Protein AF-0000000076553134 (afdb_homodimer)

Structure (mmCIF, N/CA/C/O backbone):
data_AF-0000000076553134-model_v1
#
loop_
_entity.id
_entity.type
_entity.pdbx_description
1 polymer 'VCBS repeat protein'
#
loop_
_atom_site.group_PDB
_atom_site.id
_atom_site.type_symbol
_atom_site.label_atom_id
_atom_site.label_alt_id
_atom_site.label_comp_id
_atom_site.label_asym_id
_atom_site.label_entity_id
_atom_site.label_seq_id
_atom_site.pdbx_PDB_ins_code
_atom_site.Cartn_x
_atom_site.Cartn_y
_atom_site.Cartn_z
_atom_site.occupancy
_atom_site.B_iso_or_equiv
_atom_site.auth_seq_id
_atom_site.auth_comp_id
_atom_site.auth_asym_id
_atom_site.auth_atom_id
_atom_site.pdbx_PDB_model_num
ATOM 1 N N . MET A 1 1 ? -42.656 7.016 -11.266 1 20.23 1 MET A N 1
ATOM 2 C CA . MET A 1 1 ? -42.531 6.59 -12.664 1 20.23 1 MET A CA 1
ATOM 3 C C . MET A 1 1 ? -41.688 7.582 -13.469 1 20.23 1 MET A C 1
ATOM 5 O O . MET A 1 1 ? -40.938 7.184 -14.344 1 20.23 1 MET A O 1
ATOM 9 N N . PHE A 1 2 ? -42 8.953 -13.328 1 21.14 2 PHE A N 1
ATOM 10 C CA . PHE A 1 2 ? -41.781 10.055 -14.258 1 21.14 2 PHE A CA 1
ATOM 11 C C . PHE A 1 2 ? -40.344 10.531 -14.188 1 21.14 2 PHE A C 1
ATOM 13 O O . PHE A 1 2 ? -39.75 10.844 -15.211 1 21.14 2 PHE A O 1
ATOM 20 N N . ARG A 1 3 ? -39.969 11.016 -12.977 1 21.81 3 ARG A N 1
ATOM 21 C CA . ARG A 1 3 ? -38.969 12.086 -12.953 1 21.81 3 ARG A CA 1
ATOM 22 C C . ARG A 1 3 ? -37.594 11.547 -13.266 1 21.81 3 ARG A C 1
ATOM 24 O O . ARG A 1 3 ? -36.594 12.031 -12.711 1 21.81 3 ARG A O 1
ATOM 31 N N . SER A 1 4 ? -37.5 10.242 -13.805 1 22.67 4 SER A N 1
ATOM 32 C CA . SER A 1 4 ? -36.312 9.398 -13.93 1 22.67 4 SER A CA 1
ATOM 33 C C . SER A 1 4 ? -35.344 9.953 -14.977 1 22.67 4 SER A C 1
ATOM 35 O O . SER A 1 4 ? -34.25 9.398 -15.188 1 22.67 4 SER A O 1
ATOM 37 N N . VAL A 1 5 ? -35.844 10.859 -15.953 1 24.41 5 VAL A N 1
ATOM 38 C CA . VAL A 1 5 ? -35.344 11.016 -17.312 1 24.41 5 VAL A CA 1
ATOM 39 C C . VAL A 1 5 ? -34.125 11.961 -17.297 1 24.41 5 VAL A C 1
ATOM 41 O O . VAL A 1 5 ? -33.281 11.898 -18.188 1 24.41 5 VAL A O 1
ATOM 44 N N . GLN A 1 6 ? -34.188 13.039 -16.484 1 23.12 6 GLN A N 1
ATOM 45 C CA . GLN A 1 6 ? -33.5 14.273 -16.891 1 23.12 6 GLN A CA 1
ATOM 46 C C . GLN A 1 6 ? -32 14.164 -16.672 1 23.12 6 GLN A C 1
ATOM 48 O O . GLN A 1 6 ? -31.25 15.086 -17.016 1 23.12 6 GLN A O 1
ATOM 53 N N . ILE A 1 7 ? -31.516 13.227 -15.875 1 22.92 7 ILE A N 1
ATOM 54 C CA . ILE A 1 7 ? -30.156 13.43 -15.352 1 22.92 7 ILE A CA 1
ATOM 55 C C . ILE A 1 7 ? -29.125 13.055 -16.406 1 22.92 7 ILE A C 1
ATOM 57 O O . ILE A 1 7 ? -27.922 13.125 -16.172 1 22.92 7 ILE A O 1
ATOM 61 N N . ALA A 1 8 ? -29.625 12.523 -17.656 1 23.98 8 ALA A N 1
ATOM 62 C CA . ALA A 1 8 ? -28.734 11.93 -18.641 1 23.98 8 ALA A CA 1
ATOM 63 C C . ALA A 1 8 ? -27.922 13 -19.375 1 23.98 8 ALA A C 1
ATOM 65 O O . ALA A 1 8 ? -26.844 12.719 -19.891 1 23.98 8 ALA A O 1
ATOM 66 N N . ARG A 1 9 ? -28.5 14.164 -19.641 1 23.25 9 ARG A N 1
ATOM 67 C CA . ARG A 1 9 ? -28.047 15.039 -20.703 1 23.25 9 ARG A CA 1
ATOM 68 C C . ARG A 1 9 ? -26.703 15.672 -20.344 1 23.25 9 ARG A C 1
ATOM 70 O O . ARG A 1 9 ? -25.984 16.172 -21.219 1 23.25 9 ARG A O 1
ATOM 77 N N . LEU A 1 10 ? -26.5 15.992 -19.047 1 24.31 10 LEU A N 1
ATOM 78 C CA . LEU A 1 10 ? -25.5 17.031 -18.844 1 24.31 10 LEU A CA 1
ATOM 79 C C . LEU A 1 10 ? -24.094 16.469 -19.031 1 24.31 10 LEU A C 1
ATOM 81 O O . LEU A 1 10 ? -23.125 17.219 -19.031 1 24.31 10 LEU A O 1
ATOM 85 N N . PHE A 1 11 ? -23.984 15.109 -19.141 1 24.19 11 PHE A N 1
ATOM 86 C CA . PHE A 1 11 ? -22.625 14.602 -19.016 1 24.19 11 PHE A CA 1
ATOM 87 C C . PHE A 1 11 ? -21.875 14.734 -20.328 1 24.19 11 PHE A C 1
ATOM 89 O O . PHE A 1 11 ? -20.672 14.477 -20.391 1 24.19 11 PHE A O 1
ATOM 96 N N . MET A 1 12 ? -22.609 15.016 -21.516 1 25.09 12 MET A N 1
ATOM 97 C CA . MET A 1 12 ? -21.969 14.82 -22.812 1 25.09 12 MET A CA 1
ATOM 98 C C . MET A 1 12 ? -20.969 15.945 -23.109 1 25.09 12 MET A C 1
ATOM 100 O O . MET A 1 12 ? -20.188 15.859 -24.047 1 25.09 12 MET A O 1
ATOM 104 N N . ALA A 1 13 ? -21.25 17.156 -22.641 1 24.61 13 ALA A N 1
ATOM 105 C CA . ALA A 1 13 ? -20.625 18.297 -23.297 1 24.61 13 ALA A CA 1
ATOM 106 C C . ALA A 1 13 ? -19.125 18.328 -23.016 1 24.61 13 ALA A C 1
ATOM 108 O O . ALA A 1 13 ? -18.344 18.812 -23.828 1 24.61 13 ALA A O 1
ATOM 109 N N . ALA A 1 14 ? -18.688 17.781 -21.844 1 23.81 14 ALA A N 1
ATOM 110 C CA . ALA A 1 14 ? -17.391 18.297 -21.422 1 23.81 14 ALA A CA 1
ATOM 111 C C . ALA A 1 14 ? -16.25 17.609 -22.172 1 23.81 14 ALA A C 1
ATOM 113 O O . ALA A 1 14 ? -15.109 18.062 -22.141 1 23.81 14 ALA A O 1
ATOM 114 N N . VAL A 1 15 ? -16.516 16.516 -22.938 1 25.7 15 VAL A N 1
ATOM 115 C CA . VAL A 1 15 ? -15.352 15.758 -23.375 1 25.7 15 VAL A CA 1
ATOM 116 C C . VAL A 1 15 ? -14.727 16.422 -24.594 1 25.7 15 VAL A C 1
ATOM 118 O O . VAL A 1 15 ? -13.547 16.219 -24.891 1 25.7 15 VAL A O 1
ATOM 121 N N . LEU A 1 16 ? -15.461 17.188 -25.406 1 25.81 16 LEU A N 1
ATOM 122 C CA . LEU A 1 16 ? -14.953 17.5 -26.734 1 25.81 16 LEU A CA 1
ATOM 123 C C . LEU A 1 16 ? -13.82 18.516 -26.656 1 25.81 16 LEU A C 1
ATOM 125 O O . LEU A 1 16 ? -13.117 18.766 -27.641 1 25.81 16 LEU A O 1
ATOM 129 N N . CYS A 1 17 ? -13.789 19.312 -25.578 1 26.02 17 CYS A N 1
ATOM 130 C CA . CYS A 1 17 ? -13 20.516 -25.797 1 26.02 17 CYS A CA 1
ATOM 131 C C . CYS A 1 17 ? -11.508 20.203 -25.734 1 26.02 17 CYS A C 1
ATOM 133 O O . CYS A 1 17 ? -10.68 21.094 -25.922 1 26.02 17 CYS A O 1
ATOM 135 N N . ILE A 1 18 ? -11.078 18.969 -25.531 1 26.55 18 ILE A N 1
ATOM 136 C CA . ILE A 1 18 ? -9.68 18.906 -25.125 1 26.55 18 ILE A CA 1
ATOM 137 C C . ILE A 1 18 ? -8.781 18.938 -26.359 1 26.55 18 ILE A C 1
ATOM 139 O O . ILE A 1 18 ? -7.559 19.047 -26.25 1 26.55 18 ILE A O 1
ATOM 143 N N . LEU A 1 19 ? -9.32 18.766 -27.594 1 25.95 19 LEU A N 1
ATOM 144 C CA . LEU A 1 19 ? -8.297 18.516 -28.609 1 25.95 19 LEU A CA 1
ATOM 145 C C . LEU A 1 19 ? -7.562 19.812 -28.969 1 25.95 19 LEU A C 1
ATOM 147 O O . LEU A 1 19 ? -6.5 19.766 -29.609 1 25.95 19 LEU A O 1
ATOM 151 N N . ALA A 1 20 ? -8.281 20.906 -29.031 1 25.83 20 ALA A N 1
ATOM 152 C CA . ALA A 1 20 ? -7.711 21.984 -29.828 1 25.83 20 ALA A CA 1
ATOM 153 C C . ALA A 1 20 ? -6.504 22.609 -29.141 1 25.83 20 ALA A C 1
ATOM 155 O O . ALA A 1 20 ? -5.898 23.547 -29.656 1 25.83 20 ALA A O 1
ATOM 156 N N . ALA A 1 21 ? -6.262 22.312 -27.875 1 27.69 21 ALA A N 1
ATOM 157 C CA . ALA A 1 21 ? -5.406 23.281 -27.203 1 27.69 21 ALA A CA 1
ATOM 158 C C . ALA A 1 21 ? -3.934 23.047 -27.531 1 27.69 21 ALA A C 1
ATOM 160 O O . ALA A 1 21 ? -3.047 23.5 -26.797 1 27.69 21 ALA A O 1
ATOM 161 N N . ALA A 1 22 ? -3.535 22.266 -28.5 1 26.84 22 ALA A N 1
ATOM 162 C CA . ALA A 1 22 ? -2.104 22 -28.625 1 26.84 22 ALA A CA 1
ATOM 163 C C . ALA A 1 22 ? -1.334 23.281 -28.938 1 26.84 22 ALA A C 1
ATOM 165 O O . ALA A 1 22 ? -0.133 23.234 -29.219 1 26.84 22 ALA A O 1
ATOM 166 N N . LYS A 1 23 ? -2.021 24.219 -29.578 1 26.92 23 LYS A N 1
ATOM 167 C CA . LYS A 1 23 ? -1.077 25.188 -30.125 1 26.92 23 LYS A CA 1
ATOM 168 C C . LYS A 1 23 ? -0.141 25.719 -29.047 1 26.92 23 LYS A C 1
ATOM 170 O O . LYS A 1 23 ? 1.079 25.578 -29.156 1 26.92 23 LYS A O 1
ATOM 175 N N . ASN A 1 24 ? 0.213 27.031 -29.094 1 27.56 24 ASN A N 1
ATOM 176 C CA . ASN A 1 24 ? 1.215 27.891 -28.453 1 27.56 24 ASN A CA 1
ATOM 177 C C . ASN A 1 24 ? 1.102 27.844 -26.938 1 27.56 24 ASN A C 1
ATOM 179 O O . ASN A 1 24 ? 0.161 28.406 -26.359 1 27.56 24 ASN A O 1
ATOM 183 N N . GLN A 1 25 ? 1.505 26.828 -26.281 1 27.41 25 GLN A N 1
ATOM 184 C CA . GLN A 1 25 ? 1.213 26.359 -24.938 1 27.41 25 GLN A CA 1
ATOM 185 C C . GLN A 1 25 ? 1.725 27.359 -23.891 1 27.41 25 GLN A C 1
ATOM 187 O O . GLN A 1 25 ? 2.771 27.141 -23.281 1 27.41 25 GLN A O 1
ATOM 192 N N . GLU A 1 26 ? 1.874 28.641 -24.281 1 32.34 26 GLU A N 1
ATOM 193 C CA . GLU A 1 26 ? 1.8 29.609 -23.188 1 32.34 26 GLU A CA 1
ATOM 194 C C . GLU A 1 26 ? 0.725 29.219 -22.188 1 32.34 26 GLU A C 1
ATOM 196 O O . GLU A 1 26 ? -0.411 29.688 -22.266 1 32.34 26 GLU A O 1
ATOM 201 N N . GLY A 1 27 ? 0.563 28.031 -22.031 1 33.22 27 GLY A N 1
ATOM 202 C CA . GLY A 1 27 ? -0.622 27.297 -21.625 1 33.22 27 GLY A CA 1
ATOM 203 C C . GLY A 1 27 ? -0.97 27.516 -20.156 1 33.22 27 GLY A C 1
ATOM 204 O O . GLY A 1 27 ? -1.662 26.703 -19.547 1 33.22 27 GLY A O 1
ATOM 205 N N . PHE A 1 28 ? -0.069 28.297 -19.516 1 35.09 28 PHE A N 1
ATOM 206 C CA . PHE A 1 28 ? -0.556 28.156 -18.141 1 35.09 28 PHE A CA 1
ATOM 207 C C . PHE A 1 28 ? -2.076 28.266 -18.094 1 35.09 28 PHE A C 1
ATOM 209 O O . PHE A 1 28 ? -2.713 28.562 -19.109 1 35.09 28 PHE A O 1
ATOM 216 N N . ALA A 1 29 ? -2.525 29.172 -17 1 36.31 29 ALA A N 1
ATOM 217 C CA . ALA A 1 29 ? -3.863 29.344 -16.438 1 36.31 29 ALA A CA 1
ATOM 218 C C . ALA A 1 29 ? -4.805 29.984 -17.453 1 36.31 29 ALA A C 1
ATOM 220 O O . ALA A 1 29 ? -4.652 31.156 -17.797 1 36.31 29 ALA A O 1
ATOM 221 N N . GLN A 1 30 ? -5.227 29.25 -18.391 1 34.47 30 GLN A N 1
ATOM 222 C CA . GLN A 1 30 ? -6.391 29.859 -19.031 1 34.47 30 GLN A CA 1
ATOM 223 C C . GLN A 1 30 ? -7.348 30.422 -17.969 1 34.47 30 GLN A C 1
ATOM 225 O O . GLN A 1 30 ? -7.73 29.734 -17.031 1 34.47 30 GLN A O 1
ATOM 230 N N . ALA A 1 31 ? -7.484 31.609 -17.812 1 39.59 31 ALA A N 1
ATOM 231 C CA . ALA A 1 31 ? -8.469 32.312 -17 1 39.59 31 ALA A CA 1
ATOM 232 C C . ALA A 1 31 ? -9.852 31.703 -17.141 1 39.59 31 ALA A C 1
ATOM 234 O O . ALA A 1 31 ? -10.484 31.812 -18.203 1 39.59 31 ALA A O 1
ATOM 235 N N . THR A 1 32 ? -10.047 30.547 -16.516 1 45.56 32 THR A N 1
ATOM 236 C CA . THR A 1 32 ? -11.445 30.156 -16.5 1 45.56 32 THR A CA 1
ATOM 237 C C . THR A 1 32 ? -12.32 31.266 -15.914 1 45.56 32 THR A C 1
ATOM 239 O O . THR A 1 32 ? -12.008 31.828 -14.867 1 45.56 32 THR A O 1
ATOM 242 N N . THR A 1 33 ? -13.133 31.875 -16.688 1 47.25 33 THR A N 1
ATOM 243 C CA . THR A 1 33 ? -14.102 32.875 -16.266 1 47.25 33 THR A CA 1
ATOM 244 C C . THR A 1 33 ? -14.852 32.406 -15.016 1 47.25 33 THR A C 1
ATOM 246 O O . THR A 1 33 ? -15.5 31.375 -15.031 1 47.25 33 THR A O 1
ATOM 249 N N . LEU A 1 34 ? -14.484 32.938 -13.883 1 57.44 34 LEU A N 1
ATOM 250 C CA . LEU A 1 34 ? -15.18 32.656 -12.633 1 57.44 34 LEU A CA 1
ATOM 251 C C . LEU A 1 34 ? -16.672 32.969 -12.758 1 57.44 34 LEU A C 1
ATOM 253 O O . LEU A 1 34 ? -17.062 33.875 -13.477 1 57.44 34 LEU A O 1
ATOM 257 N N . PRO A 1 35 ? -17.453 32.156 -12.164 1 57.28 35 PRO A N 1
ATOM 258 C CA . PRO A 1 35 ? -18.859 32.562 -12.07 1 57.28 35 PRO A CA 1
ATOM 259 C C . PRO A 1 35 ? -19.047 33.938 -11.43 1 57.28 35 PRO A C 1
ATOM 261 O O . PRO A 1 35 ? -18.219 34.344 -10.602 1 57.28 35 PRO A O 1
ATOM 264 N N . LEU A 1 36 ? -19.859 34.844 -11.969 1 51.56 36 LEU A N 1
ATOM 265 C CA . LEU A 1 36 ? -20.109 36.25 -11.656 1 51.56 36 LEU A CA 1
ATOM 266 C C . LEU A 1 36 ? -20.109 36.469 -10.148 1 51.56 36 LEU A C 1
ATOM 268 O O . LEU A 1 36 ? -19.734 37.562 -9.68 1 51.56 36 LEU A O 1
ATOM 272 N N . ASN A 1 37 ? -20.391 35.469 -9.32 1 63.06 37 ASN A N 1
ATOM 273 C CA . ASN A 1 37 ? -20.562 35.781 -7.906 1 63.06 37 ASN A CA 1
ATOM 274 C C . ASN A 1 37 ? -19.391 35.25 -7.078 1 63.06 37 ASN A C 1
ATOM 276 O O . ASN A 1 37 ? -19.453 35.219 -5.848 1 63.06 37 ASN A O 1
ATOM 280 N N . VAL A 1 38 ? -18.25 35.031 -7.758 1 73.31 38 VAL A N 1
ATOM 281 C CA . VAL A 1 38 ? -17.125 34.531 -6.988 1 73.31 38 VAL A CA 1
ATOM 282 C C . VAL A 1 38 ? -16.031 35.594 -6.879 1 73.31 38 VAL A C 1
ATOM 284 O O . VAL A 1 38 ? -15.461 36 -7.887 1 73.31 38 VAL A O 1
ATOM 287 N N . VAL A 1 39 ? -15.82 36.188 -5.684 1 80.62 39 VAL A N 1
ATOM 288 C CA . VAL A 1 39 ? -14.812 37.188 -5.406 1 80.62 39 VAL A CA 1
ATOM 289 C C . VAL A 1 39 ? -13.453 36.531 -5.188 1 80.62 39 VAL A C 1
ATOM 291 O O . VAL A 1 39 ? -13.273 35.781 -4.238 1 80.62 39 VAL A O 1
ATOM 294 N N . PRO A 1 40 ? -12.57 36.812 -6.094 1 91.38 40 PRO A N 1
ATOM 295 C CA . PRO A 1 40 ? -11.227 36.281 -5.844 1 91.38 40 PRO A CA 1
ATOM 296 C C . PRO A 1 40 ? -10.523 36.969 -4.688 1 91.38 40 PRO A C 1
ATOM 298 O O . PRO A 1 40 ? -11 38.031 -4.211 1 91.38 40 PRO A O 1
ATOM 301 N N . GLY A 1 41 ? -9.508 36.312 -4.152 1 95.06 41 GLY A N 1
ATOM 302 C CA . GLY A 1 41 ? -8.672 36.969 -3.166 1 95.06 41 GLY A CA 1
ATOM 303 C C . GLY A 1 41 ? -7.68 37.938 -3.779 1 95.06 41 GLY A C 1
ATOM 304 O O . GLY A 1 41 ? -7.645 38.125 -5 1 95.06 41 GLY A O 1
ATOM 305 N N . GLN A 1 42 ? -7.047 38.656 -2.977 1 97.38 42 GLN A N 1
ATOM 306 C CA . GLN A 1 42 ? -5.898 39.5 -3.34 1 97.38 42 GLN A CA 1
ATOM 307 C C . GLN A 1 42 ? -4.766 39.344 -2.33 1 97.38 42 GLN A C 1
ATOM 309 O O . GLN A 1 42 ? -4.684 40.094 -1.357 1 97.38 42 GLN A O 1
ATOM 314 N N . PHE A 1 43 ? -3.926 38.438 -2.701 1 98.19 43 PHE A N 1
ATOM 315 C CA . PHE A 1 43 ? -2.756 38.219 -1.862 1 98.19 43 PHE A CA 1
ATOM 316 C C . PHE A 1 43 ? -1.505 38.812 -2.502 1 98.19 43 PHE A C 1
ATOM 318 O O . PHE A 1 43 ? -1.307 38.688 -3.713 1 98.19 43 PHE A O 1
ATOM 325 N N . VAL A 1 44 ? -0.708 39.438 -1.683 1 97.75 44 VAL A N 1
ATOM 326 C CA . VAL A 1 44 ? 0.526 40.062 -2.135 1 97.75 44 VAL A CA 1
ATOM 327 C C . VAL A 1 44 ? 1.716 39.469 -1.374 1 97.75 44 VAL A C 1
ATOM 329 O O . VAL A 1 44 ? 1.672 39.344 -0.149 1 97.75 44 VAL A O 1
ATOM 332 N N . ASP A 1 45 ? 2.727 39.125 -2.129 1 97.69 45 ASP A N 1
ATOM 333 C CA . ASP A 1 45 ? 3.969 38.688 -1.486 1 97.69 45 ASP A CA 1
ATOM 334 C C . ASP A 1 45 ? 4.699 39.875 -0.88 1 97.69 45 ASP A C 1
ATOM 336 O O . ASP A 1 45 ? 5.27 40.719 -1.605 1 97.69 45 ASP A O 1
ATOM 340 N N . THR A 1 46 ? 4.75 39.938 0.423 1 97.94 46 THR A N 1
ATOM 341 C CA . THR A 1 46 ? 5.363 41.094 1.089 1 97.94 46 THR A CA 1
ATOM 342 C C . THR A 1 46 ? 6.676 40.688 1.753 1 97.94 46 THR A C 1
ATOM 344 O O . THR A 1 46 ? 7.199 41.406 2.602 1 97.94 46 THR A O 1
ATOM 347 N N . THR A 1 47 ? 7.199 39.562 1.429 1 97.56 47 THR A N 1
ATOM 348 C CA . THR A 1 47 ? 8.383 39 2.082 1 97.56 47 THR A CA 1
ATOM 349 C C . THR A 1 47 ? 9.531 40 2.064 1 97.56 47 THR A C 1
ATOM 351 O O . THR A 1 47 ? 10.133 40.281 3.102 1 97.56 47 THR A O 1
ATOM 354 N N . ALA A 1 48 ? 9.836 40.594 0.915 1 96.31 48 ALA A N 1
ATOM 355 C CA . ALA A 1 48 ? 10.945 41.531 0.769 1 96.31 48 ALA A CA 1
ATOM 356 C C . ALA A 1 48 ? 10.664 42.812 1.527 1 96.31 48 ALA A C 1
ATOM 358 O O . ALA A 1 48 ? 11.531 43.312 2.244 1 96.31 48 ALA A O 1
ATOM 359 N N . THR A 1 49 ? 9.477 43.344 1.395 1 96.81 49 THR A N 1
ATOM 360 C CA . THR A 1 49 ? 9.141 44.625 2.025 1 96.81 49 THR A CA 1
ATOM 361 C C . THR A 1 49 ? 9.055 44.469 3.541 1 96.81 49 THR A C 1
ATOM 363 O O . THR A 1 49 ? 9.281 45.406 4.281 1 96.81 49 THR A O 1
ATOM 366 N N . SER A 1 50 ? 8.766 43.25 3.945 1 97.44 50 SER A N 1
ATOM 367 C CA . SER A 1 50 ? 8.688 43 5.379 1 97.44 50 SER A CA 1
ATOM 368 C C . SER A 1 50 ? 10.062 42.688 5.953 1 97.44 50 SER A C 1
ATOM 370 O O . SER A 1 50 ? 10.203 42.469 7.16 1 97.44 50 SER A O 1
ATOM 372 N N . LYS A 1 51 ? 11.062 42.562 5.148 1 97.75 51 LYS A N 1
ATOM 373 C CA . LYS A 1 51 ? 12.461 42.344 5.527 1 97.75 51 LYS A CA 1
ATOM 374 C C . LYS A 1 51 ? 12.664 40.969 6.121 1 97.75 51 LYS A C 1
ATOM 376 O O . LYS A 1 51 ? 13.383 40.812 7.105 1 97.75 51 LYS A O 1
ATOM 381 N N . VAL A 1 52 ? 12 40.062 5.613 1 97.75 52 VAL A N 1
ATOM 382 C CA . VAL A 1 52 ? 12.234 38.656 5.969 1 97.75 52 VAL A CA 1
ATOM 383 C C . VAL A 1 52 ? 13.094 38 4.895 1 97.75 52 VAL A C 1
ATOM 385 O O . VAL A 1 52 ? 12.727 37.969 3.719 1 97.75 52 VAL A O 1
ATOM 388 N N . HIS A 1 53 ? 14.234 37.469 5.328 1 95.81 53 HIS A N 1
ATOM 389 C CA . HIS A 1 53 ? 15.156 36.781 4.434 1 95.81 53 HIS A CA 1
ATOM 390 C C . HIS A 1 53 ? 15.477 35.375 4.934 1 95.81 53 HIS A C 1
ATOM 392 O O . HIS A 1 53 ? 16.438 35.188 5.672 1 95.81 53 HIS A O 1
ATOM 398 N N . PHE A 1 54 ? 14.734 34.469 4.555 1 96.44 54 PHE A N 1
ATOM 399 C CA . PHE A 1 54 ? 14.922 33.062 4.93 1 96.44 54 PHE A CA 1
ATOM 400 C C . PHE A 1 54 ? 14.773 32.156 3.713 1 96.44 54 PHE A C 1
ATOM 402 O O . PHE A 1 54 ? 13.883 32.375 2.883 1 96.44 54 PHE A O 1
ATOM 409 N N . SER A 1 55 ? 15.617 31.234 3.594 1 95 55 SER A N 1
ATOM 410 C CA . SER A 1 55 ? 15.531 30.156 2.623 1 95 55 SER A CA 1
ATOM 411 C C . SER A 1 55 ? 15.781 28.797 3.279 1 95 55 SER A C 1
ATOM 413 O O . SER A 1 55 ? 16.781 28.625 3.988 1 95 55 SER A O 1
ATOM 415 N N . SER A 1 56 ? 14.914 27.891 3.049 1 94.94 56 SER A N 1
ATOM 416 C CA . SER A 1 56 ? 15.117 26.562 3.604 1 94.94 56 SER A CA 1
ATOM 417 C C . SER A 1 56 ? 16.25 25.828 2.887 1 94.94 56 SER A C 1
ATOM 419 O O . SER A 1 56 ? 16.453 26.031 1.689 1 94.94 56 SER A O 1
ATOM 421 N N . VAL A 1 57 ? 16.844 24.953 3.719 1 91.31 57 VAL A N 1
ATOM 422 C CA . VAL A 1 57 ? 17.938 24.141 3.176 1 91.31 57 VAL A CA 1
ATOM 423 C C . VAL A 1 57 ? 17.438 22.703 2.947 1 91.31 57 VAL A C 1
ATOM 425 O O . VAL A 1 57 ? 16.953 22.062 3.873 1 91.31 57 VAL A O 1
ATOM 428 N N . ALA A 1 58 ? 17.469 22.234 1.804 1 89.44 58 ALA A N 1
ATOM 429 C CA . ALA A 1 58 ? 17.328 20.844 1.432 1 89.44 58 ALA A CA 1
ATOM 430 C C . ALA A 1 58 ? 18.359 20.422 0.397 1 89.44 58 ALA A C 1
ATOM 432 O O . ALA A 1 58 ? 18.562 21.109 -0.607 1 89.44 58 ALA A O 1
ATOM 433 N N . SER A 1 59 ? 18.938 19.297 0.767 1 85.19 59 SER A N 1
ATOM 434 C CA . SER A 1 59 ? 19.938 18.828 -0.183 1 85.19 59 SER A CA 1
ATOM 435 C C . SER A 1 59 ? 19.297 18.094 -1.349 1 85.19 59 SER A C 1
ATOM 437 O O . SER A 1 59 ? 18.156 17.641 -1.251 1 85.19 59 SER A O 1
ATOM 439 N N . HIS A 1 60 ? 19.734 18.094 -2.541 1 85.88 60 HIS A N 1
ATOM 440 C CA . HIS A 1 60 ? 19.375 17.344 -3.742 1 85.88 60 HIS A CA 1
ATOM 441 C C . HIS A 1 60 ? 20.531 16.453 -4.188 1 85.88 60 HIS A C 1
ATOM 443 O O . HIS A 1 60 ? 21.031 16.594 -5.309 1 85.88 60 HIS A O 1
ATOM 449 N N . THR A 1 61 ? 20.734 15.492 -3.232 1 87.25 61 THR A N 1
ATOM 450 C CA . THR A 1 61 ? 21.844 14.594 -3.502 1 87.25 61 THR A CA 1
ATOM 451 C C . THR A 1 61 ? 21.531 13.656 -4.664 1 87.25 61 THR A C 1
ATOM 453 O O . THR A 1 61 ? 20.359 13.477 -5.016 1 87.25 61 THR A O 1
ATOM 456 N N . ALA A 1 62 ? 22.562 13.086 -5.23 1 84 62 ALA A N 1
ATOM 457 C CA . ALA A 1 62 ? 22.391 12.117 -6.312 1 84 62 ALA A CA 1
ATOM 458 C C . ALA A 1 62 ? 21.688 10.852 -5.809 1 84 62 ALA A C 1
ATOM 460 O O . ALA A 1 62 ? 21 10.172 -6.574 1 84 62 ALA A O 1
ATOM 461 N N . LYS A 1 63 ? 21.75 10.586 -4.539 1 85.5 63 LYS A N 1
ATOM 462 C CA . LYS A 1 63 ? 21.172 9.383 -3.953 1 85.5 63 LYS A CA 1
ATOM 463 C C . LYS A 1 63 ? 19.672 9.547 -3.748 1 85.5 63 LYS A C 1
ATOM 465 O O . LYS A 1 63 ? 18.953 8.555 -3.564 1 85.5 63 LYS A O 1
ATOM 470 N N . LYS A 1 64 ? 19.203 10.766 -3.803 1 88.69 64 LYS A N 1
ATOM 471 C CA . LYS A 1 64 ? 17.781 11.047 -3.635 1 88.69 64 LYS A CA 1
ATOM 472 C C . LYS A 1 64 ? 17.25 10.508 -2.309 1 88.69 64 LYS A C 1
ATOM 474 O O . LYS A 1 64 ? 16.359 9.664 -2.285 1 88.69 64 LYS A O 1
ATOM 479 N N . TYR A 1 65 ? 17.734 11.086 -1.227 1 90.88 65 TYR A N 1
ATOM 480 C CA . TYR A 1 65 ? 17.234 10.711 0.095 1 90.88 65 TYR A CA 1
ATOM 481 C C . TYR A 1 65 ? 15.867 11.328 0.355 1 90.88 65 TYR A C 1
ATOM 483 O O . TYR A 1 65 ? 15.672 12.531 0.17 1 90.88 65 TYR A O 1
ATOM 491 N N . LEU A 1 66 ? 14.938 10.531 0.812 1 91.69 66 LEU A N 1
ATOM 492 C CA . LEU A 1 66 ? 13.578 10.977 1.087 1 91.69 66 LEU A CA 1
ATOM 493 C C . LEU A 1 66 ? 13.586 12.211 1.988 1 91.69 66 LEU A C 1
ATOM 495 O O . LEU A 1 66 ? 12.758 13.109 1.821 1 91.69 66 LEU A O 1
ATOM 499 N N . LEU A 1 67 ? 14.477 12.266 2.869 1 93.31 67 LEU A N 1
ATOM 500 C CA . LEU A 1 67 ? 14.602 13.328 3.861 1 93.31 67 LEU A CA 1
ATOM 501 C C . LEU A 1 67 ? 14.711 14.695 3.186 1 93.31 67 LEU A C 1
ATOM 503 O O . LEU A 1 67 ? 14.234 15.695 3.725 1 93.31 67 LEU A O 1
ATOM 507 N N . GLU A 1 68 ? 15.188 14.75 2.006 1 93.38 68 GLU A N 1
ATOM 508 C CA . GLU A 1 68 ? 15.492 15.992 1.299 1 93.38 68 GLU A CA 1
ATOM 509 C C . GLU A 1 68 ? 14.219 16.656 0.783 1 93.38 68 GLU A C 1
ATOM 511 O O . GLU A 1 68 ? 14.227 17.844 0.443 1 93.38 68 GLU A O 1
ATOM 516 N N . THR A 1 69 ? 13.109 15.891 0.76 1 94.69 69 THR A N 1
ATOM 517 C CA . THR A 1 69 ? 11.922 16.391 0.067 1 94.69 69 THR A CA 1
ATOM 518 C C . THR A 1 69 ? 10.852 16.812 1.065 1 94.69 69 THR A C 1
ATOM 520 O O . THR A 1 69 ? 9.797 17.328 0.675 1 94.69 69 THR A O 1
ATOM 523 N N . MET A 1 70 ? 11.039 16.703 2.32 1 95.5 70 MET A N 1
ATOM 524 C CA . MET A 1 70 ? 9.922 16.688 3.262 1 95.5 70 MET A CA 1
ATOM 525 C C . MET A 1 70 ? 9.75 18.062 3.928 1 95.5 70 MET A C 1
ATOM 527 O O . MET A 1 70 ? 8.641 18.438 4.309 1 95.5 70 MET A O 1
ATOM 531 N N . GLY A 1 71 ? 10.695 18.781 4.27 1 91.94 71 GLY A N 1
ATOM 532 C CA . GLY A 1 71 ? 10.633 19.984 5.082 1 91.94 71 GLY A CA 1
ATOM 533 C C . GLY A 1 71 ? 10.547 21.25 4.262 1 91.94 71 GLY A C 1
ATOM 534 O O . GLY A 1 71 ? 10.641 21.219 3.033 1 91.94 71 GLY A O 1
ATOM 535 N N . SER A 1 72 ? 10.406 22.25 5.035 1 93.06 72 SER A N 1
ATOM 536 C CA . SER A 1 72 ? 10.281 22.297 6.488 1 93.06 72 SER A CA 1
ATOM 537 C C . SER A 1 72 ? 9.031 23.062 6.906 1 93.06 72 SER A C 1
ATOM 539 O O . SER A 1 72 ? 8.305 23.578 6.055 1 93.06 72 SER A O 1
ATOM 541 N N . GLY A 1 73 ? 8.797 23.125 8.266 1 98 73 GLY A N 1
ATOM 542 C CA . GLY A 1 73 ? 7.629 23.781 8.828 1 98 73 GLY A CA 1
ATOM 543 C C . GLY A 1 73 ? 7.867 25.234 9.203 1 98 73 GLY A C 1
ATOM 544 O O . GLY A 1 73 ? 9 25.719 9.133 1 98 73 GLY A O 1
ATOM 545 N N . VAL A 1 74 ? 6.816 25.938 9.5 1 98.81 74 VAL A N 1
ATOM 546 C CA . VAL A 1 74 ? 6.816 27.344 9.898 1 98.81 74 VAL A CA 1
ATOM 547 C C . VAL A 1 74 ? 5.742 27.578 10.961 1 98.81 74 VAL A C 1
ATOM 549 O O . VAL A 1 74 ? 4.742 26.859 11.008 1 98.81 74 VAL A O 1
ATOM 552 N N . ALA A 1 75 ? 6.012 28.609 11.773 1 98.88 75 ALA A N 1
ATOM 553 C CA . ALA A 1 75 ? 5.043 28.938 12.82 1 98.88 75 ALA A CA 1
ATOM 554 C C . ALA A 1 75 ? 4.75 30.438 12.836 1 98.88 75 ALA A C 1
ATOM 556 O O . ALA A 1 75 ? 5.656 31.25 12.641 1 98.88 75 ALA A O 1
ATOM 557 N N . LEU A 1 76 ? 3.543 30.75 13.07 1 98.88 76 LEU A N 1
ATOM 558 C CA . LEU A 1 76 ? 3.08 32.094 13.422 1 98.88 76 LEU A CA 1
ATOM 559 C C . LEU A 1 76 ? 2.594 32.125 14.867 1 98.88 76 LEU A C 1
ATOM 561 O O . LEU A 1 76 ? 1.67 31.406 15.242 1 98.88 76 LEU A O 1
ATOM 565 N N . PHE A 1 77 ? 3.211 32.938 15.664 1 98.69 77 PHE A N 1
ATOM 566 C CA . PHE A 1 77 ? 2.818 33.062 17.062 1 98.69 77 PHE A CA 1
ATOM 567 C C . PHE A 1 77 ? 3.387 34.344 17.672 1 98.69 77 PHE A C 1
ATOM 569 O O . PHE A 1 77 ? 4.238 35 17.062 1 98.69 77 PHE A O 1
ATOM 576 N N . ASP A 1 78 ? 2.84 34.781 18.734 1 98.62 78 ASP A N 1
ATOM 577 C CA . ASP A 1 78 ? 3.312 35.969 19.453 1 98.62 78 ASP A CA 1
ATOM 578 C C . ASP A 1 78 ? 4.219 35.562 20.609 1 98.62 78 ASP A C 1
ATOM 580 O O . ASP A 1 78 ? 3.752 35.375 21.734 1 98.62 78 ASP A O 1
ATOM 584 N N . TYR A 1 79 ? 5.52 35.594 20.391 1 98.44 79 TYR A N 1
ATOM 585 C CA . TYR A 1 79 ? 6.43 35 21.359 1 98.44 79 TYR A CA 1
ATOM 586 C C . TYR A 1 79 ? 6.684 35.938 22.531 1 98.44 79 TYR A C 1
ATOM 588 O O . TYR A 1 79 ? 7.16 35.531 23.578 1 98.44 79 TYR A O 1
ATOM 596 N N . ASP A 1 80 ? 6.32 37.281 22.391 1 98.12 80 ASP A N 1
ATOM 597 C CA . ASP A 1 80 ? 6.691 38.25 23.422 1 98.12 80 ASP A CA 1
ATOM 598 C C . ASP A 1 80 ? 5.465 39 23.938 1 98.12 80 ASP A C 1
ATOM 600 O O . ASP A 1 80 ? 5.598 39.969 24.688 1 98.12 80 ASP A O 1
ATOM 604 N N . ASN A 1 81 ? 4.312 38.656 23.5 1 97.19 81 ASN A N 1
ATOM 605 C CA . ASN A 1 81 ? 3.025 39.188 23.938 1 97.19 81 ASN A CA 1
ATOM 606 C C . ASN A 1 81 ? 2.896 40.656 23.672 1 97.19 81 ASN A C 1
ATOM 608 O O . ASN A 1 81 ? 2.35 41.406 24.484 1 97.19 81 ASN A O 1
ATOM 612 N N . ASP A 1 82 ? 3.416 41.094 22.594 1 97.19 82 ASP A N 1
ATOM 613 C CA . ASP A 1 82 ? 3.262 42.5 22.25 1 97.19 82 ASP A CA 1
ATOM 614 C C . ASP A 1 82 ? 2.053 42.719 21.344 1 97.19 82 ASP A C 1
ATOM 616 O O . ASP A 1 82 ? 1.812 43.844 20.875 1 97.19 82 ASP A O 1
ATOM 620 N N . GLY A 1 83 ? 1.362 41.625 21.016 1 96.38 83 GLY A N 1
ATOM 621 C CA . GLY A 1 83 ? 0.125 41.719 20.25 1 96.38 83 GLY A CA 1
ATOM 622 C C . GLY A 1 83 ? 0.332 41.531 18.766 1 96.38 83 GLY A C 1
ATOM 623 O O . GLY A 1 83 ? -0.629 41.562 17.984 1 96.38 83 GLY A O 1
ATOM 624 N N . LEU A 1 84 ? 1.519 41.375 18.359 1 97.62 84 LEU A N 1
ATOM 625 C CA . LEU A 1 84 ? 1.857 41.156 16.953 1 97.62 84 LEU A CA 1
ATOM 626 C C . LEU A 1 84 ? 2.414 39.75 16.75 1 97.62 84 LEU A C 1
ATOM 628 O O . LEU A 1 84 ? 3.191 39.25 17.578 1 97.62 84 LEU A O 1
ATOM 632 N N . LEU A 1 85 ? 1.963 39.125 15.68 1 98.56 85 LEU A N 1
ATOM 633 C CA . LEU A 1 85 ? 2.479 37.781 15.406 1 98.56 85 LEU A CA 1
ATOM 634 C C . LEU A 1 85 ? 3.916 37.844 14.898 1 98.56 85 LEU A C 1
ATOM 636 O O . LEU A 1 85 ? 4.27 38.75 14.141 1 98.56 85 LEU A O 1
ATOM 640 N N . ASP A 1 86 ? 4.711 36.938 15.32 1 98.88 86 ASP A N 1
ATOM 641 C CA . ASP A 1 86 ? 6.074 36.688 14.852 1 98.88 86 ASP A CA 1
ATOM 642 C C . ASP A 1 86 ? 6.156 35.406 14.008 1 98.88 86 ASP A C 1
ATOM 644 O O . ASP A 1 86 ? 5.188 34.656 13.922 1 98.88 86 ASP A O 1
ATOM 648 N N . ILE A 1 87 ? 7.332 35.25 13.336 1 98.88 87 ILE A N 1
ATOM 649 C CA . ILE A 1 87 ? 7.496 34.125 12.445 1 98.88 87 ILE A CA 1
ATOM 650 C C . ILE A 1 87 ? 8.703 33.281 12.883 1 98.88 87 ILE A C 1
ATOM 652 O O . ILE A 1 87 ? 9.789 33.844 13.109 1 98.88 87 ILE A O 1
ATOM 656 N N . PHE A 1 88 ? 8.602 31.969 13.086 1 98.81 88 PHE A N 1
ATOM 657 C CA . PHE A 1 88 ? 9.695 31.031 13.312 1 98.81 88 PHE A CA 1
ATOM 658 C C . PHE A 1 88 ? 9.805 30.031 12.172 1 98.81 88 PHE A C 1
ATOM 660 O O . PHE A 1 88 ? 8.836 29.328 11.867 1 98.81 88 PHE A O 1
ATOM 667 N N . PHE A 1 89 ? 10.914 29.953 11.5 1 98.69 89 PHE A N 1
ATOM 668 C CA . PHE A 1 89 ? 11.18 29 10.43 1 98.69 89 PHE A CA 1
ATOM 669 C C . PHE A 1 89 ? 12.07 27.875 10.93 1 98.69 89 PHE A C 1
ATOM 671 O O . PHE A 1 89 ? 13.133 28.109 11.508 1 98.69 89 PHE A O 1
ATOM 678 N N . VAL A 1 90 ? 11.625 26.672 10.688 1 98.44 90 VAL A N 1
ATOM 679 C CA . VAL A 1 90 ? 12.477 25.516 10.914 1 98.44 90 VAL A CA 1
ATOM 680 C C . VAL A 1 90 ? 13.352 25.266 9.688 1 98.44 90 VAL A C 1
ATOM 682 O O . VAL A 1 90 ? 12.906 25.453 8.555 1 98.44 90 VAL A O 1
ATOM 685 N N . ASN A 1 91 ? 14.539 24.828 9.906 1 97.88 91 ASN A N 1
ATOM 686 C CA . ASN A 1 91 ? 15.422 24.562 8.773 1 97.88 91 ASN A CA 1
ATOM 687 C C . ASN A 1 91 ? 16.047 23.172 8.875 1 97.88 91 ASN A C 1
ATOM 689 O O . ASN A 1 91 ? 16.047 22.562 9.945 1 97.88 91 ASN A O 1
ATOM 693 N N . GLY A 1 92 ? 16.438 22.703 7.734 1 95.94 92 GLY A N 1
ATOM 694 C CA . GLY A 1 92 ? 17.172 21.453 7.68 1 95.94 92 GLY A CA 1
ATOM 695 C C . GLY A 1 92 ? 18.672 21.625 7.906 1 95.94 92 GLY A C 1
ATOM 696 O O . GLY A 1 92 ? 19.094 22.484 8.68 1 95.94 92 GLY A O 1
ATOM 697 N N . ALA A 1 93 ? 19.391 20.688 7.402 1 96.06 93 ALA A N 1
ATOM 698 C CA . ALA A 1 93 ? 20.859 20.688 7.469 1 96.06 93 ALA A CA 1
ATOM 699 C C . ALA A 1 93 ? 21.453 20.109 6.195 1 96.06 93 ALA A C 1
ATOM 701 O O . ALA A 1 93 ? 20.797 19.359 5.465 1 96.06 93 ALA A O 1
ATOM 702 N N . PRO A 1 94 ? 22.688 20.531 5.93 1 94.12 94 PRO A N 1
ATOM 703 C CA . PRO A 1 94 ? 23.312 19.953 4.742 1 94.12 94 PRO A CA 1
ATOM 704 C C . PRO A 1 94 ? 23.562 18.453 4.871 1 94.12 94 PRO A C 1
ATOM 706 O O . PRO A 1 94 ? 23.828 17.969 5.977 1 94.12 94 PRO A O 1
ATOM 709 N N . LEU A 1 95 ? 23.5 17.797 3.748 1 94.19 95 LEU A N 1
ATOM 710 C CA . LEU A 1 95 ? 23.766 16.359 3.695 1 94.19 95 LEU A CA 1
ATOM 711 C C . LEU A 1 95 ? 25.016 16.078 2.854 1 94.19 95 LEU A C 1
ATOM 713 O O . LEU A 1 95 ? 25.234 16.734 1.83 1 94.19 95 LEU A O 1
ATOM 717 N N . ALA A 1 96 ? 25.781 15.078 3.316 1 91.44 96 ALA A N 1
ATOM 718 C CA . ALA A 1 96 ? 26.844 14.555 2.463 1 91.44 96 ALA A CA 1
ATOM 719 C C . ALA A 1 96 ? 26.281 13.703 1.33 1 91.44 96 ALA A C 1
ATOM 721 O O . ALA A 1 96 ? 25.203 13.125 1.466 1 91.44 96 ALA A O 1
ATOM 722 N N . ASP A 1 97 ? 26.938 13.68 0.218 1 88.56 97 ASP A N 1
ATOM 723 C CA . ASP A 1 97 ? 26.562 12.852 -0.924 1 88.56 97 ASP A CA 1
ATOM 724 C C . ASP A 1 97 ? 27.688 11.883 -1.289 1 88.56 97 ASP A C 1
ATOM 726 O O . ASP A 1 97 ? 28.594 12.227 -2.051 1 88.56 97 ASP A O 1
ATOM 730 N N . PRO A 1 98 ? 27.672 10.648 -0.89 1 88.88 98 PRO A N 1
ATOM 731 C CA . PRO A 1 98 ? 26.578 10.047 -0.107 1 88.88 98 PRO A CA 1
ATOM 732 C C . PRO A 1 98 ? 26.734 10.289 1.394 1 88.88 98 PRO A C 1
ATOM 734 O O . PRO A 1 98 ? 27.844 10.57 1.865 1 88.88 98 PRO A O 1
ATOM 737 N N . SER A 1 99 ? 25.688 10.25 2.123 1 93.19 99 SER A N 1
ATOM 738 C CA . SER A 1 99 ? 25.703 10.211 3.582 1 93.19 99 SER A CA 1
ATOM 739 C C . SER A 1 99 ? 25.891 8.789 4.094 1 93.19 99 SER A C 1
ATOM 741 O O . SER A 1 99 ? 25.422 7.836 3.469 1 93.19 99 SER A O 1
ATOM 743 N N . LEU A 1 100 ? 26.531 8.648 5.207 1 93 100 LEU A N 1
ATOM 744 C CA . LEU A 1 100 ? 26.75 7.328 5.789 1 93 100 LEU A CA 1
ATOM 745 C C . LEU A 1 100 ? 25.547 6.895 6.625 1 93 100 LEU A C 1
ATOM 747 O O . LEU A 1 100 ? 24.938 7.715 7.312 1 93 100 LEU A O 1
ATOM 751 N N . LYS A 1 101 ? 25.312 5.562 6.566 1 91.25 101 LYS A N 1
ATOM 752 C CA . LYS A 1 101 ? 24.281 5 7.438 1 91.25 101 LYS A CA 1
ATOM 753 C C . LYS A 1 101 ? 24.516 5.398 8.891 1 91.25 101 LYS A C 1
ATOM 755 O O . LYS A 1 101 ? 25.656 5.387 9.367 1 91.25 101 LYS A O 1
ATOM 760 N N . GLY A 1 102 ? 23.422 5.777 9.586 1 92.25 102 GLY A N 1
ATOM 761 C CA . GLY A 1 102 ? 23.5 6.145 10.992 1 92.25 102 GLY A CA 1
ATOM 762 C C . GLY A 1 102 ? 23.797 7.621 11.211 1 92.25 102 GLY A C 1
ATOM 763 O O . GLY A 1 102 ? 23.766 8.102 12.344 1 92.25 102 GLY A O 1
ATOM 764 N N . THR A 1 103 ? 24.016 8.414 10.148 1 94.06 103 THR A N 1
ATOM 765 C CA . THR A 1 103 ? 24.328 9.836 10.258 1 94.06 103 THR A CA 1
ATOM 766 C C . THR A 1 103 ? 23.125 10.617 10.75 1 94.06 103 THR A C 1
ATOM 768 O O . THR A 1 103 ? 22 10.375 10.312 1 94.06 103 THR A O 1
ATOM 771 N N . ILE A 1 104 ? 23.359 11.453 11.711 1 94.75 104 ILE A N 1
ATOM 772 C CA . ILE A 1 104 ? 22.422 12.523 12.062 1 94.75 104 ILE A CA 1
ATOM 773 C C . ILE A 1 104 ? 22.969 13.859 11.562 1 94.75 104 ILE A C 1
ATOM 775 O O . ILE A 1 104 ? 23.922 14.398 12.125 1 94.75 104 ILE A O 1
ATOM 779 N N . PRO A 1 105 ? 22.312 14.359 10.539 1 95.38 105 PRO A N 1
ATOM 780 C CA . PRO A 1 105 ? 22.844 15.609 9.992 1 95.38 105 PRO A CA 1
ATOM 781 C C . PRO A 1 105 ? 22.812 16.75 11.008 1 95.38 105 PRO A C 1
ATOM 783 O O . PRO A 1 105 ? 21.859 16.859 11.789 1 95.38 105 PRO A O 1
ATOM 786 N N . MET A 1 106 ? 23.812 17.578 10.914 1 95.19 106 MET A N 1
ATOM 787 C CA . MET A 1 106 ? 23.922 18.734 11.812 1 95.19 106 MET A CA 1
ATOM 788 C C . MET A 1 106 ? 24.047 20.031 11.031 1 95.19 106 MET A C 1
ATOM 790 O O . MET A 1 106 ? 24.672 20.062 9.961 1 95.19 106 MET A O 1
ATOM 794 N N . LYS A 1 107 ? 23.469 21.047 11.609 1 95 107 LYS A N 1
ATOM 795 C CA . LYS A 1 107 ? 23.641 22.375 11.023 1 95 107 LYS A CA 1
ATOM 796 C C . LYS A 1 107 ? 25.109 22.812 11.047 1 95 107 LYS A C 1
ATOM 798 O O . LYS A 1 107 ? 25.828 22.547 12.016 1 95 107 LYS A O 1
ATOM 803 N N . ALA A 1 108 ? 25.547 23.484 9.969 1 91.5 108 ALA A N 1
ATOM 804 C CA . ALA A 1 108 ? 26.969 23.781 9.812 1 91.5 108 ALA A CA 1
ATOM 805 C C . ALA A 1 108 ? 27.234 25.281 9.812 1 91.5 108 ALA A C 1
ATOM 807 O O . ALA A 1 108 ? 28.234 25.734 10.359 1 91.5 108 ALA A O 1
ATOM 808 N N . THR A 1 109 ? 26.375 26.031 9.133 1 94.38 109 THR A N 1
ATOM 809 C CA . THR A 1 109 ? 26.562 27.469 8.977 1 94.38 109 THR A CA 1
ATOM 810 C C . THR A 1 109 ? 25.297 28.219 9.352 1 94.38 109 THR A C 1
ATOM 812 O O . THR A 1 109 ? 24.25 27.609 9.602 1 94.38 109 THR A O 1
ATOM 815 N N . GLU A 1 110 ? 25.422 29.484 9.328 1 95.38 110 GLU A N 1
ATOM 816 C CA . GLU A 1 110 ? 24.281 30.344 9.633 1 95.38 110 GLU A CA 1
ATOM 817 C C . GLU A 1 110 ? 23.141 30.109 8.664 1 95.38 110 GLU A C 1
ATOM 819 O O . GLU A 1 110 ? 21.969 30.266 9.031 1 95.38 110 GLU A O 1
ATOM 824 N N . ARG A 1 111 ? 23.469 29.719 7.508 1 94.19 111 ARG A N 1
ATOM 825 C CA . ARG A 1 111 ? 22.453 29.453 6.492 1 94.19 111 ARG A CA 1
ATOM 826 C C . ARG A 1 111 ? 21.531 28.328 6.918 1 94.19 111 ARG A C 1
ATOM 828 O O . ARG A 1 111 ? 20.359 28.281 6.527 1 94.19 111 ARG A O 1
ATOM 835 N N . ASP A 1 112 ? 22.031 27.438 7.816 1 95.69 112 ASP A N 1
ATOM 836 C CA . ASP A 1 112 ? 21.297 26.234 8.195 1 95.69 112 ASP A CA 1
ATOM 837 C C . ASP A 1 112 ? 20.453 26.484 9.445 1 95.69 112 ASP A C 1
ATOM 839 O O . ASP A 1 112 ? 19.688 25.609 9.867 1 95.69 112 ASP A O 1
ATOM 843 N N . TRP A 1 113 ? 20.562 27.641 10.039 1 97.62 113 TRP A N 1
ATOM 844 C CA . TRP A 1 113 ? 19.891 27.906 11.305 1 97.62 113 TRP A CA 1
ATOM 845 C C . TRP A 1 113 ? 18.375 28 11.109 1 97.62 113 TRP A C 1
ATOM 847 O O . TRP A 1 113 ? 17.906 28.375 10.039 1 97.62 113 TRP A O 1
ATOM 857 N N . ASN A 1 114 ? 17.672 27.594 12.164 1 98.44 114 ASN A N 1
ATOM 858 C CA . ASN A 1 114 ? 16.312 28.109 12.266 1 98.44 114 ASN A CA 1
ATOM 859 C C . ASN A 1 114 ? 16.297 29.625 12.391 1 98.44 114 ASN A C 1
ATOM 861 O O . ASN A 1 114 ? 17.344 30.25 12.641 1 98.44 114 ASN A O 1
ATOM 865 N N . ARG A 1 115 ? 15.109 30.188 12.148 1 98.62 115 ARG A N 1
ATOM 866 C CA . ARG A 1 115 ? 15.039 31.641 12.266 1 98.62 115 ARG A CA 1
ATOM 867 C C . ARG A 1 115 ? 13.781 32.062 13.008 1 98.62 115 ARG A C 1
ATOM 869 O O . ARG A 1 115 ? 12.703 31.516 12.773 1 98.62 115 ARG A O 1
ATOM 876 N N . LEU A 1 116 ? 14.008 32.969 13.898 1 98.88 116 LEU A N 1
ATOM 877 C CA . LEU A 1 116 ? 12.914 33.719 14.523 1 98.88 116 LEU A CA 1
ATOM 878 C C . LEU A 1 116 ? 12.914 35.188 14.086 1 98.88 116 LEU A C 1
ATOM 880 O O . LEU A 1 116 ? 13.914 35.875 14.266 1 98.88 116 LEU A O 1
ATOM 884 N N . TYR A 1 117 ? 11.859 35.625 13.516 1 98.88 117 TYR A N 1
ATOM 885 C CA . TYR A 1 117 ? 11.68 37 13.086 1 98.88 117 TYR A CA 1
ATOM 886 C C . TYR A 1 117 ? 10.664 37.719 13.977 1 98.88 117 TYR A C 1
ATOM 888 O O . TYR A 1 117 ? 9.484 37.344 14 1 98.88 117 TYR A O 1
ATOM 896 N N . HIS A 1 118 ? 11.117 38.688 14.656 1 98.75 118 HIS A N 1
ATOM 897 C CA . HIS A 1 118 ? 10.289 39.562 15.492 1 98.75 118 HIS A CA 1
ATOM 898 C C . HIS A 1 118 ? 9.609 40.656 14.664 1 98.75 118 HIS A C 1
ATOM 900 O O . HIS A 1 118 ? 10.281 41.406 13.961 1 98.75 118 HIS A O 1
ATOM 906 N N . GLN A 1 119 ? 8.32 40.719 14.781 1 98.75 119 GLN A N 1
ATOM 907 C CA . GLN A 1 119 ? 7.621 41.781 14.07 1 98.75 119 GLN A CA 1
ATOM 908 C C . GLN A 1 119 ? 7.695 43.094 14.828 1 98.75 119 GLN A C 1
ATOM 910 O O . GLN A 1 119 ? 7.309 43.188 15.992 1 98.75 119 GLN A O 1
ATOM 915 N N . LYS A 1 120 ? 8 44.156 14.117 1 98.19 120 LYS A N 1
ATOM 916 C CA . LYS A 1 120 ? 8.016 45.531 14.664 1 98.19 120 LYS A CA 1
ATOM 917 C C . LYS A 1 120 ? 6.68 46.219 14.422 1 98.19 120 LYS A C 1
ATOM 919 O O . LYS A 1 120 ? 5.871 45.781 13.609 1 98.19 120 LYS A O 1
ATOM 924 N N . LYS A 1 121 ? 6.523 47.312 15.055 1 96.38 121 LYS A N 1
ATOM 925 C CA . LYS A 1 121 ? 5.266 48.031 15 1 96.38 121 LYS A CA 1
ATOM 926 C C . LYS A 1 121 ? 4.996 48.562 13.594 1 96.38 121 LYS A C 1
ATOM 928 O O . LYS A 1 121 ? 3.842 48.75 13.195 1 96.38 121 LYS A O 1
ATOM 933 N N . ASP A 1 122 ? 6.07 48.719 12.797 1 95.81 122 ASP A N 1
ATOM 934 C CA . ASP A 1 122 ? 5.895 49.25 11.453 1 95.81 122 ASP A CA 1
ATOM 935 C C . ASP A 1 122 ? 5.602 48.156 10.445 1 95.81 122 ASP A C 1
ATOM 937 O O . ASP A 1 122 ? 5.512 48.406 9.242 1 95.81 122 ASP A O 1
ATOM 941 N N . GLY A 1 123 ? 5.516 46.938 10.961 1 96.06 123 GLY A N 1
ATOM 942 C CA . GLY A 1 123 ? 5.156 45.844 10.094 1 96.06 123 GLY A CA 1
ATOM 943 C C . GLY A 1 123 ? 6.363 45.094 9.539 1 96.06 123 GLY A C 1
ATOM 944 O O . GLY A 1 123 ? 6.227 44 8.984 1 96.06 123 GLY A O 1
ATOM 945 N N . THR A 1 124 ? 7.535 45.625 9.711 1 98.12 124 THR A N 1
ATOM 946 C CA . THR A 1 124 ? 8.742 44.938 9.289 1 98.12 124 THR A CA 1
ATOM 947 C C . THR A 1 124 ? 9.195 43.938 10.359 1 98.12 124 THR A C 1
ATOM 949 O O . THR A 1 124 ? 8.727 44 11.492 1 98.12 124 THR A O 1
ATOM 952 N N . PHE A 1 125 ? 10.078 43.062 9.914 1 98.69 125 PHE A N 1
ATOM 953 C CA . PHE A 1 125 ? 10.547 42.031 10.828 1 98.69 125 PHE A CA 1
ATOM 954 C C . PHE A 1 125 ? 12.047 42.188 11.07 1 98.69 125 PHE A C 1
ATOM 956 O O . PHE A 1 125 ? 12.789 42.594 10.18 1 98.69 125 PHE A O 1
ATOM 963 N N . GLU A 1 126 ? 12.438 41.781 12.258 1 98.56 126 GLU A N 1
ATOM 964 C CA . GLU A 1 126 ? 13.844 41.719 12.656 1 98.56 126 GLU A CA 1
ATOM 965 C C . GLU A 1 126 ? 14.242 40.312 13.023 1 98.56 126 GLU A C 1
ATOM 967 O O . GLU A 1 126 ? 13.539 39.625 13.789 1 98.56 126 GLU A O 1
ATOM 972 N N . ASP A 1 127 ? 15.391 39.875 12.438 1 98.5 127 ASP A N 1
ATOM 973 C CA . ASP A 1 127 ? 15.922 38.562 12.812 1 98.5 127 ASP A CA 1
ATOM 974 C C . ASP A 1 127 ? 16.5 38.594 14.219 1 98.5 127 ASP A C 1
ATOM 976 O O . ASP A 1 127 ? 17.547 39.219 14.453 1 98.5 127 ASP A O 1
ATOM 980 N N . VAL A 1 128 ? 15.883 37.875 15.133 1 98.69 128 VAL A N 1
ATOM 981 C CA . VAL A 1 128 ? 16.328 37.875 16.531 1 98.69 128 VAL A CA 1
ATOM 982 C C . VAL A 1 128 ? 16.781 36.469 16.922 1 98.69 128 VAL A C 1
ATOM 984 O O . VAL A 1 128 ? 16.797 36.125 18.109 1 98.69 128 VAL A O 1
ATOM 987 N N . THR A 1 129 ? 17.156 35.688 15.992 1 98.44 129 THR A N 1
ATOM 988 C CA . THR A 1 129 ? 17.453 34.281 16.188 1 98.44 129 THR A CA 1
ATOM 989 C C . THR A 1 129 ? 18.562 34.094 17.219 1 98.44 129 THR A C 1
ATOM 991 O O . THR A 1 129 ? 18.422 33.281 18.141 1 98.44 129 THR A O 1
ATOM 994 N N . VAL A 1 130 ? 19.625 34.781 17.047 1 98.12 130 VAL A N 1
ATOM 995 C CA . VAL A 1 130 ? 20.797 34.656 17.906 1 98.12 130 VAL A CA 1
ATOM 996 C C . VAL A 1 130 ? 20.438 35.094 19.328 1 98.12 130 VAL A C 1
ATOM 998 O O . VAL A 1 130 ? 20.75 34.406 20.297 1 98.12 130 VAL A O 1
ATOM 1001 N N . LYS A 1 131 ? 19.828 36.219 19.375 1 98.12 131 LYS A N 1
ATOM 1002 C CA . LYS A 1 131 ? 19.422 36.75 20.688 1 98.12 131 LYS A CA 1
ATOM 1003 C C . LYS A 1 131 ? 18.5 35.75 21.406 1 98.12 131 LYS A C 1
ATOM 1005 O O . LYS A 1 131 ? 18.594 35.594 22.609 1 98.12 131 LYS A O 1
ATOM 1010 N N . ALA A 1 132 ? 17.625 35.188 20.703 1 98.56 132 ALA A N 1
ATOM 1011 C CA . ALA A 1 132 ? 16.609 34.281 21.281 1 98.56 132 ALA A CA 1
ATOM 1012 C C . ALA A 1 132 ? 17.203 32.906 21.578 1 98.56 132 ALA A C 1
ATOM 1014 O O . ALA A 1 132 ? 16.609 32.125 22.344 1 98.56 132 ALA A O 1
ATOM 1015 N N . GLY A 1 133 ? 18.359 32.562 21.031 1 98.12 133 GLY A N 1
ATOM 1016 C CA . GLY A 1 133 ? 18.953 31.25 21.219 1 98.12 133 GLY A CA 1
ATOM 1017 C C . GLY A 1 133 ? 18.266 30.156 20.438 1 98.12 133 GLY A C 1
ATOM 1018 O O . GLY A 1 133 ? 18.141 29.031 20.906 1 98.12 133 GLY A O 1
ATOM 1019 N N . LEU A 1 134 ? 17.828 30.438 19.188 1 98.5 134 LEU A N 1
ATOM 1020 C CA . LEU A 1 134 ? 16.984 29.484 18.469 1 98.5 134 LEU A CA 1
ATOM 1021 C C . LEU A 1 134 ? 17.625 29.062 17.172 1 98.5 134 LEU A C 1
ATOM 1023 O O . LEU A 1 134 ? 16.938 28.75 16.203 1 98.5 134 LEU A O 1
ATOM 1027 N N . GLN A 1 135 ? 18.922 29.062 17.031 1 96.81 135 GLN A N 1
ATOM 1028 C CA . GLN A 1 135 ? 19.625 28.641 15.836 1 96.81 135 GLN A CA 1
ATOM 1029 C C . GLN A 1 135 ? 19.312 27.188 15.5 1 96.81 135 GLN A C 1
ATOM 1031 O O . GLN A 1 135 ? 19.094 26.844 14.336 1 96.81 135 GLN A O 1
ATOM 1036 N N . GLY A 1 136 ? 19.094 26.438 16.594 1 93 136 GLY A N 1
ATOM 1037 C CA . GLY A 1 136 ? 18.766 25.031 16.453 1 93 136 GLY A CA 1
ATOM 1038 C C . GLY A 1 136 ? 19.969 24.156 16.094 1 93 136 GLY A C 1
ATOM 1039 O O . GLY A 1 136 ? 21.062 24.688 15.875 1 93 136 GLY A O 1
ATOM 1040 N N . VAL A 1 137 ? 19.625 22.828 16.172 1 87.06 137 VAL A N 1
ATOM 1041 C CA . VAL A 1 137 ? 20.609 21.828 15.805 1 87.06 137 VAL A CA 1
ATOM 1042 C C . VAL A 1 137 ? 19.969 20.781 14.898 1 87.06 137 VAL A C 1
ATOM 1044 O O . VAL A 1 137 ? 18.766 20.797 14.68 1 87.06 137 VAL A O 1
ATOM 1047 N N . GLY A 1 138 ? 20.703 20.078 14.242 1 92.56 138 GLY A N 1
ATOM 1048 C CA . GLY A 1 138 ? 20.25 18.906 13.508 1 92.56 138 GLY A CA 1
ATOM 1049 C C . GLY A 1 138 ? 19.406 19.25 12.297 1 92.56 138 GLY A C 1
ATOM 1050 O O . GLY A 1 138 ? 19.438 20.391 11.82 1 92.56 138 GLY A O 1
ATOM 1051 N N . TYR A 1 139 ? 18.672 18.234 11.773 1 96.75 139 TYR A N 1
ATOM 1052 C CA . TYR A 1 139 ? 17.828 18.359 10.594 1 96.75 139 TYR A CA 1
ATOM 1053 C C . TYR A 1 139 ? 16.359 18.578 10.992 1 96.75 139 TYR A C 1
ATOM 1055 O O . TYR A 1 139 ? 15.602 17.625 11.109 1 96.75 139 TYR A O 1
ATOM 1063 N N . GLY A 1 140 ? 16 19.875 11.125 1 97.56 140 GLY A N 1
ATOM 1064 C CA . GLY A 1 140 ? 14.656 20.219 11.547 1 97.56 140 GLY A CA 1
ATOM 1065 C C . GLY A 1 140 ? 13.594 19.859 10.531 1 97.56 140 GLY A C 1
ATOM 1066 O O . GLY A 1 140 ? 13.828 19.938 9.32 1 97.56 140 GLY A O 1
ATOM 1067 N N . MET A 1 141 ? 12.406 19.469 11.062 1 97.69 141 MET A N 1
ATOM 1068 C CA . MET A 1 141 ? 11.242 19.156 10.242 1 97.69 141 MET A CA 1
ATOM 1069 C C . MET A 1 141 ? 10.094 20.109 10.516 1 97.69 141 MET A C 1
ATOM 1071 O O . MET A 1 141 ? 9.812 21 9.711 1 97.69 141 MET A O 1
ATOM 1075 N N . GLY A 1 142 ? 9.477 19.953 11.602 1 98.31 142 GLY A N 1
ATOM 1076 C CA . GLY A 1 142 ? 8.297 20.75 11.914 1 98.31 142 GLY A CA 1
ATOM 1077 C C . GLY A 1 142 ? 8.398 21.484 13.242 1 98.31 142 GLY A C 1
ATOM 1078 O O . GLY A 1 142 ? 9.453 21.469 13.883 1 98.31 142 GLY A O 1
ATOM 1079 N N . VAL A 1 143 ? 7.316 22.172 13.539 1 98.81 143 VAL A N 1
ATOM 1080 C CA . VAL A 1 143 ? 7.258 22.938 14.781 1 98.81 143 VAL A CA 1
ATOM 1081 C C . VAL A 1 143 ? 5.824 22.969 15.312 1 98.81 143 VAL A C 1
ATOM 1083 O O . VAL A 1 143 ? 4.875 23.078 14.531 1 98.81 143 VAL A O 1
ATOM 1086 N N . ALA A 1 144 ? 5.715 22.766 16.594 1 98.88 144 ALA A N 1
ATOM 1087 C CA . ALA A 1 144 ? 4.477 22.984 17.328 1 98.88 144 ALA A CA 1
ATOM 1088 C C . ALA A 1 144 ? 4.641 24.094 18.359 1 98.88 144 ALA A C 1
ATOM 1090 O O . ALA A 1 144 ? 5.703 24.234 18.969 1 98.88 144 ALA A O 1
ATOM 1091 N N . VAL A 1 145 ? 3.566 24.875 18.516 1 98.88 145 VAL A N 1
ATOM 1092 C CA . VAL A 1 145 ? 3.605 26.031 19.422 1 98.88 145 VAL A CA 1
ATOM 1093 C C . VAL A 1 145 ? 2.516 25.891 20.484 1 98.88 145 VAL A C 1
ATOM 1095 O O . VAL A 1 145 ? 1.366 25.578 20.172 1 98.88 145 VAL A O 1
ATOM 1098 N N . GLY A 1 146 ? 2.861 26.094 21.734 1 98.81 146 GLY A N 1
ATOM 1099 C CA . GLY A 1 146 ? 1.913 26.062 22.828 1 98.81 146 GLY A CA 1
ATOM 1100 C C . GLY A 1 146 ? 2.541 26.422 24.172 1 98.81 146 GLY A C 1
ATOM 1101 O O . GLY A 1 146 ? 3.744 26.234 24.359 1 98.81 146 GLY A O 1
ATOM 1102 N N . ASP A 1 147 ? 1.763 26.922 25.031 1 98.75 147 ASP A N 1
ATOM 1103 C CA . ASP A 1 147 ? 2.186 27.25 26.391 1 98.75 147 ASP A CA 1
ATOM 1104 C C . ASP A 1 147 ? 2.029 26.047 27.312 1 98.75 147 ASP A C 1
ATOM 1106 O O . ASP A 1 147 ? 1.068 25.969 28.094 1 98.75 147 ASP A O 1
ATOM 1110 N N . TYR A 1 148 ? 3.035 25.219 27.359 1 98.5 148 TYR A N 1
ATOM 1111 C CA . TYR A 1 148 ? 2.891 23.922 28.016 1 98.5 148 TYR A CA 1
ATOM 1112 C C . TYR A 1 148 ? 2.898 24.078 29.531 1 98.5 148 TYR A C 1
ATOM 1114 O O . TYR A 1 148 ? 2.451 23.188 30.266 1 98.5 148 TYR A O 1
ATOM 1122 N N . ASP A 1 149 ? 3.424 25.25 30.062 1 98.38 149 ASP A N 1
ATOM 1123 C CA . ASP A 1 149 ? 3.557 25.391 31.5 1 98.38 149 ASP A CA 1
ATOM 1124 C C . ASP A 1 149 ? 2.633 26.5 32.031 1 98.38 149 ASP A C 1
ATOM 1126 O O . ASP A 1 149 ? 2.713 26.875 33.188 1 98.38 149 ASP A O 1
ATOM 1130 N N . ASN A 1 150 ? 1.83 27.125 31.188 1 98.19 150 ASN A N 1
ATOM 1131 C CA . ASN A 1 150 ? 0.804 28.109 31.516 1 98.19 150 ASN A CA 1
ATOM 1132 C C . ASN A 1 150 ? 1.41 29.359 32.125 1 98.19 150 ASN A C 1
ATOM 1134 O O . ASN A 1 150 ? 0.813 29.969 33.031 1 98.19 150 ASN A O 1
ATOM 1138 N N . ASP A 1 151 ? 2.561 29.734 31.719 1 97.88 151 ASP A N 1
ATOM 1139 C CA . ASP A 1 151 ? 3.162 30.938 32.281 1 97.88 151 ASP A CA 1
ATOM 1140 C C . ASP A 1 151 ? 2.83 32.156 31.438 1 97.88 151 ASP A C 1
ATOM 1142 O O . ASP A 1 151 ? 3.26 33.281 31.766 1 97.88 151 ASP A O 1
ATOM 1146 N N . GLY A 1 152 ? 2.119 31.953 30.344 1 97.56 152 GLY A N 1
ATOM 1147 C CA . GL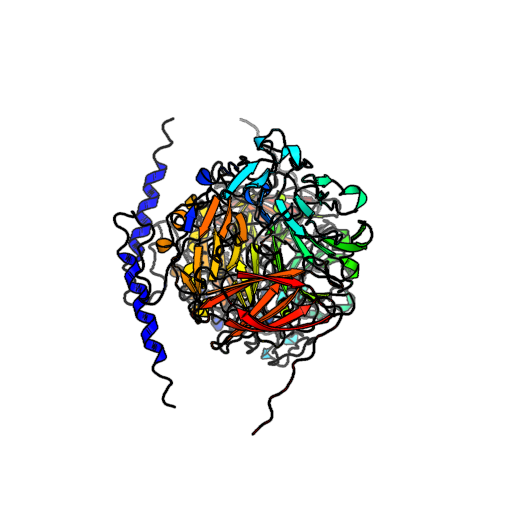Y A 1 152 ? 1.641 33.062 29.531 1 97.56 152 GLY A CA 1
ATOM 1148 C C . GLY A 1 152 ? 2.48 33.281 28.281 1 97.56 152 GLY A C 1
ATOM 1149 O O . GLY A 1 152 ? 2.143 34.125 27.453 1 97.56 152 GLY A O 1
ATOM 1150 N N . TYR A 1 153 ? 3.545 32.594 28.141 1 98.5 153 TYR A N 1
ATOM 1151 C CA . TYR A 1 153 ? 4.398 32.688 26.969 1 98.5 153 TYR A CA 1
ATOM 1152 C C . TYR A 1 153 ? 4.434 31.359 26.219 1 98.5 153 TYR A C 1
ATOM 1154 O O . TYR A 1 153 ? 4.758 30.312 26.781 1 98.5 153 TYR A O 1
ATOM 1162 N N . GLU A 1 154 ? 4.125 31.406 24.969 1 98.69 154 GLU A N 1
ATOM 1163 C CA . GLU A 1 154 ? 4.094 30.188 24.156 1 98.69 154 GLU A CA 1
ATOM 1164 C C . GLU A 1 154 ? 5.5 29.656 23.922 1 98.69 154 GLU A C 1
ATOM 1166 O O . GLU A 1 154 ? 6.438 30.422 23.688 1 98.69 154 GLU A O 1
ATOM 1171 N N . ASP A 1 155 ? 5.645 28.344 24.016 1 98.81 155 ASP A N 1
ATOM 1172 C CA . ASP A 1 155 ? 6.895 27.625 23.828 1 98.81 155 ASP A CA 1
ATOM 1173 C C . ASP A 1 155 ? 6.945 26.969 22.438 1 98.81 155 ASP A C 1
ATOM 1175 O O . ASP A 1 155 ? 5.934 26.922 21.734 1 98.81 155 ASP A O 1
ATOM 1179 N N . LEU A 1 156 ? 8.203 26.531 22.078 1 98.81 156 LEU A N 1
ATOM 1180 C CA . LEU A 1 156 ? 8.414 25.906 20.781 1 98.81 156 LEU A CA 1
ATOM 1181 C C . LEU A 1 156 ? 8.859 24.469 20.953 1 98.81 156 LEU A C 1
ATOM 1183 O O . LEU A 1 156 ? 9.758 24.172 21.734 1 98.81 156 LEU A O 1
ATOM 1187 N N . TYR A 1 157 ? 8.195 23.562 20.25 1 98.81 157 TYR A N 1
ATOM 1188 C CA . TYR A 1 157 ? 8.68 22.188 20.078 1 98.81 157 TYR A CA 1
ATOM 1189 C C . TYR A 1 157 ? 9.062 21.938 18.625 1 98.81 157 TYR A C 1
ATOM 1191 O O . TYR A 1 157 ? 8.203 21.906 17.734 1 98.81 157 TYR A O 1
ATOM 1199 N N . VAL A 1 158 ? 10.328 21.703 18.391 1 98.75 158 VAL A N 1
ATOM 1200 C CA . VAL A 1 158 ? 10.836 21.484 17.047 1 98.75 158 VAL A CA 1
ATOM 1201 C C . VAL A 1 158 ? 11.086 20 16.812 1 98.75 158 VAL A C 1
ATOM 1203 O O . VAL A 1 158 ? 11.844 19.375 17.547 1 98.75 158 VAL A O 1
ATOM 1206 N N . THR A 1 159 ? 10.43 19.422 15.812 1 98.5 159 THR A N 1
ATOM 1207 C CA . THR A 1 159 ? 10.648 18.031 15.43 1 98.5 159 THR A CA 1
ATOM 1208 C C . THR A 1 159 ? 11.789 17.922 14.422 1 98.5 159 THR A C 1
ATOM 1210 O O . THR A 1 159 ? 12.023 18.844 13.641 1 98.5 159 THR A O 1
ATOM 1213 N N . ALA A 1 160 ? 12.43 16.797 14.453 1 97.94 160 ALA A N 1
ATOM 1214 C CA . ALA A 1 160 ? 13.594 16.641 13.594 1 97.94 160 ALA A CA 1
ATOM 1215 C C . ALA A 1 160 ? 13.891 15.164 13.336 1 97.94 160 ALA A C 1
ATOM 1217 O O . ALA A 1 160 ? 13.289 14.281 13.953 1 97.94 160 ALA A O 1
ATOM 1218 N N . TYR A 1 161 ? 14.766 15.008 12.32 1 97.25 161 TYR A N 1
ATOM 1219 C CA . TYR A 1 161 ? 15.367 13.688 12.148 1 97.25 161 TYR A CA 1
ATOM 1220 C C . TYR A 1 161 ? 16.469 13.461 13.18 1 97.25 161 TYR A C 1
ATOM 1222 O O . TYR A 1 161 ? 17.406 14.25 13.281 1 97.25 161 TYR A O 1
ATOM 1230 N N . GLY A 1 162 ? 16.359 12.398 13.961 1 94.19 162 GLY A N 1
ATOM 1231 C CA . GLY A 1 162 ? 17.391 12.023 14.922 1 94.19 162 GLY A CA 1
ATOM 1232 C C . GLY A 1 162 ? 17.109 12.539 16.312 1 94.19 162 GLY A C 1
ATOM 1233 O O . GLY A 1 162 ? 17.859 12.234 17.25 1 94.19 162 GLY A O 1
ATOM 1234 N N . GLY A 1 163 ? 16.062 13.312 16.438 1 94.81 163 GLY A N 1
ATOM 1235 C CA . GLY A 1 163 ? 15.727 13.828 17.766 1 94.81 163 GLY A CA 1
ATOM 1236 C C . GLY A 1 163 ? 15.062 15.188 17.703 1 94.81 163 GLY A C 1
ATOM 1237 O O . GLY A 1 163 ? 15.328 15.984 16.812 1 94.81 163 GLY A O 1
ATOM 1238 N N . ASN A 1 164 ? 14.289 15.492 18.781 1 98.38 164 ASN A N 1
ATOM 1239 C CA . ASN A 1 164 ? 13.492 16.703 18.828 1 98.38 164 ASN A CA 1
ATOM 1240 C C . ASN A 1 164 ? 14 17.656 19.906 1 98.38 164 ASN A C 1
ATOM 1242 O O . ASN A 1 164 ? 14.867 17.297 20.719 1 98.38 164 ASN A O 1
ATOM 1246 N N . ARG A 1 165 ? 13.469 18.922 19.891 1 98.56 165 ARG A N 1
ATOM 1247 C CA . ARG A 1 165 ? 13.836 19.922 20.875 1 98.56 165 ARG A CA 1
ATOM 1248 C C . ARG A 1 165 ? 12.594 20.641 21.406 1 98.56 165 ARG A C 1
ATOM 1250 O O . ARG A 1 165 ? 11.703 21 20.625 1 98.56 165 ARG A O 1
ATOM 1257 N N . LEU A 1 166 ? 12.594 20.766 22.703 1 98.81 166 LEU A N 1
ATOM 1258 C CA . LEU A 1 166 ? 11.641 21.641 23.375 1 98.81 166 LEU A CA 1
ATOM 1259 C C . LEU A 1 166 ? 12.328 22.922 23.875 1 98.81 166 LEU A C 1
ATOM 1261 O O . LEU A 1 166 ? 13.227 22.844 24.703 1 98.81 166 LEU A O 1
ATOM 1265 N N . TYR A 1 167 ? 11.922 24.078 23.375 1 98.88 167 TYR A N 1
ATOM 1266 C CA . TYR A 1 167 ? 12.445 25.375 23.781 1 98.88 167 TYR A CA 1
ATOM 1267 C C . TYR A 1 167 ? 11.453 26.109 24.672 1 98.88 167 TYR A C 1
ATOM 1269 O O . TYR A 1 167 ? 10.375 26.5 24.219 1 98.88 167 TYR A O 1
ATOM 1277 N N . HIS A 1 168 ? 11.844 26.297 25.875 1 98.75 168 HIS A N 1
ATOM 1278 C CA . HIS A 1 168 ? 11.055 27.062 26.844 1 98.75 168 HIS A CA 1
ATOM 1279 C C . HIS A 1 168 ? 11.211 28.562 26.625 1 98.75 168 HIS A C 1
ATOM 1281 O O . HIS A 1 168 ? 12.328 29.078 26.609 1 98.75 168 HIS A O 1
ATOM 1287 N N . ASN A 1 169 ? 10.117 29.219 26.438 1 98.88 169 ASN A N 1
ATOM 1288 C CA . ASN A 1 169 ? 10.117 30.672 26.344 1 98.88 169 ASN A CA 1
ATOM 1289 C C . ASN A 1 169 ? 10.266 31.328 27.719 1 98.88 169 ASN A C 1
ATOM 1291 O O . ASN A 1 169 ? 9.383 31.203 28.562 1 98.88 169 ASN A O 1
ATOM 1295 N N . ASN A 1 170 ? 11.297 32.156 27.891 1 98.62 170 ASN A N 1
ATOM 1296 C CA . ASN A 1 170 ? 11.617 32.75 29.203 1 98.62 170 ASN A CA 1
ATOM 1297 C C . ASN A 1 170 ? 10.828 34.031 29.453 1 98.62 170 ASN A C 1
ATOM 1299 O O . ASN A 1 170 ? 10.938 34.625 30.531 1 98.62 170 ASN A O 1
ATOM 1303 N N . GLY A 1 171 ? 10.125 34.531 28.516 1 98.12 171 GLY A N 1
ATOM 1304 C CA . GLY A 1 171 ? 9.305 35.75 28.656 1 98.12 171 GLY A CA 1
ATOM 1305 C C . GLY A 1 171 ? 10.086 37.031 28.484 1 98.12 171 GLY A C 1
ATOM 1306 O O . GLY A 1 171 ? 9.555 38.125 28.688 1 98.12 171 GLY A O 1
ATOM 1307 N N . ASN A 1 172 ? 11.383 36.875 28.172 1 97.94 172 ASN A N 1
ATOM 1308 C CA . ASN A 1 172 ? 12.234 38.062 28 1 97.94 172 ASN A CA 1
ATOM 1309 C C . ASN A 1 172 ? 12.852 38.094 26.609 1 97.94 172 ASN A C 1
ATOM 1311 O O . ASN A 1 172 ? 13.906 38.688 26.406 1 97.94 172 ASN A O 1
ATOM 1315 N N . GLY A 1 173 ? 12.242 37.312 25.734 1 97.5 173 GLY A N 1
ATOM 1316 C CA . GLY A 1 173 ? 12.727 37.281 24.359 1 97.5 173 GLY A CA 1
ATOM 1317 C C . GLY A 1 173 ? 13.766 36.219 24.109 1 97.5 173 GLY A C 1
ATOM 1318 O O . GLY A 1 173 ? 14.25 36.062 23 1 97.5 173 GLY A O 1
ATOM 1319 N N . THR A 1 174 ? 14.062 35.438 25.094 1 98.44 174 THR A N 1
ATOM 1320 C CA . THR A 1 174 ? 15 34.312 24.953 1 98.44 174 THR A CA 1
ATOM 1321 C C . THR A 1 174 ? 14.312 33 25.219 1 98.44 174 THR A C 1
ATOM 1323 O O . THR A 1 174 ? 13.234 32.938 25.812 1 98.44 174 THR A O 1
ATOM 1326 N N . PHE A 1 175 ? 14.93 32 24.688 1 98.75 175 PHE A N 1
ATOM 1327 C CA . PHE A 1 175 ? 14.445 30.625 24.875 1 98.75 175 PHE A CA 1
ATOM 1328 C C . PHE A 1 175 ? 15.531 29.75 25.484 1 98.75 175 PHE A C 1
ATOM 1330 O O . PHE A 1 175 ? 16.719 29.969 25.234 1 98.75 175 PHE A O 1
ATOM 1337 N N . THR A 1 176 ? 15.141 28.766 26.297 1 98.56 176 THR A N 1
ATOM 1338 C CA . THR A 1 176 ? 16.047 27.766 26.859 1 98.56 176 THR A CA 1
ATOM 1339 C C . THR A 1 176 ? 15.664 26.359 26.375 1 98.56 176 THR A C 1
ATOM 1341 O O . THR A 1 176 ? 14.5 25.969 26.438 1 98.56 176 THR A O 1
ATOM 1344 N N . ASP A 1 177 ? 16.672 25.641 25.844 1 98.31 177 ASP A N 1
ATOM 1345 C CA . ASP A 1 177 ? 16.469 24.25 25.484 1 98.31 177 ASP A CA 1
ATOM 1346 C C . ASP A 1 177 ? 16.281 23.391 26.734 1 98.31 177 ASP A C 1
ATOM 1348 O O . ASP A 1 177 ? 17.234 23.172 27.484 1 98.31 177 ASP A O 1
ATOM 1352 N N . VAL A 1 178 ? 15.078 22.844 26.922 1 98.62 178 VAL A N 1
ATOM 1353 C CA . VAL A 1 178 ? 14.781 22.062 28.125 1 98.62 178 VAL A CA 1
ATOM 1354 C C . VAL A 1 178 ? 14.484 20.625 27.734 1 98.62 178 VAL A C 1
ATOM 1356 O O . VAL A 1 178 ? 13.805 19.906 28.484 1 98.62 178 VAL A O 1
ATOM 1359 N N . THR A 1 179 ? 14.938 20.188 26.641 1 98.25 179 THR A N 1
ATOM 1360 C CA . THR A 1 179 ? 14.602 18.891 26.062 1 98.25 179 THR A CA 1
ATOM 1361 C C . THR A 1 179 ? 14.961 17.766 27.031 1 98.25 179 THR A C 1
ATOM 1363 O O . THR A 1 179 ? 14.148 16.875 27.281 1 98.25 179 THR A O 1
ATOM 1366 N N . GLU A 1 180 ? 16.156 17.766 27.531 1 96.94 180 GLU A N 1
ATOM 1367 C CA . GLU A 1 180 ? 16.609 16.688 28.406 1 96.94 180 GLU A CA 1
ATOM 1368 C C . GLU A 1 180 ? 15.805 16.656 29.703 1 96.94 180 GLU A C 1
ATOM 1370 O O . GLU A 1 180 ? 15.344 15.594 30.125 1 96.94 180 GLU A O 1
ATOM 1375 N N . LYS A 1 181 ? 15.648 17.812 30.234 1 97.12 181 LYS A N 1
ATOM 1376 C CA . LYS A 1 181 ? 14.938 17.891 31.5 1 97.12 181 LYS A CA 1
ATOM 1377 C C . LYS A 1 181 ? 13.469 17.5 31.344 1 97.12 181 LYS A C 1
ATOM 1379 O O . LYS A 1 181 ? 12.867 16.922 32.25 1 97.12 181 LYS A O 1
ATOM 1384 N N . SER A 1 182 ? 12.906 17.812 30.234 1 98.12 182 SER A N 1
ATOM 1385 C CA . SER A 1 182 ? 11.484 17.562 30.016 1 98.12 182 SER A CA 1
ATOM 1386 C C . SER A 1 182 ? 11.227 16.109 29.641 1 98.12 182 SER A C 1
ATOM 1388 O O . SER A 1 182 ? 10.109 15.617 29.812 1 98.12 182 SER A O 1
ATOM 1390 N N . GLY A 1 183 ? 12.172 15.406 29.031 1 98.06 183 GLY A N 1
ATOM 1391 C CA . GLY A 1 183 ? 12.008 14.023 28.594 1 98.06 183 GLY A CA 1
ATOM 1392 C C . GLY A 1 183 ? 11.328 13.898 27.25 1 98.06 183 GLY A C 1
ATOM 1393 O O . GLY A 1 183 ? 10.695 12.883 26.969 1 98.06 183 GLY A O 1
ATOM 1394 N N . THR A 1 184 ? 11.477 14.898 26.375 1 98.25 184 THR A N 1
ATOM 1395 C CA . THR A 1 184 ? 10.703 14.898 25.141 1 98.25 184 THR A CA 1
ATOM 1396 C C . THR A 1 184 ? 11.617 14.836 23.938 1 98.25 184 THR A C 1
ATOM 1398 O O . THR A 1 184 ? 11.266 15.312 22.859 1 98.25 184 THR A O 1
ATOM 1401 N N . ALA A 1 185 ? 12.812 14.266 24.016 1 97.19 185 ALA A N 1
ATOM 1402 C CA . ALA A 1 185 ? 13.797 14.25 22.938 1 97.19 185 ALA A CA 1
ATOM 1403 C C . ALA A 1 185 ? 13.336 13.375 21.781 1 97.19 185 ALA A C 1
ATOM 1405 O O . ALA A 1 185 ? 13.695 13.617 20.625 1 97.19 185 ALA A O 1
ATOM 1406 N N . GLY A 1 186 ? 12.523 12.359 22.156 1 94.81 186 GLY A N 1
ATOM 1407 C CA . GLY A 1 186 ? 12.07 11.422 21.141 1 94.81 186 GLY A CA 1
ATOM 1408 C C . GLY A 1 186 ? 13.211 10.773 20.375 1 94.81 186 GLY A C 1
ATOM 1409 O O . GLY A 1 186 ? 14.273 10.516 20.953 1 94.81 186 GLY A O 1
ATOM 1410 N N . SER A 1 187 ? 12.93 10.219 19.188 1 91.25 187 SER A N 1
ATOM 1411 C CA . SER A 1 187 ? 13.883 9.555 18.312 1 91.25 187 SER A CA 1
ATOM 1412 C C . SER A 1 187 ? 13.289 9.336 16.922 1 91.25 187 SER A C 1
ATOM 1414 O O . SER A 1 187 ? 12.109 9.617 16.688 1 91.25 187 SER A O 1
ATOM 1416 N N . GLY A 1 188 ? 14.172 8.93 16.094 1 95.75 188 GLY A N 1
ATOM 1417 C CA . GLY A 1 188 ? 13.727 8.625 14.742 1 95.75 188 GLY A CA 1
ATOM 1418 C C . GLY A 1 188 ? 13.453 9.859 13.906 1 95.75 188 GLY A C 1
ATOM 1419 O O . GLY A 1 188 ? 14.172 10.859 14.016 1 95.75 188 GLY A O 1
ATOM 1420 N N . TRP A 1 189 ? 12.555 9.703 12.938 1 97.69 189 TRP A N 1
ATOM 1421 C CA . TRP A 1 189 ? 12.195 10.758 12 1 97.69 189 TRP A CA 1
ATOM 1422 C C . TRP A 1 189 ? 10.844 11.367 12.359 1 97.69 189 TRP A C 1
ATOM 1424 O O . TRP A 1 189 ? 9.812 10.977 11.812 1 97.69 189 TRP A O 1
ATOM 1434 N N . SER A 1 190 ? 10.969 12.398 13.281 1 98.38 190 SER A N 1
ATOM 1435 C CA . SER A 1 190 ? 9.742 13.086 13.688 1 98.38 190 SER A CA 1
ATOM 1436 C C . SER A 1 190 ? 9.305 14.102 12.633 1 98.38 190 SER A C 1
ATOM 1438 O O . SER A 1 190 ? 10.148 14.719 11.977 1 98.38 190 SER A O 1
ATOM 1440 N N . THR A 1 191 ? 8.008 14.266 12.508 1 98.31 191 THR A N 1
ATOM 1441 C CA . THR A 1 191 ? 7.434 15.195 11.539 1 98.31 191 THR A CA 1
ATOM 1442 C C . THR A 1 191 ? 6.539 16.219 12.227 1 98.31 191 THR A C 1
ATOM 1444 O O . THR A 1 191 ? 7.031 17.125 12.898 1 98.31 191 THR A O 1
ATOM 1447 N N . SER A 1 192 ? 5.18 16.125 12.055 1 98.75 192 SER A N 1
ATOM 1448 C CA . SER A 1 192 ? 4.277 17.078 12.695 1 98.75 192 SER A CA 1
ATOM 1449 C C . SER A 1 192 ? 4.039 16.719 14.156 1 98.75 192 SER A C 1
ATOM 1451 O O . SER A 1 192 ? 4.207 15.562 14.555 1 98.75 192 SER A O 1
ATOM 1453 N N . ALA A 1 193 ? 3.666 17.75 14.914 1 98.81 193 ALA A N 1
ATOM 1454 C CA . ALA A 1 193 ? 3.301 17.594 16.328 1 98.81 193 ALA A CA 1
ATOM 1455 C C . ALA A 1 193 ? 2.168 18.531 16.703 1 98.81 193 ALA A C 1
ATOM 1457 O O . ALA A 1 193 ? 1.934 19.547 16.031 1 98.81 193 ALA A O 1
ATOM 1458 N N . ALA A 1 194 ? 1.497 18.141 17.797 1 98.88 194 ALA A N 1
ATOM 1459 C CA . ALA A 1 194 ? 0.375 18.953 18.25 1 98.88 194 ALA A CA 1
ATOM 1460 C C . ALA A 1 194 ? 0.358 19.062 19.781 1 98.88 194 ALA A C 1
ATOM 1462 O O . ALA A 1 194 ? 0.524 18.047 20.469 1 98.88 194 ALA A O 1
ATOM 1463 N N . TRP A 1 195 ? 0.238 20.281 20.234 1 98.88 195 TRP A N 1
ATOM 1464 C CA . TRP A 1 195 ? -0.143 20.5 21.641 1 98.88 195 TRP A CA 1
ATOM 1465 C C . TRP A 1 195 ? -1.649 20.344 21.812 1 98.88 195 TRP A C 1
ATOM 1467 O O . TRP A 1 195 ? -2.434 20.922 21.062 1 98.88 195 TRP A O 1
ATOM 1477 N N . VAL A 1 196 ? -2.041 19.578 22.812 1 98.56 196 VAL A N 1
ATOM 1478 C CA . VAL A 1 196 ? -3.457 19.344 23.078 1 98.56 196 VAL A CA 1
ATOM 1479 C C . VAL A 1 196 ? -3.645 18.859 24.516 1 98.56 196 VAL A C 1
ATOM 1481 O O . VAL A 1 196 ? -2.799 18.125 25.031 1 98.56 196 VAL A O 1
ATOM 1484 N N . ASP A 1 197 ? -4.637 19.328 25.188 1 98.5 197 ASP A N 1
ATOM 1485 C CA . ASP A 1 197 ? -4.996 18.797 26.5 1 98.5 197 ASP A CA 1
ATOM 1486 C C . ASP A 1 197 ? -5.84 17.531 26.359 1 98.5 197 ASP A C 1
ATOM 1488 O O . ASP A 1 197 ? -7.07 17.609 26.312 1 98.5 197 ASP A O 1
ATOM 1492 N N . LEU A 1 198 ? -5.215 16.375 26.422 1 98.12 198 LEU A N 1
ATOM 1493 C CA . LEU A 1 198 ? -5.848 15.109 26.062 1 98.12 198 LEU A CA 1
ATOM 1494 C C . LEU A 1 198 ? -6.715 14.594 27.203 1 98.12 198 LEU A C 1
ATOM 1496 O O . LEU A 1 198 ? -7.602 13.758 26.984 1 98.12 198 LEU A O 1
ATOM 1500 N N . ASP A 1 199 ? -6.488 15.047 28.422 1 97.62 199 ASP A N 1
ATOM 1501 C CA . ASP A 1 199 ? -7.215 14.508 29.578 1 97.62 199 ASP A CA 1
ATOM 1502 C C . ASP A 1 199 ? -7.938 15.617 30.328 1 97.62 199 ASP A C 1
ATOM 1504 O O . ASP A 1 199 ? -8.43 15.398 31.438 1 97.62 199 ASP A O 1
ATOM 1508 N N . ASN A 1 200 ? -7.938 16.875 29.844 1 97.31 200 ASN A N 1
ATOM 1509 C CA . ASN A 1 200 ? -8.633 18.031 30.375 1 97.31 200 ASN A CA 1
ATOM 1510 C C . ASN A 1 200 ? -8.188 18.344 31.812 1 97.31 200 ASN A C 1
ATOM 1512 O O . ASN A 1 200 ? -9.008 18.688 32.656 1 97.31 200 ASN A O 1
ATOM 1516 N N . ASP A 1 201 ? -6.934 18.188 32.062 1 97.44 201 ASP A N 1
ATOM 1517 C CA . ASP A 1 201 ? -6.445 18.484 33.406 1 97.44 201 ASP A CA 1
ATOM 1518 C C . ASP A 1 201 ? -5.875 19.906 33.5 1 97.44 201 ASP A C 1
ATOM 1520 O O . ASP A 1 201 ? -5.273 20.281 34.5 1 97.44 201 ASP A O 1
ATOM 1524 N N . GLY A 1 202 ? -5.957 20.641 32.344 1 98.12 202 GLY A N 1
ATOM 1525 C CA . GLY A 1 202 ? -5.527 22.031 32.312 1 98.12 202 GLY A CA 1
ATOM 1526 C C . GLY A 1 202 ? -4.102 22.203 31.844 1 98.12 202 GLY A C 1
ATOM 1527 O O . GLY A 1 202 ? -3.609 23.328 31.734 1 98.12 202 GLY A O 1
ATOM 1528 N N . LEU A 1 203 ? -3.416 21.141 31.562 1 98.56 203 LEU A N 1
ATOM 1529 C CA . LEU A 1 203 ? -2.061 21.172 31.016 1 98.56 203 LEU A CA 1
ATOM 1530 C C . LEU A 1 203 ? -2.021 20.594 29.609 1 98.56 203 LEU A C 1
ATOM 1532 O O . LEU A 1 203 ? -2.701 19.609 29.312 1 98.56 203 LEU A O 1
ATOM 1536 N N . LEU A 1 204 ? -1.265 21.234 28.75 1 98.75 204 LEU A N 1
ATOM 1537 C CA . LEU A 1 204 ? -1.127 20.75 27.391 1 98.75 204 LEU A CA 1
ATOM 1538 C C . LEU A 1 204 ? -0.25 19.5 27.344 1 98.75 204 LEU A C 1
ATOM 1540 O O . LEU A 1 204 ? 0.87 19.5 27.859 1 98.75 204 LEU A O 1
ATOM 1544 N N . ASP A 1 205 ? -0.762 18.422 26.781 1 98.81 205 ASP A N 1
ATOM 1545 C CA . ASP A 1 205 ? 0.015 17.266 26.375 1 98.81 205 ASP A CA 1
ATOM 1546 C C . ASP A 1 205 ? 0.574 17.422 24.969 1 98.81 205 ASP A C 1
ATOM 1548 O O . ASP A 1 205 ? 0.338 18.453 24.328 1 98.81 205 ASP A O 1
ATOM 1552 N N . LEU A 1 206 ? 1.415 16.422 24.562 1 98.88 206 LEU A N 1
ATOM 1553 C CA . LEU A 1 206 ? 2.111 16.547 23.297 1 98.88 206 LEU A CA 1
ATOM 1554 C C . LEU A 1 206 ? 2.006 15.25 22.484 1 98.88 206 LEU A C 1
ATOM 1556 O O . LEU A 1 206 ? 2.283 14.172 23.016 1 98.88 206 LEU A O 1
ATOM 1560 N N . VAL A 1 207 ? 1.49 15.352 21.25 1 98.88 207 VAL A N 1
ATOM 1561 C CA . VAL A 1 207 ? 1.506 14.234 20.312 1 98.88 207 VAL A CA 1
ATOM 1562 C C . VAL A 1 207 ? 2.521 14.508 19.203 1 98.88 207 VAL A C 1
ATOM 1564 O O . VAL A 1 207 ? 2.461 15.539 18.531 1 98.88 207 VAL A O 1
ATOM 1567 N N . VAL A 1 208 ? 3.486 13.594 19 1 98.88 208 VAL A N 1
ATOM 1568 C CA . VAL A 1 208 ? 4.559 13.742 18.016 1 98.88 208 VAL A CA 1
ATOM 1569 C C . VAL A 1 208 ? 4.48 12.617 16.984 1 98.88 208 VAL A C 1
ATOM 1571 O O . VAL A 1 208 ? 4.605 11.438 17.344 1 98.88 208 VAL A O 1
ATOM 1574 N N . LEU A 1 209 ? 4.277 13.023 15.758 1 98.81 209 LEU A N 1
ATOM 1575 C CA . LEU A 1 209 ? 4.242 12.016 14.703 1 98.81 209 LEU A CA 1
ATOM 1576 C C . LEU A 1 209 ? 5.656 11.609 14.305 1 98.81 209 LEU A C 1
ATOM 1578 O O . LEU A 1 209 ? 6.598 12.391 14.43 1 98.81 209 LEU A O 1
ATOM 1582 N N . ARG A 1 210 ? 5.734 10.391 13.875 1 98.44 210 ARG A N 1
ATOM 1583 C CA . ARG A 1 210 ? 6.934 9.859 13.234 1 98.44 210 ARG A CA 1
ATOM 1584 C C . ARG A 1 210 ? 6.617 9.289 11.859 1 98.44 210 ARG A C 1
ATOM 1586 O O . ARG A 1 210 ? 5.547 8.711 11.656 1 98.44 210 ARG A O 1
ATOM 1593 N N . TYR A 1 211 ? 7.488 9.391 10.922 1 96.88 211 TYR A N 1
ATOM 1594 C CA . TYR A 1 211 ? 7.195 9.062 9.531 1 96.88 211 TYR A CA 1
ATOM 1595 C C . TYR A 1 211 ? 7.438 7.586 9.25 1 96.88 211 TYR A C 1
ATOM 1597 O O . TYR A 1 211 ? 6.492 6.816 9.07 1 96.88 211 TYR A O 1
ATOM 1605 N N . LEU A 1 212 ? 8.617 7.23 9.188 1 95.31 212 LEU A N 1
ATOM 1606 C CA . LEU A 1 212 ? 8.945 5.836 8.898 1 95.31 212 LEU A CA 1
ATOM 1607 C C . LEU A 1 212 ? 10.32 5.48 9.445 1 95.31 212 LEU A C 1
ATOM 1609 O O . LEU A 1 212 ? 11.094 6.367 9.812 1 95.31 212 LEU A O 1
ATOM 1613 N N . GLN A 1 213 ? 10.539 4.074 9.609 1 93.75 213 GLN A N 1
ATOM 1614 C CA . GLN A 1 213 ? 11.891 3.615 9.93 1 93.75 213 GLN A CA 1
ATOM 1615 C C . GLN A 1 213 ? 12.82 3.768 8.727 1 93.75 213 GLN A C 1
ATOM 1617 O O . GLN A 1 213 ? 12.742 2.988 7.773 1 93.75 213 GLN A O 1
ATOM 1622 N N . TRP A 1 214 ? 13.688 4.703 8.805 1 92.69 214 TRP A N 1
ATOM 1623 C CA . TRP A 1 214 ? 14.516 5.09 7.668 1 92.69 214 TRP A CA 1
ATOM 1624 C C . TRP A 1 214 ? 15.938 5.406 8.109 1 92.69 214 TRP A C 1
ATOM 1626 O O . TRP A 1 214 ? 16.172 5.844 9.234 1 92.69 214 TRP A O 1
ATOM 1636 N N . ASP A 1 215 ? 16.891 5.078 7.238 1 93.25 215 ASP A N 1
ATOM 1637 C CA . ASP A 1 215 ? 18.297 5.43 7.387 1 93.25 215 ASP A CA 1
ATOM 1638 C C . ASP A 1 215 ? 18.922 5.719 6.027 1 93.25 215 ASP A C 1
ATOM 1640 O O . ASP A 1 215 ? 18.266 5.621 4.992 1 93.25 215 ASP A O 1
ATOM 1644 N N . PHE A 1 216 ? 20.172 6.223 6.004 1 92.38 216 PHE A N 1
ATOM 1645 C CA . PHE A 1 216 ? 20.875 6.57 4.777 1 92.38 216 PHE A CA 1
ATOM 1646 C C . PHE A 1 216 ? 21.406 5.32 4.09 1 92.38 216 PHE A C 1
ATOM 1648 O O . PHE A 1 216 ? 22.422 5.375 3.391 1 92.38 216 PHE A O 1
ATOM 1655 N N . ASP A 1 217 ? 20.656 4.227 4.141 1 84 217 ASP A N 1
ATOM 1656 C CA . ASP A 1 217 ? 21.031 3.006 3.43 1 84 217 ASP A CA 1
ATOM 1657 C C . ASP A 1 217 ? 20.875 3.18 1.921 1 84 217 ASP A C 1
ATOM 1659 O O . ASP A 1 217 ? 19.984 3.906 1.463 1 84 217 ASP A O 1
ATOM 1663 N N . ASP A 1 218 ? 21.828 2.678 1.126 1 76.12 218 ASP A N 1
ATOM 1664 C CA . ASP A 1 218 ? 21.688 2.672 -0.327 1 76.12 218 ASP A CA 1
ATOM 1665 C C . ASP A 1 218 ? 20.828 1.497 -0.793 1 76.12 218 ASP A C 1
ATOM 1667 O O . ASP A 1 218 ? 21.359 0.471 -1.228 1 76.12 218 ASP A O 1
ATOM 1671 N N . ILE A 1 219 ? 19.578 1.697 -0.67 1 75.25 219 ILE A N 1
ATOM 1672 C CA . ILE A 1 219 ? 18.641 0.646 -1.048 1 75.25 219 ILE A CA 1
ATOM 1673 C C . ILE A 1 219 ? 18.141 0.878 -2.477 1 75.25 219 ILE A C 1
ATOM 1675 O O . ILE A 1 219 ? 17.922 2.02 -2.881 1 75.25 219 ILE A O 1
ATOM 1679 N N . TRP A 1 220 ? 18.172 -0.178 -3.297 1 75.44 220 TRP A N 1
ATOM 1680 C CA . TRP A 1 220 ? 17.562 -0.076 -4.613 1 75.44 220 TRP A CA 1
ATOM 1681 C C . TRP A 1 220 ? 16.031 -0.074 -4.508 1 75.44 220 TRP A C 1
ATOM 1683 O O . TRP A 1 220 ? 15.445 -0.978 -3.908 1 75.44 220 TRP A O 1
ATOM 1693 N N . CYS A 1 221 ? 15.469 0.968 -4.957 1 73.88 221 CYS A N 1
ATOM 1694 C CA . CYS A 1 221 ? 14.016 1.047 -4.855 1 73.88 221 CYS A CA 1
ATOM 1695 C C . CYS A 1 221 ? 13.398 1.467 -6.188 1 73.88 221 CYS A C 1
ATOM 1697 O O . CYS A 1 221 ? 12.406 2.203 -6.211 1 73.88 221 CYS A O 1
ATOM 1699 N N . GLY A 1 222 ? 13.961 0.986 -7.281 1 73.81 222 GLY A N 1
ATOM 1700 C CA . GLY A 1 222 ? 13.438 1.269 -8.609 1 73.81 222 GLY A CA 1
ATOM 1701 C C . GLY A 1 222 ? 14.5 1.707 -9.594 1 73.81 222 GLY A C 1
ATOM 1702 O O . GLY A 1 222 ? 15.617 1.181 -9.586 1 73.81 222 GLY A O 1
ATOM 1703 N N . GLU A 1 223 ? 14.328 2.816 -10.375 1 65 223 GLU A N 1
ATOM 1704 C CA . GLU A 1 223 ? 15.164 3.25 -11.492 1 65 223 GLU A CA 1
ATOM 1705 C C . GLU A 1 223 ? 16.469 3.865 -10.992 1 65 223 GLU A C 1
ATOM 1707 O O . GLU A 1 223 ? 16.453 4.801 -10.188 1 65 223 GLU A O 1
ATOM 1712 N N . HIS A 1 224 ? 17.625 3.211 -11.383 1 64.69 224 HIS A N 1
ATOM 1713 C CA . HIS A 1 224 ? 18.922 3.701 -10.93 1 64.69 224 HIS A CA 1
ATOM 1714 C C . HIS A 1 224 ? 19.688 4.367 -12.062 1 64.69 224 HIS A C 1
ATOM 1716 O O . HIS A 1 224 ? 20.859 4.75 -11.898 1 64.69 224 HIS A O 1
ATOM 1722 N N . ARG A 1 225 ? 18.969 4.402 -13.18 1 65.06 225 ARG A N 1
ATOM 1723 C CA . ARG A 1 225 ? 19.703 5.066 -14.25 1 65.06 225 ARG A CA 1
ATOM 1724 C C . ARG A 1 225 ? 20.016 6.516 -13.883 1 65.06 225 ARG A C 1
ATOM 1726 O O . ARG A 1 225 ? 19.156 7.207 -13.312 1 65.06 225 ARG A O 1
ATOM 1733 N N . GLU A 1 226 ? 21.172 6.832 -14.188 1 67.69 226 GLU A N 1
ATOM 1734 C CA . GLU A 1 226 ? 21.578 8.203 -13.906 1 67.69 226 GLU A CA 1
ATOM 1735 C C . GLU A 1 226 ? 20.594 9.211 -14.484 1 67.69 226 GLU A C 1
ATOM 1737 O O . GLU A 1 226 ? 20.172 9.086 -15.641 1 67.69 226 GLU A O 1
ATOM 1742 N N . GLY A 1 227 ? 20.156 10.078 -13.766 1 68.5 227 GLY A N 1
ATOM 1743 C CA . GLY A 1 227 ? 19.234 11.117 -14.195 1 68.5 227 GLY A CA 1
ATOM 1744 C C . GLY A 1 227 ? 17.781 10.727 -14.023 1 68.5 227 GLY A C 1
ATOM 1745 O O . GLY A 1 227 ? 16.891 11.578 -14.117 1 68.5 227 GLY A O 1
ATOM 1746 N N . TYR A 1 228 ? 17.578 9.414 -13.711 1 71.44 228 TYR A N 1
ATOM 1747 C CA . TYR A 1 228 ? 16.203 8.953 -13.633 1 71.44 228 TYR A CA 1
ATOM 1748 C C . TYR A 1 228 ? 15.891 8.414 -12.242 1 71.44 228 TYR A C 1
ATOM 1750 O O . TYR A 1 228 ? 14.773 7.969 -11.977 1 71.44 228 TYR A O 1
ATOM 1758 N N . ARG A 1 229 ? 16.844 8.562 -11.43 1 75.31 229 ARG A N 1
ATOM 1759 C CA . ARG A 1 229 ? 16.625 8.008 -10.094 1 75.31 229 ARG A CA 1
ATOM 1760 C C . ARG A 1 229 ? 15.508 8.758 -9.375 1 75.31 229 ARG A C 1
ATOM 1762 O O . ARG A 1 229 ? 15.422 9.984 -9.461 1 75.31 229 ARG A O 1
ATOM 1769 N N . SER A 1 230 ? 14.664 7.957 -8.75 1 81.94 230 SER A N 1
ATOM 1770 C CA . SER A 1 230 ? 13.594 8.523 -7.945 1 81.94 230 SER A CA 1
ATOM 1771 C C . SER A 1 230 ? 13.82 8.273 -6.461 1 81.94 230 SER A C 1
ATOM 1773 O O . SER A 1 230 ? 14.758 7.566 -6.082 1 81.94 230 SER A O 1
ATOM 1775 N N . TYR A 1 231 ? 13.07 8.992 -5.664 1 87.69 231 TYR A N 1
ATOM 1776 C CA . TYR A 1 231 ? 13.047 8.688 -4.238 1 87.69 231 TYR A CA 1
ATOM 1777 C C . TYR A 1 231 ? 12.375 7.348 -3.971 1 87.69 231 TYR A C 1
ATOM 1779 O O . TYR A 1 231 ? 11.445 6.961 -4.684 1 87.69 231 TYR A O 1
ATOM 1787 N N . CYS A 1 232 ? 12.898 6.664 -2.965 1 87.19 232 CYS A N 1
ATOM 1788 C CA . CYS A 1 232 ? 12.266 5.395 -2.623 1 87.19 232 CYS A CA 1
ATOM 1789 C C . CYS A 1 232 ? 10.844 5.613 -2.109 1 87.19 232 CYS A C 1
ATOM 1791 O O . CYS A 1 232 ? 10.617 6.477 -1.26 1 87.19 232 CYS A O 1
ATOM 1793 N N . HIS A 1 233 ? 9.961 4.848 -2.686 1 88.81 233 HIS A N 1
ATOM 1794 C CA . HIS A 1 233 ? 8.57 4.949 -2.242 1 88.81 233 HIS A CA 1
ATOM 1795 C C . HIS A 1 233 ? 8.43 4.547 -0.778 1 88.81 233 HIS A C 1
ATOM 1797 O O . HIS A 1 233 ? 9.078 3.6 -0.326 1 88.81 233 HIS A O 1
ATOM 1803 N N . PRO A 1 234 ? 7.535 5.164 -0.058 1 91.25 234 PRO A N 1
ATOM 1804 C CA . PRO A 1 234 ? 7.406 4.883 1.374 1 91.25 234 PRO A CA 1
ATOM 1805 C C . PRO A 1 234 ? 6.973 3.447 1.657 1 91.25 234 PRO A C 1
ATOM 1807 O O . PRO A 1 234 ? 7.18 2.945 2.766 1 91.25 234 PRO A O 1
ATOM 1810 N N . ASP A 1 235 ? 6.434 2.76 0.729 1 86.81 235 ASP A N 1
ATOM 1811 C CA . ASP A 1 235 ? 5.93 1.399 0.905 1 86.81 235 ASP A CA 1
ATOM 1812 C C . ASP A 1 235 ? 7.055 0.448 1.31 1 86.81 235 ASP A C 1
ATOM 1814 O O . ASP A 1 235 ? 6.801 -0.606 1.896 1 86.81 235 ASP A O 1
ATOM 1818 N N . ILE A 1 236 ? 8.25 0.81 1.012 1 87.06 236 ILE A N 1
ATOM 1819 C CA . ILE A 1 236 ? 9.328 -0.152 1.24 1 87.06 236 ILE A CA 1
ATOM 1820 C C . ILE A 1 236 ? 9.836 -0.02 2.672 1 87.06 236 ILE A C 1
ATOM 1822 O O . ILE A 1 236 ? 10.664 -0.818 3.115 1 87.06 236 ILE A O 1
ATOM 1826 N N . PHE A 1 237 ? 9.352 1.007 3.393 1 91.56 237 PHE A N 1
ATOM 1827 C CA . PHE A 1 237 ? 9.828 1.246 4.75 1 91.56 237 PHE A CA 1
ATOM 1828 C C . PHE A 1 237 ? 8.758 0.878 5.77 1 91.56 237 PHE A C 1
ATOM 1830 O O . PHE A 1 237 ? 7.559 0.974 5.484 1 91.56 237 PHE A O 1
ATOM 1837 N N . LYS A 1 238 ? 9.203 0.508 6.949 1 90.88 238 LYS A N 1
ATOM 1838 C CA . LYS A 1 238 ? 8.297 0.104 8.016 1 90.88 238 LYS A CA 1
ATOM 1839 C C . LYS A 1 238 ? 7.66 1.318 8.688 1 90.88 238 LYS A C 1
ATOM 1841 O O . LYS A 1 238 ? 8.328 2.332 8.906 1 90.88 238 LYS A O 1
ATOM 1846 N N . ALA A 1 239 ? 6.391 1.229 9 1 95.25 239 ALA A N 1
ATOM 1847 C CA . ALA A 1 239 ? 5.684 2.258 9.758 1 95.25 239 ALA A CA 1
ATOM 1848 C C . ALA A 1 239 ? 6.164 2.305 11.203 1 95.25 239 ALA A C 1
ATOM 1850 O O . ALA A 1 239 ? 6.727 1.33 11.711 1 95.25 239 ALA A O 1
ATOM 1851 N N . VAL A 1 240 ? 5.98 3.482 11.836 1 97.31 240 VAL A N 1
ATOM 1852 C CA . VAL A 1 240 ? 6.41 3.707 13.211 1 97.31 240 VAL A CA 1
ATOM 1853 C C . VAL A 1 240 ? 5.293 4.391 13.992 1 97.31 240 VAL A C 1
ATOM 1855 O O . VAL A 1 240 ? 4.609 5.273 13.469 1 97.31 240 VAL A O 1
ATOM 1858 N N . ALA A 1 241 ? 5.113 4.004 15.25 1 97.94 241 ALA A N 1
ATOM 1859 C CA . ALA A 1 241 ? 4.078 4.594 16.094 1 97.94 241 ALA A CA 1
ATOM 1860 C C . ALA A 1 241 ? 4.43 6.031 16.469 1 97.94 241 ALA A C 1
ATOM 1862 O O . ALA A 1 241 ? 5.609 6.371 16.594 1 97.94 241 ALA A O 1
ATOM 1863 N N . PRO A 1 242 ? 3.426 6.867 16.688 1 98.56 242 PRO A N 1
ATOM 1864 C CA . PRO A 1 242 ? 3.703 8.195 17.234 1 98.56 242 PRO A CA 1
ATOM 1865 C C . PRO A 1 242 ? 4.145 8.141 18.703 1 98.56 242 PRO A C 1
ATOM 1867 O O . PRO A 1 242 ? 4.109 7.078 19.312 1 98.56 242 PRO A O 1
ATOM 1870 N N . LEU A 1 243 ? 4.645 9.305 19.156 1 98.69 243 LEU A N 1
ATOM 1871 C CA . LEU A 1 243 ? 4.898 9.516 20.578 1 98.69 243 LEU A CA 1
ATOM 1872 C C . LEU A 1 243 ? 3.836 10.422 21.188 1 98.69 243 LEU A C 1
ATOM 1874 O O . LEU A 1 243 ? 3.412 11.398 20.562 1 98.69 243 LEU A O 1
ATOM 1878 N N . VAL A 1 244 ? 3.369 9.992 22.328 1 98.88 244 VAL A N 1
ATOM 1879 C CA . VAL A 1 244 ? 2.428 10.797 23.094 1 98.88 244 VAL A CA 1
ATOM 1880 C C . VAL A 1 244 ? 3.01 11.086 24.484 1 98.88 244 VAL A C 1
ATOM 1882 O O . VAL A 1 244 ? 3.324 10.164 25.234 1 98.88 244 VAL A O 1
ATOM 1885 N N . TYR A 1 245 ? 3.148 12.344 24.766 1 98.88 245 TYR A N 1
ATOM 1886 C CA . TYR A 1 245 ? 3.721 12.758 26.047 1 98.88 245 TYR A CA 1
ATOM 1887 C C . TYR A 1 245 ? 2.654 13.367 26.953 1 98.88 245 TYR A C 1
ATOM 1889 O O . TYR A 1 245 ? 2.047 14.383 26.609 1 98.88 245 TYR A O 1
ATOM 1897 N N . HIS A 1 246 ? 2.494 12.758 28.047 1 98.81 246 HIS A N 1
ATOM 1898 C CA . HIS A 1 246 ? 1.658 13.336 29.109 1 98.81 246 HIS A CA 1
ATOM 1899 C C . HIS A 1 246 ? 2.416 14.398 29.891 1 98.81 246 HIS A C 1
ATOM 1901 O O . HIS A 1 246 ? 3.531 14.156 30.359 1 98.81 246 HIS A O 1
ATOM 1907 N N . ASN A 1 247 ? 1.812 15.562 30 1 98.81 247 ASN A N 1
ATOM 1908 C CA . ASN A 1 247 ? 2.373 16.625 30.828 1 98.81 247 ASN A CA 1
ATOM 1909 C C . ASN A 1 247 ? 2.121 16.375 32.312 1 98.81 247 ASN A C 1
ATOM 1911 O O . ASN A 1 247 ? 0.993 16.516 32.781 1 98.81 247 ASN A O 1
ATOM 1915 N N . ASP A 1 248 ? 3.184 16.141 33.031 1 98 248 ASP A N 1
ATOM 1916 C CA . ASP A 1 248 ? 3.08 15.766 34.438 1 98 248 ASP A CA 1
ATOM 1917 C C . ASP A 1 248 ? 3.037 17 35.344 1 98 248 ASP A C 1
ATOM 1919 O O . ASP A 1 248 ? 2.877 16.891 36.562 1 98 248 ASP A O 1
ATOM 1923 N N . GLY A 1 249 ? 3.221 18.047 34.781 1 96.19 249 GLY A N 1
ATOM 1924 C CA . GLY A 1 249 ? 3.43 19.266 35.531 1 96.19 249 GLY A CA 1
ATOM 1925 C C . GLY A 1 249 ? 4.887 19.516 35.875 1 96.19 249 GLY A C 1
ATOM 1926 O O . GLY A 1 249 ? 5.707 18.594 35.812 1 96.19 249 GLY A O 1
ATOM 1927 N N . ASP A 1 250 ? 5.277 20.719 36.094 1 93.44 250 ASP A N 1
ATOM 1928 C CA . ASP A 1 250 ? 6.598 21.141 36.531 1 93.44 250 ASP A CA 1
ATOM 1929 C C . ASP A 1 250 ? 7.645 20.938 35.438 1 93.44 250 ASP A C 1
ATOM 1931 O O . ASP A 1 250 ? 8.789 20.594 35.719 1 93.44 250 ASP A O 1
ATOM 1935 N N . GLY A 1 251 ? 7.203 20.875 34.219 1 95.44 251 GLY A N 1
ATOM 1936 C CA . GLY A 1 251 ? 8.117 20.859 33.094 1 95.44 251 GLY A CA 1
ATOM 1937 C C . GLY A 1 251 ? 8.562 19.453 32.719 1 95.44 251 GLY A C 1
ATOM 1938 O O . GLY A 1 251 ? 9.469 19.281 31.906 1 95.44 251 GLY A O 1
ATOM 1939 N N . HIS A 1 252 ? 7.902 18.469 33.25 1 97.56 252 HIS A N 1
ATOM 1940 C CA . HIS A 1 252 ? 8.234 17.078 32.969 1 97.56 252 HIS A CA 1
ATOM 1941 C C . HIS A 1 252 ? 7.117 16.375 32.188 1 97.56 252 HIS A C 1
ATOM 1943 O O . HIS A 1 252 ? 5.938 16.641 32.438 1 97.56 252 HIS A O 1
ATOM 1949 N N . PHE A 1 253 ? 7.582 15.477 31.281 1 98.81 253 PHE A N 1
ATOM 1950 C CA . PHE A 1 253 ? 6.633 14.719 30.469 1 98.81 253 PHE A CA 1
ATOM 1951 C C . PHE A 1 253 ? 6.918 13.227 30.562 1 98.81 253 PHE A C 1
ATOM 1953 O O . PHE A 1 253 ? 8.07 12.812 30.719 1 98.81 253 PHE A O 1
ATOM 1960 N N . THR A 1 254 ? 5.887 12.391 30.453 1 98.62 254 THR A N 1
ATOM 1961 C CA . THR A 1 254 ? 5.984 10.938 30.375 1 98.62 254 THR A CA 1
ATOM 1962 C C . THR A 1 254 ? 5.406 10.43 29.062 1 98.62 254 THR A C 1
ATOM 1964 O O . THR A 1 254 ? 4.289 10.789 28.688 1 98.62 254 THR A O 1
ATOM 1967 N N . GLU A 1 255 ? 6.219 9.664 28.328 1 98.56 255 GLU A N 1
ATOM 1968 C CA . GLU A 1 255 ? 5.707 9.047 27.109 1 98.56 255 GLU A CA 1
ATOM 1969 C C . GLU A 1 255 ? 4.652 7.988 27.422 1 98.56 255 GLU A C 1
ATOM 1971 O O . GLU A 1 255 ? 4.91 7.055 28.188 1 98.56 255 GLU A O 1
ATOM 1976 N N . VAL A 1 256 ? 3.418 8.117 26.781 1 98.62 256 VAL A N 1
ATOM 1977 C CA . VAL A 1 256 ? 2.318 7.277 27.234 1 98.62 256 VAL A CA 1
ATOM 1978 C C . VAL A 1 256 ? 1.562 6.707 26.047 1 98.62 256 VAL A C 1
ATOM 1980 O O . VAL A 1 256 ? 0.418 6.266 26.172 1 98.62 256 VAL A O 1
ATOM 1983 N N . SER A 1 257 ? 2.096 6.668 24.875 1 98.38 257 SER A N 1
ATOM 1984 C CA . SER A 1 257 ? 1.363 6.273 23.688 1 98.38 257 SER A CA 1
ATOM 1985 C C . SER A 1 257 ? 0.739 4.891 23.844 1 98.38 257 SER A C 1
ATOM 1987 O O . SER A 1 257 ? -0.437 4.695 23.531 1 98.38 257 SER A O 1
ATOM 1989 N N . ALA A 1 258 ? 1.473 3.906 24.344 1 97.94 258 ALA A N 1
ATOM 1990 C CA . ALA A 1 258 ? 0.967 2.549 24.531 1 97.94 258 ALA A CA 1
ATOM 1991 C C . ALA A 1 258 ? -0.114 2.514 25.609 1 97.94 258 ALA A C 1
ATOM 1993 O O . ALA A 1 258 ? -1.132 1.835 25.453 1 97.94 258 ALA A O 1
ATOM 1994 N N . LYS A 1 259 ? 0.127 3.213 26.656 1 97.88 259 LYS A N 1
ATOM 1995 C CA . LYS A 1 259 ? -0.802 3.229 27.797 1 97.88 259 LYS A CA 1
ATOM 1996 C C . LYS A 1 259 ? -2.158 3.793 27.375 1 97.88 259 LYS A C 1
ATOM 1998 O O . LYS A 1 259 ? -3.201 3.297 27.812 1 97.88 259 LYS A O 1
ATOM 2003 N N . VAL A 1 260 ? -2.145 4.793 26.531 1 98.31 260 VAL A N 1
ATOM 2004 C CA . VAL A 1 260 ? -3.398 5.477 26.234 1 98.31 260 VAL A CA 1
ATOM 2005 C C . VAL A 1 260 ? -4.012 4.898 24.969 1 98.31 260 VAL A C 1
ATOM 2007 O O . VAL A 1 260 ? -5.141 5.242 24.594 1 98.31 260 VAL A O 1
ATOM 2010 N N . GLY A 1 261 ? -3.354 4.098 24.266 1 98.31 261 GLY A N 1
ATOM 2011 C CA . GLY A 1 261 ? -3.885 3.432 23.094 1 98.31 261 GLY A CA 1
ATOM 2012 C C . GLY A 1 261 ? -3.66 4.219 21.812 1 98.31 261 GLY A C 1
ATOM 2013 O O . GLY A 1 261 ? -4.426 4.082 20.844 1 98.31 261 GLY A O 1
ATOM 2014 N N . MET A 1 262 ? -2.707 5.078 21.719 1 98.31 262 MET A N 1
ATOM 2015 C CA . MET A 1 262 ? -2.328 5.816 20.516 1 98.31 262 MET A CA 1
ATOM 2016 C C . MET A 1 262 ? -0.956 5.375 20.016 1 98.31 262 MET A C 1
ATOM 2018 O O . MET A 1 262 ? -0.069 6.207 19.812 1 98.31 262 MET A O 1
ATOM 2022 N N . ASN A 1 263 ? -0.834 4.062 19.75 1 97.88 263 ASN A N 1
ATOM 2023 C CA . ASN A 1 263 ? 0.495 3.537 19.453 1 97.88 263 ASN A CA 1
ATOM 2024 C C . ASN A 1 263 ? 0.492 2.676 18.188 1 97.88 263 ASN A C 1
ATOM 2026 O O . ASN A 1 263 ? 1.377 1.839 18 1 97.88 263 ASN A O 1
ATOM 2030 N N . LEU A 1 264 ? -0.537 2.785 17.391 1 97 264 LEU A N 1
ATOM 2031 C CA . LEU A 1 264 ? -0.518 2.049 16.141 1 97 264 LEU A CA 1
ATOM 2032 C C . LEU A 1 264 ? 0.567 2.586 15.211 1 97 264 LEU A C 1
ATOM 2034 O O . LEU A 1 264 ? 0.689 3.799 15.023 1 97 264 LEU A O 1
ATOM 2038 N N . PRO A 1 265 ? 1.417 1.703 14.656 1 97 265 PRO A N 1
ATOM 2039 C CA . PRO A 1 265 ? 2.41 2.176 13.688 1 97 265 PRO A CA 1
ATOM 2040 C C . PRO A 1 265 ? 1.774 2.799 12.445 1 97 265 PRO A C 1
ATOM 2042 O O . PRO A 1 265 ? 0.844 2.229 11.867 1 97 265 PRO A O 1
ATOM 2045 N N . GLY A 1 266 ? 2.168 3.969 12.102 1 97.12 266 GLY A N 1
ATOM 2046 C CA . GLY A 1 266 ? 1.767 4.699 10.914 1 97.12 266 GLY A CA 1
ATOM 2047 C C . GLY A 1 266 ? 2.908 5.465 10.273 1 97.12 266 GLY A C 1
ATOM 2048 O O . GLY A 1 266 ? 4.039 5.438 10.766 1 97.12 266 GLY A O 1
ATOM 2049 N N . LYS A 1 267 ? 2.639 6 9.125 1 98.12 267 LYS A N 1
ATOM 2050 C CA . LYS A 1 267 ? 3.547 6.926 8.453 1 98.12 267 LYS A CA 1
ATOM 2051 C C . LYS A 1 267 ? 3.021 8.359 8.516 1 98.12 267 LYS A C 1
ATOM 2053 O O . LYS A 1 267 ? 2.721 8.961 7.488 1 98.12 267 LYS A O 1
ATOM 2058 N N . GLY A 1 268 ? 3.061 8.898 9.734 1 98.62 268 GLY A N 1
ATOM 2059 C CA . GLY A 1 268 ? 2.367 10.133 10.047 1 98.62 268 GLY A CA 1
ATOM 2060 C C . GLY A 1 268 ? 3.088 11.367 9.539 1 98.62 268 GLY A C 1
ATOM 2061 O O . GLY A 1 268 ? 4.266 11.578 9.844 1 98.62 268 GLY A O 1
ATOM 2062 N N . LEU A 1 269 ? 2.291 12.242 8.797 1 98.69 269 LEU A N 1
ATOM 2063 C CA . LEU A 1 269 ? 2.867 13.469 8.25 1 98.69 269 LEU A CA 1
ATOM 2064 C C . LEU A 1 269 ? 2.074 14.695 8.703 1 98.69 269 LEU A C 1
ATOM 2066 O O . LEU A 1 269 ? 2.625 15.789 8.812 1 98.69 269 LEU A O 1
ATOM 2070 N N . GLY A 1 270 ? 0.822 14.547 8.859 1 98.75 270 GLY A N 1
ATOM 2071 C CA . GLY A 1 270 ? -0.026 15.641 9.312 1 98.75 270 GLY A CA 1
ATOM 2072 C C . GLY A 1 270 ? -0.893 15.258 10.5 1 98.75 270 GLY A C 1
ATOM 2073 O O . GLY A 1 270 ? -1.345 14.117 10.609 1 98.75 270 GLY A O 1
ATOM 2074 N N . ILE A 1 271 ? -1.19 16.219 11.383 1 98.81 271 ILE A N 1
ATOM 2075 C CA . ILE A 1 271 ? -2.002 15.984 12.57 1 98.81 271 ILE A CA 1
ATOM 2076 C C . ILE A 1 271 ? -2.955 17.156 12.781 1 98.81 271 ILE A C 1
ATOM 2078 O O . ILE A 1 271 ? -2.574 18.312 12.602 1 98.81 271 ILE A O 1
ATOM 2082 N N . ALA A 1 272 ? -4.188 16.859 13.055 1 98.69 272 ALA A N 1
ATOM 2083 C CA . ALA A 1 272 ? -5.195 17.844 13.414 1 98.69 272 ALA A CA 1
ATOM 2084 C C . ALA A 1 272 ? -6.07 17.359 14.562 1 98.69 272 ALA A C 1
ATOM 2086 O O . ALA A 1 272 ? -6.199 16.141 14.773 1 98.69 272 ALA A O 1
ATOM 2087 N N . ILE A 1 273 ? -6.625 18.297 15.297 1 98.75 273 ILE A N 1
ATOM 2088 C CA . ILE A 1 273 ? -7.41 17.922 16.469 1 98.75 273 ILE A CA 1
ATOM 2089 C C . ILE A 1 273 ? -8.781 18.594 16.406 1 98.75 273 ILE A C 1
ATOM 2091 O O . ILE A 1 273 ? -8.914 19.703 15.891 1 98.75 273 ILE A O 1
ATOM 2095 N N . ALA A 1 274 ? -9.766 17.953 16.859 1 98.31 274 ALA A N 1
ATOM 2096 C CA . ALA A 1 274 ? -11.117 18.453 17.062 1 98.31 274 ALA A CA 1
ATOM 2097 C C . ALA A 1 274 ? -11.953 17.469 17.875 1 98.31 274 ALA A C 1
ATOM 2099 O O . ALA A 1 274 ? -11.547 16.328 18.094 1 98.31 274 ALA A O 1
ATOM 2100 N N . ASP A 1 275 ? -13.023 18 18.391 1 98.19 275 ASP A N 1
ATOM 2101 C CA . ASP A 1 275 ? -14.031 17.156 19.031 1 98.19 275 ASP A CA 1
ATOM 2102 C C . ASP A 1 275 ? -15.086 16.688 18.031 1 98.19 275 ASP A C 1
ATOM 2104 O O . ASP A 1 275 ? -16.188 17.234 18 1 98.19 275 ASP A O 1
ATOM 2108 N N . PHE A 1 276 ? -14.797 15.617 17.312 1 97.94 276 PHE A N 1
ATOM 2109 C CA . PHE A 1 276 ? -15.609 15.297 16.141 1 97.94 276 PHE A CA 1
ATOM 2110 C C . PHE A 1 276 ? -16.969 14.734 16.562 1 97.94 276 PHE A C 1
ATOM 2112 O O . PHE A 1 276 ? -17.922 14.789 15.797 1 97.94 276 PHE A O 1
ATOM 2119 N N . ASP A 1 277 ? -17.062 14.133 17.781 1 97.69 277 ASP A N 1
ATOM 2120 C CA . ASP A 1 277 ? -18.328 13.547 18.203 1 97.69 277 ASP A CA 1
ATOM 2121 C C . ASP A 1 277 ? -19.016 14.422 19.266 1 97.69 277 ASP A C 1
ATOM 2123 O O . ASP A 1 277 ? -20 14.008 19.875 1 97.69 277 ASP A O 1
ATOM 2127 N N . ARG A 1 278 ? -18.453 15.562 19.578 1 96.12 278 ARG A N 1
ATOM 2128 C CA . ARG A 1 278 ? -19.016 16.594 20.453 1 96.12 278 ARG A CA 1
ATOM 2129 C C . ARG A 1 278 ? -19.281 16.062 21.844 1 96.12 278 ARG A C 1
ATOM 2131 O O . ARG A 1 278 ? -20.312 16.344 22.453 1 96.12 278 ARG A O 1
ATOM 2138 N N . ASP A 1 279 ? -18.406 15.242 22.312 1 96.69 279 ASP A N 1
ATOM 2139 C CA . ASP A 1 279 ? -18.594 14.68 23.641 1 96.69 279 ASP A CA 1
ATOM 2140 C C . ASP A 1 279 ? -17.75 15.398 24.672 1 96.69 279 ASP A C 1
ATOM 2142 O O . ASP A 1 279 ? -17.672 14.984 25.828 1 96.69 279 ASP A O 1
ATOM 2146 N N . GLY A 1 280 ? -17.016 16.453 24.266 1 96 280 GLY A N 1
ATOM 2147 C CA . GLY A 1 280 ? -16.266 17.297 25.188 1 96 280 GLY A CA 1
ATOM 2148 C C . GLY A 1 280 ? -14.812 16.859 25.328 1 96 280 GLY A C 1
ATOM 2149 O O . GLY A 1 280 ? -14.047 17.484 26.062 1 96 280 GLY A O 1
ATOM 2150 N N . HIS A 1 281 ? -14.445 15.875 24.641 1 97.75 281 HIS A N 1
ATOM 2151 C CA . HIS A 1 281 ? -13.07 15.391 24.641 1 97.75 281 HIS A CA 1
ATOM 2152 C C . HIS A 1 281 ? -12.453 15.484 23.25 1 97.75 281 HIS A C 1
ATOM 2154 O O . HIS A 1 281 ? -13.047 15.023 22.266 1 97.75 281 HIS A O 1
ATOM 2160 N N . ILE A 1 282 ? -11.281 16.062 23.172 1 98.44 282 ILE A N 1
ATOM 2161 C CA . ILE A 1 282 ? -10.664 16.312 21.875 1 98.44 282 ILE A CA 1
ATOM 2162 C C . ILE A 1 282 ? -10.164 15.008 21.266 1 98.44 282 ILE A C 1
ATOM 2164 O O . ILE A 1 282 ? -9.547 14.195 21.953 1 98.44 282 ILE A O 1
ATOM 2168 N N . ASP A 1 283 ? -10.461 14.812 19.984 1 98.75 283 ASP A N 1
ATOM 2169 C CA . ASP A 1 283 ? -10 13.68 19.172 1 98.75 283 ASP A CA 1
ATOM 2170 C C . ASP A 1 283 ? -8.82 14.086 18.297 1 98.75 283 ASP A C 1
ATOM 2172 O O . ASP A 1 283 ? -8.555 15.273 18.109 1 98.75 283 ASP A O 1
ATOM 2176 N N . VAL A 1 284 ? -8.102 13.039 17.781 1 98.81 284 VAL A N 1
ATOM 2177 C CA . VAL A 1 284 ? -6.891 13.289 17 1 98.81 284 VAL A CA 1
ATOM 2178 C C . VAL A 1 284 ? -6.988 12.578 15.648 1 98.81 284 VAL A C 1
ATOM 2180 O O . VAL A 1 284 ? -7.215 11.367 15.594 1 98.81 284 VAL A O 1
ATOM 2183 N N . ALA A 1 285 ? -6.844 13.305 14.555 1 98.81 285 ALA A N 1
ATOM 2184 C CA . ALA A 1 285 ? -6.75 12.734 13.211 1 98.81 285 ALA A CA 1
ATOM 2185 C C . ALA A 1 285 ? -5.32 12.828 12.68 1 98.81 285 ALA A C 1
ATOM 2187 O O . ALA A 1 285 ? -4.641 13.836 12.875 1 98.81 285 ALA A O 1
ATOM 2188 N N . ILE A 1 286 ? -4.859 11.758 12.07 1 98.81 286 ILE A N 1
ATOM 2189 C CA . ILE A 1 286 ? -3.502 11.688 11.547 1 98.81 286 ILE A CA 1
ATOM 2190 C C . ILE A 1 286 ? -3.545 11.328 10.062 1 98.81 286 ILE A C 1
ATOM 2192 O O . ILE A 1 286 ? -4.16 10.336 9.672 1 98.81 286 ILE A O 1
ATOM 2196 N N . ALA A 1 287 ? -2.963 12.172 9.203 1 98.75 287 ALA A N 1
ATOM 2197 C CA . ALA A 1 287 ? -2.727 11.852 7.797 1 98.75 287 ALA A CA 1
ATOM 2198 C C . ALA A 1 287 ? -1.485 10.984 7.633 1 98.75 287 ALA A C 1
ATOM 2200 O O . ALA A 1 287 ? -0.386 11.375 8.031 1 98.75 287 ALA A O 1
ATOM 2201 N N . ASN A 1 288 ? -1.686 9.812 7.078 1 98.31 288 ASN A N 1
ATOM 2202 C CA . ASN A 1 288 ? -0.596 8.867 6.859 1 98.31 288 ASN A CA 1
ATOM 2203 C C . ASN A 1 288 ? -0.259 8.727 5.375 1 98.31 288 ASN A C 1
ATOM 2205 O O . ASN A 1 288 ? -1.153 8.742 4.527 1 98.31 288 ASN A O 1
ATOM 2209 N N . ASP A 1 289 ? 1.002 8.539 5.137 1 97.12 289 ASP A N 1
ATOM 2210 C CA . ASP A 1 289 ? 1.511 8.414 3.771 1 97.12 289 ASP A CA 1
ATOM 2211 C C . ASP A 1 289 ? 1.373 6.984 3.262 1 97.12 289 ASP A C 1
ATOM 2213 O O . ASP A 1 289 ? 2.07 6.082 3.729 1 97.12 289 ASP A O 1
ATOM 2217 N N . SER A 1 290 ? 0.51 6.828 2.266 1 92.19 290 SER A N 1
ATOM 2218 C CA . SER A 1 290 ? 0.37 5.582 1.515 1 92.19 290 SER A CA 1
ATOM 2219 C C . SER A 1 290 ? -0.102 4.445 2.414 1 92.19 290 SER A C 1
ATOM 2221 O O . SER A 1 290 ? 0.374 3.314 2.295 1 92.19 290 SER A O 1
ATOM 2223 N N . MET A 1 291 ? -0.923 4.699 3.324 1 93 291 MET A N 1
ATOM 2224 C CA . MET A 1 291 ? -1.608 3.748 4.195 1 93 291 MET A CA 1
ATOM 2225 C C . MET A 1 291 ? -2.859 4.375 4.805 1 93 291 MET A C 1
ATOM 2227 O O . MET A 1 291 ? -3.213 5.508 4.477 1 93 291 MET A O 1
ATOM 2231 N N . LEU A 1 292 ? -3.568 3.617 5.652 1 94.25 292 LEU A N 1
ATOM 2232 C CA . LEU A 1 292 ? -4.824 4.078 6.23 1 94.25 292 LEU A CA 1
ATOM 2233 C C . LEU A 1 292 ? -4.617 5.363 7.027 1 94.25 292 LEU A C 1
ATOM 2235 O O . LEU A 1 292 ? -3.631 5.496 7.754 1 94.25 292 LEU A O 1
ATOM 2239 N N . GLU A 1 293 ? -5.543 6.273 6.809 1 97.69 293 GLU A N 1
ATOM 2240 C CA . GLU A 1 293 ? -5.602 7.41 7.723 1 97.69 293 GLU A CA 1
ATOM 2241 C C . GLU A 1 293 ? -6.137 6.992 9.086 1 97.69 293 GLU A C 1
ATOM 2243 O O . GLU A 1 293 ? -6.957 6.078 9.188 1 97.69 293 GLU A O 1
ATOM 2248 N N . PHE A 1 294 ? -5.688 7.762 10.164 1 98.44 294 PHE A N 1
ATOM 2249 C CA . PHE A 1 294 ? -6.121 7.395 11.508 1 98.44 294 PHE A CA 1
ATOM 2250 C C . PHE A 1 294 ? -7.008 8.484 12.102 1 98.44 294 PHE A C 1
ATOM 2252 O O . PHE A 1 294 ? -6.793 9.672 11.859 1 98.44 294 PHE A O 1
ATOM 2259 N N . LEU A 1 295 ? -7.969 8.039 12.812 1 98.69 295 LEU A N 1
ATOM 2260 C CA . LEU A 1 295 ? -8.773 8.859 13.711 1 98.69 295 LEU A CA 1
ATOM 2261 C C . LEU A 1 295 ? -8.828 8.242 15.109 1 98.69 295 LEU A C 1
ATOM 2263 O O . LEU A 1 295 ? -9.453 7.203 15.305 1 98.69 295 LEU A O 1
ATOM 2267 N N . TYR A 1 296 ? -8.172 8.875 16.031 1 98.81 296 TYR A N 1
ATOM 2268 C CA . TYR A 1 296 ? -8.203 8.43 17.422 1 98.81 296 TYR A CA 1
ATOM 2269 C C . TYR A 1 296 ? -9.312 9.125 18.188 1 98.81 296 TYR A C 1
ATOM 2271 O O . TYR A 1 296 ? -9.242 10.336 18.438 1 98.81 296 TYR A O 1
ATOM 2279 N N . ARG A 1 297 ? -10.266 8.359 18.531 1 98.75 297 ARG A N 1
ATOM 2280 C CA . ARG A 1 297 ? -11.375 8.852 19.359 1 98.75 297 ARG A CA 1
ATOM 2281 C C . ARG A 1 297 ? -11.008 8.836 20.828 1 98.75 297 ARG A C 1
ATOM 2283 O O . ARG A 1 297 ? -10.594 7.809 21.359 1 98.75 297 ARG A O 1
ATOM 2290 N N . ASN A 1 298 ? -11.133 9.977 21.453 1 98.81 298 ASN A N 1
ATOM 2291 C CA . ASN A 1 298 ? -10.953 10.094 22.891 1 98.81 298 ASN A CA 1
ATOM 2292 C C . ASN A 1 298 ? -12.164 9.562 23.656 1 98.81 298 ASN A C 1
ATOM 2294 O O . ASN A 1 298 ? -13.266 10.109 23.547 1 98.81 298 ASN A O 1
ATOM 2298 N N . LYS A 1 299 ? -11.953 8.531 24.516 1 98.06 299 LYS A N 1
ATOM 2299 C CA . LYS A 1 299 ? -13.07 7.848 25.172 1 98.06 299 LYS A CA 1
ATOM 2300 C C . LYS A 1 299 ? -13.484 8.562 26.453 1 98.06 299 LYS A C 1
ATOM 2302 O O . LYS A 1 299 ? -14.477 8.195 27.078 1 98.06 299 LYS A O 1
ATOM 2307 N N . GLY A 1 300 ? -12.719 9.539 26.891 1 97.06 300 GLY A N 1
ATOM 2308 C CA . GLY A 1 300 ? -13.039 10.32 28.078 1 97.06 300 GLY A CA 1
ATOM 2309 C C . GLY A 1 300 ? -12.555 9.68 29.359 1 97.06 300 GLY A C 1
ATOM 2310 O O . GLY A 1 300 ? -12.695 10.25 30.438 1 97.06 300 GLY A O 1
ATOM 2311 N N . ASP A 1 301 ? -11.953 8.461 29.203 1 95.25 301 ASP A N 1
ATOM 2312 C CA . ASP A 1 301 ? -11.469 7.758 30.391 1 95.25 301 ASP A CA 1
ATOM 2313 C C . ASP A 1 301 ? -9.938 7.715 30.422 1 95.25 301 ASP A C 1
ATOM 2315 O O . ASP A 1 301 ? -9.344 6.918 31.141 1 95.25 301 ASP A O 1
ATOM 2319 N N . GLY A 1 302 ? -9.359 8.523 29.578 1 93.88 302 GLY A N 1
ATOM 2320 C CA . GLY A 1 302 ? -7.906 8.57 29.516 1 93.88 302 GLY A CA 1
ATOM 2321 C C . GLY A 1 302 ? -7.328 7.68 28.438 1 93.88 302 GLY A C 1
ATOM 2322 O O . GLY A 1 302 ? -6.113 7.664 28.219 1 93.88 302 GLY A O 1
ATOM 2323 N N . THR A 1 303 ? -8.188 7.055 27.703 1 97.81 303 THR A N 1
ATOM 2324 C CA . THR A 1 303 ? -7.715 6.188 26.625 1 97.81 303 THR A CA 1
ATOM 2325 C C . THR A 1 303 ? -8.336 6.59 25.297 1 97.81 303 THR A C 1
ATOM 2327 O O . THR A 1 303 ? -9.289 7.371 25.25 1 97.81 303 THR A O 1
ATOM 2330 N N . PHE A 1 304 ? -7.699 6.07 24.266 1 98.69 304 PHE A N 1
ATOM 2331 C CA . PHE A 1 304 ? -8.133 6.348 22.906 1 98.69 304 PHE A CA 1
ATOM 2332 C C . PHE A 1 304 ? -8.391 5.051 22.141 1 98.69 304 PHE A C 1
ATOM 2334 O O . PHE A 1 304 ? -7.797 4.016 22.453 1 98.69 304 PHE A O 1
ATOM 2341 N N . GLU A 1 305 ? -9.273 5.141 21.188 1 98.25 305 GLU A N 1
ATOM 2342 C CA . GLU A 1 305 ? -9.555 4.074 20.234 1 98.25 305 GLU A CA 1
ATOM 2343 C C . GLU A 1 305 ? -9.414 4.566 18.797 1 98.25 305 GLU A C 1
ATOM 2345 O O . GLU A 1 305 ? -9.922 5.633 18.453 1 98.25 305 GLU A O 1
ATOM 2350 N N . GLU A 1 306 ? -8.625 3.818 18.031 1 97.81 306 GLU A N 1
ATOM 2351 C CA . GLU A 1 306 ? -8.547 4.164 16.609 1 97.81 306 GLU A CA 1
ATOM 2352 C C . GLU A 1 306 ? -9.797 3.707 15.859 1 97.81 306 GLU A C 1
ATOM 2354 O O . GLU A 1 306 ? -10.109 2.516 15.844 1 97.81 306 GLU A O 1
ATOM 2359 N N . VAL A 1 307 ? -10.484 4.691 15.211 1 97.25 307 VAL A N 1
ATOM 2360 C CA . VAL A 1 307 ? -11.781 4.359 14.633 1 97.25 307 VAL A CA 1
ATOM 2361 C C . VAL A 1 307 ? -11.82 4.781 13.164 1 97.25 307 VAL A C 1
ATOM 2363 O O . VAL A 1 307 ? -12.891 4.875 12.57 1 97.25 307 VAL A O 1
ATOM 2366 N N . GLY A 1 308 ? -10.711 5.035 12.578 1 96.12 308 GLY A N 1
ATOM 2367 C CA . GLY A 1 308 ? -10.648 5.617 11.242 1 96.12 308 GLY A CA 1
ATOM 2368 C C . GLY A 1 308 ? -11.438 4.828 10.211 1 96.12 308 GLY A C 1
ATOM 2369 O O . GLY A 1 308 ? -12.172 5.41 9.414 1 96.12 308 GLY A O 1
ATOM 2370 N N . LEU A 1 309 ? -11.258 3.578 10.18 1 91.75 309 LEU A N 1
ATOM 2371 C CA . LEU A 1 309 ? -11.969 2.748 9.219 1 91.75 309 LEU A CA 1
ATOM 2372 C C . LEU A 1 309 ? -13.469 2.752 9.5 1 91.75 309 LEU A C 1
ATOM 2374 O O . LEU A 1 309 ? -14.273 2.922 8.586 1 91.75 309 LEU A O 1
ATOM 2378 N N . GLY A 1 310 ? -13.859 2.535 10.773 1 91.56 310 GLY A N 1
ATOM 2379 C CA . GLY A 1 310 ? -15.266 2.551 11.156 1 91.56 310 GLY A CA 1
ATOM 2380 C C . GLY A 1 310 ? -15.93 3.895 10.93 1 91.56 310 GLY A C 1
ATOM 2381 O O . GLY A 1 310 ? -17.125 3.957 10.609 1 91.56 310 GLY A O 1
ATOM 2382 N N . ALA A 1 311 ? -15.109 4.918 10.984 1 95.5 311 ALA A N 1
ATOM 2383 C CA . ALA A 1 311 ? -15.625 6.27 10.797 1 95.5 311 ALA A CA 1
ATOM 2384 C C . ALA A 1 311 ? -15.602 6.664 9.32 1 95.5 311 ALA A C 1
ATOM 2386 O O . ALA A 1 311 ? -16.094 7.734 8.953 1 95.5 311 ALA A O 1
ATOM 2387 N N . GLU A 1 312 ? -15.07 5.871 8.492 1 92.25 312 GLU A N 1
ATOM 2388 C CA . GLU A 1 312 ? -15.078 6 7.043 1 92.25 312 GLU A CA 1
ATOM 2389 C C . GLU A 1 312 ? -14.18 7.148 6.586 1 92.25 312 GLU A C 1
ATOM 2391 O O . GLU A 1 312 ? -14.523 7.883 5.66 1 92.25 312 GLU A O 1
ATOM 2396 N N . ILE A 1 313 ? -13.023 7.332 7.277 1 96 313 ILE A N 1
ATOM 2397 C CA . ILE A 1 313 ? -12.102 8.383 6.863 1 96 313 ILE A CA 1
ATOM 2398 C C . ILE A 1 313 ? -10.766 7.762 6.453 1 96 313 ILE A C 1
ATOM 2400 O O . ILE A 1 313 ? -9.852 8.469 6.027 1 96 313 ILE A O 1
ATOM 2404 N N . ALA A 1 314 ? -10.648 6.461 6.578 1 95.19 314 ALA A N 1
ATOM 2405 C CA . ALA A 1 314 ? -9.344 5.801 6.48 1 95.19 314 ALA A CA 1
ATOM 2406 C C . ALA A 1 314 ? -8.891 5.695 5.027 1 95.19 314 ALA A C 1
ATOM 2408 O O . ALA A 1 314 ? -7.699 5.547 4.754 1 95.19 314 ALA A O 1
ATOM 2409 N N . VAL A 1 315 ? -9.836 5.758 4.086 1 92.44 315 VAL A N 1
ATOM 2410 C CA . VAL A 1 315 ? -9.555 5.582 2.662 1 92.44 315 VAL A CA 1
ATOM 2411 C C . VAL A 1 315 ? -10.367 6.59 1.852 1 92.44 315 VAL A C 1
ATOM 2413 O O . VAL A 1 315 ? -11.234 7.277 2.393 1 92.44 315 VAL A O 1
ATOM 2416 N N . ASP A 1 316 ? -10.039 6.688 0.539 1 90.19 316 ASP A N 1
ATOM 2417 C CA . ASP A 1 316 ? -10.781 7.605 -0.321 1 90.19 316 ASP A CA 1
ATOM 2418 C C . ASP A 1 316 ? -12.102 6.984 -0.774 1 90.19 316 ASP A C 1
ATOM 2420 O O . ASP A 1 316 ? -12.516 5.945 -0.257 1 90.19 316 ASP A O 1
ATOM 2424 N N . GLY A 1 317 ? -12.828 7.684 -1.599 1 84.12 317 GLY A N 1
ATOM 2425 C CA . GLY A 1 317 ? -14.148 7.27 -2.057 1 84.12 317 GLY A CA 1
ATOM 2426 C C . GLY A 1 317 ? -14.133 5.941 -2.791 1 84.12 317 GLY A C 1
ATOM 2427 O O . GLY A 1 317 ? -15.156 5.262 -2.869 1 84.12 317 GLY A O 1
ATOM 2428 N N . ASP A 1 318 ? -12.938 5.562 -3.273 1 76.94 318 ASP A N 1
ATOM 2429 C CA . ASP A 1 318 ? -12.805 4.309 -4.004 1 76.94 318 ASP A CA 1
ATOM 2430 C C . ASP A 1 318 ? -12.266 3.199 -3.102 1 76.94 318 ASP A C 1
ATOM 2432 O O . ASP A 1 318 ? -11.977 2.096 -3.568 1 76.94 318 ASP A O 1
ATOM 2436 N N . GLY A 1 319 ? -12.109 3.553 -1.83 1 83 319 GLY A N 1
ATOM 2437 C CA . GLY A 1 319 ? -11.617 2.574 -0.872 1 83 319 GLY A CA 1
ATOM 2438 C C . GLY A 1 319 ? -10.117 2.359 -0.955 1 83 319 GLY A C 1
ATOM 2439 O O . GLY A 1 319 ? -9.609 1.326 -0.514 1 83 319 GLY A O 1
ATOM 2440 N N . ARG A 1 320 ? -9.406 3.225 -1.519 1 84.81 320 ARG A N 1
ATOM 2441 C CA . ARG A 1 320 ? -7.965 3.096 -1.695 1 84.81 320 ARG A CA 1
ATOM 2442 C C . ARG A 1 320 ? -7.211 3.992 -0.72 1 84.81 320 ARG A C 1
ATOM 2444 O O . ARG A 1 320 ? -7.652 5.105 -0.425 1 84.81 320 ARG A O 1
ATOM 2451 N N . THR A 1 321 ? -6.098 3.457 -0.26 1 91.25 321 THR A N 1
ATOM 2452 C CA . THR A 1 321 ? -5.195 4.32 0.493 1 91.25 321 THR A CA 1
ATOM 2453 C C . THR A 1 321 ? -4.516 5.328 -0.43 1 91.25 321 THR A C 1
ATOM 2455 O O . THR A 1 321 ? -4.512 5.156 -1.65 1 91.25 321 THR A O 1
ATOM 2458 N N . TYR A 1 322 ? -4.055 6.371 0.111 1 91.75 322 TYR A N 1
ATOM 2459 C CA . TYR A 1 322 ? -3.398 7.441 -0.633 1 91.75 322 TYR A CA 1
ATOM 2460 C C . TYR A 1 322 ? -2.299 8.086 0.201 1 91.75 322 TYR A C 1
ATOM 2462 O O . TYR A 1 322 ? -2.062 7.691 1.344 1 91.75 322 TYR A O 1
ATOM 2470 N N . ALA A 1 323 ? -1.566 9.031 -0.432 1 95.44 323 ALA A N 1
ATOM 2471 C CA . ALA A 1 323 ? -0.453 9.711 0.231 1 95.44 323 ALA A CA 1
ATOM 2472 C C . ALA A 1 323 ? -0.942 10.898 1.048 1 95.44 323 ALA A C 1
ATOM 2474 O O . ALA A 1 323 ? -0.832 12.047 0.61 1 95.44 323 ALA A O 1
ATOM 2475 N N . GLY A 1 324 ? -1.379 10.648 2.24 1 97.69 324 GLY A N 1
ATOM 2476 C CA . GLY A 1 324 ? -1.798 11.734 3.111 1 97.69 324 GLY A CA 1
ATOM 2477 C C . GLY A 1 324 ? -0.636 12.539 3.666 1 97.69 324 GLY A C 1
ATOM 2478 O O . GLY A 1 324 ? 0.319 11.969 4.199 1 97.69 324 GLY A O 1
ATOM 2479 N N . MET A 1 325 ? -0.728 13.922 3.578 1 97.88 325 MET A N 1
ATOM 2480 C CA . MET A 1 325 ? 0.342 14.805 4.043 1 97.88 325 MET A CA 1
ATOM 2481 C C . MET A 1 325 ? -0.203 15.867 4.984 1 97.88 325 MET A C 1
ATOM 2483 O O . MET A 1 325 ? -0.223 15.68 6.203 1 97.88 325 MET A O 1
ATOM 2487 N N . GLY A 1 326 ? -0.71 16.938 4.43 1 98.56 326 GLY A N 1
ATOM 2488 C CA . GLY A 1 326 ? -1.324 17.984 5.238 1 98.56 326 GLY A CA 1
ATOM 2489 C C . GLY A 1 326 ? -2.756 17.672 5.629 1 98.56 326 GLY A C 1
ATOM 2490 O O . GLY A 1 326 ? -3.436 16.891 4.949 1 98.56 326 GLY A O 1
ATOM 2491 N N . ILE A 1 327 ? -3.205 18.25 6.715 1 98.81 327 ILE A N 1
ATOM 2492 C CA . ILE A 1 327 ? -4.527 17.953 7.25 1 98.81 327 ILE A CA 1
ATOM 2493 C C . ILE A 1 327 ? -5.066 19.156 8.016 1 98.81 327 ILE A C 1
ATOM 2495 O O . ILE A 1 327 ? -4.297 19.938 8.57 1 98.81 327 ILE A O 1
ATOM 2499 N N . ASP A 1 328 ? -6.344 19.344 7.945 1 98.75 328 ASP A N 1
ATOM 2500 C CA . ASP A 1 328 ? -7.031 20.266 8.828 1 98.75 328 ASP A CA 1
ATOM 2501 C C . ASP A 1 328 ? -8.414 19.75 9.211 1 98.75 328 ASP A C 1
ATOM 2503 O O . ASP A 1 328 ? -8.969 18.891 8.523 1 98.75 328 ASP A O 1
ATOM 2507 N N . PHE A 1 329 ? -8.906 20.172 10.336 1 97.69 329 PHE A N 1
ATOM 2508 C CA . PHE A 1 329 ? -10.133 19.688 10.953 1 97.69 329 PHE A CA 1
ATOM 2509 C C . PHE A 1 329 ? -11.039 20.844 11.352 1 97.69 329 PHE A C 1
ATOM 2511 O O . PHE A 1 329 ? -10.93 21.375 12.453 1 97.69 329 PHE A O 1
ATOM 2518 N N . GLN A 1 330 ? -11.938 21.297 10.484 1 97.56 330 GLN A N 1
ATOM 2519 C CA . GLN A 1 330 ? -12.82 22.438 10.727 1 97.56 330 GLN A CA 1
ATOM 2520 C C . GLN A 1 330 ? -14.203 22.203 10.141 1 97.56 330 GLN A C 1
ATOM 2522 O O . GLN A 1 330 ? -14.398 21.266 9.352 1 97.56 330 GLN A O 1
ATOM 2527 N N . ASP A 1 331 ? -15.133 23.047 10.547 1 98.06 331 ASP A N 1
ATOM 2528 C CA . ASP A 1 331 ? -16.516 23 10.062 1 98.06 331 ASP A CA 1
ATOM 2529 C C . ASP A 1 331 ? -16.688 23.844 8.797 1 98.06 331 ASP A C 1
ATOM 2531 O O . ASP A 1 331 ? -17.094 25 8.859 1 98.06 331 ASP A O 1
ATOM 2535 N N . TYR A 1 332 ? -16.484 23.219 7.645 1 97 332 TYR A N 1
ATOM 2536 C CA . TYR A 1 332 ? -16.453 24 6.414 1 97 332 TYR A CA 1
ATOM 2537 C C . TYR A 1 332 ? -17.875 24.312 5.93 1 97 332 TYR A C 1
ATOM 2539 O O . TYR A 1 332 ? -18.062 25.234 5.137 1 97 332 TYR A O 1
ATOM 2547 N N . ASN A 1 333 ? -18.906 23.562 6.402 1 97.38 333 ASN A N 1
ATOM 2548 C CA . ASN A 1 333 ? -20.25 23.75 5.898 1 97.38 333 ASN A CA 1
ATOM 2549 C C . ASN A 1 333 ? -21.172 24.375 6.949 1 97.38 333 ASN A C 1
ATOM 2551 O O . ASN A 1 333 ? -22.391 24.422 6.777 1 97.38 333 ASN A O 1
ATOM 2555 N N . ASN A 1 334 ? -20.672 24.75 8.062 1 97.69 334 ASN A N 1
ATOM 2556 C CA . ASN A 1 334 ? -21.312 25.469 9.141 1 97.69 334 ASN A CA 1
ATOM 2557 C C . ASN A 1 334 ? -22.5 24.703 9.711 1 97.69 334 ASN A C 1
ATOM 2559 O O . ASN A 1 334 ? -23.531 25.281 10.047 1 97.69 334 ASN A O 1
ATOM 2563 N N . ASP A 1 335 ? -22.375 23.422 9.773 1 97.5 335 ASP A N 1
ATOM 2564 C CA . ASP A 1 335 ? -23.453 22.641 10.375 1 97.5 335 ASP A CA 1
ATOM 2565 C C . ASP A 1 335 ? -23.125 22.297 11.828 1 97.5 335 ASP A C 1
ATOM 2567 O O . ASP A 1 335 ? -23.844 21.531 12.461 1 97.5 335 ASP A O 1
ATOM 2571 N N . GLY A 1 336 ? -22 22.812 12.32 1 97.38 336 GLY A N 1
ATOM 2572 C CA . GLY A 1 336 ? -21.656 22.672 13.719 1 97.38 336 GLY A CA 1
ATOM 2573 C C . GLY A 1 336 ? -20.797 21.453 14 1 97.38 336 GLY A C 1
ATOM 2574 O O . GLY A 1 336 ? -20.422 21.203 15.148 1 97.38 336 GLY A O 1
ATOM 2575 N N . LEU A 1 337 ? -20.453 20.719 12.969 1 98.12 337 LEU A N 1
ATOM 2576 C CA . LEU A 1 337 ? -19.625 19.531 13.102 1 98.12 337 LEU A CA 1
ATOM 2577 C C . LEU A 1 337 ? -18.297 19.703 12.375 1 98.12 337 LEU A C 1
ATOM 2579 O O . LEU A 1 337 ? -18.266 20.156 11.227 1 98.12 337 LEU A O 1
ATOM 2583 N N . PRO A 1 338 ? -17.188 19.391 13.055 1 98.06 338 PRO A N 1
ATOM 2584 C CA . PRO A 1 338 ? -15.914 19.531 12.367 1 98.06 338 PRO A CA 1
ATOM 2585 C C . PRO A 1 338 ? -15.727 18.531 11.234 1 98.06 338 PRO A C 1
ATOM 2587 O O . PRO A 1 338 ? -16.016 17.344 11.406 1 98.06 338 PRO A O 1
ATOM 2590 N N . ASP A 1 339 ? -15.266 19.016 10.078 1 98.44 339 ASP A N 1
ATOM 2591 C CA . ASP A 1 339 ? -14.961 18.219 8.891 1 98.44 339 ASP A CA 1
ATOM 2592 C C . ASP A 1 339 ? -13.453 18.094 8.688 1 98.44 339 ASP A C 1
ATOM 2594 O O . ASP A 1 339 ? -12.68 18.859 9.25 1 98.44 339 ASP A O 1
ATOM 2598 N N . LEU A 1 340 ? -13.078 17.062 7.895 1 98.25 340 LEU A N 1
ATOM 2599 C CA . LEU A 1 340 ? -11.656 16.797 7.672 1 98.25 340 LEU A CA 1
ATOM 2600 C C . LEU A 1 340 ? -11.281 17.047 6.219 1 98.25 340 LEU A C 1
ATOM 2602 O O . LEU A 1 340 ? -12.023 16.688 5.305 1 98.25 340 LEU A O 1
ATOM 2606 N N . VAL A 1 341 ? -10.109 17.672 6.004 1 98.69 341 VAL A N 1
ATOM 2607 C CA . VAL A 1 341 ? -9.5 17.766 4.684 1 98.69 341 VAL A CA 1
ATOM 2608 C C . VAL A 1 341 ? -8.055 17.281 4.742 1 98.69 341 VAL A C 1
ATOM 2610 O O . VAL A 1 341 ? -7.344 17.547 5.715 1 98.69 341 VAL A O 1
ATOM 2613 N N . ILE A 1 342 ? -7.629 16.469 3.781 1 98.69 342 ILE A N 1
ATOM 2614 C CA . ILE A 1 342 ? -6.289 15.898 3.719 1 98.69 342 ILE A CA 1
ATOM 2615 C C . ILE A 1 342 ? -5.73 16.047 2.307 1 98.69 342 ILE A C 1
ATOM 2617 O O . ILE A 1 342 ? -6.406 15.719 1.327 1 98.69 342 ILE A O 1
ATOM 2621 N N . THR A 1 343 ? -4.477 16.578 2.193 1 98.38 343 THR A N 1
ATOM 2622 C CA . THR A 1 343 ? -3.83 16.688 0.889 1 98.38 343 THR A CA 1
ATOM 2623 C C . THR A 1 343 ? -3.248 15.336 0.471 1 98.38 343 THR A C 1
ATOM 2625 O O . THR A 1 343 ? -3.184 14.398 1.277 1 98.38 343 THR A O 1
ATOM 2628 N N . ASN A 1 344 ? -2.918 15.289 -0.819 1 94.56 344 ASN A N 1
ATOM 2629 C CA . ASN A 1 344 ? -2.383 14.094 -1.462 1 94.56 344 ASN A CA 1
ATOM 2630 C C . ASN A 1 344 ? -1.388 14.445 -2.562 1 94.56 344 ASN A C 1
ATOM 2632 O O . ASN A 1 344 ? -1.135 15.625 -2.822 1 94.56 344 ASN A O 1
ATOM 2636 N N . LEU A 1 345 ? -0.775 13.383 -3.127 1 93.44 345 LEU A N 1
ATOM 2637 C CA . LEU A 1 345 ? 0.091 13.57 -4.285 1 93.44 345 LEU A CA 1
ATOM 2638 C C . LEU A 1 345 ? -0.723 13.602 -5.574 1 93.44 345 LEU A C 1
ATOM 2640 O O . LEU A 1 345 ? -1.895 13.211 -5.582 1 93.44 345 LEU A O 1
ATOM 2644 N N . ALA A 1 346 ? -0.019 14.055 -6.613 1 88.69 346 ALA A N 1
ATOM 2645 C CA . ALA A 1 346 ? -0.649 14.133 -7.926 1 88.69 346 ALA A CA 1
ATOM 2646 C C . ALA A 1 346 ? -1.278 12.797 -8.32 1 88.69 346 ALA A C 1
ATOM 2648 O O . ALA A 1 346 ? -0.761 11.734 -7.965 1 88.69 346 ALA A O 1
ATOM 2649 N N . ASN A 1 347 ? -2.459 12.828 -8.922 1 81 347 ASN A N 1
ATOM 2650 C CA . ASN A 1 347 ? -3.256 11.719 -9.438 1 81 347 ASN A CA 1
ATOM 2651 C C . ASN A 1 347 ? -4.062 11.039 -8.336 1 81 347 ASN A C 1
ATOM 2653 O O . ASN A 1 347 ? -4.691 10.008 -8.562 1 81 347 ASN A O 1
ATOM 2657 N N . GLN A 1 348 ? -4.184 11.438 -7.09 1 85.12 348 GLN A N 1
ATOM 2658 C CA . GLN A 1 348 ? -4.961 10.844 -6.008 1 85.12 348 GLN A CA 1
ATOM 2659 C C . GLN A 1 348 ? -6.039 11.805 -5.512 1 85.12 348 GLN A C 1
ATOM 2661 O O . GLN A 1 348 ? -6.961 11.391 -4.805 1 85.12 348 GLN A O 1
ATOM 2666 N N . LYS A 1 349 ? -6.164 13.039 -5.719 1 90.44 349 LYS A N 1
ATOM 2667 C CA . LYS A 1 349 ? -7.105 14.078 -5.316 1 90.44 349 LYS A CA 1
ATOM 2668 C C . LYS A 1 349 ? -7.023 14.352 -3.818 1 90.44 349 LYS A C 1
ATOM 2670 O O . LYS A 1 349 ? -6.914 13.414 -3.021 1 90.44 349 LYS A O 1
ATOM 2675 N N . TYR A 1 350 ? -7.195 15.523 -3.445 1 97 350 TYR A N 1
ATOM 2676 C CA . TYR A 1 350 ? -7.297 15.828 -2.023 1 97 350 TYR A CA 1
ATOM 2677 C C . TYR A 1 350 ? -8.609 15.305 -1.445 1 97 350 TYR A C 1
ATOM 2679 O O . TYR A 1 350 ? -9.625 15.258 -2.141 1 97 350 TYR A O 1
ATOM 2687 N N . ALA A 1 351 ? -8.578 14.875 -0.208 1 97.12 351 ALA A N 1
ATOM 2688 C CA . ALA A 1 351 ? -9.75 14.273 0.422 1 97.12 351 ALA A CA 1
ATOM 2689 C C . ALA A 1 351 ? -10.438 15.258 1.358 1 97.12 351 ALA A C 1
ATOM 2691 O O . ALA A 1 351 ? -9.781 15.945 2.146 1 97.12 351 ALA A O 1
ATOM 2692 N N . ILE A 1 352 ? -11.719 15.359 1.198 1 97.94 352 ILE A N 1
ATOM 2693 C CA . ILE A 1 352 ? -12.523 16.062 2.18 1 97.94 352 ILE A CA 1
ATOM 2694 C C . ILE A 1 352 ? -13.602 15.141 2.732 1 97.94 352 ILE A C 1
ATOM 2696 O O . ILE A 1 352 ? -14.328 14.492 1.972 1 97.94 352 ILE A O 1
ATOM 2700 N N . TYR A 1 353 ? -13.672 15.008 4.023 1 97.62 353 TYR A N 1
ATOM 2701 C CA . TYR A 1 353 ? -14.617 14.156 4.734 1 97.62 353 TYR A CA 1
ATOM 2702 C C . TYR A 1 353 ? -15.602 14.992 5.543 1 97.62 353 TYR A C 1
ATOM 2704 O O . TYR A 1 353 ? -15.219 15.664 6.5 1 97.62 353 TYR A O 1
ATOM 2712 N N . ARG A 1 354 ? -16.828 14.891 5.152 1 97.94 354 ARG A N 1
ATOM 2713 C CA . ARG A 1 354 ? -17.875 15.617 5.855 1 97.94 354 ARG A CA 1
ATOM 2714 C C . ARG A 1 354 ? -18.391 14.82 7.055 1 97.94 354 ARG A C 1
ATOM 2716 O O . ARG A 1 354 ? -18.766 13.656 6.914 1 97.94 354 ARG A O 1
ATOM 2723 N N . ASN A 1 355 ? -18.359 15.414 8.156 1 98.56 355 ASN A N 1
ATOM 2724 C CA . ASN A 1 355 ? -18.859 14.789 9.383 1 98.56 355 ASN A CA 1
ATOM 2725 C C . ASN A 1 355 ? -20.375 14.633 9.367 1 98.56 355 ASN A C 1
ATOM 2727 O O . ASN A 1 355 ? -21.094 15.609 9.156 1 98.56 355 ASN A O 1
ATOM 2731 N N . ASN A 1 356 ? -20.875 13.383 9.703 1 97.56 356 ASN A N 1
ATOM 2732 C CA . ASN A 1 356 ? -22.297 13.102 9.617 1 97.56 356 ASN A CA 1
ATOM 2733 C C . ASN A 1 356 ? -22.984 13.258 10.977 1 97.56 356 ASN A C 1
ATOM 2735 O O . ASN A 1 356 ? -24.203 13.188 11.07 1 97.56 356 ASN A O 1
ATOM 2739 N N . GLY A 1 357 ? -22.281 13.391 11.992 1 97.81 357 GLY A N 1
ATOM 2740 C CA . GLY A 1 357 ? -22.812 13.625 13.32 1 97.81 357 GLY A CA 1
ATOM 2741 C C . GLY A 1 357 ? -23.141 12.344 14.07 1 97.81 357 GLY A C 1
ATOM 2742 O O . GLY A 1 357 ? -23.578 12.383 15.219 1 97.81 357 GLY A O 1
ATOM 2743 N N . ASP A 1 358 ? -22.891 11.188 13.391 1 96.5 358 ASP A N 1
ATOM 2744 C CA . ASP A 1 358 ? -23.188 9.906 14.023 1 96.5 358 ASP A CA 1
ATOM 2745 C C . ASP A 1 358 ? -21.922 9.078 14.219 1 96.5 358 ASP A C 1
ATOM 2747 O O . ASP A 1 358 ? -21.984 7.859 14.398 1 96.5 358 ASP A O 1
ATOM 2751 N N . GLY A 1 359 ? -20.781 9.797 14.141 1 95.44 359 GLY A N 1
ATOM 2752 C CA . GLY A 1 359 ? -19.5 9.109 14.289 1 95.44 359 GLY A CA 1
ATOM 2753 C C . GLY A 1 359 ? -18.891 8.68 12.969 1 95.44 359 GLY A C 1
ATOM 2754 O O . GLY A 1 359 ? -17.766 8.188 12.93 1 95.44 359 GLY A O 1
ATOM 2755 N N . SER A 1 360 ? -19.609 8.961 11.891 1 94.19 360 SER A N 1
ATOM 2756 C CA . SER A 1 360 ? -19.109 8.625 10.555 1 94.19 360 SER A CA 1
ATOM 2757 C C . SER A 1 360 ? -18.906 9.883 9.719 1 94.19 360 SER A C 1
ATOM 2759 O O . SER A 1 360 ? -19.328 10.977 10.109 1 94.19 360 SER A O 1
ATOM 2761 N N . PHE A 1 361 ? -18.172 9.719 8.688 1 96.62 361 PHE A N 1
ATOM 2762 C CA . PHE A 1 361 ? -17.922 10.789 7.723 1 96.62 361 PHE A CA 1
ATOM 2763 C C . PHE A 1 361 ? -18.312 10.344 6.316 1 96.62 361 PHE A C 1
ATOM 2765 O O . PHE A 1 361 ? -18.422 9.148 6.043 1 96.62 361 PHE A O 1
ATOM 2772 N N . SER A 1 362 ? -18.594 11.289 5.477 1 94.19 362 SER A N 1
ATOM 2773 C CA . SER A 1 362 ? -18.812 11.055 4.055 1 94.19 362 SER A CA 1
ATOM 2774 C C . SER A 1 362 ? -17.688 11.656 3.215 1 94.19 362 SER A C 1
ATOM 2776 O O . SER A 1 362 ? -17.281 12.797 3.441 1 94.19 362 SER A O 1
ATOM 2778 N N . TYR A 1 363 ? -17.141 10.867 2.307 1 93.31 363 TYR A N 1
ATOM 2779 C CA . TYR A 1 363 ? -16.156 11.359 1.351 1 93.31 363 TYR A CA 1
ATOM 2780 C C . TYR A 1 363 ? -16.797 12.266 0.313 1 93.31 363 TYR A C 1
ATOM 2782 O O . TYR A 1 363 ? -17.344 11.789 -0.682 1 93.31 363 TYR A O 1
ATOM 2790 N N . ASP A 1 364 ? -16.594 13.578 0.38 1 94.69 364 ASP A N 1
ATOM 2791 C CA . ASP A 1 364 ? -17.344 14.539 -0.417 1 94.69 364 ASP A CA 1
ATOM 2792 C C . ASP A 1 364 ? -16.453 15.203 -1.465 1 94.69 364 ASP A C 1
ATOM 2794 O O . ASP A 1 364 ? -16.797 16.25 -2.012 1 94.69 364 ASP A O 1
ATOM 2798 N N . THR A 1 365 ? -15.383 14.656 -1.746 1 94.06 365 THR A N 1
ATOM 2799 C CA . THR A 1 365 ? -14.391 15.25 -2.637 1 94.06 365 THR A CA 1
ATOM 2800 C C . THR A 1 365 ? -14.992 15.523 -4.012 1 94.06 365 THR A C 1
ATOM 2802 O O . THR A 1 365 ? -14.719 16.562 -4.621 1 94.06 365 THR A O 1
ATOM 2805 N N . TYR A 1 366 ? -15.797 14.656 -4.527 1 88.56 366 TYR A N 1
ATOM 2806 C CA . TYR A 1 366 ? -16.406 14.844 -5.84 1 88.56 366 TYR A CA 1
ATOM 2807 C C . TYR A 1 366 ? -17.516 15.891 -5.781 1 88.56 366 TYR A C 1
ATOM 2809 O O . TYR A 1 366 ? -17.562 16.812 -6.602 1 88.56 366 TYR A O 1
ATOM 2817 N N . GLN A 1 367 ? -18.328 15.773 -4.777 1 90.38 367 GLN A N 1
ATOM 2818 C CA . GLN A 1 367 ? -19.5 16.641 -4.645 1 90.38 367 GLN A CA 1
ATOM 2819 C C . GLN A 1 367 ? -19.094 18.094 -4.398 1 90.38 367 GLN A C 1
ATOM 2821 O O . GLN A 1 367 ? -19.766 19.016 -4.84 1 90.38 367 GLN A O 1
ATOM 2826 N N . THR A 1 368 ? -17.938 18.266 -3.803 1 95 368 THR A N 1
ATOM 2827 C CA . THR A 1 368 ? -17.5 19.609 -3.447 1 95 368 THR A CA 1
ATOM 2828 C C . THR A 1 368 ? -16.719 20.234 -4.59 1 95 368 THR A C 1
ATOM 2830 O O . THR A 1 368 ? -16.375 21.422 -4.531 1 95 368 THR A O 1
ATOM 2833 N N . GLY A 1 369 ? -16.344 19.453 -5.566 1 92.31 369 GLY A N 1
ATOM 2834 C CA . GLY A 1 369 ? -15.562 19.953 -6.684 1 92.31 369 GLY A CA 1
ATOM 2835 C C . GLY A 1 369 ? -14.062 19.875 -6.449 1 92.31 369 GLY A C 1
ATOM 2836 O O . GLY A 1 369 ? -13.273 20.156 -7.355 1 92.31 369 GLY A O 1
ATOM 2837 N N . LEU A 1 370 ? -13.633 19.453 -5.324 1 95 370 LEU A N 1
ATOM 2838 C CA . LEU A 1 370 ? -12.211 19.422 -4.992 1 95 370 LEU A CA 1
ATOM 2839 C C . LEU A 1 370 ? -11.469 18.438 -5.887 1 95 370 LEU A C 1
ATOM 2841 O O . LEU A 1 370 ? -10.281 18.625 -6.176 1 95 370 LEU A O 1
ATOM 2845 N N . ALA A 1 371 ? -12.172 17.375 -6.293 1 91.25 371 ALA A N 1
ATOM 2846 C CA . ALA A 1 371 ? -11.531 16.359 -7.133 1 91.25 371 ALA A CA 1
ATOM 2847 C C . ALA A 1 371 ? -10.93 17 -8.383 1 91.25 371 ALA A C 1
ATOM 2849 O O . ALA A 1 371 ? -9.742 16.797 -8.672 1 91.25 371 ALA A O 1
ATOM 2850 N N . GLY A 1 372 ? -11.672 17.797 -9.102 1 88.75 372 GLY A N 1
ATOM 2851 C CA . GLY A 1 372 ? -11.25 18.375 -10.359 1 88.75 372 GLY A CA 1
ATOM 2852 C C . GLY A 1 372 ? -10.117 19.375 -10.211 1 88.75 372 GLY A C 1
ATOM 2853 O O . GLY A 1 372 ? -9.234 19.453 -11.07 1 88.75 372 GLY A O 1
ATOM 2854 N N . ILE A 1 373 ? -10.094 20.047 -9.133 1 92.81 373 ILE A N 1
ATOM 2855 C CA . ILE A 1 373 ? -9.148 21.156 -9.055 1 92.81 373 ILE A CA 1
ATOM 2856 C C . ILE A 1 373 ? -7.844 20.672 -8.422 1 92.81 373 ILE A C 1
ATOM 2858 O O . ILE A 1 373 ? -6.832 21.375 -8.445 1 92.81 373 ILE A O 1
ATOM 2862 N N . THR A 1 374 ? -7.805 19.422 -7.902 1 95.25 374 THR A N 1
ATOM 2863 C CA . THR A 1 374 ? -6.613 18.984 -7.184 1 95.25 374 THR A CA 1
ATOM 2864 C C . THR A 1 374 ? -5.977 17.781 -7.863 1 95.25 374 THR A C 1
ATOM 2866 O O . THR A 1 374 ? -4.852 17.391 -7.539 1 95.25 374 THR A O 1
ATOM 2869 N N . LEU A 1 375 ? -6.57 17.141 -8.852 1 89.44 375 LEU A N 1
ATOM 2870 C CA . LEU A 1 375 ? -6.199 15.852 -9.422 1 89.44 375 LEU A CA 1
ATOM 2871 C C . LEU A 1 375 ? -4.742 15.859 -9.883 1 89.44 375 LEU A C 1
ATOM 2873 O O . LEU A 1 375 ? -4.039 14.859 -9.742 1 89.44 375 LEU A O 1
ATOM 2877 N N . LEU A 1 376 ? -4.27 17 -10.398 1 89.69 376 LEU A N 1
ATOM 2878 C CA . LEU A 1 376 ? -2.951 17.016 -11.023 1 89.69 376 LEU A CA 1
ATOM 2879 C C . LEU A 1 376 ? -1.914 17.641 -10.102 1 89.69 376 LEU A C 1
ATOM 2881 O O . LEU A 1 376 ? -0.784 17.906 -10.516 1 89.69 376 LEU A O 1
ATOM 2885 N N . HIS A 1 377 ? -2.293 17.891 -8.883 1 94.75 377 HIS A N 1
ATOM 2886 C CA . HIS A 1 377 ? -1.406 18.641 -7.996 1 94.75 377 HIS A CA 1
ATOM 2887 C C . HIS A 1 377 ? -0.986 17.812 -6.793 1 94.75 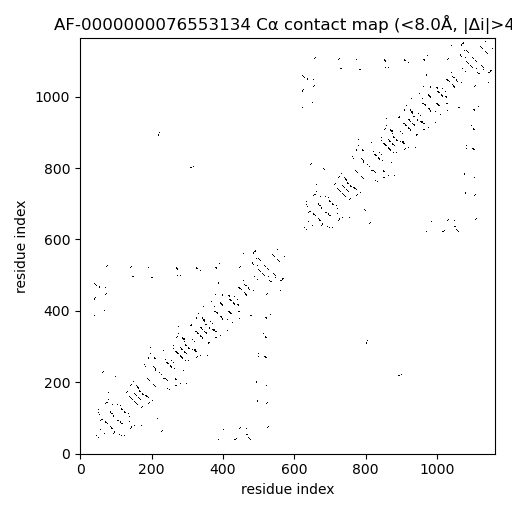377 HIS A C 1
ATOM 2889 O O . HIS A 1 377 ? -1.664 16.844 -6.438 1 94.75 377 HIS A O 1
ATOM 2895 N N . SER A 1 378 ? 0.148 18.141 -6.305 1 96.81 378 SER A N 1
ATOM 2896 C CA . SER A 1 378 ? 0.65 17.547 -5.066 1 96.81 378 SER A CA 1
ATOM 2897 C C . SER A 1 378 ? 0.607 18.562 -3.924 1 96.81 378 SER A C 1
ATOM 2899 O O . SER A 1 378 ? 1.268 19.594 -3.98 1 96.81 378 SER A O 1
ATOM 2901 N N . GLY A 1 379 ? -0.13 18.219 -2.885 1 97.94 379 GLY A N 1
ATOM 2902 C CA . GLY A 1 379 ? -0.327 19.141 -1.788 1 97.94 379 GLY A CA 1
ATOM 2903 C C . GLY A 1 379 ? 0.361 18.719 -0.506 1 97.94 379 GLY A C 1
ATOM 2904 O O . GLY A 1 379 ? 0.481 17.516 -0.23 1 97.94 379 GLY A O 1
ATOM 2905 N N . TRP A 1 380 ? 0.78 19.734 0.235 1 98.38 380 TRP A N 1
ATOM 2906 C CA . TRP A 1 380 ? 1.388 19.562 1.549 1 98.38 380 TRP A CA 1
ATOM 2907 C C . TRP A 1 380 ? 0.625 20.344 2.613 1 98.38 380 TRP A C 1
ATOM 2909 O O . TRP A 1 380 ? -0.447 19.922 3.053 1 98.38 380 TRP A O 1
ATOM 2919 N N . GLY A 1 381 ? 1.111 21.531 2.979 1 98.69 381 GLY A N 1
ATOM 2920 C CA . GLY A 1 381 ? 0.343 22.344 3.908 1 98.69 381 GLY A CA 1
ATOM 2921 C C . GLY A 1 381 ? -1.036 22.703 3.389 1 98.69 381 GLY A C 1
ATOM 2922 O O . GLY A 1 381 ? -1.194 23.047 2.215 1 98.69 381 GLY A O 1
ATOM 2923 N N . ILE A 1 382 ? -2.057 22.547 4.273 1 98.75 382 ILE A N 1
ATOM 2924 C CA . ILE A 1 382 ? -3.43 22.922 3.951 1 98.75 382 ILE A CA 1
ATOM 2925 C C . ILE A 1 382 ? -4.121 23.469 5.195 1 98.75 382 ILE A C 1
ATOM 2927 O O . ILE A 1 382 ? -3.906 22.984 6.305 1 98.75 382 ILE A O 1
ATOM 2931 N N . HIS A 1 383 ? -4.898 24.484 4.969 1 98.62 383 HIS A N 1
ATOM 2932 C CA . HIS A 1 383 ? -5.656 25.031 6.086 1 98.62 383 HIS A CA 1
ATOM 2933 C C . HIS A 1 383 ? -6.945 25.688 5.609 1 98.62 383 HIS A C 1
ATOM 2935 O O . HIS A 1 383 ? -6.961 26.328 4.555 1 98.62 383 HIS A O 1
ATOM 2941 N N . PHE A 1 384 ? -7.992 25.5 6.371 1 98.44 384 PHE A N 1
ATOM 2942 C CA . PHE A 1 384 ? -9.203 26.281 6.188 1 98.44 384 PHE A CA 1
ATOM 2943 C C . PHE A 1 384 ? -8.992 27.719 6.648 1 98.44 384 PHE A C 1
ATOM 2945 O O . PHE A 1 384 ? -8.32 27.953 7.656 1 98.44 384 PHE A O 1
ATOM 2952 N N . LEU A 1 385 ? -9.531 28.656 5.934 1 98.06 385 LEU A N 1
ATOM 2953 C CA . LEU A 1 385 ? -9.539 30.062 6.301 1 98.06 385 LEU A CA 1
ATOM 2954 C C . LEU A 1 385 ? -10.68 30.797 5.602 1 98.06 385 LEU A C 1
ATOM 2956 O O . LEU A 1 385 ? -11.203 30.328 4.59 1 98.06 385 LEU A O 1
ATOM 2960 N N . ASP A 1 386 ? -11.133 31.844 6.125 1 98.19 386 ASP A N 1
ATOM 2961 C CA . ASP A 1 386 ? -12.078 32.75 5.48 1 98.19 386 ASP A CA 1
ATOM 2962 C C . ASP A 1 386 ? -11.375 34 4.969 1 98.19 386 ASP A C 1
ATOM 2964 O O . ASP A 1 386 ? -11.328 35 5.664 1 98.19 386 ASP A O 1
ATOM 2968 N N . TYR A 1 387 ? -10.922 33.938 3.709 1 97.88 387 TYR A N 1
ATOM 2969 C CA . TYR A 1 387 ? -10.023 35 3.232 1 97.88 387 TYR A CA 1
ATOM 2970 C C . TYR A 1 387 ? -10.797 36.25 2.879 1 97.88 387 TYR A C 1
ATOM 2972 O O . TYR A 1 387 ? -10.219 37.344 2.807 1 97.88 387 TYR A O 1
ATOM 2980 N N . ASP A 1 388 ? -12.125 36.188 2.701 1 97.5 388 ASP A N 1
ATOM 2981 C CA . ASP A 1 388 ? -12.914 37.344 2.273 1 97.5 388 ASP A CA 1
ATOM 2982 C C . ASP A 1 388 ? -13.969 37.688 3.316 1 97.5 388 ASP A C 1
ATOM 2984 O O . ASP A 1 388 ? -14.844 38.531 3.062 1 97.5 388 ASP A O 1
ATOM 2988 N N . ASN A 1 389 ? -13.984 37 4.418 1 97.75 389 ASN A N 1
ATOM 2989 C CA . ASN A 1 389 ? -14.836 37.25 5.574 1 97.75 389 ASN A CA 1
ATOM 2990 C C . ASN A 1 389 ? -16.312 37.094 5.219 1 97.75 389 ASN A C 1
ATOM 2992 O O . ASN A 1 389 ? -17.156 37.812 5.754 1 97.75 389 ASN A O 1
ATOM 2996 N N . ASP A 1 390 ? -16.609 36.219 4.328 1 96.38 390 ASP A N 1
ATOM 2997 C CA . ASP A 1 390 ? -18.016 36.062 3.941 1 96.38 390 ASP A CA 1
ATOM 2998 C C . ASP A 1 390 ? -18.719 35.062 4.828 1 96.38 390 ASP A C 1
ATOM 3000 O O . ASP A 1 390 ? -19.906 34.781 4.641 1 96.38 390 ASP A O 1
ATOM 3004 N N . GLY A 1 391 ? -17.969 34.438 5.75 1 97.12 391 GLY A N 1
ATOM 3005 C CA . GLY A 1 391 ? -18.562 33.531 6.703 1 97.12 391 GLY A CA 1
ATOM 3006 C C . GLY A 1 391 ? -18.406 32.062 6.316 1 97.12 391 GLY A C 1
ATOM 3007 O O . GLY A 1 391 ? -18.797 31.172 7.066 1 97.12 391 GLY A O 1
ATOM 3008 N N . PHE A 1 392 ? -17.828 31.781 5.184 1 96.75 392 PHE A N 1
ATOM 3009 C CA . PHE A 1 392 ? -17.516 30.422 4.754 1 96.75 392 PHE A CA 1
ATOM 3010 C C . PHE A 1 392 ? -16.016 30.172 4.762 1 96.75 392 PHE A C 1
ATOM 3012 O O . PHE A 1 392 ? -15.234 31.047 4.355 1 96.75 392 PHE A O 1
ATOM 3019 N N . LYS A 1 393 ? -15.617 29.016 5.266 1 97.69 393 LYS A N 1
ATOM 3020 C CA . LYS A 1 393 ? -14.195 28.672 5.324 1 97.69 393 LYS A CA 1
ATOM 3021 C C . LYS A 1 393 ? -13.695 28.188 3.967 1 97.69 393 LYS A C 1
ATOM 3023 O O . LYS A 1 393 ? -14.148 27.172 3.463 1 97.69 393 LYS A O 1
ATOM 3028 N N . ASP A 1 394 ? -12.805 28.891 3.395 1 98.31 394 ASP A N 1
ATOM 3029 C CA . ASP A 1 394 ? -12.117 28.562 2.152 1 98.31 394 ASP A CA 1
ATOM 3030 C C . ASP A 1 394 ? -10.922 27.641 2.416 1 98.31 394 ASP A C 1
ATOM 3032 O O . ASP A 1 394 ? -10.734 27.172 3.539 1 98.31 394 ASP A O 1
ATOM 3036 N N . LEU A 1 395 ? -10.156 27.297 1.311 1 98.5 395 LEU A N 1
ATOM 3037 C CA . LEU A 1 395 ? -8.961 26.469 1.455 1 98.5 395 LEU A CA 1
ATOM 3038 C C . LEU A 1 395 ? -7.746 27.172 0.849 1 98.5 395 LEU A C 1
ATOM 3040 O O . LEU A 1 395 ? -7.836 27.75 -0.236 1 98.5 395 LEU A O 1
ATOM 3044 N N . LEU A 1 396 ? -6.676 27.188 1.59 1 98.75 396 LEU A N 1
ATOM 3045 C CA . LEU A 1 396 ? -5.355 27.531 1.079 1 98.75 396 LEU A CA 1
ATOM 3046 C C . LEU A 1 396 ? -4.41 26.328 1.162 1 98.75 396 LEU A C 1
ATOM 3048 O O . LEU A 1 396 ? -4.309 25.688 2.207 1 98.75 396 LEU A O 1
ATOM 3052 N N . VAL A 1 397 ? -3.73 26.031 0.007 1 98.62 397 VAL A N 1
ATOM 3053 C CA . VAL A 1 397 ? -2.938 24.812 -0.048 1 98.62 397 VAL A CA 1
ATOM 3054 C C . VAL A 1 397 ? -1.548 25.125 -0.602 1 98.62 397 VAL A C 1
ATOM 3056 O O . VAL A 1 397 ? -1.419 25.75 -1.652 1 98.62 397 VAL A O 1
ATOM 3059 N N . ALA A 1 398 ? -0.515 24.703 0.151 1 98.56 398 ALA A N 1
ATOM 3060 C CA . ALA A 1 398 ? 0.854 24.672 -0.36 1 98.56 398 ALA A CA 1
ATOM 3061 C C . ALA A 1 398 ? 1.066 23.484 -1.287 1 98.56 398 ALA A C 1
ATOM 3063 O O . ALA A 1 398 ? 0.765 22.344 -0.924 1 98.56 398 ALA A O 1
ATOM 3064 N N . GLN A 1 399 ? 1.604 23.75 -2.484 1 97.94 399 GLN A N 1
ATOM 3065 C CA . GLN A 1 399 ? 1.718 22.672 -3.465 1 97.94 399 GLN A CA 1
ATOM 3066 C C . GLN A 1 399 ? 3.133 22.578 -4.027 1 97.94 399 GLN A C 1
ATOM 3068 O O . GLN A 1 399 ? 3.891 23.562 -3.967 1 97.94 399 GLN A O 1
ATOM 3073 N N . GLY A 1 400 ? 3.512 21.422 -4.457 1 97.56 400 GLY A N 1
ATOM 3074 C CA . GLY A 1 400 ? 4.777 21.062 -5.078 1 97.56 400 GLY A CA 1
ATOM 3075 C C . GLY A 1 400 ? 5.051 19.562 -5.062 1 97.56 400 GLY A C 1
ATOM 3076 O O . GLY A 1 400 ? 4.883 18.906 -4.031 1 97.56 400 GLY A O 1
ATOM 3077 N N . HIS A 1 401 ? 5.492 19.078 -6.172 1 95.12 401 HIS A N 1
ATOM 3078 C CA . HIS A 1 401 ? 5.758 17.641 -6.238 1 95.12 401 HIS A CA 1
ATOM 3079 C C . HIS A 1 401 ? 7.035 17.281 -5.488 1 95.12 401 HIS A C 1
ATOM 3081 O O . HIS A 1 401 ? 7.906 18.141 -5.297 1 95.12 401 HIS A O 1
ATOM 3087 N N . ASP A 1 402 ? 7.215 16.047 -5.031 1 92.19 402 ASP A N 1
ATOM 3088 C CA . ASP A 1 402 ? 8.398 15.617 -4.301 1 92.19 402 ASP A CA 1
ATOM 3089 C C . ASP A 1 402 ? 9.516 15.203 -5.262 1 92.19 402 ASP A C 1
ATOM 3091 O O . ASP A 1 402 ? 10.695 15.219 -4.895 1 92.19 402 ASP A O 1
ATOM 3095 N N . LEU A 1 403 ? 9.133 14.82 -6.426 1 88.19 403 LEU A N 1
ATOM 3096 C CA . LEU A 1 403 ? 10.102 14.32 -7.398 1 88.19 403 LEU A CA 1
ATOM 3097 C C . LEU A 1 403 ? 10.461 15.398 -8.414 1 88.19 403 LEU A C 1
ATOM 3099 O O . LEU A 1 403 ? 9.633 15.781 -9.242 1 88.19 403 LEU A O 1
ATOM 3103 N N . ASP A 1 404 ? 11.727 15.734 -8.414 1 89.06 404 ASP A N 1
ATOM 3104 C CA . ASP A 1 404 ? 12.18 16.828 -9.273 1 89.06 404 ASP A CA 1
ATOM 3105 C C . ASP A 1 404 ? 12.312 16.359 -10.719 1 89.06 404 ASP A C 1
ATOM 3107 O O . ASP A 1 404 ? 12.531 17.172 -11.617 1 89.06 404 ASP A O 1
ATOM 3111 N N . THR A 1 405 ? 12.141 15.102 -11 1 83.38 405 THR A N 1
ATOM 3112 C CA . THR A 1 405 ? 12.242 14.57 -12.352 1 83.38 405 THR A CA 1
ATOM 3113 C C . THR A 1 405 ? 10.891 14.078 -12.844 1 83.38 405 THR A C 1
ATOM 3115 O O . THR A 1 405 ? 10.812 13.32 -13.812 1 83.38 405 THR A O 1
ATOM 3118 N N . ILE A 1 406 ? 9.867 14.453 -12.148 1 86.19 406 ILE A N 1
ATOM 3119 C CA . ILE A 1 406 ? 8.547 13.898 -12.398 1 86.19 406 ILE A CA 1
ATOM 3120 C C . ILE A 1 406 ? 8.148 14.156 -13.852 1 86.19 406 ILE A C 1
ATOM 3122 O O . ILE A 1 406 ? 7.492 13.32 -14.477 1 86.19 406 ILE A O 1
ATOM 3126 N N . GLU A 1 407 ? 8.578 15.266 -14.438 1 85.62 407 GLU A N 1
ATOM 3127 C CA . GLU A 1 407 ? 8.172 15.672 -15.773 1 85.62 407 GLU A CA 1
ATOM 3128 C C . GLU A 1 407 ? 8.742 14.742 -16.844 1 85.62 407 GLU A C 1
ATOM 3130 O O . GLU A 1 407 ? 8.234 14.68 -17.953 1 85.62 407 GLU A O 1
ATOM 3135 N N . LEU A 1 408 ? 9.781 14.047 -16.484 1 76 408 LEU A N 1
ATOM 3136 C CA . LEU A 1 408 ? 10.398 13.125 -17.422 1 76 408 LEU A CA 1
ATOM 3137 C C . LEU A 1 408 ? 9.469 11.961 -17.734 1 76 408 LEU A C 1
ATOM 3139 O O . LEU A 1 408 ? 9.461 11.453 -18.859 1 76 408 LEU A O 1
ATOM 3143 N N . ASN A 1 409 ? 8.672 11.625 -16.781 1 68.56 409 ASN A N 1
ATOM 3144 C CA . ASN A 1 409 ? 7.812 10.461 -16.953 1 68.56 409 ASN A CA 1
ATOM 3145 C C . ASN A 1 409 ? 6.348 10.859 -17.109 1 68.56 409 ASN A C 1
ATOM 3147 O O . ASN A 1 409 ? 5.555 10.109 -17.672 1 68.56 409 ASN A O 1
ATOM 3151 N N . PHE A 1 410 ? 6.055 11.977 -16.562 1 76.56 410 PHE A N 1
ATOM 3152 C CA . PHE A 1 410 ? 4.684 12.477 -16.578 1 76.56 410 PHE A CA 1
ATOM 3153 C C . PHE A 1 410 ? 4.648 13.953 -16.938 1 76.56 410 PHE A C 1
ATOM 3155 O O . PHE A 1 410 ? 4.535 14.812 -16.062 1 76.56 410 PHE A O 1
ATOM 3162 N N . PRO A 1 411 ? 4.551 14.242 -18.172 1 80.69 411 PRO A N 1
ATOM 3163 C CA . PRO A 1 411 ? 4.68 15.625 -18.625 1 80.69 411 PRO A CA 1
ATOM 3164 C C . PRO A 1 411 ? 3.551 16.516 -18.109 1 80.69 411 PRO A C 1
ATOM 3166 O O . PRO A 1 411 ? 3.686 17.75 -18.094 1 80.69 411 PRO A O 1
ATOM 3169 N N . GLN A 1 412 ? 2.436 15.906 -17.703 1 84.69 412 GLN A N 1
ATOM 3170 C CA . GLN A 1 412 ? 1.306 16.703 -17.219 1 84.69 412 GLN A CA 1
ATOM 3171 C C . GLN A 1 412 ? 1.501 17.094 -15.758 1 84.69 412 GLN A C 1
ATOM 3173 O O . GLN A 1 412 ? 0.767 17.938 -15.234 1 84.69 412 GLN A O 1
ATOM 3178 N N . LEU A 1 413 ? 2.451 16.469 -15.125 1 89.81 413 LEU A N 1
ATOM 3179 C CA . LEU A 1 413 ? 2.773 16.797 -13.742 1 89.81 413 LEU A CA 1
ATOM 3180 C C . LEU A 1 413 ? 4.004 17.703 -13.672 1 89.81 413 LEU A C 1
ATOM 3182 O O . LEU A 1 413 ? 4.84 17.688 -14.578 1 89.81 413 LEU A O 1
ATOM 3186 N N . HIS A 1 414 ? 4.09 18.5 -12.641 1 92.31 414 HIS A N 1
ATOM 3187 C CA . HIS A 1 414 ? 5.191 19.438 -12.5 1 92.31 414 HIS A CA 1
ATOM 3188 C C . HIS A 1 414 ? 5.801 19.375 -11.102 1 92.31 414 HIS A C 1
ATOM 3190 O O . HIS A 1 414 ? 5.082 19.219 -10.109 1 92.31 414 HIS A O 1
ATOM 3196 N N . TYR A 1 415 ? 7.117 19.516 -11.102 1 94.06 415 TYR A N 1
ATOM 3197 C CA . TYR A 1 415 ? 7.828 19.562 -9.828 1 94.06 415 TYR A CA 1
ATOM 3198 C C . TYR A 1 415 ? 7.438 20.797 -9.031 1 94.06 415 TYR A C 1
ATOM 3200 O O . TYR A 1 415 ? 7.078 20.703 -7.852 1 94.06 415 TYR A O 1
ATOM 3208 N N . ARG A 1 416 ? 7.566 21.922 -9.641 1 96.44 416 ARG A N 1
ATOM 3209 C CA . ARG A 1 416 ? 7.117 23.188 -9.055 1 96.44 416 ARG A CA 1
ATOM 3210 C C . ARG A 1 416 ? 5.68 23.5 -9.453 1 96.44 416 ARG A C 1
ATOM 3212 O O . ARG A 1 416 ? 5.312 23.344 -10.617 1 96.44 416 ARG A O 1
ATOM 3219 N N . GLU A 1 417 ? 4.918 23.844 -8.438 1 96.62 417 GLU A N 1
ATOM 3220 C CA . GLU A 1 417 ? 3.492 24.078 -8.656 1 96.62 417 GLU A CA 1
ATOM 3221 C C . GLU A 1 417 ? 3.035 25.359 -7.973 1 96.62 417 GLU A C 1
ATOM 3223 O O . GLU A 1 417 ? 3.637 25.797 -6.988 1 96.62 417 GLU A O 1
ATOM 3228 N N . PRO A 1 418 ? 1.954 25.938 -8.555 1 96 418 PRO A N 1
ATOM 3229 C CA . PRO A 1 418 ? 1.397 27.078 -7.844 1 96 418 PRO A CA 1
ATOM 3230 C C . PRO A 1 418 ? 0.676 26.688 -6.555 1 96 418 PRO A C 1
ATOM 3232 O O . PRO A 1 418 ? 0.254 25.547 -6.406 1 96 418 PRO A O 1
ATOM 3235 N N . LEU A 1 419 ? 0.555 27.672 -5.68 1 97.81 419 LEU A N 1
ATOM 3236 C CA . LEU A 1 419 ? -0.346 27.5 -4.543 1 97.81 419 LEU A CA 1
ATOM 3237 C C . LEU A 1 419 ? -1.796 27.422 -5.012 1 97.81 419 LEU A C 1
ATOM 3239 O O . LEU A 1 419 ? -2.113 27.812 -6.137 1 97.81 419 LEU A O 1
ATOM 3243 N N . LEU A 1 420 ? -2.631 26.859 -4.133 1 98.12 420 LEU A N 1
ATOM 3244 C CA . LEU A 1 420 ? -4.051 26.766 -4.457 1 98.12 420 LEU A CA 1
ATOM 3245 C C . LEU A 1 420 ? -4.891 27.562 -3.457 1 98.12 420 LEU A C 1
ATOM 3247 O O . LEU A 1 420 ? -4.707 27.422 -2.244 1 98.12 420 LEU A O 1
ATOM 3251 N N . LEU A 1 421 ? -5.68 28.391 -3.947 1 98.38 421 LEU A N 1
ATOM 3252 C CA . LEU A 1 421 ? -6.758 29.031 -3.197 1 98.38 421 LEU A CA 1
ATOM 3253 C C . LEU A 1 421 ? -8.117 28.578 -3.713 1 98.38 421 LEU A C 1
ATOM 3255 O O . LEU A 1 421 ? -8.484 28.875 -4.855 1 98.38 421 LEU A O 1
ATOM 3259 N N . ALA A 1 422 ? -8.852 27.875 -2.898 1 98.19 422 ALA A N 1
ATOM 3260 C CA . ALA A 1 422 ? -10.18 27.406 -3.264 1 98.19 422 ALA A CA 1
ATOM 3261 C C . ALA A 1 422 ? -11.258 28.125 -2.469 1 98.19 422 ALA A C 1
ATOM 3263 O O . ALA A 1 422 ? -11.297 28.047 -1.237 1 98.19 422 ALA A O 1
ATOM 3264 N N . ARG A 1 423 ? -12.109 28.781 -3.119 1 97.81 423 ARG A N 1
ATOM 3265 C CA . ARG A 1 423 ? -13.18 29.531 -2.473 1 97.81 423 ARG A CA 1
ATOM 3266 C C . ARG A 1 423 ? -14.391 28.641 -2.213 1 97.81 423 ARG A C 1
ATOM 3268 O O . ARG A 1 423 ? -14.852 27.938 -3.111 1 97.81 423 ARG A O 1
ATOM 3275 N N . ASN A 1 424 ? -14.844 28.719 -0.982 1 97.5 424 ASN A N 1
ATOM 3276 C CA . ASN A 1 424 ? -16.078 28.031 -0.593 1 97.5 424 ASN A CA 1
ATOM 3277 C C . ASN A 1 424 ? -17.312 28.875 -0.901 1 97.5 424 ASN A C 1
ATOM 3279 O O . ASN A 1 424 ? -17.5 29.938 -0.311 1 97.5 424 ASN A O 1
ATOM 3283 N N . THR A 1 425 ? -18.203 28.359 -1.767 1 95.25 425 THR A N 1
ATOM 3284 C CA . THR A 1 425 ? -19.406 29.094 -2.178 1 95.25 425 THR A CA 1
ATOM 3285 C C . THR A 1 425 ? -20.578 28.766 -1.27 1 95.25 425 THR A C 1
ATOM 3287 O O . THR A 1 425 ? -21.688 29.25 -1.48 1 95.25 425 THR A O 1
ATOM 3290 N N . GLY A 1 426 ? -20.297 27.953 -0.286 1 92.5 426 GLY A N 1
ATOM 3291 C CA . GLY A 1 426 ? -21.375 27.391 0.521 1 92.5 426 GLY A CA 1
ATOM 3292 C C . GLY A 1 426 ? -21.875 26.047 0.023 1 92.5 426 GLY A C 1
ATOM 3293 O O . GLY A 1 426 ? -22.453 25.281 0.783 1 92.5 426 GLY A O 1
ATOM 3294 N N . LYS A 1 427 ? -21.578 25.766 -1.24 1 91.19 427 LYS A N 1
ATOM 3295 C CA . LYS A 1 427 ? -22 24.5 -1.845 1 91.19 427 LYS A CA 1
ATOM 3296 C C . LYS A 1 427 ? -20.797 23.719 -2.381 1 91.19 427 LYS A C 1
ATOM 3298 O O . LYS A 1 427 ? -20.734 22.5 -2.264 1 91.19 427 LYS A O 1
ATOM 3303 N N . THR A 1 428 ? -19.906 24.422 -3.029 1 94.69 428 THR A N 1
ATOM 3304 C CA . THR A 1 428 ? -18.734 23.812 -3.654 1 94.69 428 THR A CA 1
ATOM 3305 C C . THR A 1 428 ? -17.5 24.672 -3.43 1 94.69 428 THR A C 1
ATOM 3307 O O . THR A 1 428 ? -17.594 25.797 -2.934 1 94.69 428 THR A O 1
ATOM 3310 N N . PHE A 1 429 ? -16.391 24.062 -3.734 1 97.06 429 PHE A N 1
ATOM 3311 C CA . PHE A 1 429 ? -15.133 24.812 -3.785 1 97.06 429 PHE A CA 1
ATOM 3312 C C . PHE A 1 429 ? -14.773 25.156 -5.223 1 97.06 429 PHE A C 1
ATOM 3314 O O . PHE A 1 429 ? -14.859 24.312 -6.117 1 97.06 429 PHE A O 1
ATOM 3321 N N . VAL A 1 430 ? -14.367 26.391 -5.406 1 95.81 430 VAL A N 1
ATOM 3322 C CA . VAL A 1 430 ? -13.977 26.891 -6.723 1 95.81 430 VAL A CA 1
ATOM 3323 C C . VAL A 1 430 ? -12.547 27.406 -6.672 1 95.81 430 VAL A C 1
ATOM 3325 O O . VAL A 1 430 ? -12.18 28.172 -5.77 1 95.81 430 VAL A O 1
ATOM 3328 N N . ASP A 1 431 ? -11.75 27 -7.648 1 96.81 431 ASP A N 1
ATOM 3329 C CA . ASP A 1 431 ? -10.375 27.484 -7.734 1 96.81 431 ASP A CA 1
ATOM 3330 C C . ASP A 1 431 ? -10.336 28.938 -8.18 1 96.81 431 ASP A C 1
ATOM 3332 O O . ASP A 1 431 ? -10.68 29.266 -9.32 1 96.81 431 ASP A O 1
ATOM 3336 N N . VAL A 1 432 ? -9.836 29.797 -7.316 1 96.94 432 VAL A N 1
ATOM 3337 C CA . VAL A 1 432 ? -9.758 31.219 -7.637 1 96.94 432 VAL A CA 1
ATOM 3338 C C . VAL A 1 432 ? -8.297 31.656 -7.668 1 96.94 432 VAL A C 1
ATOM 3340 O O . VAL A 1 432 ? -8 32.844 -7.656 1 96.94 432 VAL A O 1
ATOM 3343 N N . SER A 1 433 ? -7.387 30.766 -7.684 1 96.38 433 SER A N 1
ATOM 3344 C CA . SER A 1 433 ? -5.961 31.047 -7.527 1 96.38 433 SER A CA 1
ATOM 3345 C C . SER A 1 433 ? -5.469 32.031 -8.586 1 96.38 433 SER A C 1
ATOM 3347 O O . SER A 1 433 ? -4.863 33.062 -8.25 1 96.38 433 SER A O 1
ATOM 3349 N N . SER A 1 434 ? -5.738 31.812 -9.805 1 92.81 434 SER A N 1
ATOM 3350 C CA . SER A 1 434 ? -5.18 32.594 -10.914 1 92.81 434 SER A CA 1
ATOM 3351 C C . SER A 1 434 ? -5.605 34.062 -10.836 1 92.81 434 SER A C 1
ATOM 3353 O O . SER A 1 434 ? -4.926 34.938 -11.375 1 92.81 434 SER A O 1
ATOM 3355 N N . GLN A 1 435 ? -6.668 34.344 -10.125 1 95 435 GLN A N 1
ATOM 3356 C CA . GLN A 1 435 ? -7.191 35.688 -10.031 1 95 435 GLN A CA 1
ATOM 3357 C C . GLN A 1 435 ? -6.879 36.312 -8.672 1 95 435 GLN A C 1
ATOM 3359 O O . GLN A 1 435 ? -7.277 37.438 -8.391 1 95 435 GLN A O 1
ATOM 3364 N N . SER A 1 436 ? -6.184 35.625 -7.875 1 97.25 436 SER A N 1
ATOM 3365 C CA . SER A 1 436 ? -6.059 36.031 -6.484 1 97.25 436 SER A CA 1
ATOM 3366 C C . SER A 1 436 ? -4.676 36.625 -6.211 1 97.25 436 SER A C 1
ATOM 3368 O O . SER A 1 436 ? -4.273 36.75 -5.055 1 97.25 436 SER A O 1
ATOM 3370 N N . GLY A 1 437 ? -3.926 36.938 -7.18 1 95.69 437 GLY A N 1
ATOM 3371 C CA . GLY A 1 437 ? -2.627 37.562 -7.023 1 95.69 437 GLY A CA 1
ATOM 3372 C C . GLY A 1 437 ? -1.508 36.812 -7.723 1 95.69 437 GLY A C 1
ATOM 3373 O O . GLY A 1 437 ? -1.648 35.625 -8.031 1 95.69 437 GLY A O 1
ATOM 3374 N N . ASP A 1 438 ? -0.338 37.5 -7.875 1 94.25 438 ASP A N 1
ATOM 3375 C CA . ASP A 1 438 ? 0.803 36.938 -8.602 1 94.25 438 ASP A CA 1
ATOM 3376 C C . ASP A 1 438 ? 1.411 35.75 -7.863 1 94.25 438 ASP A C 1
ATOM 3378 O O . ASP A 1 438 ? 1.973 34.844 -8.484 1 94.25 438 ASP A O 1
ATOM 3382 N N . VAL A 1 439 ? 1.194 35.75 -6.602 1 93.31 439 VAL A N 1
ATOM 3383 C CA . VAL A 1 439 ? 1.79 34.719 -5.77 1 93.31 439 VAL A CA 1
ATOM 3384 C C . VAL A 1 439 ? 1.212 33.375 -6.145 1 93.31 439 VAL A C 1
ATOM 3386 O O . VAL A 1 439 ? 1.868 32.344 -5.973 1 93.31 439 VAL A O 1
ATOM 3389 N N . PHE A 1 440 ? 0.062 33.344 -6.691 1 95.31 440 PHE A N 1
ATOM 3390 C CA . PHE A 1 440 ? -0.61 32.094 -7.043 1 95.31 440 PHE A CA 1
ATOM 3391 C C . PHE A 1 440 ? -0.299 31.703 -8.484 1 95.31 440 PHE A C 1
ATOM 3393 O O . PHE A 1 440 ? -0.754 30.656 -8.953 1 95.31 440 PHE A O 1
ATOM 3400 N N . ARG A 1 441 ? 0.462 32.469 -9.156 1 93.5 441 ARG A N 1
ATOM 3401 C CA . ARG A 1 441 ? 0.839 32.156 -10.531 1 93.5 441 ARG A CA 1
ATOM 3402 C C . ARG A 1 441 ? 2.299 31.719 -10.617 1 93.5 441 ARG A C 1
ATOM 3404 O O . ARG A 1 441 ? 2.771 31.312 -11.68 1 93.5 441 ARG A O 1
ATOM 3411 N N . GLN A 1 442 ? 2.955 31.781 -9.531 1 92.25 442 GLN A N 1
ATOM 3412 C CA . GLN A 1 442 ? 4.348 31.359 -9.477 1 92.25 442 GLN A CA 1
ATOM 3413 C C . GLN A 1 442 ? 4.453 29.891 -9.07 1 92.25 442 GLN A C 1
ATOM 3415 O O . GLN A 1 442 ? 3.691 29.422 -8.219 1 92.25 442 GLN A O 1
ATOM 3420 N N . PRO A 1 443 ? 5.375 29.219 -9.672 1 92.62 443 PRO A N 1
ATOM 3421 C CA . PRO A 1 443 ? 5.578 27.828 -9.281 1 92.62 443 PRO A CA 1
ATOM 3422 C C . PRO A 1 443 ? 6.484 27.688 -8.055 1 92.62 443 PRO A C 1
ATOM 3424 O O . PRO A 1 443 ? 7.484 28.406 -7.938 1 92.62 443 PRO A O 1
ATOM 3427 N N . TRP A 1 444 ? 6.145 26.859 -7.156 1 92.44 444 TRP A N 1
ATOM 3428 C CA . TRP A 1 444 ? 6.844 26.641 -5.895 1 92.44 444 TRP A CA 1
ATOM 3429 C C . TRP A 1 444 ? 7.039 25.156 -5.637 1 92.44 444 TRP A C 1
ATOM 3431 O O . TRP A 1 444 ? 6.418 24.312 -6.297 1 92.44 444 TRP A O 1
ATOM 3441 N N . VAL A 1 445 ? 8.008 24.859 -4.754 1 97 445 VAL A N 1
ATOM 3442 C CA . VAL A 1 445 ? 8.039 23.578 -4.055 1 97 445 VAL A CA 1
ATOM 3443 C C . VAL A 1 445 ? 7.66 23.781 -2.59 1 97 445 VAL A C 1
ATOM 3445 O O . VAL A 1 445 ? 8.477 23.562 -1.695 1 97 445 VAL A O 1
ATOM 3448 N N . ALA A 1 446 ? 6.398 24.156 -2.428 1 98.12 446 ALA A N 1
ATOM 3449 C CA . ALA A 1 446 ? 5.922 24.578 -1.114 1 98.12 446 ALA A CA 1
ATOM 3450 C C . ALA A 1 446 ? 5.691 23.375 -0.203 1 98.12 446 ALA A C 1
ATOM 3452 O O . ALA A 1 446 ? 5.328 22.297 -0.671 1 98.12 446 ALA A O 1
ATOM 3453 N N . ARG A 1 447 ? 5.945 23.562 1.045 1 98.38 447 ARG A N 1
ATOM 3454 C CA . ARG A 1 447 ? 5.754 22.531 2.062 1 98.38 447 ARG A CA 1
ATOM 3455 C C . ARG A 1 447 ? 4.957 23.078 3.244 1 98.38 447 ARG A C 1
ATOM 3457 O O . ARG A 1 447 ? 3.73 23.203 3.17 1 98.38 447 ARG A O 1
ATOM 3464 N N . GLY A 1 448 ? 5.629 23.672 4.262 1 98.5 448 GLY A N 1
ATOM 3465 C CA . GLY A 1 448 ? 4.957 24.219 5.426 1 98.5 448 GLY A CA 1
ATOM 3466 C C . GLY A 1 448 ? 4.102 25.438 5.109 1 98.5 448 GLY A C 1
ATOM 3467 O O . GLY A 1 448 ? 4.469 26.25 4.273 1 98.5 448 GLY A O 1
ATOM 3468 N N . LEU A 1 449 ? 2.979 25.531 5.766 1 98.75 449 LEU A N 1
ATOM 3469 C CA . LEU A 1 449 ? 2.025 26.625 5.629 1 98.75 449 LEU A CA 1
ATOM 3470 C C . LEU A 1 449 ? 1.41 26.984 6.98 1 98.75 449 LEU A C 1
ATOM 3472 O O . LEU A 1 449 ? 0.854 26.125 7.66 1 98.75 449 LEU A O 1
ATOM 3476 N N . ALA A 1 450 ? 1.567 28.203 7.359 1 98.88 450 ALA A N 1
ATOM 3477 C CA . ALA A 1 450 ? 0.923 28.719 8.562 1 98.88 450 ALA A CA 1
ATOM 3478 C C . ALA A 1 450 ? 0.03 29.906 8.242 1 98.88 450 ALA A C 1
ATOM 3480 O O . ALA A 1 450 ? 0.398 30.766 7.43 1 98.88 450 ALA A O 1
ATOM 3481 N N . ILE A 1 451 ? -1.081 29.953 8.883 1 98.81 451 ILE A N 1
ATOM 3482 C CA . ILE A 1 451 ? -1.988 31.062 8.641 1 98.81 451 ILE A CA 1
ATOM 3483 C C . ILE A 1 451 ? -2.174 31.859 9.93 1 98.81 451 ILE A C 1
ATOM 3485 O O . ILE A 1 451 ? -2.029 31.328 11.031 1 98.81 451 ILE A O 1
ATOM 3489 N N . GLY A 1 452 ? -2.49 33.125 9.758 1 98.69 452 GLY A N 1
ATOM 3490 C CA . GLY A 1 452 ? -2.783 34.062 10.852 1 98.69 452 GLY A CA 1
ATOM 3491 C C . GLY A 1 452 ? -2.967 35.469 10.398 1 98.69 452 GLY A C 1
ATOM 3492 O O . GLY A 1 452 ? -2.582 35.844 9.281 1 98.69 452 GLY A O 1
ATOM 3493 N N . ASP A 1 453 ? -3.619 36.25 11.195 1 98.62 453 ASP A N 1
ATOM 3494 C CA . ASP A 1 453 ? -3.766 37.688 10.93 1 98.62 453 ASP A CA 1
ATOM 3495 C C . ASP A 1 453 ? -2.533 38.469 11.391 1 98.62 453 ASP A C 1
ATOM 3497 O O . ASP A 1 453 ? -2.506 39 12.5 1 98.62 453 ASP A O 1
ATOM 3501 N N . ILE A 1 454 ? -1.639 38.625 10.539 1 98.38 454 ILE A N 1
ATOM 3502 C CA . ILE A 1 454 ? -0.301 39.094 10.883 1 98.38 454 ILE A CA 1
ATOM 3503 C C . ILE A 1 454 ? -0.359 40.562 11.266 1 98.38 454 ILE A C 1
ATOM 3505 O O . ILE A 1 454 ? 0.328 41 12.195 1 98.38 454 ILE A O 1
ATOM 3509 N N . ASP A 1 455 ? -1.213 41.375 10.664 1 97.06 455 ASP A N 1
ATOM 3510 C CA . ASP A 1 455 ? -1.218 42.812 10.898 1 97.06 455 ASP A CA 1
ATOM 3511 C C . ASP A 1 455 ? -2.479 43.25 11.648 1 97.06 455 ASP A C 1
ATOM 3513 O O . ASP A 1 455 ? -2.768 44.438 11.75 1 97.06 455 ASP A O 1
ATOM 3517 N N . ASN A 1 456 ? -3.285 42.312 12.047 1 97.88 456 ASN A N 1
ATOM 3518 C CA . ASN A 1 456 ? -4.465 42.531 12.883 1 97.88 456 ASN A CA 1
ATOM 3519 C C . ASN A 1 456 ? -5.52 43.375 12.156 1 97.88 456 ASN A C 1
ATOM 3521 O O . ASN A 1 456 ? -6.188 44.219 12.773 1 97.88 456 ASN A O 1
ATOM 3525 N N . ASP A 1 457 ? -5.625 43.188 10.875 1 97.12 457 ASP A N 1
ATOM 3526 C CA . ASP A 1 457 ? -6.605 44 10.133 1 97.12 457 ASP A CA 1
ATOM 3527 C C . ASP A 1 457 ? -7.859 43.188 9.844 1 97.12 457 ASP A C 1
ATOM 3529 O O . ASP A 1 457 ? -8.727 43.594 9.078 1 97.12 457 ASP A O 1
ATOM 3533 N N . GLY A 1 458 ? -7.895 41.969 10.352 1 97.94 458 GLY A N 1
ATOM 3534 C CA . GLY A 1 458 ? -9.078 41.125 10.227 1 97.94 458 GLY A CA 1
ATOM 3535 C C . GLY A 1 458 ? -9.07 40.25 8.984 1 97.94 458 GLY A C 1
ATOM 3536 O O . GLY A 1 458 ? -10 39.469 8.75 1 97.94 458 GLY A O 1
ATOM 3537 N N . ARG A 1 459 ? -8.117 40.375 8.219 1 98.06 459 ARG A N 1
ATOM 3538 C CA . ARG A 1 459 ? -7.91 39.469 7.082 1 98.06 459 ARG A CA 1
ATOM 3539 C C . ARG A 1 459 ? -6.785 38.469 7.359 1 98.06 459 ARG A C 1
ATOM 3541 O O . ARG A 1 459 ? -5.691 38.875 7.766 1 98.06 459 ARG A O 1
ATOM 3548 N N . ILE A 1 460 ? -7.043 37.219 7.117 1 98.5 460 ILE A N 1
ATOM 3549 C CA . ILE A 1 460 ? -6.078 36.188 7.469 1 98.5 460 ILE A CA 1
ATOM 3550 C C . ILE A 1 460 ? -4.969 36.125 6.422 1 98.5 460 ILE A C 1
ATOM 3552 O O . ILE A 1 460 ? -5.238 36.062 5.223 1 98.5 460 ILE A O 1
ATOM 3556 N N . ASP A 1 461 ? -3.75 36.219 6.859 1 98.75 461 ASP A N 1
ATOM 3557 C CA . ASP A 1 461 ? -2.539 36.125 6.055 1 98.75 461 ASP A CA 1
ATOM 3558 C C . ASP A 1 461 ? -1.955 34.719 6.148 1 98.75 461 ASP A C 1
ATOM 3560 O O . ASP A 1 461 ? -2.498 33.844 6.848 1 98.75 461 ASP A O 1
ATOM 3564 N N . ALA A 1 462 ? -0.854 34.5 5.332 1 98.75 462 ALA A N 1
ATOM 3565 C CA . ALA A 1 462 ? -0.191 33.188 5.375 1 98.75 462 ALA A CA 1
ATOM 3566 C C . ALA A 1 462 ? 1.317 33.344 5.199 1 98.75 462 ALA A C 1
ATOM 3568 O O . ALA A 1 462 ? 1.791 34.344 4.652 1 98.75 462 ALA A O 1
ATOM 3569 N N . VAL A 1 463 ? 2.059 32.406 5.766 1 98.81 463 VAL A N 1
ATOM 3570 C CA . VAL A 1 463 ? 3.486 32.219 5.52 1 98.81 463 VAL A CA 1
ATOM 3571 C C . VAL A 1 463 ? 3.744 30.812 4.988 1 98.81 463 VAL A C 1
ATOM 3573 O O . VAL A 1 463 ? 3.23 29.828 5.531 1 98.81 463 VAL A O 1
ATOM 3576 N N . VAL A 1 464 ? 4.516 30.766 3.9 1 98.31 464 VAL A N 1
ATOM 3577 C CA . VAL A 1 464 ? 4.77 29.484 3.23 1 98.31 464 VAL A CA 1
ATOM 3578 C C . VAL A 1 464 ? 6.27 29.203 3.209 1 98.31 464 VAL A C 1
ATOM 3580 O O . VAL A 1 464 ? 7.062 30.062 2.793 1 98.31 464 VAL A O 1
ATOM 3583 N N . ALA A 1 465 ? 6.633 28.047 3.729 1 97.94 465 ALA A N 1
ATOM 3584 C CA . ALA A 1 465 ? 7.992 27.547 3.543 1 97.94 465 ALA A CA 1
ATOM 3585 C C . ALA A 1 465 ? 8.125 26.797 2.227 1 97.94 465 ALA A C 1
ATOM 3587 O O . ALA A 1 465 ? 7.188 26.125 1.794 1 97.94 465 ALA A O 1
ATOM 3588 N N . VAL A 1 466 ? 9.297 26.938 1.609 1 97.25 466 VAL A N 1
ATOM 3589 C CA . VAL A 1 466 ? 9.562 26.312 0.315 1 97.25 466 VAL A CA 1
ATOM 3590 C C . VAL A 1 466 ? 10.781 25.406 0.418 1 97.25 466 VAL A C 1
ATOM 3592 O O . VAL A 1 466 ? 11.836 25.812 0.923 1 97.25 466 VAL A O 1
ATOM 3595 N N . ASN A 1 467 ? 10.656 24.188 -0.006 1 96.88 467 ASN A N 1
ATOM 3596 C CA . ASN A 1 467 ? 11.766 23.234 0.019 1 96.88 467 ASN A CA 1
ATOM 3597 C C . ASN A 1 467 ? 12.93 23.719 -0.85 1 96.88 467 ASN A C 1
ATOM 3599 O O . ASN A 1 467 ? 12.773 23.875 -2.062 1 96.88 467 ASN A O 1
ATOM 3603 N N . ASP A 1 468 ? 14.039 23.969 -0.216 1 94.56 468 ASP A N 1
ATOM 3604 C CA . ASP A 1 468 ? 15.242 24.469 -0.87 1 94.56 468 ASP A CA 1
ATOM 3605 C C . ASP A 1 468 ? 14.953 25.766 -1.635 1 94.56 468 ASP A C 1
ATOM 3607 O O . ASP A 1 468 ? 15.297 25.875 -2.814 1 94.56 468 ASP A O 1
ATOM 3611 N N . GLY A 1 469 ? 14.281 26.688 -0.99 1 94.75 469 GLY A N 1
ATOM 3612 C CA . GLY A 1 469 ? 13.914 27.953 -1.589 1 94.75 469 GLY A CA 1
ATOM 3613 C C . GLY A 1 469 ? 13.508 29 -0.567 1 94.75 469 GLY A C 1
ATOM 3614 O O . GLY A 1 469 ? 13.43 28.719 0.628 1 94.75 469 GLY A O 1
ATOM 3615 N N . PRO A 1 470 ? 13.273 30.188 -1.036 1 95.88 470 PRO A N 1
ATOM 3616 C CA . PRO A 1 470 ? 12.883 31.281 -0.134 1 95.88 470 PRO A CA 1
ATOM 3617 C C . PRO A 1 470 ? 11.461 31.109 0.404 1 95.88 470 PRO A C 1
ATOM 3619 O O . PRO A 1 470 ? 10.57 30.656 -0.321 1 95.88 470 PRO A O 1
ATOM 3622 N N . ALA A 1 471 ? 11.32 31.5 1.675 1 97 471 ALA A N 1
ATOM 3623 C CA . ALA A 1 471 ? 9.977 31.562 2.25 1 97 471 ALA A CA 1
ATOM 3624 C C . ALA A 1 471 ? 9.219 32.781 1.735 1 97 471 ALA A C 1
ATOM 3626 O O . ALA A 1 471 ? 9.82 33.719 1.232 1 97 471 ALA A O 1
ATOM 3627 N N . HIS A 1 472 ? 7.879 32.719 1.923 1 97.62 472 HIS A N 1
ATOM 3628 C CA . HIS A 1 472 ? 7.039 33.812 1.427 1 97.62 472 HIS A CA 1
ATOM 3629 C C . HIS A 1 472 ? 5.953 34.156 2.434 1 97.62 472 HIS A C 1
ATOM 3631 O O . HIS A 1 472 ? 5.336 33.281 3.033 1 97.62 472 HIS A O 1
ATOM 3637 N N . ILE A 1 473 ? 5.812 35.438 2.607 1 98.5 473 ILE A N 1
ATOM 3638 C CA . ILE A 1 473 ? 4.68 36 3.352 1 98.5 473 ILE A CA 1
ATOM 3639 C C . ILE A 1 473 ? 3.59 36.438 2.379 1 98.5 473 ILE A C 1
ATOM 3641 O O . ILE A 1 473 ? 3.822 37.281 1.527 1 98.5 473 ILE A O 1
ATOM 3645 N N . LEU A 1 474 ? 2.475 35.844 2.496 1 98.56 474 LEU A N 1
ATOM 3646 C CA . LEU A 1 474 ? 1.3 36.188 1.713 1 98.56 474 LEU A CA 1
ATOM 3647 C C . LEU A 1 474 ? 0.384 37.125 2.506 1 98.56 474 LEU A C 1
ATOM 3649 O O . LEU A 1 474 ? -0.391 36.656 3.35 1 98.56 474 LEU A O 1
ATOM 3653 N N . HIS A 1 475 ? 0.435 38.312 2.125 1 98.38 475 HIS A N 1
ATOM 3654 C CA . HIS A 1 475 ? -0.409 39.312 2.773 1 98.38 475 HIS A CA 1
ATOM 3655 C C . HIS A 1 475 ? -1.768 39.406 2.088 1 98.38 475 HIS A C 1
ATOM 3657 O O . HIS A 1 475 ? -1.842 39.656 0.879 1 98.38 475 HIS A O 1
ATOM 3663 N N . ASN A 1 476 ? -2.805 39.219 2.852 1 98.56 476 ASN A N 1
ATOM 3664 C CA . ASN A 1 476 ? -4.156 39.281 2.311 1 98.56 476 ASN A CA 1
ATOM 3665 C C . ASN A 1 476 ? -4.652 40.75 2.24 1 98.56 476 ASN A C 1
ATOM 3667 O O . ASN A 1 476 ? -4.902 41.375 3.273 1 98.56 476 ASN A O 1
ATOM 3671 N N . GLU A 1 477 ? -4.852 41.188 1.024 1 97.75 477 GLU A N 1
ATOM 3672 C CA . GLU A 1 477 ? -5.332 42.531 0.778 1 97.75 477 GLU A CA 1
ATOM 3673 C C . GLU A 1 477 ? -6.684 42.531 0.069 1 97.75 477 GLU A C 1
ATOM 3675 O O . GLU A 1 477 ? -7.016 43.469 -0.668 1 97.75 477 GLU A O 1
ATOM 3680 N N . THR A 1 478 ? -7.32 41.5 0.259 1 96.88 478 THR A N 1
ATOM 3681 C CA . THR A 1 478 ? -8.625 41.344 -0.384 1 96.88 478 THR A CA 1
ATOM 3682 C C . THR A 1 478 ? -9.547 42.5 -0.008 1 96.88 478 THR A C 1
ATOM 3684 O O . THR A 1 478 ? -9.742 42.781 1.175 1 96.88 478 THR A O 1
ATOM 3687 N N . ALA A 1 479 ? -10.094 43.188 -1.009 1 91.56 479 ALA A N 1
ATOM 3688 C CA . ALA A 1 479 ? -11.062 44.25 -0.771 1 91.56 479 ALA A CA 1
ATOM 3689 C C . ALA A 1 479 ? -12.445 43.688 -0.476 1 91.56 479 ALA A C 1
ATOM 3691 O O . ALA A 1 479 ? -13 42.938 -1.29 1 91.56 479 ALA A O 1
ATOM 3692 N N . THR A 1 480 ? -12.828 43.969 0.71 1 88.75 480 THR A N 1
ATOM 3693 C CA . THR A 1 480 ? -14.156 43.469 1.073 1 88.75 480 THR A CA 1
ATOM 3694 C C . THR A 1 480 ? -14.844 44.438 2.035 1 88.75 480 THR A C 1
ATOM 3696 O O . THR A 1 480 ? -14.18 45.156 2.775 1 88.75 480 THR A O 1
ATOM 3699 N N . GLY A 1 481 ? -16.219 44.469 1.926 1 92.56 481 GLY A N 1
ATOM 3700 C CA . GLY A 1 481 ? -17.016 45.219 2.895 1 92.56 481 GLY A CA 1
ATOM 3701 C C . GLY A 1 481 ? -17.5 44.344 4.043 1 92.56 481 GLY A C 1
ATOM 3702 O O . GLY A 1 481 ? -18.25 44.812 4.902 1 92.56 481 GLY A O 1
ATOM 3703 N N . ASN A 1 482 ? -17.078 43.125 4.051 1 97 482 ASN A N 1
ATOM 3704 C CA . ASN A 1 482 ? -17.5 42.188 5.086 1 97 482 ASN A CA 1
ATOM 3705 C C . ASN A 1 482 ? -16.844 42.5 6.426 1 97 482 ASN A C 1
ATOM 3707 O O . ASN A 1 482 ? -15.719 43 6.469 1 97 482 ASN A O 1
ATOM 3711 N N . HIS A 1 483 ? -17.594 42.188 7.48 1 98.25 483 HIS A N 1
ATOM 3712 C CA . HIS A 1 483 ? -17.078 42.375 8.836 1 98.25 483 HIS A CA 1
ATOM 3713 C C . HIS A 1 483 ? -16.406 41.094 9.344 1 98.25 483 HIS A C 1
ATOM 3715 O O . HIS A 1 483 ? -16.5 40.031 8.711 1 98.25 483 HIS A O 1
ATOM 3721 N N . TRP A 1 484 ? -15.695 41.281 10.469 1 98.56 484 TRP A N 1
ATOM 3722 C CA . TRP A 1 484 ? -14.969 40.156 11.055 1 98.56 484 TRP A CA 1
ATOM 3723 C C . TRP A 1 484 ? -14.914 40.25 12.57 1 98.56 484 TRP A C 1
ATOM 3725 O O . TRP A 1 484 ? -15.219 41.312 13.133 1 98.56 484 TRP A O 1
ATOM 3735 N N . LEU A 1 485 ? -14.664 39.156 13.211 1 98.81 485 LEU A N 1
ATOM 3736 C CA . LEU A 1 485 ? -14.383 39.094 14.641 1 98.81 485 LEU A CA 1
ATOM 3737 C C . LEU A 1 485 ? -13.336 38.031 14.945 1 98.81 485 LEU A C 1
ATOM 3739 O O . LEU A 1 485 ? -13.453 36.906 14.484 1 98.81 485 LEU A O 1
ATOM 3743 N N . THR A 1 486 ? -12.266 38.469 15.57 1 98.69 486 THR A N 1
ATOM 3744 C CA . THR A 1 486 ? -11.258 37.531 16.062 1 98.69 486 THR A CA 1
ATOM 3745 C C . THR A 1 486 ? -11.289 37.438 17.578 1 98.69 486 THR A C 1
ATOM 3747 O O . THR A 1 486 ? -11.359 38.438 18.266 1 98.69 486 THR A O 1
ATOM 3750 N N . LEU A 1 487 ? -11.32 36.188 18.109 1 98.75 487 LEU A N 1
ATOM 3751 C CA . LEU A 1 487 ? -11.352 35.969 19.547 1 98.75 487 LEU A CA 1
ATOM 3752 C C . LEU A 1 487 ? -9.992 35.5 20.062 1 98.75 487 LEU A C 1
ATOM 3754 O O . LEU A 1 487 ? -9.438 34.531 19.578 1 98.75 487 LEU A O 1
ATOM 3758 N N . ALA A 1 488 ? -9.438 36.219 21 1 98.56 488 ALA A N 1
ATOM 3759 C CA . ALA A 1 488 ? -8.266 35.812 21.766 1 98.56 488 ALA A CA 1
ATOM 3760 C C . ALA A 1 488 ? -8.664 35.25 23.125 1 98.56 488 ALA A C 1
ATOM 3762 O O . ALA A 1 488 ? -8.922 36 24.062 1 98.56 488 ALA A O 1
ATOM 3763 N N . LEU A 1 489 ? -8.633 33.938 23.188 1 98.75 489 LEU A N 1
ATOM 3764 C CA . LEU A 1 489 ? -9.102 33.25 24.391 1 98.75 489 LEU A CA 1
ATOM 3765 C C . LEU A 1 489 ? -7.945 33 25.359 1 98.75 489 LEU A C 1
ATOM 3767 O O . LEU A 1 489 ? -6.84 32.656 24.922 1 98.75 489 LEU A O 1
ATOM 3771 N N . VAL A 1 490 ? -8.211 33.219 26.656 1 98.62 490 VAL A N 1
ATOM 3772 C CA . VAL A 1 490 ? -7.215 32.969 27.688 1 98.62 490 VAL A CA 1
ATOM 3773 C C . VAL A 1 490 ? -7.793 32.031 28.75 1 98.62 490 VAL A C 1
ATOM 3775 O O . VAL A 1 490 ? -8.688 32.406 29.5 1 98.62 490 VAL A O 1
ATOM 3778 N N . GLY A 1 491 ? -7.195 30.875 28.844 1 98.56 491 GLY A N 1
ATOM 3779 C CA . GLY A 1 491 ? -7.617 29.906 29.844 1 98.56 491 GLY A CA 1
ATOM 3780 C C . GLY A 1 491 ? -7.027 30.172 31.219 1 98.56 491 GLY A C 1
ATOM 3781 O O . GLY A 1 491 ? -5.93 30.734 31.328 1 98.56 491 GLY A O 1
ATOM 3782 N N . HIS A 1 492 ? -7.754 29.766 32.25 1 97.69 492 HIS A N 1
ATOM 3783 C CA . HIS A 1 492 ? -7.285 29.844 33.625 1 97.69 492 HIS A CA 1
ATOM 3784 C C . HIS A 1 492 ? -7.324 28.469 34.281 1 97.69 492 HIS A C 1
ATOM 3786 O O . HIS A 1 492 ? -6.293 27.969 34.75 1 97.69 492 HIS A O 1
ATOM 3792 N N . ARG A 1 493 ? -8.531 27.922 34.312 1 97.62 493 ARG A N 1
ATOM 3793 C CA . ARG A 1 493 ? -8.602 26.516 34.688 1 97.62 493 ARG A CA 1
ATOM 3794 C C . ARG A 1 493 ? -8.172 25.625 33.531 1 97.62 493 ARG A C 1
ATOM 3796 O O . ARG A 1 493 ? -7.531 24.594 33.75 1 97.62 493 ARG A O 1
ATOM 3803 N N . SER A 1 494 ? -8.562 26.016 32.375 1 98.38 494 SER A N 1
ATOM 3804 C CA . SER A 1 494 ? -8.07 25.391 31.141 1 98.38 494 SER A CA 1
ATOM 3805 C C . SER A 1 494 ? -6.637 25.812 30.844 1 98.38 494 SER A C 1
ATOM 3807 O O . SER A 1 494 ? -6.105 26.719 31.484 1 98.38 494 SER A O 1
ATOM 3809 N N . ASN A 1 495 ? -6.008 25.062 29.906 1 98.5 495 ASN A N 1
ATOM 3810 C CA . ASN A 1 495 ? -4.695 25.516 29.469 1 98.5 495 ASN A CA 1
ATOM 3811 C C . ASN A 1 495 ? -4.746 26.969 28.984 1 98.5 495 ASN A C 1
ATOM 3813 O O . ASN A 1 495 ? -5.746 27.406 28.422 1 98.5 495 ASN A O 1
ATOM 3817 N N . ARG A 1 496 ? -3.711 27.672 29.156 1 98.56 496 ARG A N 1
ATOM 3818 C CA . ARG A 1 496 ? -3.635 29.125 28.969 1 98.56 496 ARG A CA 1
ATOM 3819 C C . ARG A 1 496 ? -3.961 29.5 27.531 1 98.56 496 ARG A C 1
ATOM 3821 O O . ARG A 1 496 ? -4.562 30.547 27.281 1 98.56 496 ARG A O 1
ATOM 3828 N N . ASP A 1 497 ? -3.578 28.703 26.578 1 98.56 497 ASP A N 1
ATOM 3829 C CA . ASP A 1 497 ? -3.764 28.969 25.156 1 98.56 497 ASP A CA 1
ATOM 3830 C C . ASP A 1 497 ? -5.18 28.609 24.703 1 98.56 497 ASP A C 1
ATOM 3832 O O . ASP A 1 497 ? -5.547 28.844 23.547 1 98.56 497 ASP A O 1
ATOM 3836 N N . ALA A 1 498 ? -5.938 28.031 25.531 1 98.69 498 ALA A N 1
ATOM 3837 C CA . ALA A 1 498 ? -7.309 27.609 25.266 1 98.69 498 ALA A CA 1
ATOM 3838 C C . ALA A 1 498 ? -7.363 26.578 24.125 1 98.69 498 ALA A C 1
ATOM 3840 O O . ALA A 1 498 ? -8.375 26.484 23.422 1 98.69 498 ALA A O 1
ATOM 3841 N N . ILE A 1 499 ? -6.293 25.891 23.875 1 98.81 499 ILE A N 1
ATOM 3842 C CA . ILE A 1 499 ? -6.301 24.844 22.859 1 98.81 499 ILE A CA 1
ATOM 3843 C C . ILE A 1 499 ? -7.336 23.781 23.219 1 98.81 499 ILE A C 1
ATOM 3845 O O . ILE A 1 499 ? -7.332 23.266 24.344 1 98.81 499 ILE A O 1
ATOM 3849 N N . GLY A 1 500 ? -8.227 23.484 22.328 1 98.5 500 GLY A N 1
ATOM 3850 C CA . GLY A 1 500 ? -9.305 22.547 22.547 1 98.5 500 GLY A CA 1
ATOM 3851 C C . GLY A 1 500 ? -10.633 23.219 22.859 1 98.5 500 GLY A C 1
ATOM 3852 O O . GLY A 1 500 ? -11.68 22.547 22.875 1 98.5 500 GLY A O 1
ATOM 3853 N N . ALA A 1 501 ? -10.625 24.484 23.078 1 98.69 501 ALA A N 1
ATOM 3854 C CA . ALA A 1 501 ? -11.891 25.203 23.281 1 98.69 501 ALA A CA 1
ATOM 3855 C C . ALA A 1 501 ? -12.727 25.172 22 1 98.69 501 ALA A C 1
ATOM 3857 O O . ALA A 1 501 ? -12.188 25.234 20.891 1 98.69 501 ALA A O 1
ATOM 3858 N N . GLU A 1 502 ? -14.008 25.141 22.219 1 98.25 502 GLU A N 1
ATOM 3859 C CA . GLU A 1 502 ? -14.969 25.188 21.109 1 98.25 502 GLU A CA 1
ATOM 3860 C C . GLU A 1 502 ? -15.789 26.469 21.141 1 98.25 502 GLU A C 1
ATOM 3862 O O . GLU A 1 502 ? -16.344 26.828 22.188 1 98.25 502 GLU A O 1
ATOM 3867 N N . VAL A 1 503 ? -15.875 27.062 20 1 98.56 503 VAL A N 1
ATOM 3868 C CA . VAL A 1 503 ? -16.578 28.344 19.906 1 98.56 503 VAL A CA 1
ATOM 3869 C C . VAL A 1 503 ? -17.672 28.266 18.859 1 98.56 503 VAL A C 1
ATOM 3871 O O . VAL A 1 503 ? -17.422 27.891 17.719 1 98.56 503 VAL A O 1
ATOM 3874 N N . LYS A 1 504 ? -18.828 28.516 19.266 1 98.44 504 LYS A N 1
ATOM 3875 C CA . LYS A 1 504 ? -19.938 28.75 18.359 1 98.44 504 LYS A CA 1
ATOM 3876 C C . LYS A 1 504 ? -20.297 30.234 18.297 1 98.44 504 LYS A C 1
ATOM 3878 O O . LYS A 1 504 ? -20.672 30.828 19.312 1 98.44 504 LYS A O 1
ATOM 3883 N N . LEU A 1 505 ? -20.172 30.828 17.188 1 98.62 505 LEU A N 1
ATOM 3884 C CA . LEU A 1 505 ? -20.531 32.219 16.969 1 98.62 505 LEU A CA 1
ATOM 3885 C C . LEU A 1 505 ? -21.766 32.344 16.094 1 98.62 505 LEU A C 1
ATOM 3887 O O . LEU A 1 505 ? -21.828 31.734 15.023 1 98.62 505 LEU A O 1
ATOM 3891 N N . THR A 1 506 ? -22.734 33.094 16.562 1 98.38 506 THR A N 1
ATOM 3892 C CA . THR A 1 506 ? -24 33.219 15.859 1 98.38 506 THR A CA 1
ATOM 3893 C C . THR A 1 506 ? -24.25 34.688 15.469 1 98.38 506 THR A C 1
ATOM 3895 O O . THR A 1 506 ? -24.047 35.594 16.281 1 98.38 506 THR A O 1
ATOM 3898 N N . THR A 1 507 ? -24.594 34.844 14.242 1 97.81 507 THR A N 1
ATOM 3899 C CA . THR A 1 507 ? -25.109 36.125 13.734 1 97.81 507 THR A CA 1
ATOM 3900 C C . THR A 1 507 ? -26.531 35.969 13.227 1 97.81 507 THR A C 1
ATOM 3902 O O . THR A 1 507 ? -27.156 34.938 13.422 1 97.81 507 THR A O 1
ATOM 3905 N N . THR A 1 508 ? -27.047 37.094 12.594 1 95.81 508 THR A N 1
ATOM 3906 C CA . THR A 1 508 ? -28.406 37.031 12.039 1 95.81 508 THR A CA 1
ATOM 3907 C C . THR A 1 508 ? -28.453 36.125 10.828 1 95.81 508 THR A C 1
ATOM 3909 O O . THR A 1 508 ? -29.516 35.625 10.453 1 95.81 508 THR A O 1
ATOM 3912 N N . HIS A 1 509 ? -27.266 35.844 10.266 1 93.62 509 HIS A N 1
ATOM 3913 C CA . HIS A 1 509 ? -27.234 35.062 9.031 1 93.62 509 HIS A CA 1
ATOM 3914 C C . HIS A 1 509 ? -26.859 33.625 9.305 1 93.62 509 HIS A C 1
ATOM 3916 O O . HIS A 1 509 ? -26.797 32.812 8.383 1 93.62 509 HIS A O 1
ATOM 3922 N N . GLY A 1 510 ? -26.609 33.281 10.57 1 96.12 510 GLY A N 1
ATOM 3923 C CA . GLY A 1 510 ? -26.312 31.891 10.891 1 96.12 510 GLY A CA 1
ATOM 3924 C C . GLY A 1 510 ? -25.172 31.734 11.883 1 96.12 510 GLY A C 1
ATOM 3925 O O . GLY A 1 510 ? -24.75 32.719 12.5 1 96.12 510 GLY A O 1
ATOM 3926 N N . SER A 1 511 ? -24.719 30.453 12.055 1 98.06 511 SER A N 1
ATOM 3927 C CA . SER A 1 511 ? -23.672 30.188 13.039 1 98.06 511 SER A CA 1
ATOM 3928 C C . SER A 1 511 ? -22.438 29.594 12.383 1 98.06 511 SER A C 1
ATOM 3930 O O . SER A 1 511 ? -22.516 29 11.305 1 98.06 511 SER A O 1
ATOM 3932 N N . GLN A 1 512 ? -21.344 29.797 12.969 1 98.19 512 GLN A N 1
ATOM 3933 C CA . GLN A 1 512 ? -20.047 29.203 12.648 1 98.19 512 GLN A CA 1
ATOM 3934 C C . GLN A 1 512 ? -19.453 28.5 13.875 1 98.19 512 GLN A C 1
ATOM 3936 O O . GLN A 1 512 ? -19.75 28.859 15.008 1 98.19 512 GLN A O 1
ATOM 3941 N N . PHE A 1 513 ? -18.672 27.5 13.594 1 97.56 513 PHE A N 1
ATOM 3942 C CA . PHE A 1 513 ? -18.062 26.719 14.664 1 97.56 513 PHE A CA 1
ATOM 3943 C C . PHE A 1 513 ? -16.562 26.562 14.43 1 97.56 513 PHE A C 1
ATOM 3945 O O . PHE A 1 513 ? -16.125 26.344 13.297 1 97.56 513 PHE A O 1
ATOM 3952 N N . VAL A 1 514 ? -15.75 26.734 15.531 1 97.38 514 VAL A N 1
ATOM 3953 C CA . VAL A 1 514 ? -14.305 26.562 15.453 1 97.38 514 VAL A CA 1
ATOM 3954 C C . VAL A 1 514 ? -13.797 25.859 16.719 1 97.38 514 VAL A C 1
ATOM 3956 O O . VAL A 1 514 ? -14.297 26.109 17.812 1 97.38 514 VAL A O 1
ATOM 3959 N N . THR A 1 515 ? -12.883 24.906 16.516 1 97.81 515 THR A N 1
ATOM 3960 C CA . THR A 1 515 ? -12.055 24.391 17.609 1 97.81 515 THR A CA 1
ATOM 3961 C C . THR A 1 515 ? -10.703 25.109 17.641 1 97.81 515 THR A C 1
ATOM 3963 O O . THR A 1 515 ? -9.984 25.141 16.641 1 97.81 515 THR A O 1
ATOM 3966 N N . VAL A 1 516 ? -10.359 25.656 18.781 1 98.62 516 VAL A N 1
ATOM 3967 C CA . VAL A 1 516 ? -9.094 26.375 18.906 1 98.62 516 VAL A CA 1
ATOM 3968 C C . VAL A 1 516 ? -7.934 25.391 18.859 1 98.62 516 VAL A C 1
ATOM 3970 O O . VAL A 1 516 ? -7.898 24.422 19.609 1 98.62 516 VAL A O 1
ATOM 3973 N N . SER A 1 517 ? -7.035 25.656 17.984 1 98.44 517 SER A N 1
ATOM 3974 C CA . SER A 1 517 ? -5.844 24.828 17.812 1 98.44 517 SER A CA 1
ATOM 3975 C C . SER A 1 517 ? -4.711 25.625 17.172 1 98.44 517 SER A C 1
ATOM 3977 O O . SER A 1 517 ? -4.953 26.641 16.516 1 98.44 517 SER A O 1
ATOM 3979 N N . THR A 1 518 ? -3.508 25.203 17.469 1 98.62 518 THR A N 1
ATOM 3980 C CA . THR A 1 518 ? -2.359 25.734 16.75 1 98.62 518 THR A CA 1
ATOM 3981 C C . THR A 1 518 ? -1.846 24.734 15.727 1 98.62 518 THR A C 1
ATOM 3983 O O . THR A 1 518 ? -0.967 25.047 14.922 1 98.62 518 THR A O 1
ATOM 3986 N N . SER A 1 519 ? -2.41 23.531 15.789 1 96.69 519 SER A N 1
ATOM 3987 C CA . SER A 1 519 ? -1.952 22.469 14.898 1 96.69 519 SER A CA 1
ATOM 3988 C C . SER A 1 519 ? -2.75 22.453 13.602 1 96.69 519 SER A C 1
ATOM 3990 O O . SER A 1 519 ? -3.674 23.266 13.422 1 96.69 519 SER A O 1
ATOM 3992 N N . GLY A 1 520 ? -2.322 21.516 12.727 1 92.12 520 GLY A N 1
ATOM 3993 C CA . GLY A 1 520 ? -2.865 21.422 11.383 1 92.12 520 GLY A CA 1
ATOM 3994 C C . GLY A 1 520 ? -1.841 21.719 10.305 1 92.12 520 GLY A C 1
ATOM 3995 O O . GLY A 1 520 ? -0.661 21.922 10.602 1 92.12 520 GLY A O 1
ATOM 3996 N N . SER A 1 521 ? -2.395 21.625 9.039 1 96.69 521 SER A N 1
ATOM 3997 C CA . SER A 1 521 ? -1.552 21.859 7.875 1 96.69 521 SER A CA 1
ATOM 3998 C C . SER A 1 521 ? -0.488 20.781 7.727 1 96.69 521 SER A C 1
ATOM 4000 O O . SER A 1 521 ? -0.805 19.594 7.723 1 96.69 521 SER A O 1
ATOM 4002 N N . TYR A 1 522 ? 0.727 21.156 7.699 1 98.44 522 TYR A N 1
ATOM 4003 C CA . TYR A 1 522 ? 1.881 20.281 7.523 1 98.44 522 TYR A CA 1
ATOM 4004 C C . TYR A 1 522 ? 3.123 20.875 8.172 1 98.44 522 TYR A C 1
ATOM 4006 O O . TYR A 1 522 ? 3.594 21.938 7.766 1 98.44 522 TYR A O 1
ATOM 4014 N N . LEU A 1 523 ? 3.625 20.203 9.195 1 98.69 523 LEU A N 1
ATOM 4015 C CA . LEU A 1 523 ? 4.875 20.547 9.867 1 98.69 523 LEU A CA 1
ATOM 4016 C C . LEU A 1 523 ? 4.812 21.953 10.469 1 98.69 523 LEU A C 1
ATOM 4018 O O . LEU A 1 523 ? 5.844 22.531 10.812 1 98.69 523 LEU A O 1
ATOM 4022 N N . SER A 1 524 ? 3.66 22.531 10.633 1 98.88 524 SER A N 1
ATOM 4023 C CA . SER A 1 524 ? 3.58 23.953 10.938 1 98.88 524 SER A CA 1
ATOM 4024 C C . SER A 1 524 ? 2.623 24.219 12.094 1 98.88 524 SER A C 1
ATOM 4026 O O . SER A 1 524 ? 1.927 23.312 12.555 1 98.88 524 SER A O 1
ATOM 4028 N N . ALA A 1 525 ? 2.688 25.438 12.57 1 98.88 525 ALA A N 1
ATOM 4029 C CA . ALA A 1 525 ? 1.8 25.906 13.633 1 98.88 525 ALA A CA 1
ATOM 4030 C C . ALA A 1 525 ? 1.167 27.25 13.266 1 98.88 525 ALA A C 1
ATOM 4032 O O . ALA A 1 525 ? 1.827 28.125 12.695 1 98.88 525 ALA A O 1
ATOM 4033 N N . ASN A 1 526 ? -0.038 27.406 13.68 1 98.69 526 ASN A N 1
ATOM 4034 C CA . ASN A 1 526 ? -0.854 28.531 13.227 1 98.69 526 ASN A CA 1
ATOM 4035 C C . ASN A 1 526 ? -1.229 29.453 14.383 1 98.69 526 ASN A C 1
ATOM 4037 O O . ASN A 1 526 ? -1.03 29.109 15.547 1 98.69 526 ASN A O 1
ATOM 4041 N N . ASP A 1 527 ? -1.745 30.641 13.953 1 98.38 527 ASP A N 1
ATOM 4042 C CA . ASP A 1 527 ? -2.332 31.594 14.891 1 98.38 527 ASP A CA 1
ATOM 4043 C C . ASP A 1 527 ? -3.432 30.938 15.727 1 98.38 527 ASP A C 1
ATOM 4045 O O . ASP A 1 527 ? -4.402 30.406 15.18 1 98.38 527 ASP A O 1
ATOM 4049 N N . LYS A 1 528 ? -3.314 31.031 17.031 1 97.81 528 LYS A N 1
ATOM 4050 C CA . LYS A 1 528 ? -4.273 30.344 17.906 1 97.81 528 LYS A CA 1
ATOM 4051 C C . LYS A 1 528 ? -5.59 31.125 17.969 1 97.81 528 LYS A C 1
ATOM 4053 O O . LYS A 1 528 ? -6.594 30.594 18.453 1 97.81 528 LYS A O 1
ATOM 4058 N N . ARG A 1 529 ? -5.652 32.344 17.594 1 98.38 529 ARG A N 1
ATOM 4059 C CA . ARG A 1 529 ? -6.863 33.156 17.703 1 98.38 529 ARG A CA 1
ATOM 4060 C C . ARG A 1 529 ? -7.941 32.656 16.75 1 98.38 529 ARG A C 1
ATOM 4062 O O . ARG A 1 529 ? -7.656 32.375 15.586 1 98.38 529 ARG A O 1
ATOM 4069 N N . ALA A 1 530 ? -9.094 32.531 17.266 1 98.25 530 ALA A N 1
ATOM 4070 C CA . ALA A 1 530 ? -10.211 32.062 16.453 1 98.25 530 ALA A CA 1
ATOM 4071 C C . ALA A 1 530 ? -10.781 33.219 15.609 1 98.25 530 ALA A C 1
ATOM 4073 O O . ALA A 1 530 ? -11.234 34.219 16.156 1 98.25 530 ALA A O 1
ATOM 4074 N N . HIS A 1 531 ? -10.812 33.031 14.312 1 98.56 531 HIS A N 1
ATOM 4075 C CA . HIS A 1 531 ? -11.258 34.094 13.391 1 98.56 531 HIS A CA 1
ATOM 4076 C C . HIS A 1 531 ? -12.602 33.719 12.758 1 98.56 531 HIS A C 1
ATOM 4078 O O . HIS A 1 531 ? -12.812 32.562 12.375 1 98.56 531 HIS A O 1
ATOM 4084 N N . PHE A 1 532 ? -13.477 34.719 12.672 1 98.69 532 PHE A N 1
ATOM 4085 C CA . PHE A 1 532 ? -14.789 34.562 12.047 1 98.69 532 PHE A CA 1
ATOM 4086 C C . PHE A 1 532 ? -15.062 35.719 11.086 1 98.69 532 PHE A C 1
ATOM 4088 O O . PHE A 1 532 ? -15.039 36.875 11.484 1 98.69 532 PHE A O 1
ATOM 4095 N N . GLY A 1 533 ? -15.281 35.375 9.789 1 98.5 533 GLY A N 1
ATOM 4096 C CA . GLY A 1 533 ? -15.93 36.312 8.906 1 98.5 533 GLY A CA 1
ATOM 4097 C C . GLY A 1 533 ? -17.422 36.469 9.164 1 98.5 533 GLY A C 1
ATOM 4098 O O . GLY A 1 533 ? -18.125 35.438 9.336 1 98.5 533 GLY A O 1
ATOM 4099 N N . LEU A 1 534 ? -17.906 37.719 9.125 1 98.38 534 LEU A N 1
ATOM 4100 C CA . LEU A 1 534 ? -19.281 37.906 9.555 1 98.38 534 LEU A CA 1
ATOM 4101 C C . LEU A 1 534 ? -20.156 38.406 8.398 1 98.38 534 LEU A C 1
ATOM 4103 O O . LEU A 1 534 ? -21.344 38.688 8.578 1 98.38 534 LEU A O 1
ATOM 4107 N N . GLY A 1 535 ? -19.578 38.469 7.219 1 97.12 535 GLY A N 1
ATOM 4108 C CA . GLY A 1 535 ? -20.328 39.062 6.121 1 97.12 535 GLY A CA 1
ATOM 4109 C C . GLY A 1 535 ? -20.75 40.5 6.391 1 97.12 535 GLY A C 1
ATOM 4110 O O . GLY A 1 535 ? -19.938 41.344 6.777 1 97.12 535 GLY A O 1
ATOM 4111 N N . THR A 1 536 ? -22.062 40.719 6.223 1 96.69 536 THR A N 1
ATOM 4112 C CA . THR A 1 536 ? -22.562 42.094 6.363 1 96.69 536 THR A CA 1
ATOM 4113 C C . THR A 1 536 ? -22.938 42.375 7.812 1 96.69 536 THR A C 1
ATOM 4115 O O . THR A 1 536 ? -23.266 43.531 8.164 1 96.69 536 THR A O 1
ATOM 4118 N N . ASP A 1 537 ? -22.844 41.438 8.68 1 97.62 537 ASP A N 1
ATOM 4119 C CA . ASP A 1 537 ? -23.266 41.625 10.07 1 97.62 537 ASP A CA 1
ATOM 4120 C C . ASP A 1 537 ? -22.219 42.406 10.852 1 97.62 537 ASP A C 1
ATOM 4122 O O . ASP A 1 537 ? -21.047 42.031 10.898 1 97.62 537 ASP A O 1
ATOM 4126 N N . ALA A 1 538 ? -22.641 43.406 11.562 1 97.88 538 ALA A N 1
ATOM 4127 C CA . ALA A 1 538 ? -21.719 44.25 12.328 1 97.88 538 ALA A CA 1
ATOM 4128 C C . ALA A 1 538 ? -21.641 43.781 13.781 1 97.88 538 ALA A C 1
ATOM 4130 O O . ALA A 1 538 ? -20.859 44.344 14.57 1 97.88 538 ALA A O 1
ATOM 4131 N N . VAL A 1 539 ? -22.469 42.812 14.078 1 97.94 539 VAL A N 1
ATOM 4132 C CA . VAL A 1 539 ? -22.531 42.344 15.461 1 97.94 539 VAL A CA 1
ATOM 4133 C C . VAL A 1 539 ? -22.688 40.812 15.477 1 97.94 539 VAL A C 1
ATOM 4135 O O . VAL A 1 539 ? -23.438 40.25 14.688 1 97.94 539 VAL A O 1
ATOM 4138 N N . ALA A 1 540 ? -21.922 40.156 16.297 1 98.38 540 ALA A N 1
ATOM 4139 C CA . ALA A 1 540 ? -22.234 38.781 16.688 1 98.38 540 ALA A CA 1
ATOM 4140 C C . ALA A 1 540 ? -23.328 38.75 17.75 1 98.38 540 ALA A C 1
ATOM 4142 O O . ALA A 1 540 ? -23.125 39.25 18.859 1 98.38 540 ALA A O 1
ATOM 4143 N N . THR A 1 541 ? -24.438 38.156 17.453 1 98.25 541 THR A N 1
ATOM 4144 C CA . THR A 1 541 ? -25.562 38.156 18.391 1 98.25 541 THR A CA 1
ATOM 4145 C C . THR A 1 541 ? -25.219 37.344 19.641 1 98.25 541 THR A C 1
ATOM 4147 O O . THR A 1 541 ? -25.594 37.719 20.75 1 98.25 541 THR A O 1
ATOM 4150 N N . SER A 1 542 ? -24.531 36.281 19.406 1 97.88 542 SER A N 1
ATOM 4151 C CA . SER A 1 542 ? -24.094 35.5 20.547 1 97.88 542 SER A CA 1
ATOM 4152 C C . SER A 1 542 ? -22.797 34.75 20.234 1 97.88 542 SER A C 1
ATOM 4154 O O . SER A 1 542 ? -22.516 34.438 19.078 1 97.88 542 SER A O 1
ATOM 4156 N N . ILE A 1 543 ? -22.031 34.531 21.266 1 98.38 543 ILE A N 1
ATOM 4157 C CA . ILE A 1 543 ? -20.844 33.688 21.25 1 98.38 543 ILE A CA 1
ATOM 4158 C C . ILE A 1 543 ? -20.906 32.688 22.406 1 98.38 543 ILE A C 1
ATOM 4160 O O . ILE A 1 543 ? -20.984 33.094 23.578 1 98.38 543 ILE A O 1
ATOM 4164 N N . ASP A 1 544 ? -20.938 31.406 22.078 1 98.19 544 ASP A N 1
ATOM 4165 C CA . ASP A 1 544 ? -20.891 30.328 23.078 1 98.19 544 ASP A CA 1
ATOM 4166 C C . ASP A 1 544 ? -19.531 29.625 23.062 1 98.19 544 ASP A C 1
ATOM 4168 O O . ASP A 1 544 ? -19.109 29.125 22.016 1 98.19 544 ASP A O 1
ATOM 4172 N N . ILE A 1 545 ? -18.875 29.625 24.203 1 98.44 545 ILE A N 1
ATOM 4173 C CA . ILE A 1 545 ? -17.562 29 24.344 1 98.44 545 ILE A CA 1
ATOM 4174 C C . ILE A 1 545 ? -17.641 27.828 25.312 1 98.44 545 ILE A C 1
ATOM 4176 O O . ILE A 1 545 ? -18.156 27.969 26.438 1 98.44 545 ILE A O 1
ATOM 4180 N N . ARG A 1 546 ? -17.234 26.688 24.891 1 98.19 546 ARG A N 1
ATOM 4181 C CA . ARG A 1 546 ? -16.953 25.562 25.781 1 98.19 546 ARG A CA 1
ATOM 4182 C C . ARG A 1 546 ? -15.453 25.391 25.984 1 98.19 546 ARG A C 1
ATOM 4184 O O . ARG A 1 546 ? -14.727 25.047 25.047 1 98.19 546 ARG A O 1
ATOM 4191 N N . TRP A 1 547 ? -15.023 25.641 27.188 1 98.19 547 TRP A N 1
ATOM 4192 C CA . TRP A 1 547 ? -13.609 25.531 27.531 1 98.19 547 TRP A CA 1
ATOM 4193 C C . TRP A 1 547 ? -13.219 24.094 27.812 1 98.19 547 TRP A C 1
ATOM 4195 O O . TRP A 1 547 ? -14.055 23.281 28.203 1 98.19 547 TRP A O 1
ATOM 4205 N N . PRO A 1 548 ? -11.906 23.734 27.656 1 97.81 548 PRO A N 1
ATOM 4206 C CA . PRO A 1 548 ? -11.461 22.359 27.953 1 97.81 548 PRO A CA 1
ATOM 4207 C C . PRO A 1 548 ? -11.797 21.922 29.375 1 97.81 548 PRO A C 1
ATOM 4209 O O . PRO A 1 548 ? -12.031 20.734 29.625 1 97.81 548 PRO A O 1
ATOM 4212 N N . SER A 1 549 ? -11.922 22.781 30.281 1 97.12 549 SER A N 1
ATOM 4213 C CA . SER A 1 549 ? -12.234 22.5 31.672 1 97.12 549 SER A CA 1
ATOM 4214 C C . SER A 1 549 ? -13.672 22.016 31.828 1 97.12 549 SER A C 1
ATOM 4216 O O . SER A 1 549 ? -14.047 21.484 32.875 1 97.12 549 SER A O 1
ATOM 4218 N N . GLY A 1 550 ? -14.438 22.281 30.844 1 96.62 550 GLY A N 1
ATOM 4219 C CA . GLY A 1 550 ? -15.867 22.016 30.938 1 96.62 550 GLY A CA 1
ATOM 4220 C C . GLY A 1 550 ? -16.688 23.25 31.219 1 96.62 550 GLY A C 1
ATOM 4221 O O . GLY A 1 550 ? -17.906 23.234 31.062 1 96.62 550 GLY A O 1
ATOM 4222 N N . ILE A 1 551 ? -16.062 24.312 31.562 1 97.38 551 ILE A N 1
ATOM 4223 C CA . ILE A 1 551 ? -16.766 25.578 31.797 1 97.38 551 ILE A CA 1
ATOM 4224 C C . ILE A 1 551 ? -17.344 26.094 30.484 1 97.38 551 ILE A C 1
ATOM 4226 O O . ILE A 1 551 ? -16.703 26.016 29.438 1 97.38 551 ILE A O 1
ATOM 4230 N N . THR A 1 552 ? -18.578 26.547 30.547 1 97.75 552 THR A N 1
ATOM 4231 C CA . THR A 1 552 ? -19.219 27.172 29.391 1 97.75 552 THR A CA 1
ATOM 4232 C C . THR A 1 552 ? -19.391 28.672 29.625 1 97.75 552 THR A C 1
ATOM 4234 O O . THR A 1 552 ? -19.609 29.109 30.766 1 97.75 552 THR A O 1
ATOM 4237 N N . GLN A 1 553 ? -19.266 29.453 28.594 1 97.81 553 GLN A N 1
ATOM 4238 C CA . GLN A 1 553 ? -19.359 30.906 28.656 1 97.81 553 GLN A CA 1
ATOM 4239 C C . GLN A 1 553 ? -20.219 31.453 27.516 1 97.81 553 GLN A C 1
ATOM 4241 O O . GLN A 1 553 ? -20.047 31.031 26.359 1 97.81 553 GLN A O 1
ATOM 4246 N N . HIS A 1 554 ? -21.156 32.312 27.875 1 97.56 554 HIS A N 1
ATOM 4247 C CA . HIS A 1 554 ? -22.031 32.938 26.906 1 97.56 554 HIS A CA 1
ATOM 4248 C C . HIS A 1 554 ? -21.797 34.438 26.844 1 97.56 554 HIS A C 1
ATOM 4250 O O . HIS A 1 554 ? -21.781 35.125 27.875 1 97.56 554 HIS A O 1
ATOM 4256 N N . LEU A 1 555 ? -21.562 35 25.672 1 97.25 555 LEU A N 1
ATOM 4257 C CA . LEU A 1 555 ? -21.438 36.406 25.391 1 97.25 555 LEU A CA 1
ATOM 4258 C C . LEU A 1 555 ? -22.484 36.875 24.391 1 97.25 555 LEU A C 1
ATOM 4260 O O . LEU A 1 555 ? -22.875 36.125 23.5 1 97.25 555 LEU A O 1
ATOM 4264 N N . SER A 1 556 ? -22.969 38.094 24.531 1 96.94 556 SER A N 1
ATOM 4265 C CA . SER A 1 556 ? -24.031 38.594 23.656 1 96.94 556 SER A CA 1
ATOM 4266 C C . SER A 1 556 ? -23.656 39.969 23.078 1 96.94 556 SER A C 1
ATOM 4268 O O . SER A 1 556 ? -23.016 40.781 23.734 1 96.94 556 SER A O 1
ATOM 4270 N N . ASN A 1 557 ? -24.047 40.125 21.859 1 97.56 557 ASN A N 1
ATOM 4271 C CA . ASN A 1 557 ? -24 41.406 21.156 1 97.56 557 ASN A CA 1
ATOM 4272 C C . ASN A 1 557 ? -22.578 42 21.141 1 97.56 557 ASN A C 1
ATOM 4274 O O . ASN A 1 557 ? -22.375 43.125 21.562 1 97.56 557 ASN A O 1
ATOM 4278 N N . ILE A 1 558 ? -21.672 41.25 20.641 1 98.31 558 ILE A N 1
ATOM 4279 C CA . ILE A 1 558 ? -20.297 41.688 20.531 1 98.31 558 ILE A CA 1
ATOM 4280 C C . ILE A 1 558 ? -20.078 42.375 19.188 1 98.31 558 ILE A C 1
ATOM 4282 O O . ILE A 1 558 ? -20.359 41.781 18.141 1 98.31 558 ILE A O 1
ATOM 4286 N N . LYS A 1 559 ? -19.547 43.562 19.188 1 98.38 559 LYS A N 1
ATOM 4287 C CA . LYS A 1 559 ? -19.312 44.344 17.969 1 98.38 559 LYS A CA 1
ATOM 4288 C C . LYS A 1 559 ? -18.234 43.688 17.109 1 98.38 559 LYS A C 1
ATOM 4290 O O . LYS A 1 559 ? -17.25 43.156 17.641 1 98.38 559 LYS A O 1
ATOM 4295 N N . ALA A 1 560 ? -18.344 43.75 15.805 1 98.5 560 ALA A N 1
ATOM 4296 C CA . ALA A 1 560 ? -17.391 43.219 14.836 1 98.5 560 ALA A CA 1
ATOM 4297 C C . ALA A 1 560 ? -16.172 44.125 14.711 1 98.5 560 ALA A C 1
ATOM 4299 O O . ALA A 1 560 ? -16.047 45.125 15.43 1 98.5 560 ALA A O 1
ATOM 4300 N N . ASP A 1 561 ? -15.242 43.688 13.875 1 98.44 561 ASP A N 1
ATOM 4301 C CA . ASP A 1 561 ? -14.07 44.438 13.406 1 98.44 561 ASP A CA 1
ATOM 4302 C C . ASP A 1 561 ? -13.125 44.75 14.555 1 98.44 561 ASP A C 1
ATOM 4304 O O . ASP A 1 561 ? -12.695 45.906 14.711 1 98.44 561 ASP A O 1
ATOM 4308 N N . GLN A 1 562 ? -12.875 43.688 15.281 1 98.19 562 GLN A N 1
ATOM 4309 C CA . GLN A 1 562 ? -11.914 43.812 16.375 1 98.19 562 GLN A CA 1
ATOM 4310 C C . GLN A 1 562 ? -11.383 42.438 16.781 1 98.19 562 GLN A C 1
ATOM 4312 O O . GLN A 1 562 ? -11.969 41.406 16.422 1 98.19 562 GLN A O 1
ATOM 4317 N N . ILE A 1 563 ? -10.289 42.531 17.469 1 98.31 563 ILE A N 1
ATOM 4318 C CA . ILE A 1 563 ? -9.82 41.375 18.234 1 98.31 563 ILE A CA 1
ATOM 4319 C C . ILE A 1 563 ? -10.367 41.438 19.656 1 98.31 563 ILE A C 1
ATOM 4321 O O . ILE A 1 563 ? -10.047 42.375 20.406 1 98.31 563 ILE A O 1
ATOM 4325 N N . PHE A 1 564 ? -11.188 40.531 20.031 1 98.44 564 PHE A N 1
ATOM 4326 C CA . PHE A 1 564 ? -11.875 40.531 21.312 1 98.44 564 PHE A CA 1
ATOM 4327 C C . PHE A 1 564 ? -11.234 39.531 22.266 1 98.44 564 PHE A C 1
ATOM 4329 O O . PHE A 1 564 ? -11.258 38.312 22.016 1 98.44 564 PHE A O 1
ATOM 4336 N N . LYS A 1 565 ? -10.617 40.031 23.328 1 98.25 565 LYS A N 1
ATOM 4337 C CA . LYS A 1 565 ? -10 39.156 24.344 1 98.25 565 LYS A CA 1
ATOM 4338 C C . LYS A 1 565 ? -11.039 38.594 25.312 1 98.25 565 LYS A C 1
ATOM 4340 O O . LYS A 1 565 ? -11.875 39.344 25.812 1 98.25 565 LYS A O 1
ATOM 4345 N N . VAL A 1 566 ? -11.039 37.312 25.5 1 98.31 566 VAL A N 1
ATOM 4346 C CA . VAL A 1 566 ? -11.984 36.656 26.391 1 98.31 566 VAL A CA 1
ATOM 4347 C C . VAL A 1 566 ? -11.227 35.812 27.422 1 98.31 566 VAL A C 1
ATOM 4349 O O . VAL A 1 566 ? -10.492 34.906 27.062 1 98.31 566 VAL A O 1
ATOM 4352 N N . ASP A 1 567 ? -11.422 36.094 28.656 1 98.06 567 ASP A N 1
ATOM 4353 C CA . ASP A 1 567 ? -10.875 35.281 29.75 1 98.06 567 ASP A CA 1
ATOM 4354 C C . ASP A 1 567 ? -11.875 34.25 30.219 1 98.06 567 ASP A C 1
ATOM 4356 O O . ASP A 1 567 ? -13.07 34.531 30.359 1 98.06 567 ASP A O 1
ATOM 4360 N N . GLU A 1 568 ? -11.391 33.094 30.438 1 98 568 GLU A N 1
ATOM 4361 C CA . GLU A 1 568 ? -12.227 32.031 31.016 1 98 568 GLU A CA 1
ATOM 4362 C C . GLU A 1 568 ? -12.766 32.469 32.375 1 98 568 GLU A C 1
ATOM 4364 O O . GLU A 1 568 ? -12 32.875 33.25 1 98 568 GLU A O 1
ATOM 4369 N N . PRO A 1 569 ? -14.008 32.312 32.531 1 97.19 569 PRO A N 1
ATOM 4370 C CA . PRO A 1 569 ? -14.555 32.656 33.844 1 97.19 569 PRO A CA 1
ATOM 4371 C C . PRO A 1 569 ? -14.305 31.562 34.906 1 97.19 569 PRO A C 1
ATOM 4373 O O . PRO A 1 569 ? -13.914 30.453 34.531 1 97.19 569 PRO A O 1
ATOM 4376 N N . ALA A 1 570 ? -14.5 31.938 36.156 1 93.81 570 ALA A N 1
ATOM 4377 C CA . ALA A 1 570 ? -14.273 31 37.25 1 93.81 570 ALA A CA 1
ATOM 4378 C C . ALA A 1 570 ? -15.305 29.875 37.25 1 93.81 570 ALA A C 1
ATOM 4380 O O . ALA A 1 570 ? -15.039 28.766 37.719 1 93.81 570 ALA A O 1
ATOM 4381 N N . GLN A 1 571 ? -16.531 30.234 36.75 1 91.12 571 GLN A N 1
ATOM 4382 C CA . GLN A 1 571 ? -17.609 29.266 36.625 1 91.12 571 GLN A CA 1
ATOM 4383 C C . GLN A 1 571 ? -18.438 29.5 35.375 1 91.12 571 GLN A C 1
ATOM 4385 O O . GLN A 1 571 ? -18.359 30.562 34.781 1 91.12 571 GLN A O 1
ATOM 4390 N N . SER A 1 572 ? -19.172 28.5 35.062 1 92.12 572 SER A N 1
ATOM 4391 C CA . SER A 1 572 ? -20.016 28.594 33.875 1 92.12 572 SER A CA 1
ATOM 4392 C C . SER A 1 572 ? -21.016 29.734 34 1 92.12 572 SER A C 1
ATOM 4394 O O . SER A 1 572 ? -21.531 30.016 35.094 1 92.12 572 SER A O 1
ATOM 4396 N N . THR A 1 573 ? -21.203 30.453 32.969 1 83.56 573 THR A N 1
ATOM 4397 C CA . THR A 1 573 ? -22.188 31.516 32.969 1 83.56 573 THR A CA 1
ATOM 4398 C C . THR A 1 573 ? -23.469 31.062 32.25 1 83.56 573 THR A C 1
ATOM 4400 O O . THR A 1 573 ? -23.422 30.266 31.312 1 83.56 573 THR A O 1
ATOM 4403 N N . SER A 1 574 ? -24.75 31.125 32.969 1 63.97 574 SER A N 1
ATOM 4404 C CA . SER A 1 574 ? -26.062 30.688 32.5 1 63.97 574 SER A CA 1
ATOM 4405 C C . SER A 1 574 ? -26.562 31.578 31.359 1 63.97 574 SER A C 1
ATOM 4407 O O . SER A 1 574 ? -26.25 32.75 31.312 1 63.97 574 SER A O 1
ATOM 4409 N N . VAL A 1 575 ? -27.172 31.031 30.203 1 59.19 575 VAL A N 1
ATOM 4410 C CA . VAL A 1 575 ? -28.031 31.688 29.234 1 59.19 575 VAL A CA 1
ATOM 4411 C C . VAL A 1 575 ? -29.281 32.219 29.922 1 59.19 575 VAL A C 1
ATOM 4413 O O . VAL A 1 575 ? -30 31.484 30.594 1 59.19 575 VAL A O 1
ATOM 4416 N N . ALA A 1 576 ? -29.484 33.469 30.078 1 45.03 576 ALA A N 1
ATOM 4417 C CA . ALA A 1 576 ? -30.812 33.969 30.469 1 45.03 576 ALA A CA 1
ATOM 4418 C C . ALA A 1 576 ? -31.844 33.562 29.422 1 45.03 576 ALA A C 1
ATOM 4420 O O . ALA A 1 576 ? -31.75 33.938 28.25 1 45.03 576 ALA A O 1
ATOM 4421 N N . THR A 1 577 ? -32.5 32.344 29.578 1 38.66 577 THR A N 1
ATOM 4422 C CA . THR A 1 577 ? -33.688 31.953 28.781 1 38.66 577 THR A CA 1
ATOM 4423 C C . THR A 1 577 ? -34.781 33 28.891 1 38.66 577 THR A C 1
ATOM 4425 O O . THR A 1 577 ? -35.531 33.031 29.875 1 38.66 577 THR A O 1
ATOM 4428 N N . GLY A 1 578 ? -34.562 34.219 28.828 1 33.91 578 GLY A N 1
ATOM 4429 C CA . GLY A 1 578 ? -35.719 35.094 28.859 1 33.91 578 GLY A CA 1
ATOM 4430 C C . GLY A 1 578 ? -36.656 34.875 27.688 1 33.91 578 GLY A C 1
ATOM 4431 O O . GLY A 1 578 ? -37.281 35.812 27.219 1 33.91 578 GLY A O 1
ATOM 4432 N N . MET A 1 579 ? -36.781 33.844 26.922 1 26.91 579 MET A N 1
ATOM 4433 C CA . MET A 1 579 ? -37.906 33.844 25.969 1 26.91 579 MET A CA 1
ATOM 4434 C C . MET A 1 579 ? -39.219 33.625 26.672 1 26.91 579 MET A C 1
ATOM 4436 O O . MET A 1 579 ? -39.5 32.531 27.156 1 26.91 579 MET A O 1
ATOM 4440 N N . LYS A 1 580 ? -39.75 34.562 27.516 1 30.12 580 LYS A N 1
ATOM 4441 C CA . LYS A 1 580 ? -41.219 34.562 27.688 1 30.12 580 LYS A CA 1
ATOM 4442 C C . LYS A 1 580 ? -41.906 34.531 26.328 1 30.12 580 LYS A C 1
ATOM 4444 O O . LYS A 1 580 ? -41.562 35.281 25.422 1 30.12 580 LYS A O 1
ATOM 4449 N N . THR A 1 581 ? -42.406 33.312 25.969 1 24.83 581 THR A N 1
ATOM 4450 C CA . THR A 1 581 ? -43.562 33.25 25.062 1 24.83 581 THR A CA 1
ATOM 4451 C C . THR A 1 581 ? -44.562 34.375 25.391 1 24.83 581 THR A C 1
ATOM 4453 O O . THR A 1 581 ? -45 34.5 26.531 1 24.83 581 THR A O 1
ATOM 4456 N N . PRO A 1 582 ? -44.75 35.312 24.438 1 27.16 582 PRO A N 1
ATOM 4457 C CA . PRO A 1 582 ? -46.031 36.031 24.594 1 27.16 582 PRO A CA 1
ATOM 4458 C C . PRO A 1 582 ? -47.25 35.094 24.594 1 27.16 582 PRO A C 1
ATOM 4460 O O . PRO A 1 582 ? -47.188 34.031 23.984 1 27.16 582 PRO A O 1
ATOM 4463 N N . MET B 1 1 ? 31.516 11.516 -27.781 1 20.42 1 MET B N 1
ATOM 4464 C CA . MET B 1 1 ? 30.953 12.82 -28.125 1 20.42 1 MET B CA 1
ATOM 4465 C C . MET B 1 1 ? 29.703 12.664 -28.984 1 20.42 1 MET B C 1
ATOM 4467 O O . MET B 1 1 ? 28.719 13.391 -28.797 1 20.42 1 MET B O 1
ATOM 4471 N N . PHE B 1 2 ? 29.781 11.828 -30.125 1 21.09 2 PHE B N 1
ATOM 4472 C CA . PHE B 1 2 ? 29 11.812 -31.359 1 21.09 2 PHE B CA 1
ATOM 4473 C C . PHE B 1 2 ? 27.688 11.055 -31.156 1 21.09 2 PHE B C 1
ATOM 4475 O O . PHE B 1 2 ? 26.688 11.375 -31.797 1 21.09 2 PHE B O 1
ATOM 4482 N N . ARG B 1 3 ? 27.844 9.852 -30.594 1 23.73 3 ARG B N 1
ATOM 4483 C CA . ARG B 1 3 ? 26.859 8.836 -30.938 1 23.73 3 ARG B CA 1
ATOM 4484 C C . ARG B 1 3 ? 25.531 9.094 -30.219 1 23.73 3 ARG B C 1
ATOM 4486 O O . ARG B 1 3 ? 24.688 8.203 -30.125 1 23.73 3 ARG B O 1
ATOM 4493 N N . SER B 1 4 ? 25.453 10.328 -29.484 1 23.84 4 SER B N 1
ATOM 4494 C CA . SER B 1 4 ? 24.438 10.641 -28.484 1 23.84 4 SER B CA 1
ATOM 4495 C C . SER B 1 4 ? 23.094 10.953 -29.141 1 23.84 4 SER B C 1
ATOM 4497 O O . SER B 1 4 ? 22.109 11.227 -28.453 1 23.84 4 SER B O 1
ATOM 4499 N N . VAL B 1 5 ? 23.094 11.273 -30.531 1 24.56 5 VAL B N 1
ATOM 4500 C CA . VAL B 1 5 ? 22.094 12.102 -31.203 1 24.56 5 VAL B CA 1
ATOM 4501 C C . VAL B 1 5 ? 20.844 11.273 -31.5 1 24.56 5 VAL B C 1
ATOM 4503 O O . VAL B 1 5 ? 19.75 11.82 -31.641 1 24.56 5 VAL B O 1
ATOM 4506 N N . GLN B 1 6 ? 21.031 10.008 -31.906 1 22.77 6 GLN B N 1
ATOM 4507 C CA . GLN B 1 6 ? 20.047 9.406 -32.812 1 22.77 6 GLN B CA 1
ATOM 4508 C C . GLN B 1 6 ? 18.781 9 -32.062 1 22.77 6 GLN B C 1
ATOM 4510 O O . GLN B 1 6 ? 17.828 8.516 -32.688 1 22.77 6 GLN B O 1
ATOM 4515 N N . ILE B 1 7 ? 18.797 8.891 -30.719 1 22.64 7 ILE B N 1
ATOM 4516 C CA . ILE B 1 7 ? 17.734 8.117 -30.094 1 22.64 7 ILE B CA 1
ATOM 4517 C C . ILE B 1 7 ? 16.469 8.961 -29.984 1 22.64 7 ILE B C 1
ATOM 4519 O O . ILE B 1 7 ? 15.445 8.5 -29.484 1 22.64 7 ILE B O 1
ATOM 4523 N N . ALA B 1 8 ? 16.547 10.344 -30.438 1 24.59 8 ALA B N 1
ATOM 4524 C CA . ALA B 1 8 ? 15.445 11.281 -30.188 1 24.59 8 ALA B CA 1
ATOM 4525 C C . ALA B 1 8 ? 14.258 10.992 -31.094 1 24.59 8 ALA B C 1
ATOM 4527 O O . ALA B 1 8 ? 13.125 11.367 -30.781 1 24.59 8 ALA B O 1
ATOM 4528 N N . ARG B 1 9 ? 14.492 10.562 -32.344 1 22.83 9 ARG B N 1
ATOM 4529 C CA . ARG B 1 9 ? 13.5 10.727 -33.375 1 22.83 9 ARG B CA 1
ATOM 4530 C C . ARG B 1 9 ? 12.336 9.766 -33.188 1 22.83 9 ARG B C 1
ATOM 4532 O O . ARG B 1 9 ? 11.258 9.961 -33.75 1 22.83 9 ARG B O 1
ATOM 4539 N N . LEU B 1 10 ? 12.617 8.531 -32.688 1 23.81 10 LEU B N 1
ATOM 4540 C CA . LEU B 1 10 ? 11.602 7.527 -32.969 1 23.81 10 LEU B CA 1
ATOM 4541 C C . LEU B 1 10 ? 10.367 7.738 -32.094 1 23.81 10 LEU B C 1
ATOM 4543 O O . LEU B 1 10 ? 9.383 7.016 -32.219 1 23.81 10 LEU B O 1
ATOM 4547 N N . PHE B 1 11 ? 10.523 8.648 -31.062 1 23.52 11 PHE B N 1
ATOM 4548 C CA . PHE B 1 11 ? 9.445 8.594 -30.078 1 23.52 11 PHE B CA 1
ATOM 4549 C C . PHE B 1 11 ? 8.219 9.352 -30.594 1 23.52 11 PHE B C 1
ATOM 4551 O O . PHE B 1 11 ? 7.168 9.344 -29.938 1 23.52 11 PHE B O 1
ATOM 4558 N N . MET B 1 12 ? 8.367 10.219 -31.703 1 24.27 12 MET B N 1
ATOM 4559 C CA . MET B 1 12 ? 7.301 11.18 -31.984 1 24.27 12 MET B CA 1
ATOM 4560 C C . MET B 1 12 ? 6.102 10.484 -32.625 1 24.27 12 MET B C 1
ATOM 4562 O O . MET B 1 12 ? 5.043 11.094 -32.781 1 24.27 12 MET B O 1
ATOM 4566 N N . ALA B 1 13 ? 6.344 9.398 -33.375 1 24.41 13 ALA B N 1
ATOM 4567 C CA . ALA B 1 13 ? 5.301 9.031 -34.344 1 24.41 13 ALA B CA 1
ATOM 4568 C C . ALA B 1 13 ? 4.059 8.516 -33.625 1 24.41 13 ALA B C 1
ATOM 4570 O O . ALA B 1 13 ? 2.941 8.656 -34.125 1 24.41 13 ALA B O 1
ATOM 4571 N N . ALA B 1 14 ? 4.258 7.879 -32.406 1 23.75 14 ALA B N 1
ATOM 4572 C CA . ALA B 1 14 ? 3.148 7 -32.062 1 23.75 14 ALA B CA 1
ATOM 4573 C C . ALA B 1 14 ? 1.975 7.797 -31.5 1 23.75 14 ALA B C 1
ATOM 4575 O O . ALA B 1 14 ? 0.878 7.262 -31.312 1 23.75 14 ALA B O 1
ATOM 4576 N N . VAL B 1 15 ? 2.141 9.125 -31.203 1 25.64 15 VAL B N 1
ATOM 4577 C CA . VAL B 1 15 ? 1.054 9.711 -30.422 1 25.64 15 VAL B CA 1
ATOM 4578 C C . VAL B 1 15 ? -0.106 10.07 -31.344 1 25.64 15 VAL B C 1
ATOM 4580 O O . VAL B 1 15 ? -1.247 10.211 -30.906 1 25.64 15 VAL B O 1
ATOM 4583 N N . LEU B 1 16 ? 0.122 10.32 -32.656 1 25.89 16 LEU B N 1
ATOM 4584 C CA . LEU B 1 16 ? -0.924 10.984 -33.406 1 25.89 16 LEU B CA 1
ATOM 4585 C C . LEU B 1 16 ? -2.084 10.031 -33.688 1 25.89 16 LEU B C 1
ATOM 4587 O O . LEU B 1 16 ? -3.158 10.461 -34.125 1 25.89 16 LEU B O 1
ATOM 4591 N N . CYS B 1 17 ? -1.804 8.719 -33.688 1 26.23 17 CYS B N 1
ATOM 4592 C CA . CYS B 1 17 ? -2.816 7.934 -34.406 1 26.23 17 CYS B CA 1
ATOM 4593 C C . CYS B 1 17 ? -4.07 7.773 -33.531 1 26.23 17 CYS B C 1
ATOM 4595 O O . CYS B 1 17 ? -5.023 7.105 -33.938 1 26.23 17 CYS B O 1
ATOM 4597 N N . ILE B 1 18 ? -4.117 8.336 -32.344 1 26.84 18 ILE B N 1
ATOM 4598 C CA . ILE B 1 18 ? -5.191 7.789 -31.516 1 26.84 18 ILE B CA 1
ATOM 4599 C C . ILE B 1 18 ? -6.508 8.492 -31.859 1 26.84 18 ILE B C 1
ATOM 4601 O O . ILE B 1 18 ? -7.57 8.094 -31.375 1 26.84 18 ILE B O 1
ATOM 4605 N N . LEU B 1 19 ? -6.508 9.602 -32.656 1 26.17 19 LEU B N 1
ATOM 4606 C CA . LEU B 1 19 ? -7.789 10.297 -32.625 1 26.17 19 LEU B CA 1
ATOM 4607 C C . LEU B 1 19 ? -8.836 9.539 -33.438 1 26.17 19 LEU B C 1
ATOM 4609 O O . LEU B 1 19 ? -10.031 9.773 -33.281 1 26.17 19 LEU B O 1
ATOM 4613 N N . ALA B 1 20 ? -8.445 9.016 -34.594 1 25.94 20 ALA B N 1
ATOM 4614 C CA . ALA B 1 20 ? -9.492 8.781 -35.562 1 25.94 20 ALA B CA 1
ATOM 4615 C C . ALA B 1 20 ? -10.383 7.609 -35.156 1 25.94 20 ALA B C 1
ATOM 4617 O O . ALA B 1 20 ? -11.32 7.25 -35.875 1 25.94 20 ALA B O 1
ATOM 4618 N N . ALA B 1 21 ? -9.984 6.777 -34.188 1 28.27 21 ALA B N 1
ATOM 4619 C CA . ALA B 1 21 ? -10.617 5.461 -34.25 1 28.27 21 ALA B CA 1
ATOM 4620 C C . ALA B 1 21 ? -12.008 5.504 -33.625 1 28.27 21 ALA B C 1
ATOM 4622 O O . ALA B 1 21 ? -12.547 4.469 -33.219 1 28.27 21 ALA B O 1
ATOM 4623 N N . ALA B 1 22 ? -12.656 6.617 -33.375 1 27.45 22 ALA B N 1
ATOM 4624 C CA . ALA B 1 22 ? -13.906 6.527 -32.625 1 27.45 22 ALA B CA 1
ATOM 4625 C C . ALA B 1 22 ? -14.984 5.809 -33.438 1 27.45 22 ALA B C 1
ATOM 4627 O O . ALA B 1 22 ? -16.156 5.824 -33.062 1 27.45 22 ALA B O 1
ATOM 4628 N N . LYS B 1 23 ? -14.789 5.734 -34.719 1 26.78 23 LYS B N 1
ATOM 4629 C CA . LYS B 1 23 ? -16.078 5.332 -35.312 1 26.78 23 LYS B CA 1
ATOM 4630 C C . LYS B 1 23 ? -16.594 4.051 -34.656 1 26.78 23 LYS B C 1
ATOM 4632 O O . LYS B 1 23 ? -17.672 4.039 -34.062 1 26.78 23 LYS B O 1
ATOM 4637 N N . ASN B 1 24 ? -17.234 3.117 -35.438 1 28.14 24 ASN B N 1
ATOM 4638 C CA . ASN B 1 24 ? -18.031 1.919 -35.25 1 28.14 24 ASN B CA 1
ATOM 4639 C C . ASN B 1 24 ? -17.297 0.878 -34.406 1 28.14 24 ASN B C 1
ATOM 4641 O O . ASN B 1 24 ? -16.344 0.267 -34.875 1 28.14 24 ASN B O 1
ATOM 4645 N N . GLN B 1 25 ? -17.219 1.032 -33.125 1 27.41 25 GLN B N 1
ATOM 4646 C CA . GLN B 1 25 ? -16.281 0.464 -32.156 1 27.41 25 GLN B CA 1
ATOM 4647 C C . GLN B 1 25 ? -16.469 -1.047 -32.031 1 27.41 25 GLN B C 1
ATOM 4649 O O . GLN B 1 25 ? -17.234 -1.526 -31.203 1 27.41 25 GLN B O 1
ATOM 4654 N N . GLU B 1 26 ? -16.938 -1.711 -33.156 1 32.88 26 GLU B N 1
ATOM 4655 C CA . GLU B 1 26 ? -16.547 -3.113 -33.188 1 32.88 26 GLU B CA 1
ATOM 4656 C C . GLU B 1 26 ? -15.109 -3.293 -32.688 1 32.88 26 GLU B C 1
ATOM 4658 O O . GLU B 1 26 ? -14.164 -3.197 -33.469 1 32.88 26 GLU B O 1
ATOM 4663 N N . GLY B 1 27 ? -14.852 -2.662 -31.719 1 33.69 27 GLY B N 1
ATOM 4664 C CA . GLY B 1 27 ? -13.57 -2.199 -31.188 1 33.69 27 GLY B CA 1
ATOM 4665 C C . GLY B 1 27 ? -12.617 -3.33 -30.859 1 33.69 27 GLY B C 1
ATOM 4666 O O . GLY B 1 27 ? -11.648 -3.133 -30.125 1 33.69 27 GLY B O 1
ATOM 4667 N N . PHE B 1 28 ? -13.25 -4.555 -30.812 1 35.69 28 PHE B N 1
ATOM 4668 C CA . PHE B 1 28 ? -12.164 -5.352 -30.266 1 35.69 28 PHE B CA 1
ATOM 4669 C C . PHE B 1 28 ? -10.852 -5.066 -30.984 1 35.69 28 PHE B C 1
ATOM 4671 O O . PHE B 1 28 ? -10.836 -4.391 -32 1 35.69 28 PHE B O 1
ATOM 4678 N N . ALA B 1 29 ? -10.094 -6.316 -31.219 1 37.16 29 ALA B N 1
ATOM 4679 C CA . ALA B 1 29 ? -8.703 -6.48 -31.609 1 37.16 29 ALA B CA 1
ATOM 4680 C C . ALA B 1 29 ? -8.484 -6 -33.031 1 37.16 29 ALA B C 1
ATOM 4682 O O . ALA B 1 29 ? -9.008 -6.59 -34 1 37.16 29 ALA B O 1
ATOM 4683 N N . GLN B 1 30 ? -8.391 -4.742 -33.219 1 35.38 30 GLN B N 1
ATOM 4684 C CA . GLN B 1 30 ? -7.785 -4.445 -34.5 1 35.38 30 GLN B CA 1
ATOM 4685 C C . GLN B 1 30 ? -6.605 -5.375 -34.781 1 35.38 30 GLN B C 1
ATOM 4687 O O . GLN B 1 30 ? -5.711 -5.52 -33.969 1 35.38 30 GLN B O 1
ATOM 4692 N N . ALA B 1 31 ? -6.676 -6.219 -35.656 1 40.66 31 ALA B N 1
ATOM 4693 C CA . ALA B 1 31 ? -5.609 -7.066 -36.188 1 40.66 31 ALA B CA 1
ATOM 4694 C C . ALA B 1 31 ? -4.332 -6.262 -36.406 1 40.66 31 ALA B C 1
ATOM 4696 O O . ALA B 1 31 ? -4.258 -5.449 -37.344 1 40.66 31 ALA B O 1
ATOM 4697 N N . THR B 1 32 ? -3.648 -5.953 -35.312 1 46.5 32 THR B N 1
ATOM 4698 C CA . THR B 1 32 ? -2.324 -5.414 -35.594 1 46.5 32 THR B CA 1
ATOM 4699 C C . THR B 1 32 ? -1.53 -6.379 -36.469 1 46.5 32 THR B C 1
ATOM 4701 O O . THR B 1 32 ? -1.479 -7.578 -36.188 1 46.5 32 THR B O 1
ATOM 4704 N N . THR B 1 33 ? -1.24 -6.043 -37.688 1 48.31 33 THR B N 1
ATOM 4705 C CA . THR B 1 33 ? -0.398 -6.812 -38.594 1 48.31 33 THR B CA 1
ATOM 4706 C C . THR B 1 33 ? 0.882 -7.262 -37.906 1 48.31 33 THR B C 1
ATOM 4708 O O . THR B 1 33 ? 1.646 -6.438 -37.406 1 48.31 33 THR B O 1
ATOM 4711 N N . LEU B 1 34 ? 0.932 -8.508 -37.531 1 57.94 34 LEU B N 1
ATOM 4712 C CA . LEU B 1 34 ? 2.131 -9.094 -36.938 1 57.94 34 LEU B CA 1
ATOM 4713 C C . LEU B 1 34 ? 3.338 -8.898 -37.844 1 57.94 34 LEU B C 1
ATOM 4715 O O . LEU B 1 34 ? 3.201 -8.906 -39.062 1 57.94 34 LEU B O 1
ATOM 4719 N N . PRO B 1 35 ? 4.438 -8.648 -37.25 1 58.19 35 PRO B N 1
ATOM 4720 C CA . PRO B 1 35 ? 5.645 -8.695 -38.094 1 58.19 35 PRO B CA 1
ATOM 4721 C C . PRO B 1 35 ? 5.805 -10.023 -38.812 1 58.19 35 PRO B C 1
ATOM 4723 O O . PRO B 1 35 ? 5.352 -11.062 -38.344 1 58.19 35 PRO B O 1
ATOM 4726 N N . LEU B 1 36 ? 6.117 -10.086 -40.125 1 52.09 36 LEU B N 1
ATOM 4727 C CA . LEU B 1 36 ? 6.195 -11.18 -41.094 1 52.09 36 LEU B CA 1
ATOM 4728 C C . LEU B 1 36 ? 6.793 -12.422 -40.438 1 52.09 36 LEU B C 1
ATOM 4730 O O . LEU B 1 36 ? 6.445 -13.547 -40.812 1 52.09 36 LEU B O 1
ATOM 4734 N N . ASN B 1 37 ? 7.59 -12.305 -39.375 1 63.62 37 ASN B N 1
ATOM 4735 C CA . ASN B 1 37 ? 8.273 -13.508 -38.906 1 63.62 37 ASN B CA 1
ATOM 4736 C C . ASN B 1 37 ? 7.695 -14 -37.594 1 63.62 37 ASN B C 1
ATOM 4738 O O . ASN B 1 37 ? 8.297 -14.852 -36.906 1 63.62 37 ASN B O 1
ATOM 4742 N N . VAL B 1 38 ? 6.441 -13.594 -37.312 1 73.31 38 VAL B N 1
ATOM 4743 C CA . VAL B 1 38 ? 5.883 -14.039 -36.031 1 73.31 38 VAL B CA 1
ATOM 4744 C C . VAL B 1 38 ? 4.754 -15.039 -36.281 1 73.31 38 VAL B C 1
ATOM 4746 O O . VAL B 1 38 ? 3.738 -14.695 -36.906 1 73.31 38 VAL B O 1
ATOM 4749 N N . VAL B 1 39 ? 4.953 -16.359 -36 1 80.69 39 VAL B N 1
ATOM 4750 C CA . VAL B 1 39 ? 3.977 -17.422 -36.156 1 80.69 39 VAL B CA 1
ATOM 4751 C C . VAL B 1 39 ? 3.004 -17.422 -34.969 1 80.69 39 VAL B C 1
ATOM 4753 O O . VAL B 1 39 ? 3.402 -17.641 -33.812 1 80.69 39 VAL B O 1
ATOM 4756 N N . PRO B 1 40 ? 1.778 -17.109 -35.281 1 91.38 40 PRO B N 1
ATOM 4757 C CA . PRO B 1 40 ? 0.802 -17.219 -34.188 1 91.38 40 PRO B CA 1
ATOM 4758 C C . PRO B 1 40 ? 0.529 -18.656 -33.781 1 91.38 40 PRO B C 1
ATOM 4760 O O . PRO B 1 40 ? 0.955 -19.594 -34.469 1 91.38 40 PRO B O 1
ATOM 4763 N N . GLY B 1 41 ? 0.002 -18.797 -32.562 1 95.06 41 GLY B N 1
ATOM 4764 C CA . GLY B 1 41 ? -0.457 -20.125 -32.156 1 95.06 41 GLY B CA 1
ATOM 4765 C C . GLY B 1 41 ? -1.786 -20.5 -32.781 1 95.06 41 GLY B C 1
ATOM 4766 O O . GLY B 1 41 ? -2.373 -19.734 -33.531 1 95.06 41 GLY B O 1
ATOM 4767 N N . GLN B 1 42 ? -2.145 -21.703 -32.625 1 97.44 42 GLN B N 1
ATOM 4768 C CA . GLN B 1 42 ? -3.479 -22.203 -32.938 1 97.44 42 GLN B CA 1
ATOM 4769 C C . GLN B 1 42 ? -4.02 -23.062 -31.781 1 97.44 42 GLN B C 1
ATOM 4771 O O . GLN B 1 42 ? -3.803 -24.266 -31.75 1 97.44 42 GLN B O 1
ATOM 4776 N N . PHE B 1 43 ? -4.762 -22.375 -30.984 1 98.19 43 PHE B N 1
ATOM 4777 C CA . PHE B 1 43 ? -5.395 -23.062 -29.875 1 98.19 43 PHE B CA 1
ATOM 4778 C C . PHE B 1 43 ? -6.887 -23.25 -30.125 1 98.19 43 PHE B C 1
ATOM 4780 O O . PHE B 1 43 ? -7.551 -22.328 -30.625 1 98.19 43 PHE B O 1
ATOM 4787 N N . VAL B 1 44 ? -7.371 -24.406 -29.781 1 97.81 44 VAL B N 1
ATOM 4788 C CA . VAL B 1 44 ? -8.781 -24.734 -29.969 1 97.81 44 VAL B CA 1
ATOM 4789 C C . VAL B 1 44 ? -9.398 -25.141 -28.641 1 97.81 44 VAL B C 1
ATOM 4791 O O . VAL B 1 44 ? -8.812 -25.938 -27.891 1 97.81 44 VAL B O 1
ATOM 4794 N N . ASP B 1 45 ? -10.539 -24.562 -28.359 1 97.75 45 ASP B N 1
ATOM 4795 C CA . ASP B 1 45 ? -11.281 -25 -27.188 1 97.75 45 ASP B CA 1
ATOM 4796 C C . ASP B 1 45 ? -11.914 -26.375 -27.422 1 97.75 45 ASP B C 1
ATOM 4798 O O . ASP B 1 45 ? -12.883 -26.5 -28.156 1 97.75 45 ASP B O 1
ATOM 4802 N N . THR B 1 46 ? -11.414 -27.359 -26.719 1 98 46 THR B N 1
ATOM 4803 C CA . THR B 1 46 ? -11.906 -28.719 -26.922 1 98 46 THR B CA 1
ATOM 4804 C C . THR B 1 46 ? -12.711 -29.188 -25.719 1 98 46 THR B C 1
ATOM 4806 O O . THR B 1 46 ? -12.953 -30.391 -25.562 1 98 46 THR B O 1
ATOM 4809 N N . THR B 1 47 ? -13.094 -28.328 -24.859 1 97.69 47 THR B N 1
ATOM 4810 C CA . THR B 1 47 ? -13.758 -28.672 -23.609 1 97.69 47 THR B CA 1
ATOM 4811 C C . THR B 1 47 ? -14.977 -29.547 -23.859 1 97.69 47 THR B C 1
ATOM 4813 O O . THR B 1 47 ? -15.125 -30.609 -23.25 1 97.69 47 THR B O 1
ATOM 4816 N N . ALA B 1 48 ? -15.836 -29.156 -24.781 1 96.38 48 ALA B N 1
ATOM 4817 C CA . ALA B 1 48 ? -17.062 -29.906 -25.078 1 96.38 48 ALA B CA 1
ATOM 4818 C C . ALA B 1 48 ? -16.75 -31.25 -25.719 1 96.38 48 ALA B C 1
ATOM 4820 O O . ALA B 1 48 ? -17.297 -32.281 -25.328 1 96.38 48 ALA B O 1
ATOM 4821 N N . THR B 1 49 ? -15.859 -31.266 -26.672 1 96.88 49 THR B N 1
ATOM 4822 C CA . THR B 1 49 ? -15.539 -32.5 -27.375 1 96.88 49 THR B CA 1
ATOM 4823 C C . THR B 1 49 ? -14.789 -33.469 -26.469 1 96.88 49 THR B C 1
ATOM 4825 O O . THR B 1 49 ? -14.867 -34.688 -26.672 1 96.88 49 THR B O 1
ATOM 4828 N N . SER B 1 50 ? -14.133 -32.906 -25.5 1 97.44 50 SER B N 1
ATOM 4829 C CA . SER B 1 50 ? -13.406 -33.75 -24.562 1 97.44 50 SER B CA 1
ATOM 4830 C C . SER B 1 50 ? -14.312 -34.219 -23.422 1 97.44 50 SER B C 1
ATOM 4832 O O . SER B 1 50 ? -13.891 -35 -22.562 1 97.44 50 SER B O 1
ATOM 4834 N N . LYS B 1 51 ? -15.516 -33.781 -23.375 1 97.75 51 LYS B N 1
ATOM 4835 C CA . LYS B 1 51 ? -16.547 -34.188 -22.422 1 97.75 51 LYS B CA 1
ATOM 4836 C C . LYS B 1 51 ? -16.203 -33.75 -21 1 97.75 51 LYS B C 1
ATOM 4838 O O . LYS B 1 51 ? -16.391 -34.5 -20.047 1 97.75 51 LYS B O 1
ATOM 4843 N N . VAL B 1 52 ? -15.672 -32.625 -20.906 1 97.81 52 VAL B N 1
ATOM 4844 C CA . VAL B 1 52 ? -15.453 -32.031 -19.594 1 97.81 52 VAL B CA 1
ATOM 4845 C C . VAL B 1 52 ? -16.531 -30.969 -19.344 1 97.81 52 VAL B C 1
ATOM 4847 O O . VAL B 1 52 ? -16.688 -30.031 -20.125 1 97.81 52 VAL B O 1
ATOM 4850 N N . HIS B 1 53 ? -17.266 -31.156 -18.25 1 95.81 53 HIS B N 1
ATOM 4851 C CA . HIS B 1 53 ? -18.328 -30.234 -17.859 1 95.81 53 HIS B CA 1
ATOM 4852 C C . HIS B 1 53 ? -18.109 -29.734 -16.422 1 95.81 53 HIS B C 1
ATOM 4854 O O . HIS B 1 53 ? -18.609 -30.344 -15.477 1 95.81 53 HIS B O 1
ATOM 4860 N N . PHE B 1 54 ? -17.438 -28.719 -16.281 1 96.44 54 PHE B N 1
ATOM 4861 C CA . PHE B 1 54 ? -17.172 -28.109 -14.992 1 96.44 54 PHE B CA 1
ATOM 4862 C C . PHE B 1 54 ? -17.359 -26.594 -15.062 1 96.44 54 PHE B C 1
ATOM 4864 O O . PHE B 1 54 ? -16.969 -25.953 -16.031 1 96.44 54 PHE B O 1
ATOM 4871 N N . SER B 1 55 ? -18 -26.062 -14.102 1 95.19 55 SER B N 1
ATOM 4872 C CA . SER B 1 55 ? -18.109 -24.609 -13.883 1 95.19 55 SER B CA 1
ATOM 4873 C C . SER B 1 55 ? -17.797 -24.25 -12.438 1 95.19 55 SER B C 1
ATOM 4875 O O . SER B 1 55 ? -18.344 -24.844 -11.508 1 95.19 55 SER B O 1
ATOM 4877 N N . SER B 1 56 ? -16.938 -23.312 -12.266 1 95.06 56 SER B N 1
ATOM 4878 C CA . SER B 1 56 ? -16.625 -22.875 -10.914 1 95.06 56 SER B CA 1
ATOM 4879 C C . SER B 1 56 ? -17.781 -22.094 -10.297 1 95.06 56 SER B C 1
ATOM 4881 O O . SER B 1 56 ? -18.531 -21.406 -11.008 1 95.06 56 SER B O 1
ATOM 4883 N N . VAL B 1 57 ? -17.797 -22.234 -8.961 1 91.62 57 VAL B N 1
ATOM 4884 C CA . VAL B 1 57 ? -18.828 -21.516 -8.211 1 91.62 57 VAL B CA 1
ATOM 4885 C C . VAL B 1 57 ? -18.203 -20.312 -7.492 1 91.62 57 VAL B C 1
ATOM 4887 O O . VAL B 1 57 ? -17.266 -20.469 -6.715 1 91.62 57 VAL B O 1
ATOM 4890 N N . ALA B 1 58 ? -18.625 -19.188 -7.77 1 90.06 58 ALA B N 1
ATOM 4891 C CA . ALA B 1 58 ? -18.375 -17.969 -7.004 1 90.06 58 ALA B CA 1
ATOM 4892 C C . ALA B 1 58 ? -19.656 -17.156 -6.832 1 90.06 58 ALA B C 1
ATOM 4894 O O . ALA B 1 58 ? -20.391 -16.922 -7.797 1 90.06 58 ALA B O 1
ATOM 4895 N N . SER B 1 59 ? -19.797 -16.781 -5.57 1 85.88 59 SER B N 1
ATOM 4896 C CA . SER B 1 59 ? -20.984 -15.984 -5.324 1 85.88 59 SER B CA 1
ATOM 4897 C C . SER B 1 59 ? -20.766 -14.523 -5.703 1 85.88 59 SER B C 1
ATOM 4899 O O . SER B 1 59 ? -19.609 -14.078 -5.832 1 85.88 59 SER B O 1
ATOM 4901 N N . HIS B 1 60 ? -21.641 -13.75 -6.172 1 86.31 60 HIS B N 1
ATOM 4902 C CA . HIS B 1 60 ? -21.688 -12.312 -6.434 1 86.31 60 HIS B CA 1
ATOM 4903 C C . HIS B 1 60 ? -22.719 -11.625 -5.539 1 86.31 60 HIS B C 1
ATOM 4905 O O . HIS B 1 60 ? -23.656 -11.008 -6.035 1 86.31 60 HIS B O 1
ATOM 4911 N N . THR B 1 61 ? -22.297 -11.711 -4.242 1 87.56 61 THR B N 1
ATOM 4912 C CA . THR B 1 61 ? -23.219 -11.148 -3.268 1 87.56 61 THR B CA 1
ATOM 4913 C C . THR B 1 61 ? -23.234 -9.625 -3.355 1 87.56 61 THR B C 1
ATOM 4915 O O . THR B 1 61 ? -22.297 -9.016 -3.887 1 87.56 61 THR B O 1
ATOM 4918 N N . ALA B 1 62 ? -24.281 -9.047 -2.828 1 84.69 62 ALA B N 1
ATOM 4919 C CA . ALA B 1 62 ? -24.391 -7.59 -2.799 1 84.69 62 ALA B CA 1
ATOM 4920 C C . ALA B 1 62 ? -23.312 -6.973 -1.904 1 84.69 62 ALA B C 1
ATOM 4922 O O . ALA B 1 62 ? -22.922 -5.828 -2.105 1 84.69 62 ALA B O 1
ATOM 4923 N N . LYS B 1 63 ? -22.781 -7.73 -0.987 1 85.88 63 LYS B N 1
ATOM 4924 C CA . LYS B 1 63 ? -21.781 -7.234 -0.042 1 85.88 63 LYS B CA 1
ATOM 4925 C C . LYS B 1 63 ? -20.391 -7.188 -0.68 1 85.88 63 LYS B C 1
ATOM 4927 O O . LYS B 1 63 ? -19.5 -6.523 -0.168 1 85.88 63 LYS B O 1
ATOM 4932 N N . LYS B 1 64 ? -20.25 -7.863 -1.792 1 88.88 64 LYS B N 1
ATOM 4933 C CA . LYS B 1 64 ? -18.969 -7.895 -2.506 1 88.88 64 LYS B CA 1
ATOM 4934 C C . LYS B 1 64 ? -17.844 -8.391 -1.604 1 88.88 64 LYS B C 1
ATOM 4936 O O . LYS B 1 64 ? -16.875 -7.672 -1.352 1 88.88 64 LYS B O 1
ATOM 4941 N N . TYR B 1 65 ? -17.922 -9.656 -1.248 1 91.12 65 TYR B N 1
ATOM 4942 C CA . TYR B 1 65 ? -16.859 -10.273 -0.469 1 91.12 65 TYR B CA 1
ATOM 4943 C C . TYR B 1 65 ? -15.648 -10.594 -1.35 1 91.12 65 TYR B C 1
ATOM 4945 O O . TYR B 1 65 ? -15.789 -11.211 -2.404 1 91.12 65 TYR B O 1
ATOM 4953 N N . LEU B 1 66 ? -14.484 -10.203 -0.918 1 91.88 66 LEU B N 1
ATOM 4954 C CA . LEU B 1 66 ? -13.25 -10.43 -1.668 1 91.88 66 LEU B CA 1
ATOM 4955 C C . LEU B 1 66 ? -13.125 -11.898 -2.066 1 91.88 66 LEU B C 1
ATOM 4957 O O . LEU B 1 66 ? -12.648 -12.211 -3.162 1 91.88 66 LEU B O 1
ATOM 4961 N N . LEU B 1 67 ? -13.547 -12.75 -1.24 1 93.56 67 LEU B N 1
ATOM 4962 C CA . LEU B 1 67 ? -13.453 -14.195 -1.415 1 93.56 67 LEU B CA 1
ATOM 4963 C C . LEU B 1 67 ? -14.094 -14.633 -2.729 1 93.56 67 LEU B C 1
ATOM 4965 O O . LEU B 1 67 ? -13.641 -15.586 -3.359 1 93.56 67 LEU B O 1
ATOM 4969 N N . GLU B 1 68 ? -15.031 -13.922 -3.195 1 93.62 68 GLU B N 1
ATOM 4970 C CA . GLU B 1 68 ? -15.844 -14.289 -4.355 1 93.62 68 GLU B CA 1
ATOM 4971 C C . GLU B 1 68 ? -15.062 -14.102 -5.652 1 93.62 68 GLU B C 1
ATOM 4973 O O . GLU B 1 68 ? -15.445 -14.633 -6.695 1 93.62 68 GLU B O 1
ATOM 4978 N N . THR B 1 69 ? -13.945 -13.359 -5.574 1 94.81 69 THR B N 1
ATOM 4979 C CA . THR B 1 69 ? -13.281 -12.945 -6.809 1 94.81 69 THR B CA 1
ATOM 4980 C C . THR B 1 69 ? -12 -13.742 -7.027 1 94.81 69 THR B C 1
ATOM 4982 O O . THR B 1 69 ? -11.336 -13.594 -8.055 1 94.81 69 THR B O 1
ATOM 4985 N N . MET B 1 70 ? -11.609 -14.617 -6.199 1 95.69 70 MET B N 1
ATOM 4986 C CA . MET B 1 70 ? -10.219 -15.062 -6.148 1 95.69 70 MET B CA 1
ATOM 4987 C C . MET B 1 70 ? -10.062 -16.422 -6.836 1 95.69 70 MET B C 1
ATOM 4989 O O . MET B 1 70 ? -8.984 -16.719 -7.363 1 95.69 70 MET B O 1
ATOM 4993 N N . GLY B 1 71 ? -10.898 -17.312 -6.766 1 92.31 71 GLY B N 1
ATOM 4994 C CA . GLY B 1 71 ? -10.734 -18.672 -7.223 1 92.31 71 GLY B CA 1
ATOM 4995 C C . GLY B 1 71 ? -11.266 -18.906 -8.625 1 92.31 71 GLY B C 1
ATOM 4996 O O . GLY B 1 71 ? -11.844 -18 -9.234 1 92.31 71 GLY B O 1
ATOM 4997 N N . SER B 1 72 ? -11.008 -20.094 -8.984 1 93.19 72 SER B N 1
ATOM 4998 C CA . SER B 1 72 ? -10.297 -21.172 -8.281 1 93.19 72 SER B CA 1
ATOM 4999 C C . SER B 1 72 ? -9.164 -21.734 -9.141 1 93.19 72 SER B C 1
ATOM 5001 O O . SER B 1 72 ? -8.961 -21.297 -10.273 1 93.19 72 SER B O 1
ATOM 5003 N N . GLY B 1 73 ? -8.414 -22.719 -8.547 1 98.06 73 GLY B N 1
ATOM 5004 C CA . GLY B 1 73 ? -7.262 -23.328 -9.203 1 98.06 73 GLY B CA 1
ATOM 5005 C C . GLY B 1 73 ? -7.602 -24.609 -9.945 1 98.06 73 GLY B C 1
ATOM 5006 O O . GLY B 1 73 ? -8.727 -25.094 -9.859 1 98.06 73 GLY B O 1
ATOM 5007 N N . VAL B 1 74 ? -6.664 -25.094 -10.734 1 98.88 74 VAL B N 1
ATOM 5008 C CA . VAL B 1 74 ? -6.773 -26.297 -11.539 1 98.88 74 VAL B CA 1
ATOM 5009 C C . VAL B 1 74 ? -5.426 -27.016 -11.578 1 98.88 74 VAL B C 1
ATOM 5011 O O . VAL B 1 74 ? -4.375 -26.391 -11.438 1 98.88 74 VAL B O 1
ATOM 5014 N N . ALA B 1 75 ? -5.523 -28.344 -11.766 1 98.88 75 ALA B N 1
ATOM 5015 C CA . ALA B 1 75 ? -4.289 -29.125 -11.852 1 98.88 75 ALA B CA 1
ATOM 5016 C C . ALA B 1 75 ? -4.316 -30.062 -13.047 1 98.88 75 ALA B C 1
ATOM 5018 O O . ALA B 1 75 ? -5.363 -30.641 -13.367 1 98.88 75 ALA B O 1
ATOM 5019 N N . LEU B 1 76 ? -3.211 -30.203 -13.664 1 98.88 76 LEU B N 1
ATOM 5020 C CA . LEU B 1 76 ? -2.91 -31.266 -14.625 1 98.88 76 LEU B CA 1
ATOM 5021 C C . LEU B 1 76 ? -1.878 -32.219 -14.07 1 98.88 76 LEU B C 1
ATOM 5023 O O . LEU B 1 76 ? -0.766 -31.828 -13.719 1 98.88 76 LEU B O 1
ATOM 5027 N N . PHE B 1 77 ? -2.248 -33.469 -13.969 1 98.69 77 PHE B N 1
ATOM 5028 C CA . PHE B 1 77 ? -1.336 -34.5 -13.461 1 98.69 77 PHE B CA 1
ATOM 5029 C C . PHE B 1 77 ? -1.832 -35.875 -13.82 1 98.69 77 PHE B C 1
ATOM 5031 O O . PHE B 1 77 ? -2.969 -36.031 -14.266 1 98.69 77 PHE B O 1
ATOM 5038 N N . ASP B 1 78 ? -0.984 -36.844 -13.789 1 98.62 78 ASP B N 1
ATOM 5039 C CA . ASP B 1 78 ? -1.327 -38.219 -14.047 1 98.62 78 ASP B CA 1
ATOM 5040 C C . ASP B 1 78 ? -1.563 -39 -12.742 1 98.62 78 ASP B C 1
ATOM 5042 O O . ASP B 1 78 ? -0.633 -39.562 -12.18 1 98.62 78 ASP B O 1
ATOM 5046 N N . TYR B 1 79 ? -2.824 -39.094 -12.344 1 98.44 79 TYR B N 1
ATOM 5047 C CA . TYR B 1 79 ? -3.104 -39.594 -11 1 98.44 79 TYR B CA 1
ATOM 5048 C C . TYR B 1 79 ? -3.021 -41.094 -10.938 1 98.44 79 TYR B C 1
ATOM 5050 O O . TYR B 1 79 ? -2.914 -41.688 -9.852 1 98.44 79 TYR B O 1
ATOM 5058 N N . ASP B 1 80 ? -3.012 -41.812 -12.133 1 98.12 80 ASP B N 1
ATOM 5059 C CA . ASP B 1 80 ? -3.094 -43.281 -12.109 1 98.12 80 ASP B CA 1
ATOM 5060 C C . ASP B 1 80 ? -1.933 -43.906 -12.875 1 98.12 80 ASP B C 1
ATOM 5062 O O . ASP B 1 80 ? -1.926 -45.125 -13.125 1 98.12 80 ASP B O 1
ATOM 5066 N N . ASN B 1 81 ? -1.042 -43.125 -13.375 1 97.25 81 ASN B N 1
ATOM 5067 C CA . ASN B 1 81 ? 0.184 -43.531 -14.055 1 97.25 81 ASN B CA 1
ATOM 5068 C C . ASN B 1 81 ? -0.114 -44.281 -15.336 1 97.25 81 ASN B C 1
ATOM 5070 O O . ASN B 1 81 ? 0.568 -45.281 -15.656 1 97.25 81 ASN B O 1
ATOM 5074 N N . ASP B 1 82 ? -1.116 -43.906 -16 1 97.19 82 ASP B N 1
ATOM 5075 C CA . ASP B 1 82 ? -1.402 -44.562 -17.281 1 97.19 82 ASP B CA 1
ATOM 5076 C C . ASP B 1 82 ? -0.759 -43.812 -18.438 1 97.19 82 ASP B C 1
ATOM 5078 O O . ASP B 1 82 ? -0.969 -44.156 -19.609 1 97.19 82 ASP B O 1
ATOM 5082 N N . GLY B 1 83 ? -0.061 -42.719 -18.125 1 96.38 83 GLY B N 1
ATOM 5083 C CA . GLY B 1 83 ? 0.695 -41.969 -19.109 1 96.38 83 GLY B CA 1
ATOM 5084 C C . GLY B 1 83 ? -0.088 -40.812 -19.719 1 96.38 83 GLY B C 1
ATOM 5085 O O . GLY B 1 83 ? 0.431 -40.094 -20.578 1 96.38 83 GLY B O 1
ATOM 5086 N N . LEU B 1 84 ? -1.273 -40.656 -19.312 1 97.56 84 LEU B N 1
ATOM 5087 C CA . LEU B 1 84 ? -2.121 -39.562 -19.781 1 97.56 84 LEU B CA 1
ATOM 5088 C C . LEU B 1 84 ? -2.43 -38.594 -18.641 1 97.56 84 LEU B C 1
ATOM 5090 O O . LEU B 1 84 ? -2.68 -39.031 -17.516 1 97.56 84 LEU B O 1
ATOM 5094 N N . LEU B 1 85 ? -2.346 -37.312 -18.953 1 98.56 85 LEU B N 1
ATOM 5095 C CA . LEU B 1 85 ? -2.658 -36.344 -17.922 1 98.56 85 LEU B CA 1
ATOM 5096 C C . LEU B 1 85 ? -4.156 -36.281 -17.641 1 98.56 85 LEU B C 1
ATOM 5098 O O . LEU B 1 85 ? -4.969 -36.406 -18.562 1 98.56 85 LEU B O 1
ATOM 5102 N N . ASP B 1 86 ? -4.5 -36.156 -16.406 1 98.88 86 ASP B N 1
ATOM 5103 C CA . ASP B 1 86 ? -5.859 -35.938 -15.914 1 98.88 86 ASP B CA 1
ATOM 5104 C C . ASP B 1 86 ? -6.039 -34.5 -15.422 1 98.88 86 ASP B C 1
ATOM 5106 O O . ASP B 1 86 ? -5.07 -33.75 -15.336 1 98.88 86 ASP B O 1
ATOM 5110 N N . ILE B 1 87 ? -7.336 -34.125 -15.18 1 98.88 87 ILE B N 1
ATOM 5111 C CA . ILE B 1 87 ? -7.637 -32.75 -14.773 1 98.88 87 ILE B CA 1
ATOM 5112 C C . ILE B 1 87 ? -8.359 -32.781 -13.43 1 98.88 87 ILE B C 1
ATOM 5114 O O . ILE B 1 87 ? -9.32 -33.5 -13.234 1 98.88 87 ILE B O 1
ATOM 5118 N N . PHE B 1 88 ? -7.918 -32 -12.398 1 98.81 88 PHE B N 1
ATOM 5119 C CA . PHE B 1 88 ? -8.609 -31.781 -11.133 1 98.81 88 PHE B CA 1
ATOM 5120 C C . PHE B 1 88 ? -8.984 -30.312 -10.984 1 98.81 88 PHE B C 1
ATOM 5122 O O . PHE B 1 88 ? -8.125 -29.438 -11.055 1 98.81 88 PHE B O 1
ATOM 5129 N N . PHE B 1 89 ? -10.242 -30 -10.828 1 98.75 89 PHE B N 1
ATOM 5130 C CA . PHE B 1 89 ? -10.742 -28.656 -10.602 1 98.75 89 PHE B CA 1
ATOM 5131 C C . PHE B 1 89 ? -11.102 -28.438 -9.141 1 98.75 89 PHE B C 1
ATOM 5133 O O . PHE B 1 89 ? -11.836 -29.234 -8.555 1 98.75 89 PHE B O 1
ATOM 5140 N N . VAL B 1 90 ? -10.57 -27.391 -8.602 1 98.5 90 VAL B N 1
ATOM 5141 C CA . VAL B 1 90 ? -11 -26.953 -7.273 1 98.5 90 VAL B CA 1
ATOM 5142 C C . VAL B 1 90 ? -12.242 -26.078 -7.395 1 98.5 90 VAL B C 1
ATOM 5144 O O . VAL B 1 90 ? -12.367 -25.297 -8.336 1 98.5 90 VAL B O 1
ATOM 5147 N N . ASN B 1 91 ? -13.109 -26.188 -6.465 1 97.94 91 ASN B N 1
ATOM 5148 C CA . ASN B 1 91 ? -14.312 -25.359 -6.516 1 97.94 91 ASN B CA 1
ATOM 5149 C C . ASN B 1 91 ? -14.555 -24.641 -5.191 1 97.94 91 ASN B C 1
ATOM 5151 O O . ASN B 1 91 ? -13.992 -25.016 -4.164 1 97.94 91 ASN B O 1
ATOM 5155 N N . GLY B 1 92 ? -15.297 -23.578 -5.309 1 96.06 92 GLY B N 1
ATOM 5156 C CA . GLY B 1 92 ? -15.719 -22.859 -4.125 1 96.06 92 GLY B CA 1
ATOM 5157 C C . GLY B 1 92 ? -16.984 -23.438 -3.496 1 96.06 92 GLY B C 1
ATOM 5158 O O . GLY B 1 92 ? -17.188 -24.641 -3.521 1 96.06 92 GLY B O 1
ATOM 5159 N N . ALA B 1 93 ? -17.641 -22.594 -2.785 1 96.12 93 ALA B N 1
ATOM 5160 C CA . ALA B 1 93 ? -18.906 -22.938 -2.133 1 96.12 93 ALA B CA 1
ATOM 5161 C C . ALA B 1 93 ? -19.875 -21.75 -2.146 1 96.12 93 ALA B C 1
ATOM 5163 O O . ALA B 1 93 ? -19.438 -20.594 -2.291 1 96.12 93 ALA B O 1
ATOM 5164 N N . PRO B 1 94 ? -21.156 -22.078 -2.084 1 94.19 94 PRO B N 1
ATOM 5165 C CA . PRO B 1 94 ? -22.094 -20.953 -2.049 1 94.19 94 PRO B CA 1
ATOM 5166 C C . PRO B 1 94 ? -21.969 -20.109 -0.784 1 94.19 94 PRO B C 1
ATOM 5168 O O . PRO B 1 94 ? -21.625 -20.641 0.281 1 94.19 94 PRO B O 1
ATOM 5171 N N . LEU B 1 95 ? -22.25 -18.828 -0.962 1 94.44 95 LEU B N 1
ATOM 5172 C CA . LEU B 1 95 ? -22.234 -17.906 0.161 1 94.44 95 LEU B CA 1
ATOM 5173 C C . LEU B 1 95 ? -23.625 -17.344 0.425 1 94.44 95 LEU B C 1
ATOM 5175 O O . LEU B 1 95 ? -24.375 -17.078 -0.514 1 94.44 95 LEU B O 1
ATOM 5179 N N . ALA B 1 96 ? -23.922 -17.172 1.731 1 91.81 96 ALA B N 1
ATOM 5180 C CA . ALA B 1 96 ? -25.125 -16.422 2.09 1 91.81 96 ALA B CA 1
ATOM 5181 C C . ALA B 1 96 ? -24.922 -14.93 1.842 1 91.81 96 ALA B C 1
ATOM 5183 O O . ALA B 1 96 ? -23.797 -14.438 1.864 1 91.81 96 ALA B O 1
ATOM 5184 N N . ASP B 1 97 ? -25.984 -14.242 1.541 1 88.81 97 ASP B N 1
ATOM 5185 C CA . ASP B 1 97 ? -25.969 -12.797 1.354 1 88.81 97 ASP B CA 1
ATOM 5186 C C . ASP B 1 97 ? -26.922 -12.109 2.33 1 88.81 97 ASP B C 1
ATOM 5188 O O . ASP B 1 97 ? -28.125 -11.977 2.053 1 88.81 97 ASP B O 1
ATOM 5192 N N . PRO B 1 98 ? -26.484 -11.562 3.432 1 89 98 PRO B N 1
ATOM 5193 C CA . PRO B 1 98 ? -25.078 -11.523 3.832 1 89 98 PRO B CA 1
ATOM 5194 C C . PRO B 1 98 ? -24.625 -12.797 4.547 1 89 98 PRO B C 1
ATOM 5196 O O . PRO B 1 98 ? -25.469 -13.547 5.059 1 89 98 PRO B O 1
ATOM 5199 N N . SER B 1 99 ? -23.375 -13.109 4.535 1 93.25 99 SER B N 1
ATOM 5200 C CA . SER B 1 99 ? -22.766 -14.141 5.367 1 93.25 99 SER B CA 1
ATOM 5201 C C . SER B 1 99 ? -22.438 -13.602 6.758 1 93.25 99 SER B C 1
ATOM 5203 O O . SER B 1 99 ? -22.094 -12.43 6.906 1 93.25 99 SER B O 1
ATOM 5205 N N . LEU B 1 100 ? -22.516 -14.438 7.738 1 93.06 100 LEU B N 1
ATOM 5206 C CA . LEU B 1 100 ? -22.203 -14.031 9.102 1 93.06 100 LEU B CA 1
ATOM 5207 C C . LEU B 1 100 ? -20.703 -14.109 9.367 1 93.06 100 LEU B C 1
ATOM 5209 O O . LEU B 1 100 ? -20.031 -15.031 8.898 1 93.06 100 LEU B O 1
ATOM 5213 N N . LYS B 1 101 ? -20.266 -13.133 10.195 1 91.31 101 LYS B N 1
ATOM 5214 C CA . LYS B 1 101 ? -18.875 -13.188 10.648 1 91.31 101 LYS B CA 1
ATOM 5215 C C . LYS B 1 101 ? -18.547 -14.555 11.25 1 91.31 101 LYS B C 1
ATOM 5217 O O . LYS B 1 101 ? -19.359 -15.109 12 1 91.31 101 LYS B O 1
ATOM 5222 N N . GLY B 1 102 ? -17.375 -15.086 10.898 1 92.38 102 GLY B N 1
ATOM 5223 C CA . GLY B 1 102 ? -16.922 -16.359 11.438 1 92.38 102 GLY B CA 1
ATOM 5224 C C . GLY B 1 102 ? -17.375 -17.547 10.609 1 92.38 102 GLY B C 1
ATOM 5225 O O . GLY B 1 102 ? -16.969 -18.688 10.875 1 92.38 102 GLY B O 1
ATOM 5226 N N . THR B 1 103 ? -18.172 -17.359 9.547 1 94.19 103 THR B N 1
ATOM 5227 C CA . THR B 1 103 ? -18.672 -18.438 8.711 1 94.19 103 THR B CA 1
ATOM 5228 C C . THR B 1 103 ? -17.547 -19.078 7.91 1 94.19 103 THR B C 1
ATOM 5230 O O . THR B 1 103 ? -16.672 -18.391 7.383 1 94.19 103 THR B O 1
ATOM 5233 N N . ILE B 1 104 ? -17.531 -20.391 7.926 1 94.88 104 ILE B N 1
ATOM 5234 C CA . ILE B 1 104 ? -16.766 -21.156 6.957 1 94.88 104 ILE B CA 1
ATOM 5235 C C . ILE B 1 104 ? -17.719 -21.797 5.938 1 94.88 104 ILE B C 1
ATOM 5237 O O . ILE B 1 104 ? -18.438 -22.734 6.258 1 94.88 104 ILE B O 1
ATOM 5241 N N . PRO B 1 105 ? -17.672 -21.25 4.754 1 95.44 105 PRO B N 1
ATOM 5242 C CA . PRO B 1 105 ? -18.609 -21.781 3.771 1 95.44 105 PRO B CA 1
ATOM 5243 C C . PRO B 1 105 ? -18.391 -23.266 3.482 1 95.44 105 PRO B C 1
ATOM 5245 O O . PRO B 1 105 ? -17.25 -23.719 3.434 1 95.44 105 PRO B O 1
ATOM 5248 N N . MET B 1 106 ? -19.469 -23.938 3.256 1 95.25 106 MET B N 1
ATOM 5249 C CA . MET B 1 106 ? -19.422 -25.375 2.971 1 95.25 106 MET B CA 1
ATOM 5250 C C . MET B 1 106 ? -20.125 -25.688 1.648 1 95.25 106 MET B C 1
ATOM 5252 O O . MET B 1 106 ? -21.125 -25.062 1.303 1 95.25 106 MET B O 1
ATOM 5256 N N . LYS B 1 107 ? -19.562 -26.688 0.985 1 95.12 107 LYS B N 1
ATOM 5257 C CA . LYS B 1 107 ? -20.219 -27.172 -0.227 1 95.12 107 LYS B CA 1
ATOM 5258 C C . LYS B 1 107 ? -21.594 -27.766 0.085 1 95.12 107 LYS B C 1
ATOM 5260 O O . LYS B 1 107 ? -21.781 -28.422 1.106 1 95.12 107 LYS B O 1
ATOM 5265 N N . ALA B 1 108 ? -22.562 -27.516 -0.815 1 91.56 108 ALA B N 1
ATOM 5266 C CA . ALA B 1 108 ? -23.953 -27.875 -0.509 1 91.56 108 ALA B CA 1
ATOM 5267 C C . ALA B 1 108 ? -24.469 -28.922 -1.487 1 91.56 108 ALA B C 1
ATOM 5269 O O . ALA B 1 108 ? -25.219 -29.812 -1.1 1 91.56 108 ALA B O 1
ATOM 5270 N N . THR B 1 109 ? -24.156 -28.75 -2.762 1 94.44 109 THR B N 1
ATOM 5271 C CA . THR B 1 109 ? -24.672 -29.625 -3.811 1 94.44 109 THR B CA 1
ATOM 5272 C C . THR B 1 109 ? -23.531 -30.156 -4.688 1 94.44 109 THR B C 1
ATOM 5274 O O . THR B 1 109 ? -22.391 -29.734 -4.543 1 94.44 109 THR B O 1
ATOM 5277 N N . GLU B 1 110 ? -23.906 -31 -5.559 1 95.44 110 GLU B N 1
ATOM 5278 C CA . GLU B 1 110 ? -22.938 -31.562 -6.496 1 95.44 110 GLU B CA 1
ATOM 5279 C C . GLU B 1 110 ? -22.281 -30.469 -7.336 1 95.44 110 GLU B C 1
ATOM 5281 O O . GLU B 1 110 ? -21.125 -30.609 -7.746 1 95.44 110 GLU B O 1
ATOM 5286 N N . ARG B 1 111 ? -22.984 -29.438 -7.543 1 94.31 111 ARG B N 1
ATOM 5287 C CA . ARG B 1 111 ? -22.469 -28.328 -8.344 1 94.31 111 ARG B CA 1
ATOM 5288 C C . ARG B 1 111 ? -21.25 -27.703 -7.676 1 94.31 111 ARG B C 1
ATOM 5290 O O . ARG B 1 111 ? -20.375 -27.172 -8.359 1 94.31 111 ARG B O 1
ATOM 5297 N N . ASP B 1 112 ? -21.125 -27.875 -6.344 1 95.75 112 ASP B N 1
ATOM 5298 C CA . ASP B 1 112 ? -20.078 -27.203 -5.574 1 95.75 112 ASP B CA 1
ATOM 5299 C C . ASP B 1 112 ? -18.859 -28.109 -5.418 1 95.75 112 ASP B C 1
ATOM 5301 O O . ASP B 1 112 ? -17.844 -27.688 -4.875 1 95.75 112 ASP B O 1
ATOM 5305 N N . TRP B 1 113 ? -18.922 -29.328 -5.887 1 97.69 113 TRP B N 1
ATOM 5306 C CA . TRP B 1 113 ? -17.844 -30.281 -5.672 1 97.69 113 TRP B CA 1
ATOM 5307 C C . TRP B 1 113 ? -16.609 -29.906 -6.484 1 97.69 113 TRP B C 1
ATOM 5309 O O . TRP B 1 113 ? -16.719 -29.281 -7.543 1 97.69 113 TRP B O 1
ATOM 5319 N N . ASN B 1 114 ? -15.469 -30.25 -5.91 1 98.44 114 ASN B N 1
ATOM 5320 C CA . ASN B 1 114 ? -14.328 -30.406 -6.805 1 98.44 114 ASN B CA 1
ATOM 5321 C C . ASN B 1 114 ? -14.57 -31.5 -7.84 1 98.44 114 ASN B C 1
ATOM 5323 O O . ASN B 1 114 ? -15.5 -32.281 -7.707 1 98.44 114 ASN B O 1
ATOM 5327 N N . ARG B 1 115 ? -13.727 -31.453 -8.875 1 98.69 115 ARG B N 1
ATOM 5328 C CA . ARG B 1 115 ? -13.898 -32.5 -9.891 1 98.69 115 ARG B CA 1
ATOM 5329 C C . ARG B 1 115 ? -12.555 -33.062 -10.328 1 98.69 115 ARG B C 1
ATOM 5331 O O . ARG B 1 115 ? -11.594 -32.312 -10.516 1 98.69 115 ARG B O 1
ATOM 5338 N N . LEU B 1 116 ? -12.562 -34.344 -10.406 1 98.88 116 LEU B N 1
ATOM 5339 C CA . LEU B 1 116 ? -11.469 -35.062 -11.062 1 98.88 116 LEU B CA 1
ATOM 5340 C C . LEU B 1 116 ? -11.945 -35.719 -12.352 1 98.88 116 LEU B C 1
ATOM 5342 O O . LEU B 1 116 ? -12.883 -36.5 -12.352 1 98.88 116 LEU B O 1
ATOM 5346 N N . TYR B 1 117 ? -11.336 -35.375 -13.438 1 98.88 117 TYR B N 1
ATOM 5347 C CA . TYR B 1 117 ? -11.625 -35.969 -14.742 1 98.88 117 TYR B CA 1
ATOM 5348 C C . TYR B 1 117 ? -10.5 -36.875 -15.203 1 98.88 117 TYR B C 1
ATOM 5350 O O . TYR B 1 117 ? -9.375 -36.438 -15.43 1 98.88 117 TYR B O 1
ATOM 5358 N N . HIS B 1 118 ? -10.805 -38.125 -15.359 1 98.75 118 HIS B N 1
ATOM 5359 C CA . HIS B 1 118 ? -9.891 -39.125 -15.875 1 98.75 118 HIS B CA 1
ATOM 5360 C C . HIS B 1 118 ? -9.852 -39.094 -17.391 1 98.75 118 HIS B C 1
ATOM 5362 O O . HIS B 1 118 ? -10.891 -39.219 -18.047 1 98.75 118 HIS B O 1
ATOM 5368 N N . GLN B 1 119 ? -8.68 -39 -17.938 1 98.75 119 GLN B N 1
ATOM 5369 C CA . GLN B 1 119 ? -8.57 -39.031 -19.391 1 98.75 119 GLN B CA 1
ATOM 5370 C C . GLN B 1 119 ? -8.578 -40.469 -19.906 1 98.75 119 GLN B C 1
ATOM 5372 O O . GLN B 1 119 ? -7.762 -41.281 -19.469 1 98.75 119 GLN B O 1
ATOM 5377 N N . LYS B 1 120 ? -9.344 -40.719 -20.922 1 98.25 120 LYS B N 1
ATOM 5378 C CA . LYS B 1 120 ? -9.391 -42 -21.609 1 98.25 120 LYS B CA 1
ATOM 5379 C C . LYS B 1 120 ? -8.445 -42.031 -22.812 1 98.25 120 LYS B C 1
ATOM 5381 O O . LYS B 1 120 ? -7.988 -40.969 -23.266 1 98.25 120 LYS B O 1
ATOM 5386 N N . LYS B 1 121 ? -8.258 -43.188 -23.328 1 96.44 121 LYS B N 1
ATOM 5387 C CA . LYS B 1 121 ? -7.312 -43.375 -24.422 1 96.44 121 LYS B CA 1
ATOM 5388 C C . LYS B 1 121 ? -7.777 -42.656 -25.672 1 96.44 121 LYS B C 1
ATOM 5390 O O . LYS B 1 121 ? -6.961 -42.25 -26.516 1 96.44 121 LYS B O 1
ATOM 5395 N N . ASP B 1 122 ? -9.086 -42.375 -25.766 1 95.81 122 ASP B N 1
ATOM 5396 C CA . ASP B 1 122 ? -9.609 -41.75 -26.969 1 95.81 122 ASP B CA 1
ATOM 5397 C C . ASP B 1 122 ? -9.562 -40.219 -26.844 1 95.81 122 ASP B C 1
ATOM 5399 O O . ASP B 1 122 ? -10.047 -39.5 -27.719 1 95.81 122 ASP B O 1
ATOM 5403 N N . GLY B 1 123 ? -9.023 -39.781 -25.734 1 96.06 123 GLY B N 1
ATOM 5404 C CA . GLY B 1 123 ? -8.859 -38.344 -25.547 1 96.06 123 GLY B CA 1
ATOM 5405 C C . GLY B 1 123 ? -10.008 -37.688 -24.812 1 96.06 123 GLY B C 1
ATOM 5406 O O . GLY B 1 123 ? -9.906 -36.531 -24.375 1 96.06 123 GLY B O 1
ATOM 5407 N N . THR B 1 124 ? -11.07 -38.406 -24.594 1 98.12 124 THR B N 1
ATOM 5408 C CA . THR B 1 124 ? -12.18 -37.875 -23.812 1 98.12 124 THR B CA 1
ATOM 5409 C C . THR B 1 124 ? -11.938 -38.094 -22.312 1 98.12 124 THR B C 1
ATOM 5411 O O . THR B 1 124 ? -11.039 -38.844 -21.938 1 98.12 124 THR B O 1
ATOM 5414 N N . PHE B 1 125 ? -12.734 -37.375 -21.562 1 98.69 125 PHE B N 1
ATOM 5415 C CA . PHE B 1 125 ? -12.562 -37.438 -20.109 1 98.69 125 PHE B CA 1
ATOM 5416 C C . PHE B 1 125 ? -13.812 -38 -19.438 1 98.69 125 PHE B C 1
ATOM 5418 O O . PHE B 1 125 ? -14.93 -37.781 -19.922 1 98.69 125 PHE B O 1
ATOM 5425 N N . GLU B 1 126 ? -13.586 -38.688 -18.344 1 98.56 126 GLU B N 1
ATOM 5426 C CA . GLU B 1 126 ? -14.648 -39.188 -17.484 1 98.56 126 GLU B CA 1
ATOM 5427 C C . GLU B 1 126 ? -14.57 -38.594 -16.078 1 98.56 126 GLU B C 1
ATOM 5429 O O . GLU B 1 126 ? -13.492 -38.562 -15.477 1 98.56 126 GLU B O 1
ATOM 5434 N N . ASP B 1 127 ? -15.758 -38.156 -15.625 1 98.56 127 ASP B N 1
ATOM 5435 C CA . ASP B 1 127 ? -15.812 -37.656 -14.25 1 98.56 127 ASP B CA 1
ATOM 5436 C C . ASP B 1 127 ? -15.734 -38.812 -13.25 1 98.56 127 ASP B C 1
ATOM 5438 O O . ASP B 1 127 ? -16.688 -39.594 -13.133 1 98.56 127 ASP B O 1
ATOM 5442 N N . VAL B 1 128 ? -14.656 -38.844 -12.484 1 98.75 128 VAL B N 1
ATOM 5443 C CA . VAL B 1 128 ? -14.461 -39.938 -11.539 1 98.75 128 VAL B CA 1
ATOM 5444 C C . VAL B 1 128 ? -14.414 -39.406 -10.117 1 98.75 128 VAL B C 1
ATOM 5446 O O . VAL B 1 128 ? -13.875 -40.031 -9.211 1 98.75 128 VAL B O 1
ATOM 5449 N N . THR B 1 129 ? -14.984 -38.281 -9.906 1 98.5 129 THR B N 1
ATOM 5450 C CA . THR B 1 129 ? -14.891 -37.531 -8.656 1 98.5 129 THR B CA 1
ATOM 5451 C C . THR B 1 129 ? -15.406 -38.375 -7.488 1 98.5 129 THR B C 1
ATOM 5453 O O . THR B 1 129 ? -14.742 -38.5 -6.453 1 98.5 129 THR B O 1
ATOM 5456 N N . VAL B 1 130 ? -16.562 -38.938 -7.641 1 98.12 130 VAL B N 1
ATOM 5457 C CA . VAL B 1 130 ? -17.188 -39.688 -6.566 1 98.12 130 VAL B CA 1
ATOM 5458 C C . VAL B 1 130 ? -16.375 -40.969 -6.273 1 98.12 130 VAL B C 1
ATOM 5460 O O . VAL B 1 130 ? -16.094 -41.281 -5.117 1 98.12 130 VAL B O 1
ATOM 5463 N N . LYS B 1 131 ? -16.047 -41.625 -7.316 1 98.12 131 LYS B N 1
ATOM 5464 C CA . LYS B 1 131 ? -15.234 -42.812 -7.148 1 98.12 131 LYS B CA 1
ATOM 5465 C C . LYS B 1 131 ? -13.922 -42.531 -6.441 1 98.12 131 LYS B C 1
ATOM 5467 O O . LYS B 1 131 ? -13.461 -43.281 -5.602 1 98.12 131 LYS B O 1
ATOM 5472 N N . ALA B 1 132 ? -13.328 -41.438 -6.762 1 98.56 132 ALA B N 1
ATOM 5473 C CA . ALA B 1 132 ? -12.016 -41.062 -6.234 1 98.56 132 ALA B CA 1
ATOM 5474 C C . ALA B 1 132 ? -12.141 -40.5 -4.824 1 98.56 132 ALA B C 1
ATOM 5476 O O . ALA B 1 132 ? -11.148 -40.406 -4.098 1 98.56 132 ALA B O 1
ATOM 5477 N N . GLY B 1 133 ? -13.32 -40.094 -4.383 1 98.12 133 GLY B N 1
ATOM 5478 C CA . GLY B 1 133 ? -13.516 -39.469 -3.076 1 98.12 133 GLY B CA 1
ATOM 5479 C C . GLY B 1 133 ? -13.016 -38.062 -2.998 1 98.12 133 GLY B C 1
ATOM 5480 O O . GLY B 1 133 ? -12.469 -37.625 -1.975 1 98.12 133 GLY B O 1
ATOM 5481 N N . LEU B 1 134 ? -13.203 -37.25 -4.062 1 98.5 134 LEU B N 1
ATOM 5482 C CA . LEU B 1 134 ? -12.57 -35.938 -4.121 1 98.5 134 LEU B CA 1
ATOM 5483 C C . LEU B 1 134 ? -13.617 -34.844 -4.254 1 98.5 134 LEU B C 1
ATOM 5485 O O . LEU B 1 134 ? -13.352 -33.781 -4.836 1 98.5 134 LEU B O 1
ATOM 5489 N N . GLN B 1 135 ? -14.82 -35 -3.787 1 96.88 135 GLN B N 1
ATOM 5490 C CA . GLN B 1 135 ? -15.867 -34 -3.832 1 96.88 135 GLN B CA 1
ATOM 5491 C C . GLN B 1 135 ? -15.438 -32.719 -3.088 1 96.88 135 GLN B C 1
ATOM 5493 O O . GLN B 1 135 ? -15.672 -31.609 -3.562 1 96.88 135 GLN B O 1
ATOM 5498 N N . GLY B 1 136 ? -14.641 -32.969 -2.047 1 93.19 136 GLY B N 1
ATOM 5499 C CA . GLY B 1 136 ? -14.141 -31.875 -1.233 1 93.19 136 GLY B CA 1
ATOM 5500 C C . GLY B 1 136 ? -15.188 -31.312 -0.295 1 93.19 136 GLY B C 1
ATOM 5501 O O . GLY B 1 136 ? -16.359 -31.703 -0.338 1 93.19 136 GLY B O 1
ATOM 5502 N N . VAL B 1 137 ? -14.578 -30.406 0.57 1 87.19 137 VAL B N 1
ATOM 5503 C CA . VAL B 1 137 ? -15.414 -29.672 1.52 1 87.19 137 VAL B CA 1
ATOM 5504 C C . VAL B 1 137 ? -15.031 -28.203 1.507 1 87.19 137 VAL B C 1
ATOM 5506 O O . VAL B 1 137 ? -14.07 -27.797 0.842 1 87.19 137 VAL B O 1
ATOM 5509 N N . GLY B 1 138 ? -15.828 -27.391 1.951 1 92.69 138 GLY B N 1
ATOM 5510 C CA . GLY B 1 138 ? -15.516 -25.984 2.197 1 92.69 138 GLY B CA 1
ATOM 5511 C C . GLY B 1 138 ? -15.344 -25.188 0.925 1 92.69 138 GLY B C 1
ATOM 5512 O O . GLY B 1 138 ? -15.766 -25.609 -0.151 1 92.69 138 GLY B O 1
ATOM 5513 N N . TYR B 1 139 ? -14.711 -24 1.079 1 96.81 139 TYR B N 1
ATOM 5514 C CA . TYR B 1 139 ? -14.477 -23.062 -0.019 1 96.81 139 TYR B CA 1
ATOM 5515 C C . TYR B 1 139 ? -13.062 -23.203 -0.571 1 96.81 139 TYR B C 1
ATOM 5517 O O . TYR B 1 139 ? -12.148 -22.516 -0.128 1 96.81 139 TYR B O 1
ATOM 5525 N N . GLY B 1 140 ? -12.93 -24.062 -1.594 1 97.62 140 GLY B N 1
ATOM 5526 C CA . GLY B 1 140 ? -11.625 -24.344 -2.176 1 97.62 140 GLY B CA 1
ATOM 5527 C C . GLY B 1 140 ? -11.039 -23.156 -2.916 1 97.62 140 GLY B C 1
ATOM 5528 O O . GLY B 1 140 ? -11.781 -22.375 -3.527 1 97.62 140 GLY B O 1
ATOM 5529 N N . MET B 1 141 ? -9.688 -23.047 -2.852 1 97.75 141 MET B N 1
ATOM 5530 C CA . MET B 1 141 ? -8.945 -22.016 -3.555 1 97.75 141 MET B CA 1
ATOM 5531 C C . MET B 1 141 ? -8 -22.625 -4.586 1 97.75 141 MET B C 1
ATOM 5533 O O . MET B 1 141 ? -8.266 -22.562 -5.789 1 97.75 141 MET B O 1
ATOM 5537 N N . GLY B 1 142 ? -6.969 -23.188 -4.141 1 98.31 142 GLY B N 1
ATOM 5538 C CA . GLY B 1 142 ? -5.949 -23.703 -5.043 1 98.31 142 GLY B CA 1
ATOM 5539 C C . GLY B 1 142 ? -5.621 -25.156 -4.797 1 98.31 142 GLY B C 1
ATOM 5540 O O . GLY B 1 142 ? -6.281 -25.828 -3.996 1 98.31 142 GLY B O 1
ATOM 5541 N N . VAL B 1 143 ? -4.664 -25.625 -5.59 1 98.81 143 VAL B N 1
ATOM 5542 C CA . VAL B 1 143 ? -4.242 -27.016 -5.488 1 98.81 143 VAL B CA 1
ATOM 5543 C C . VAL B 1 143 ? -2.756 -27.125 -5.824 1 98.81 143 VAL B C 1
ATOM 5545 O O . VAL B 1 143 ? -2.266 -26.453 -6.734 1 98.81 143 VAL B O 1
ATOM 5548 N N . ALA B 1 144 ? -2.082 -27.906 -5.035 1 98.88 144 ALA B N 1
ATOM 5549 C CA . ALA B 1 144 ? -0.714 -28.328 -5.312 1 98.88 144 ALA B CA 1
ATOM 5550 C C . ALA B 1 144 ? -0.642 -29.844 -5.484 1 98.88 144 ALA B C 1
ATOM 5552 O O . ALA B 1 144 ? -1.354 -30.594 -4.805 1 98.88 144 ALA B O 1
ATOM 5553 N N . VAL B 1 145 ? 0.224 -30.281 -6.414 1 98.88 145 VAL B N 1
ATOM 5554 C CA . VAL B 1 145 ? 0.345 -31.688 -6.734 1 98.88 145 VAL B CA 1
ATOM 5555 C C . VAL B 1 145 ? 1.784 -32.156 -6.512 1 98.88 145 VAL B C 1
ATOM 5557 O O . VAL B 1 145 ? 2.729 -31.484 -6.945 1 98.88 145 VAL B O 1
ATOM 5560 N N . GLY B 1 146 ? 1.965 -33.25 -5.848 1 98.81 146 GLY B N 1
ATOM 5561 C CA . GLY B 1 146 ? 3.273 -33.844 -5.625 1 98.81 146 GLY B CA 1
ATOM 5562 C C . GLY B 1 146 ? 3.209 -35.188 -4.891 1 98.81 146 GLY B C 1
ATOM 5563 O O . GLY B 1 146 ? 2.256 -35.438 -4.152 1 98.81 146 GLY B O 1
ATOM 5564 N N . ASP B 1 147 ? 4.172 -35.969 -5.082 1 98.75 147 ASP B N 1
ATOM 5565 C CA . ASP B 1 147 ? 4.305 -37.25 -4.395 1 98.75 147 ASP B CA 1
ATOM 5566 C C . ASP B 1 147 ? 5.07 -37.094 -3.084 1 98.75 147 ASP B C 1
ATOM 5568 O O . ASP B 1 147 ? 6.258 -37.406 -3.01 1 98.75 147 ASP B O 1
ATOM 5572 N N . TYR B 1 148 ? 4.359 -36.781 -2.053 1 98.5 148 TYR B N 1
ATOM 5573 C CA . TYR B 1 148 ? 5.02 -36.375 -0.814 1 98.5 148 TYR B CA 1
ATOM 5574 C C . TYR B 1 148 ? 5.617 -37.594 -0.099 1 98.5 148 TYR B C 1
ATOM 5576 O O . TYR B 1 148 ? 6.492 -37.438 0.757 1 98.5 148 TYR B O 1
ATOM 5584 N N . ASP B 1 149 ? 5.148 -38.844 -0.424 1 98.38 149 ASP B N 1
ATOM 5585 C CA . ASP B 1 149 ? 5.609 -40.031 0.306 1 98.38 149 ASP B CA 1
ATOM 5586 C C . ASP B 1 149 ? 6.43 -40.938 -0.596 1 98.38 149 ASP B C 1
ATOM 5588 O O . ASP B 1 149 ? 6.766 -42.062 -0.208 1 98.38 149 ASP B O 1
ATOM 5592 N N . ASN B 1 150 ? 6.668 -40.562 -1.842 1 98.19 150 ASN B N 1
ATOM 5593 C CA . ASN B 1 150 ? 7.516 -41.25 -2.818 1 98.19 150 ASN B CA 1
ATOM 5594 C C . ASN B 1 150 ? 6.988 -42.656 -3.135 1 98.19 150 ASN B C 1
ATOM 5596 O O . ASN B 1 150 ? 7.77 -43.594 -3.338 1 98.19 150 ASN B O 1
ATOM 5600 N N . ASP B 1 151 ? 5.719 -42.812 -3.143 1 98 151 ASP B N 1
ATOM 5601 C CA . ASP B 1 151 ? 5.184 -44.156 -3.447 1 98 151 ASP B CA 1
ATOM 5602 C C . ASP B 1 151 ? 4.875 -44.281 -4.938 1 98 151 ASP B C 1
ATOM 5604 O O . ASP B 1 151 ? 4.379 -45.312 -5.379 1 98 151 ASP B O 1
ATOM 5608 N N . GLY B 1 152 ? 5.098 -43.219 -5.691 1 97.62 152 GLY B N 1
ATOM 5609 C CA . GLY B 1 152 ? 4.957 -43.25 -7.137 1 97.62 152 GLY B CA 1
ATOM 5610 C C . GLY B 1 152 ? 3.641 -42.688 -7.629 1 97.62 152 GLY B C 1
ATOM 5611 O O . GLY B 1 152 ? 3.416 -42.562 -8.836 1 97.62 152 GLY B O 1
ATOM 5612 N N . TYR B 1 153 ? 2.789 -42.312 -6.742 1 98.5 153 TYR B N 1
ATOM 5613 C CA . TYR B 1 153 ? 1.517 -41.688 -7.09 1 98.5 153 TYR B CA 1
ATOM 5614 C C . TYR B 1 153 ? 1.427 -40.281 -6.531 1 98.5 153 TYR B C 1
ATOM 5616 O O . TYR B 1 153 ? 1.583 -40.062 -5.324 1 98.5 153 TYR B O 1
ATOM 5624 N N . GLU B 1 154 ? 1.169 -39.344 -7.387 1 98.69 154 GLU B N 1
ATOM 5625 C CA . GLU B 1 154 ? 1.092 -37.969 -6.961 1 98.69 154 GLU B CA 1
ATOM 5626 C C . GLU B 1 154 ? -0.145 -37.719 -6.098 1 98.69 154 GLU B C 1
ATOM 5628 O O . GLU B 1 154 ? -1.22 -38.25 -6.383 1 98.69 154 GLU B O 1
ATOM 5633 N N . ASP B 1 155 ? 0.027 -36.938 -5.047 1 98.88 155 ASP B N 1
ATOM 5634 C CA . ASP B 1 155 ? -1.02 -36.562 -4.098 1 98.88 155 ASP B CA 1
ATOM 5635 C C . ASP B 1 155 ? -1.518 -35.156 -4.355 1 98.88 155 ASP B C 1
ATOM 5637 O O . ASP B 1 155 ? -0.913 -34.406 -5.129 1 98.88 155 ASP B O 1
ATOM 5641 N N . LEU B 1 156 ? -2.707 -34.875 -3.711 1 98.81 156 LEU B N 1
ATOM 5642 C CA . LEU B 1 156 ? -3.316 -33.562 -3.881 1 98.81 156 LEU B CA 1
ATOM 5643 C C . LEU B 1 156 ? -3.363 -32.812 -2.555 1 98.81 156 LEU B C 1
ATOM 5645 O O . LEU B 1 156 ? -3.768 -33.375 -1.532 1 98.81 156 LEU B O 1
ATOM 5649 N N . TYR B 1 157 ? -2.883 -31.562 -2.555 1 98.81 157 TYR B N 1
ATOM 5650 C CA . TYR B 1 157 ? -3.117 -30.625 -1.461 1 98.81 157 TYR B CA 1
ATOM 5651 C C . TYR B 1 157 ? -4.02 -29.484 -1.905 1 98.81 157 TYR B C 1
ATOM 5653 O O . TYR B 1 157 ? -3.625 -28.656 -2.73 1 98.81 157 TYR B O 1
ATOM 5661 N N . VAL B 1 158 ? -5.211 -29.422 -1.335 1 98.75 158 VAL B N 1
ATOM 5662 C CA . VAL B 1 158 ? -6.188 -28.406 -1.707 1 98.75 158 VAL B CA 1
ATOM 5663 C C . VAL B 1 158 ? -6.211 -27.297 -0.651 1 98.75 158 VAL B C 1
ATOM 5665 O O . VAL B 1 158 ? -6.441 -27.562 0.53 1 98.75 158 VAL B O 1
ATOM 5668 N N . THR B 1 159 ? -5.93 -26.062 -1.042 1 98.5 159 THR B N 1
ATOM 5669 C CA . THR B 1 159 ? -6.004 -24.906 -0.154 1 98.5 159 THR B CA 1
ATOM 5670 C C . THR B 1 159 ? -7.414 -24.328 -0.14 1 98.5 159 THR B C 1
ATOM 5672 O O . THR B 1 159 ? -8.141 -24.422 -1.134 1 98.5 159 THR B O 1
ATOM 5675 N N . ALA B 1 160 ? -7.758 -23.734 0.955 1 98 160 ALA B N 1
ATOM 5676 C CA . ALA B 1 160 ? -9.125 -23.25 1.095 1 98 160 ALA B CA 1
ATOM 5677 C C . ALA B 1 160 ? -9.211 -22.141 2.145 1 98 160 ALA B C 1
ATOM 5679 O O . ALA B 1 160 ? -8.227 -21.859 2.842 1 98 160 ALA B O 1
ATOM 5680 N N . TYR B 1 161 ? -10.359 -21.5 2.146 1 97.25 161 TYR B N 1
ATOM 5681 C CA . TYR B 1 161 ? -10.695 -20.609 3.26 1 97.25 161 TYR B CA 1
ATOM 5682 C C . TYR B 1 161 ? -11.195 -21.422 4.457 1 97.25 161 TYR B C 1
ATOM 5684 O O . TYR B 1 161 ? -12.141 -22.203 4.336 1 97.25 161 TYR B O 1
ATOM 5692 N N . GLY B 1 162 ? -10.555 -21.266 5.566 1 93.88 162 GLY B N 1
ATOM 5693 C CA . GLY B 1 162 ? -10.977 -21.922 6.793 1 93.88 162 GLY B CA 1
ATOM 5694 C C . GLY B 1 162 ? -10.25 -23.219 7.059 1 93.88 162 GLY B C 1
ATOM 5695 O O . GLY B 1 162 ? -10.477 -23.875 8.086 1 93.8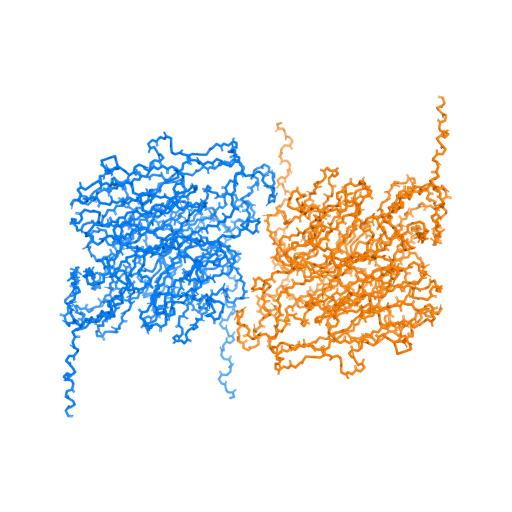8 162 GLY B O 1
ATOM 5696 N N . GLY B 1 163 ? -9.438 -23.594 6.121 1 94.81 163 GLY B N 1
ATOM 5697 C CA . GLY B 1 163 ? -8.688 -24.828 6.312 1 94.81 163 GLY B CA 1
ATOM 5698 C C . GLY B 1 163 ? -8.391 -25.547 5.012 1 94.81 163 GLY B C 1
ATOM 5699 O O . GLY B 1 163 ? -9.172 -25.469 4.059 1 94.81 163 GLY B O 1
ATOM 5700 N N . ASN B 1 164 ? -7.324 -26.375 5.043 1 98.38 164 ASN B N 1
ATOM 5701 C CA . ASN B 1 164 ? -6.836 -27.062 3.854 1 98.38 164 ASN B CA 1
ATOM 5702 C C . ASN B 1 164 ? -7.016 -28.578 3.965 1 98.38 164 ASN B C 1
ATOM 5704 O O . ASN B 1 164 ? -7.367 -29.078 5.027 1 98.38 164 ASN B O 1
ATOM 5708 N N . ARG B 1 165 ? -6.805 -29.266 2.828 1 98.56 165 ARG B N 1
ATOM 5709 C CA . ARG B 1 165 ? -6.902 -30.719 2.799 1 98.56 165 ARG B CA 1
ATOM 5710 C C . ARG B 1 165 ? -5.727 -31.344 2.045 1 98.56 165 ARG B C 1
ATOM 5712 O O . ARG B 1 165 ? -5.336 -30.844 0.986 1 98.56 165 ARG B O 1
ATOM 5719 N N . LEU B 1 166 ? -5.203 -32.375 2.662 1 98.81 166 LEU B N 1
ATOM 5720 C CA . LEU B 1 166 ? -4.25 -33.25 1.989 1 98.81 166 LEU B CA 1
ATOM 5721 C C . LEU B 1 166 ? -4.891 -34.562 1.628 1 98.81 166 LEU B C 1
ATOM 5723 O O . LEU B 1 166 ? -5.336 -35.312 2.51 1 98.81 166 LEU B O 1
ATOM 5727 N N . TYR B 1 167 ? -4.969 -34.906 0.338 1 98.88 167 TYR B N 1
ATOM 5728 C CA . TYR B 1 167 ? -5.512 -36.156 -0.156 1 98.88 167 TYR B CA 1
ATOM 5729 C C . TYR B 1 167 ? -4.395 -37.094 -0.613 1 98.88 167 TYR B C 1
ATOM 5731 O O . TYR B 1 167 ? -3.707 -36.812 -1.596 1 98.88 167 TYR B O 1
ATOM 5739 N N . HIS B 1 168 ? -4.277 -38.188 0.064 1 98.75 168 HIS B N 1
ATOM 5740 C CA . HIS B 1 168 ? -3.324 -39.219 -0.293 1 98.75 168 HIS B CA 1
ATOM 5741 C C . HIS B 1 168 ? -3.85 -40.094 -1.441 1 98.75 168 HIS B C 1
ATOM 5743 O O . HIS B 1 168 ? -4.945 -40.656 -1.354 1 98.75 168 HIS B O 1
ATOM 5749 N N . ASN B 1 169 ? -3.094 -40.156 -2.48 1 98.88 169 ASN B N 1
ATOM 5750 C CA . ASN B 1 169 ? -3.418 -41.062 -3.59 1 98.88 169 ASN B CA 1
ATOM 5751 C C . ASN B 1 169 ? -3.1 -42.5 -3.254 1 98.88 169 ASN B C 1
ATOM 5753 O O . ASN B 1 169 ? -1.935 -42.875 -3.066 1 98.88 169 ASN B O 1
ATOM 5757 N N . ASN B 1 170 ? -4.102 -43.406 -3.328 1 98.62 170 ASN B N 1
ATOM 5758 C CA . ASN B 1 170 ? -3.939 -44.781 -2.891 1 98.62 170 ASN B CA 1
ATOM 5759 C C . ASN B 1 170 ? -3.385 -45.656 -4.008 1 98.62 170 ASN B C 1
ATOM 5761 O O . ASN B 1 170 ? -3.135 -46.844 -3.803 1 98.62 170 ASN B O 1
ATOM 5765 N N . GLY B 1 171 ? -3.275 -45.188 -5.195 1 98.12 171 GLY B N 1
ATOM 5766 C CA . GLY B 1 171 ? -2.717 -45.938 -6.32 1 98.12 171 GLY B CA 1
ATOM 5767 C C . GLY B 1 171 ? -3.734 -46.812 -7.023 1 98.12 171 GLY B C 1
ATOM 5768 O O . GLY B 1 171 ? -3.383 -47.562 -7.926 1 98.12 171 GLY B O 1
ATOM 5769 N N . ASN B 1 172 ? -4.984 -46.75 -6.543 1 97.94 172 ASN B N 1
ATOM 5770 C CA . ASN B 1 172 ? -6.039 -47.562 -7.137 1 97.94 172 ASN B CA 1
ATOM 5771 C C . ASN B 1 172 ? -7.184 -46.688 -7.664 1 97.94 172 ASN B C 1
ATOM 5773 O O . ASN B 1 172 ? -8.32 -47.156 -7.777 1 97.94 172 ASN B O 1
ATOM 5777 N N . GLY B 1 173 ? -6.855 -45.438 -7.836 1 97.5 173 GLY B N 1
ATOM 5778 C CA . GLY B 1 173 ? -7.859 -44.531 -8.367 1 97.5 173 GLY B CA 1
ATOM 5779 C C . GLY B 1 173 ? -8.672 -43.844 -7.289 1 97.5 173 GLY B C 1
ATOM 5780 O O . GLY B 1 173 ? -9.547 -43.031 -7.586 1 97.5 173 GLY B O 1
ATOM 5781 N N . THR B 1 174 ? -8.359 -44.094 -6.051 1 98.44 174 THR B N 1
ATOM 5782 C CA . THR B 1 174 ? -9.039 -43.438 -4.938 1 98.44 174 THR B CA 1
ATOM 5783 C C . THR B 1 174 ? -8.062 -42.594 -4.113 1 98.44 174 THR B C 1
ATOM 5785 O O . THR B 1 174 ? -6.844 -42.781 -4.215 1 98.44 174 THR B O 1
ATOM 5788 N N . PHE B 1 175 ? -8.633 -41.688 -3.426 1 98.75 175 PHE B N 1
ATOM 5789 C CA . PHE B 1 175 ? -7.852 -40.844 -2.535 1 98.75 175 PHE B CA 1
ATOM 5790 C C . PHE B 1 175 ? -8.391 -40.906 -1.11 1 98.75 175 PHE B C 1
ATOM 5792 O O . PHE B 1 175 ? -9.586 -41.094 -0.902 1 98.75 175 PHE B O 1
ATOM 5799 N N . THR B 1 176 ? -7.508 -40.75 -0.102 1 98.56 176 THR B N 1
ATOM 5800 C CA . THR B 1 176 ? -7.871 -40.688 1.31 1 98.56 176 THR B CA 1
ATOM 5801 C C . THR B 1 176 ? -7.469 -39.344 1.899 1 98.56 176 THR B C 1
ATOM 5803 O O . THR B 1 176 ? -6.328 -38.906 1.728 1 98.56 176 THR B O 1
ATOM 5806 N N . ASP B 1 177 ? -8.445 -38.688 2.553 1 98.31 177 ASP B N 1
ATOM 5807 C CA . ASP B 1 177 ? -8.141 -37.469 3.287 1 98.31 177 ASP B CA 1
ATOM 5808 C C . ASP B 1 177 ? -7.281 -37.781 4.516 1 98.31 177 ASP B C 1
ATOM 5810 O O . ASP B 1 177 ? -7.762 -38.344 5.488 1 98.31 177 ASP B O 1
ATOM 5814 N N . VAL B 1 178 ? -6.023 -37.312 4.508 1 98.62 178 VAL B N 1
ATOM 5815 C CA . VAL B 1 178 ? -5.102 -37.594 5.602 1 98.62 178 VAL B CA 1
ATOM 5816 C C . VAL B 1 178 ? -4.715 -36.312 6.312 1 98.62 178 VAL B C 1
ATOM 5818 O O . VAL B 1 178 ? -3.66 -36.25 6.949 1 98.62 178 VAL B O 1
ATOM 5821 N N . THR B 1 179 ? -5.508 -35.312 6.207 1 98.25 179 THR B N 1
ATOM 5822 C CA . THR B 1 179 ? -5.195 -33.969 6.691 1 98.25 179 THR B CA 1
ATOM 5823 C C . THR B 1 179 ? -4.891 -34 8.188 1 98.25 179 THR B C 1
ATOM 5825 O O . THR B 1 179 ? -3.885 -33.438 8.625 1 98.25 179 THR B O 1
ATOM 5828 N N . GLU B 1 180 ? -5.727 -34.594 8.961 1 96.88 180 GLU B N 1
ATOM 5829 C CA . GLU B 1 180 ? -5.555 -34.594 10.414 1 96.88 180 GLU B CA 1
ATOM 5830 C C . GLU B 1 180 ? -4.281 -35.344 10.805 1 96.88 180 GLU B C 1
ATOM 5832 O O . GLU B 1 180 ? -3.49 -34.875 11.609 1 96.88 180 GLU B O 1
ATOM 5837 N N . LYS B 1 181 ? -4.148 -36.469 10.203 1 97.06 181 LYS B N 1
ATOM 5838 C CA . LYS B 1 181 ? -2.998 -37.312 10.531 1 97.06 181 LYS B CA 1
ATOM 5839 C C . LYS B 1 181 ? -1.694 -36.656 10.102 1 97.06 181 LYS B C 1
ATOM 5841 O O . LYS B 1 181 ? -0.666 -36.781 10.766 1 97.06 181 LYS B O 1
ATOM 5846 N N . SER B 1 182 ? -1.723 -35.938 9.039 1 98.12 182 SER B N 1
ATOM 5847 C CA . SER B 1 182 ? -0.505 -35.312 8.5 1 98.12 182 SER B CA 1
ATOM 5848 C C . SER B 1 182 ? -0.141 -34.031 9.242 1 98.12 182 SER B C 1
ATOM 5850 O O . SER B 1 182 ? 1.015 -33.625 9.219 1 98.12 182 SER B O 1
ATOM 5852 N N . GLY B 1 183 ? -1.1 -33.312 9.82 1 98 183 GLY B N 1
ATOM 5853 C CA . GLY B 1 183 ? -0.858 -32.062 10.516 1 98 183 GLY B CA 1
ATOM 5854 C C . GLY B 1 183 ? -0.802 -30.875 9.578 1 98 183 GLY B C 1
ATOM 5855 O O . GLY B 1 183 ? -0.16 -29.859 9.891 1 98 183 GLY B O 1
ATOM 5856 N N . THR B 1 184 ? -1.504 -30.938 8.438 1 98.25 184 THR B N 1
ATOM 5857 C CA . THR B 1 184 ? -1.338 -29.891 7.438 1 98.25 184 THR B CA 1
ATOM 5858 C C . THR B 1 184 ? -2.654 -29.156 7.203 1 98.25 184 THR B C 1
ATOM 5860 O O . THR B 1 184 ? -2.891 -28.625 6.117 1 98.25 184 THR B O 1
ATOM 5863 N N . ALA B 1 185 ? -3.564 -29.062 8.164 1 97.12 185 ALA B N 1
ATOM 5864 C CA . ALA B 1 185 ? -4.891 -28.469 8 1 97.12 185 ALA B CA 1
ATOM 5865 C C . ALA B 1 185 ? -4.793 -26.969 7.805 1 97.12 185 ALA B C 1
ATOM 5867 O O . ALA B 1 185 ? -5.645 -26.359 7.148 1 97.12 185 ALA B O 1
ATOM 5868 N N . GLY B 1 186 ? -3.721 -26.406 8.414 1 94.81 186 GLY B N 1
ATOM 5869 C CA . GLY B 1 186 ? -3.568 -24.953 8.344 1 94.81 186 GLY B CA 1
ATOM 5870 C C . GLY B 1 186 ? -4.773 -24.203 8.875 1 94.81 186 GLY B C 1
ATOM 5871 O O . GLY B 1 186 ? -5.43 -24.656 9.82 1 94.81 186 GLY B O 1
ATOM 5872 N N . SER B 1 187 ? -4.91 -22.906 8.516 1 91.25 187 SER B N 1
ATOM 5873 C CA . SER B 1 187 ? -5.996 -22.016 8.914 1 91.25 187 SER B CA 1
ATOM 5874 C C . SER B 1 187 ? -6.012 -20.75 8.07 1 91.25 187 SER B C 1
ATOM 5876 O O . SER B 1 187 ? -5.117 -20.531 7.254 1 91.25 187 SER B O 1
ATOM 5878 N N . GLY B 1 188 ? -7.07 -20.062 8.266 1 95.75 188 GLY B N 1
ATOM 5879 C CA . GLY B 1 188 ? -7.184 -18.797 7.562 1 95.75 188 GLY B CA 1
ATOM 5880 C C . GLY B 1 188 ? -7.535 -18.953 6.098 1 95.75 188 GLY B C 1
ATOM 5881 O O . GLY B 1 188 ? -8.312 -19.844 5.738 1 95.75 188 GLY B O 1
ATOM 5882 N N . TRP B 1 189 ? -7.129 -17.969 5.309 1 97.69 189 TRP B N 1
ATOM 5883 C CA . TRP B 1 189 ? -7.41 -17.922 3.879 1 97.69 189 TRP B CA 1
ATOM 5884 C C . TRP B 1 189 ? -6.18 -18.312 3.068 1 97.69 189 TRP B C 1
ATOM 5886 O O . TRP B 1 189 ? -5.418 -17.453 2.627 1 97.69 189 TRP B O 1
ATOM 5896 N N . SER B 1 190 ? -6.098 -19.688 2.879 1 98.38 190 SER B N 1
ATOM 5897 C CA . SER B 1 190 ? -4.977 -20.188 2.09 1 98.38 190 SER B CA 1
ATOM 5898 C C . SER B 1 190 ? -5.23 -20.016 0.597 1 98.38 190 SER B C 1
ATOM 5900 O O . SER B 1 190 ? -6.371 -20.109 0.14 1 98.38 190 SER B O 1
ATOM 5902 N N . THR B 1 191 ? -4.16 -19.781 -0.137 1 98.38 191 THR B N 1
ATOM 5903 C CA . THR B 1 191 ? -4.242 -19.562 -1.579 1 98.38 191 THR B CA 1
ATOM 5904 C C . THR B 1 191 ? -3.359 -20.578 -2.318 1 98.38 191 THR B C 1
ATOM 5906 O O . THR B 1 191 ? -3.693 -21.75 -2.406 1 98.38 191 THR B O 1
ATOM 5909 N N . SER B 1 192 ? -2.211 -20.125 -2.918 1 98.75 192 SER B N 1
ATOM 5910 C CA . SER B 1 192 ? -1.329 -21.031 -3.641 1 98.75 192 SER B CA 1
ATOM 5911 C C . SER B 1 192 ? -0.431 -21.812 -2.682 1 98.75 192 SER B C 1
ATOM 5913 O O . SER B 1 192 ? -0.192 -21.375 -1.556 1 98.75 192 SER B O 1
ATOM 5915 N N . ALA B 1 193 ? 0.016 -22.969 -3.182 1 98.81 193 ALA B N 1
ATOM 5916 C CA . ALA B 1 193 ? 0.958 -23.797 -2.447 1 98.81 193 ALA B CA 1
ATOM 5917 C C . ALA B 1 193 ? 1.939 -24.484 -3.396 1 98.81 193 ALA B C 1
ATOM 5919 O O . ALA B 1 193 ? 1.669 -24.609 -4.594 1 98.81 193 ALA B O 1
ATOM 5920 N N . ALA B 1 194 ? 3.066 -24.875 -2.809 1 98.88 194 ALA B N 1
ATOM 5921 C CA . ALA B 1 194 ? 4.094 -25.531 -3.617 1 98.88 194 ALA B CA 1
ATOM 5922 C C . ALA B 1 194 ? 4.73 -26.688 -2.863 1 98.88 194 ALA B C 1
ATOM 5924 O O . ALA B 1 194 ? 5.078 -26.562 -1.687 1 98.88 194 ALA B O 1
ATOM 5925 N N . TRP B 1 195 ? 4.801 -27.812 -3.541 1 98.88 195 TRP B N 1
ATOM 5926 C CA . TRP B 1 195 ? 5.684 -28.891 -3.094 1 98.88 195 TRP B CA 1
ATOM 5927 C C . TRP B 1 195 ? 7.121 -28.625 -3.523 1 98.88 195 TRP B C 1
ATOM 5929 O O . TRP B 1 195 ? 7.383 -28.312 -4.688 1 98.88 195 TRP B O 1
ATOM 5939 N N . VAL B 1 196 ? 8.039 -28.766 -2.592 1 98.56 196 VAL B N 1
ATOM 5940 C CA . VAL B 1 196 ? 9.453 -28.516 -2.877 1 98.56 196 VAL B CA 1
ATOM 5941 C C . VAL B 1 196 ? 10.32 -29.203 -1.817 1 98.56 196 VAL B C 1
ATOM 5943 O O . VAL B 1 196 ? 9.938 -29.266 -0.646 1 98.56 196 VAL B O 1
ATOM 5946 N N . ASP B 1 197 ? 11.391 -29.812 -2.209 1 98.5 197 ASP B N 1
ATOM 5947 C CA . ASP B 1 197 ? 12.367 -30.328 -1.261 1 98.5 197 ASP B CA 1
ATOM 5948 C C . ASP B 1 197 ? 13.305 -29.234 -0.771 1 98.5 197 ASP B C 1
ATOM 5950 O O . ASP B 1 197 ? 14.359 -28.984 -1.372 1 98.5 197 ASP B O 1
ATOM 5954 N N . LEU B 1 198 ? 13 -28.641 0.361 1 98.12 198 LEU B N 1
ATOM 5955 C CA . LEU B 1 198 ? 13.656 -27.422 0.819 1 98.12 198 LEU B CA 1
ATOM 5956 C C . LEU B 1 198 ? 15.008 -27.734 1.453 1 98.12 198 LEU B C 1
ATOM 5958 O O . LEU B 1 198 ? 15.859 -26.859 1.576 1 98.12 198 LEU B O 1
ATOM 5962 N N . ASP B 1 199 ? 15.227 -28.953 1.882 1 97.62 199 ASP B N 1
ATOM 5963 C CA . ASP B 1 199 ? 16.453 -29.281 2.594 1 97.62 199 ASP B CA 1
ATOM 5964 C C . ASP B 1 199 ? 17.203 -30.422 1.901 1 97.62 199 ASP B C 1
ATOM 5966 O O . ASP B 1 199 ? 18.156 -30.969 2.457 1 97.62 199 ASP B O 1
ATOM 5970 N N . ASN B 1 200 ? 16.75 -30.891 0.719 1 97.31 200 ASN B N 1
ATOM 5971 C CA . ASN B 1 200 ? 17.375 -31.906 -0.127 1 97.31 200 ASN B CA 1
ATOM 5972 C C . ASN B 1 200 ? 17.516 -33.219 0.605 1 97.31 200 ASN B C 1
ATOM 5974 O O . ASN B 1 200 ? 18.531 -33.906 0.481 1 97.31 200 ASN B O 1
ATOM 5978 N N . ASP B 1 201 ? 16.547 -33.562 1.387 1 97.44 201 ASP B N 1
ATOM 5979 C CA . ASP B 1 201 ? 16.625 -34.844 2.111 1 97.44 201 ASP B CA 1
ATOM 5980 C C . ASP B 1 201 ? 15.867 -35.938 1.372 1 97.44 201 ASP B C 1
ATOM 5982 O O . ASP B 1 201 ? 15.695 -37.031 1.901 1 97.44 201 ASP B O 1
ATOM 5986 N N . GLY B 1 202 ? 15.32 -35.594 0.173 1 98.12 202 GLY B N 1
ATOM 5987 C CA . GLY B 1 202 ? 14.656 -36.594 -0.662 1 98.12 202 GLY B CA 1
ATOM 5988 C C . GLY B 1 202 ? 13.156 -36.625 -0.445 1 98.12 202 GLY B C 1
ATOM 5989 O O . GLY B 1 202 ? 12.453 -37.375 -1.116 1 98.12 202 GLY B O 1
ATOM 5990 N N . LEU B 1 203 ? 12.641 -35.844 0.463 1 98.56 203 LEU B N 1
ATOM 5991 C CA . LEU B 1 203 ? 11.211 -35.75 0.722 1 98.56 203 LEU B CA 1
ATOM 5992 C C . LEU B 1 203 ? 10.688 -34.344 0.381 1 98.56 203 LEU B C 1
ATOM 5994 O O . LEU B 1 203 ? 11.359 -33.344 0.652 1 98.56 203 LEU B O 1
ATOM 5998 N N . LEU B 1 204 ? 9.531 -34.312 -0.227 1 98.75 204 LEU B N 1
ATOM 5999 C CA . LEU B 1 204 ? 8.93 -33.031 -0.555 1 98.75 204 LEU B CA 1
ATOM 6000 C C . LEU B 1 204 ? 8.383 -32.344 0.696 1 98.75 204 LEU B C 1
ATOM 6002 O O . LEU B 1 204 ? 7.621 -32.938 1.451 1 98.75 204 LEU B O 1
ATOM 6006 N N . ASP B 1 205 ? 8.805 -31.125 0.95 1 98.81 205 ASP B N 1
ATOM 6007 C CA . ASP B 1 205 ? 8.18 -30.203 1.904 1 98.81 205 ASP B CA 1
ATOM 6008 C C . ASP B 1 205 ? 7.055 -29.406 1.245 1 98.81 205 ASP B C 1
ATOM 6010 O O . ASP B 1 205 ? 6.797 -29.562 0.049 1 98.81 205 ASP B O 1
ATOM 6014 N N . LEU B 1 206 ? 6.332 -28.641 2.107 1 98.88 206 LEU B N 1
ATOM 6015 C CA . LEU B 1 206 ? 5.152 -27.938 1.615 1 98.88 206 LEU B CA 1
ATOM 6016 C C . LEU B 1 206 ? 5.164 -26.484 2.072 1 98.88 206 LEU B C 1
ATOM 6018 O O . LEU B 1 206 ? 5.348 -26.188 3.258 1 98.88 206 LEU B O 1
ATOM 6022 N N . VAL B 1 207 ? 5.086 -25.531 1.104 1 98.88 207 VAL B N 1
ATOM 6023 C CA . VAL B 1 207 ? 4.891 -24.125 1.403 1 98.88 207 VAL B CA 1
ATOM 6024 C C . VAL B 1 207 ? 3.471 -23.703 1.029 1 98.88 207 VAL B C 1
ATOM 6026 O O . VAL B 1 207 ? 3.039 -23.906 -0.11 1 98.88 207 VAL B O 1
ATOM 6029 N N . VAL B 1 208 ? 2.703 -23.141 1.985 1 98.88 208 VAL B N 1
ATOM 6030 C CA . VAL B 1 208 ? 1.311 -22.75 1.798 1 98.88 208 VAL B CA 1
ATOM 6031 C C . VAL B 1 208 ? 1.166 -21.25 2.021 1 98.88 208 VAL B C 1
ATOM 6033 O O . VAL B 1 208 ? 1.43 -20.75 3.119 1 98.88 208 VAL B O 1
ATOM 6036 N N . LEU B 1 209 ? 0.748 -20.578 0.975 1 98.81 209 LEU B N 1
ATOM 6037 C CA . LEU B 1 209 ? 0.53 -19.141 1.112 1 98.81 209 LEU B CA 1
ATOM 6038 C C . LEU B 1 209 ? -0.808 -18.859 1.788 1 98.81 209 LEU B C 1
ATOM 6040 O O . LEU B 1 209 ? -1.743 -19.656 1.681 1 98.81 209 LEU B O 1
ATOM 6044 N N . ARG B 1 210 ? -0.814 -17.766 2.463 1 98.5 210 ARG B N 1
ATOM 6045 C CA . ARG B 1 210 ? -2.039 -17.188 3.006 1 98.5 210 ARG B CA 1
ATOM 6046 C C . ARG B 1 210 ? -2.225 -15.742 2.539 1 98.5 210 ARG B C 1
ATOM 6048 O O . ARG B 1 210 ? -1.25 -15.008 2.391 1 98.5 210 ARG B O 1
ATOM 6055 N N . TYR B 1 211 ? -3.402 -15.312 2.332 1 97.38 211 TYR B N 1
ATOM 6056 C CA . TYR B 1 211 ? -3.66 -14.031 1.679 1 97.38 211 TYR B CA 1
ATOM 6057 C C . TYR B 1 211 ? -3.699 -12.898 2.697 1 97.38 211 TYR B C 1
ATOM 6059 O O . TYR B 1 211 ? -2.777 -12.086 2.762 1 97.38 211 TYR B O 1
ATOM 6067 N N . LEU B 1 212 ? -4.68 -12.852 3.424 1 95.38 212 LEU B N 1
ATOM 6068 C CA . LEU B 1 212 ? -4.816 -11.789 4.414 1 95.38 212 LEU B CA 1
ATOM 6069 C C . LEU B 1 212 ? -5.746 -12.211 5.547 1 95.38 212 LEU B C 1
ATOM 6071 O O . LEU B 1 212 ? -6.453 -13.219 5.426 1 95.38 212 LEU B O 1
ATOM 6075 N N . GLN B 1 213 ? -5.609 -11.445 6.73 1 93.81 213 GLN B N 1
ATOM 6076 C CA . GLN B 1 213 ? -6.578 -11.633 7.805 1 93.81 213 GLN B CA 1
ATOM 6077 C C . GLN B 1 213 ? -7.938 -11.055 7.426 1 93.81 213 GLN B C 1
ATOM 6079 O O . GLN B 1 213 ? -8.117 -9.836 7.434 1 93.81 213 GLN B O 1
ATOM 6084 N N . TRP B 1 214 ? -8.867 -11.906 7.16 1 92.75 214 TRP B N 1
ATOM 6085 C CA . TRP B 1 214 ? -10.148 -11.5 6.602 1 92.75 214 TRP B CA 1
ATOM 6086 C C . TRP B 1 214 ? -11.297 -12.297 7.215 1 92.75 214 TRP B C 1
ATOM 6088 O O . TRP B 1 214 ? -11.109 -13.445 7.621 1 92.75 214 TRP B O 1
ATOM 6098 N N . ASP B 1 215 ? -12.43 -11.641 7.363 1 93.38 215 ASP B N 1
ATOM 6099 C CA . ASP B 1 215 ? -13.688 -12.25 7.781 1 93.38 215 ASP B CA 1
ATOM 6100 C C . ASP B 1 215 ? -14.875 -11.586 7.09 1 93.38 215 ASP B C 1
ATOM 6102 O O . ASP B 1 215 ? -14.703 -10.648 6.309 1 93.38 215 ASP B O 1
ATOM 6106 N N . PHE B 1 216 ? -16.094 -12.141 7.246 1 92.5 216 PHE B N 1
ATOM 6107 C CA . PHE B 1 216 ? -17.297 -11.633 6.609 1 92.5 216 PHE B CA 1
ATOM 6108 C C . PHE B 1 216 ? -17.828 -10.406 7.344 1 92.5 216 PHE B C 1
ATOM 6110 O O . PHE B 1 216 ? -19.016 -10.109 7.293 1 92.5 216 PHE B O 1
ATOM 6117 N N . ASP B 1 217 ? -16.922 -9.578 7.887 1 84.31 217 ASP B N 1
ATOM 6118 C CA . ASP B 1 217 ? -17.312 -8.328 8.531 1 84.31 217 ASP B CA 1
ATOM 6119 C C . ASP B 1 217 ? -17.812 -7.316 7.508 1 84.31 217 ASP B C 1
ATOM 6121 O O . ASP B 1 217 ? -17.344 -7.281 6.371 1 84.31 217 ASP B O 1
ATOM 6125 N N . ASP B 1 218 ? -18.922 -6.594 7.824 1 76.38 218 ASP B N 1
ATOM 6126 C CA . ASP B 1 218 ? -19.391 -5.512 6.965 1 76.38 218 ASP B CA 1
ATOM 6127 C C . ASP B 1 218 ? -18.609 -4.227 7.211 1 76.38 218 ASP B C 1
ATOM 6129 O O . ASP B 1 218 ? -19.062 -3.346 7.941 1 76.38 218 ASP B O 1
ATOM 6133 N N . ILE B 1 219 ? -17.484 -4.188 6.613 1 75.38 219 ILE B N 1
ATOM 6134 C CA . ILE B 1 219 ? -16.594 -3.033 6.781 1 75.38 219 ILE B CA 1
ATOM 6135 C C . ILE B 1 219 ? -16.812 -2.049 5.633 1 75.38 219 ILE B C 1
ATOM 6137 O O . ILE B 1 219 ? -17 -2.457 4.484 1 75.38 219 ILE B O 1
ATOM 6141 N N . TRP B 1 220 ? -16.953 -0.763 5.965 1 75 220 TRP B N 1
ATOM 6142 C CA . TRP B 1 220 ? -16.984 0.249 4.914 1 75 220 TRP B CA 1
ATOM 6143 C C . TRP B 1 220 ? -15.594 0.439 4.309 1 75 220 TRP B C 1
ATOM 6145 O O . TRP B 1 220 ? -14.625 0.688 5.031 1 75 220 TRP B O 1
ATOM 6155 N N . CYS B 1 221 ? -15.531 0.184 3.076 1 73.75 221 CYS B N 1
ATOM 6156 C CA . CYS B 1 221 ? -14.219 0.32 2.447 1 73.75 221 CYS B CA 1
ATOM 6157 C C . CYS B 1 221 ? -14.312 1.147 1.171 1 73.75 221 CYS B C 1
ATOM 6159 O O . CYS B 1 221 ? -13.617 0.864 0.193 1 73.75 221 CYS B O 1
ATOM 6161 N N . GLY B 1 222 ? -15.156 2.193 1.188 1 73.69 222 GLY B N 1
ATOM 6162 C CA . GLY B 1 222 ? -15.297 3.09 0.053 1 73.69 222 GLY B CA 1
ATOM 6163 C C . GLY B 1 222 ? -16.734 3.295 -0.374 1 73.69 222 GLY B C 1
ATOM 6164 O O . GLY B 1 222 ? -17.625 3.441 0.468 1 73.69 222 GLY B O 1
ATOM 6165 N N . GLU B 1 223 ? -17.141 3.094 -1.654 1 65.81 223 GLU B N 1
ATOM 6166 C CA . GLU B 1 223 ? -18.438 3.416 -2.24 1 65.81 223 GLU B CA 1
ATOM 6167 C C . GLU B 1 223 ? -19.5 2.385 -1.847 1 65.81 223 GLU B C 1
ATOM 6169 O O . GLU B 1 223 ? -19.328 1.19 -2.098 1 65.81 223 GLU B O 1
ATOM 6174 N N . HIS B 1 224 ? -20.562 2.863 -1.092 1 65.12 224 HIS B N 1
ATOM 6175 C CA . HIS B 1 224 ? -21.594 1.943 -0.638 1 65.12 224 HIS B CA 1
ATOM 6176 C C . HIS B 1 224 ? -22.891 2.15 -1.414 1 65.12 224 HIS B C 1
ATOM 6178 O O . HIS B 1 224 ? -23.906 1.526 -1.106 1 65.12 224 HIS B O 1
ATOM 6184 N N . ARG B 1 225 ? -22.766 3.068 -2.355 1 65.88 225 ARG B N 1
ATOM 6185 C CA . ARG B 1 225 ? -24 3.236 -3.105 1 65.88 225 ARG B CA 1
ATOM 6186 C C . ARG B 1 225 ? -24.375 1.951 -3.832 1 65.88 225 ARG B C 1
ATOM 6188 O O . ARG B 1 225 ? -23.516 1.269 -4.391 1 65.88 225 ARG B O 1
ATOM 6195 N N . GLU B 1 226 ? -25.594 1.69 -3.736 1 69.06 226 GLU B N 1
ATOM 6196 C CA . GLU B 1 226 ? -26.094 0.493 -4.406 1 69.06 226 GLU B CA 1
ATOM 6197 C C . GLU B 1 226 ? -25.688 0.473 -5.879 1 69.06 226 GLU B C 1
ATOM 6199 O O . GLU B 1 226 ? -25.812 1.48 -6.578 1 69.06 226 GLU B O 1
ATOM 6204 N N . GLY B 1 227 ? -25.156 -0.533 -6.316 1 69.56 227 GLY B N 1
ATOM 6205 C CA . GLY B 1 227 ? -24.75 -0.696 -7.703 1 69.56 227 GLY B CA 1
ATOM 6206 C C . GLY B 1 227 ? -23.312 -0.239 -7.957 1 69.56 227 GLY B C 1
ATOM 6207 O O . GLY B 1 227 ? -22.75 -0.535 -9.008 1 69.56 227 GLY B O 1
ATOM 6208 N N . TYR B 1 228 ? -22.766 0.425 -6.902 1 72.19 228 TYR B N 1
ATOM 6209 C CA . TYR B 1 228 ? -21.422 0.973 -7.105 1 72.19 228 TYR B CA 1
ATOM 6210 C C . TYR B 1 228 ? -20.438 0.397 -6.098 1 72.19 228 TYR B C 1
ATOM 6212 O O . TYR B 1 228 ? -19.25 0.724 -6.129 1 72.19 228 TYR B O 1
ATOM 6220 N N . ARG B 1 229 ? -20.969 -0.472 -5.352 1 76 229 ARG B N 1
ATOM 6221 C CA . ARG B 1 229 ? -20.094 -1.018 -4.32 1 76 229 ARG B CA 1
ATOM 6222 C C . ARG B 1 229 ? -18.938 -1.804 -4.938 1 76 229 ARG B C 1
ATOM 6224 O O . ARG B 1 229 ? -19.141 -2.543 -5.906 1 76 229 ARG B O 1
ATOM 6231 N N . SER B 1 230 ? -17.781 -1.549 -4.371 1 82.38 230 SER B N 1
ATOM 6232 C CA . SER B 1 230 ? -16.594 -2.283 -4.793 1 82.38 230 SER B CA 1
ATOM 6233 C C . SER B 1 230 ? -16.125 -3.242 -3.705 1 82.38 230 SER B C 1
ATOM 6235 O O . SER B 1 230 ? -16.656 -3.248 -2.598 1 82.38 230 SER B O 1
ATOM 6237 N N . TYR B 1 231 ? -15.258 -4.137 -4.121 1 88.06 231 TYR B N 1
ATOM 6238 C CA . TYR B 1 231 ? -14.578 -4.973 -3.135 1 88.06 231 TYR B CA 1
ATOM 6239 C C . TYR B 1 231 ? -13.602 -4.148 -2.303 1 88.06 231 TYR B C 1
ATOM 6241 O O . TYR B 1 231 ? -13 -3.193 -2.803 1 88.06 231 TYR B O 1
ATOM 6249 N N . CYS B 1 232 ? -13.5 -4.512 -1.039 1 87.31 232 CYS B N 1
ATOM 6250 C CA . CYS B 1 232 ? -12.547 -3.797 -0.199 1 87.31 232 CYS B CA 1
ATOM 6251 C C . CYS B 1 232 ? -11.117 -4.031 -0.677 1 87.31 232 CYS B C 1
ATOM 6253 O O . CYS B 1 232 ? -10.727 -5.168 -0.948 1 87.31 232 CYS B O 1
ATOM 6255 N N . HIS B 1 233 ? -10.43 -2.928 -0.802 1 88.81 233 HIS B N 1
ATOM 6256 C CA . HIS B 1 233 ? -9.031 -3.041 -1.211 1 88.81 233 HIS B CA 1
ATOM 6257 C C . HIS B 1 233 ? -8.211 -3.807 -0.176 1 88.81 233 HIS B C 1
ATOM 6259 O O . HIS B 1 233 ? -8.414 -3.633 1.029 1 88.81 233 HIS B O 1
ATOM 6265 N N . PRO B 1 234 ? -7.238 -4.566 -0.607 1 91.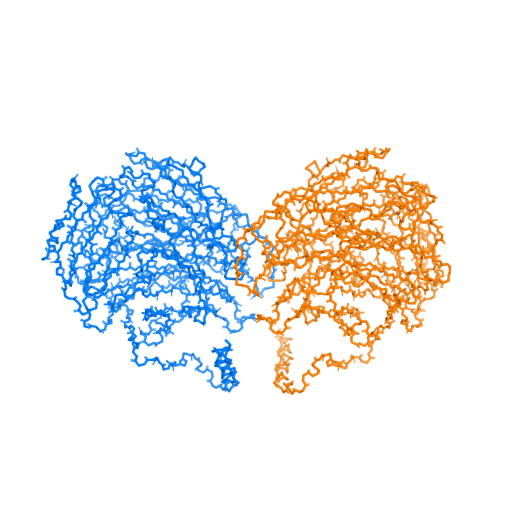38 234 PRO B N 1
ATOM 6266 C CA . PRO B 1 234 ? -6.473 -5.391 0.326 1 91.38 234 PRO B CA 1
ATOM 6267 C C . PRO B 1 234 ? -5.688 -4.562 1.342 1 91.38 234 PRO B C 1
ATOM 6269 O O . PRO B 1 234 ? -5.309 -5.074 2.398 1 91.38 234 PRO B O 1
ATOM 6272 N N . ASP B 1 235 ? -5.457 -3.324 1.102 1 86.81 235 ASP B N 1
ATOM 6273 C CA . ASP B 1 235 ? -4.672 -2.455 1.972 1 86.81 235 ASP B CA 1
ATOM 6274 C C . ASP B 1 235 ? -5.309 -2.342 3.355 1 86.81 235 ASP B C 1
ATOM 6276 O O . ASP B 1 235 ? -4.633 -2.018 4.332 1 86.81 235 ASP B O 1
ATOM 6280 N N . ILE B 1 236 ? -6.57 -2.602 3.438 1 87.12 236 ILE B N 1
ATOM 6281 C CA . ILE B 1 236 ? -7.234 -2.348 4.711 1 87.12 236 ILE B CA 1
ATOM 6282 C C . ILE B 1 236 ? -7.113 -3.574 5.609 1 87.12 236 ILE B C 1
ATOM 6284 O O . ILE B 1 236 ? -7.504 -3.535 6.781 1 87.12 236 ILE B O 1
ATOM 6288 N N . PHE B 1 237 ? -6.582 -4.68 5.062 1 91.62 237 PHE B N 1
ATOM 6289 C CA . PHE B 1 237 ? -6.477 -5.914 5.828 1 91.62 237 PHE B CA 1
ATOM 6290 C C . PHE B 1 237 ? -5.027 -6.199 6.203 1 91.62 237 PHE B C 1
ATOM 6292 O O . PHE B 1 237 ? -4.109 -5.824 5.477 1 91.62 237 PHE B O 1
ATOM 6299 N N . LYS B 1 238 ? -4.859 -6.898 7.305 1 90.88 238 LYS B N 1
ATOM 6300 C CA . LYS B 1 238 ? -3.525 -7.227 7.797 1 90.88 238 LYS B CA 1
ATOM 6301 C C . LYS B 1 238 ? -2.922 -8.391 7.02 1 90.88 238 LYS B C 1
ATOM 6303 O O . LYS B 1 238 ? -3.621 -9.352 6.688 1 90.88 238 LYS B O 1
ATOM 6308 N N . ALA B 1 239 ? -1.653 -8.312 6.727 1 95.25 239 ALA B N 1
ATOM 6309 C CA . ALA B 1 239 ? -0.912 -9.398 6.094 1 95.25 239 ALA B CA 1
ATOM 6310 C C . ALA B 1 239 ? -0.738 -10.57 7.055 1 95.25 239 ALA B C 1
ATOM 6312 O O . ALA B 1 239 ? -0.832 -10.406 8.273 1 95.25 239 ALA B O 1
ATOM 6313 N N . VAL B 1 240 ? -0.538 -11.758 6.461 1 97.31 240 VAL B N 1
ATOM 6314 C CA . VAL B 1 240 ? -0.379 -12.992 7.23 1 97.31 240 VAL B CA 1
ATOM 6315 C C . VAL B 1 240 ? 0.805 -13.789 6.688 1 97.31 240 VAL B C 1
ATOM 6317 O O . VAL B 1 240 ? 1.019 -13.844 5.473 1 97.31 240 VAL B O 1
ATOM 6320 N N . ALA B 1 241 ? 1.567 -14.414 7.582 1 97.94 241 ALA B N 1
ATOM 6321 C CA . ALA B 1 241 ? 2.721 -15.211 7.172 1 97.94 241 ALA B CA 1
ATOM 6322 C C . ALA B 1 241 ? 2.279 -16.5 6.484 1 97.94 241 ALA B C 1
ATOM 6324 O O . ALA B 1 241 ? 1.222 -17.047 6.801 1 97.94 241 ALA B O 1
ATOM 6325 N N . PRO B 1 242 ? 3.098 -17.016 5.574 1 98.56 242 PRO B N 1
ATOM 6326 C CA . PRO B 1 242 ? 2.822 -18.344 5.035 1 98.56 242 PRO B CA 1
ATOM 6327 C C . PRO B 1 242 ? 3.059 -19.453 6.055 1 98.56 242 PRO B C 1
ATOM 6329 O O . PRO B 1 242 ? 3.562 -19.203 7.148 1 98.56 242 PRO B O 1
ATOM 6332 N N . LEU B 1 243 ? 2.58 -20.656 5.672 1 98.69 243 LEU B N 1
ATOM 6333 C CA . LEU B 1 243 ? 2.916 -21.875 6.398 1 98.69 243 LEU B CA 1
ATOM 6334 C C . LEU B 1 243 ? 3.938 -22.703 5.625 1 98.69 243 LEU B C 1
ATOM 6336 O O . LEU B 1 243 ? 3.855 -22.812 4.398 1 98.69 243 LEU B O 1
ATOM 6340 N N . VAL B 1 244 ? 4.91 -23.156 6.363 1 98.88 244 VAL B N 1
ATOM 6341 C CA . VAL B 1 244 ? 5.91 -24.062 5.805 1 98.88 244 VAL B CA 1
ATOM 6342 C C . VAL B 1 244 ? 5.926 -25.359 6.594 1 98.88 244 VAL B C 1
ATOM 6344 O O . VAL B 1 244 ? 6.152 -25.359 7.809 1 98.88 244 VAL B O 1
ATOM 6347 N N . TYR B 1 245 ? 5.691 -26.422 5.906 1 98.88 245 TYR B N 1
ATOM 6348 C CA . TYR B 1 245 ? 5.641 -27.734 6.543 1 98.88 245 TYR B CA 1
ATOM 6349 C C . TYR B 1 245 ? 6.844 -28.578 6.152 1 98.88 245 TYR B C 1
ATOM 6351 O O . TYR B 1 245 ? 7.043 -28.875 4.973 1 98.88 245 TYR B O 1
ATOM 6359 N N . HIS B 1 246 ? 7.566 -28.953 7.117 1 98.81 246 HIS B N 1
ATOM 6360 C CA . HIS B 1 246 ? 8.633 -29.938 6.918 1 98.81 246 HIS B CA 1
ATOM 6361 C C . HIS B 1 246 ? 8.086 -31.359 6.895 1 98.81 246 HIS B C 1
ATOM 6363 O O . HIS B 1 246 ? 7.344 -31.75 7.793 1 98.81 246 HIS B O 1
ATOM 6369 N N . ASN B 1 247 ? 8.438 -32.062 5.855 1 98.81 247 ASN B N 1
ATOM 6370 C CA . ASN B 1 247 ? 8.086 -33.5 5.773 1 98.81 247 ASN B CA 1
ATOM 6371 C C . ASN B 1 247 ? 8.977 -34.344 6.664 1 98.81 247 ASN B C 1
ATOM 6373 O O . ASN B 1 247 ? 10.148 -34.562 6.348 1 98.81 247 ASN B O 1
ATOM 6377 N N . ASP B 1 248 ? 8.398 -34.938 7.684 1 98 248 ASP B N 1
ATOM 6378 C CA . ASP B 1 248 ? 9.156 -35.688 8.68 1 98 248 ASP B CA 1
ATOM 6379 C C . ASP B 1 248 ? 9.336 -37.125 8.242 1 98 248 ASP B C 1
ATOM 6381 O O . ASP B 1 248 ? 10.008 -37.906 8.922 1 98 248 ASP B O 1
ATOM 6385 N N . GLY B 1 249 ? 8.734 -37.469 7.262 1 96.19 249 GLY B N 1
ATOM 6386 C CA . GLY B 1 249 ? 8.633 -38.875 6.883 1 96.19 249 GLY B CA 1
ATOM 6387 C C . GLY B 1 249 ? 7.438 -39.562 7.504 1 96.19 249 GLY B C 1
ATOM 6388 O O . GLY B 1 249 ? 6.863 -39.062 8.477 1 96.19 249 GLY B O 1
ATOM 6389 N N . ASP B 1 250 ? 6.934 -40.562 6.906 1 93.44 250 ASP B N 1
ATOM 6390 C CA . ASP B 1 250 ? 5.871 -41.438 7.398 1 93.44 250 ASP B CA 1
ATOM 6391 C C . ASP B 1 250 ? 4.523 -40.719 7.391 1 93.44 250 ASP B C 1
ATOM 6393 O O . ASP B 1 250 ? 3.699 -40.938 8.281 1 93.44 250 ASP B O 1
ATOM 6397 N N . GLY B 1 251 ? 4.41 -39.719 6.582 1 95.38 251 GLY B N 1
ATOM 6398 C CA . GLY B 1 251 ? 3.127 -39.094 6.371 1 95.38 251 GLY B CA 1
ATOM 6399 C C . GLY B 1 251 ? 2.85 -37.969 7.363 1 95.38 251 GLY B C 1
ATOM 6400 O O . GLY B 1 251 ? 1.731 -37.469 7.43 1 95.38 251 GLY B O 1
ATOM 6401 N N . HIS B 1 252 ? 3.85 -37.562 8.094 1 97.56 252 HIS B N 1
ATOM 6402 C CA . HIS B 1 252 ? 3.705 -36.5 9.086 1 97.56 252 HIS B CA 1
ATOM 6403 C C . HIS B 1 252 ? 4.504 -35.25 8.695 1 97.56 252 HIS B C 1
ATOM 6405 O O . HIS B 1 252 ? 5.602 -35.375 8.141 1 97.56 252 HIS B O 1
ATOM 6411 N N . PHE B 1 253 ? 3.889 -34.094 9.055 1 98.81 253 PHE B N 1
ATOM 6412 C CA . PHE B 1 253 ? 4.539 -32.812 8.766 1 98.81 253 PHE B CA 1
ATOM 6413 C C . PHE B 1 253 ? 4.613 -31.969 10.016 1 98.81 253 PHE B C 1
ATOM 6415 O O . PHE B 1 253 ? 3.729 -32.031 10.875 1 98.81 253 PHE B O 1
ATOM 6422 N N . THR B 1 254 ? 5.637 -31.109 10.125 1 98.62 254 THR B N 1
ATOM 6423 C CA . THR B 1 254 ? 5.805 -30.109 11.18 1 98.62 254 THR B CA 1
ATOM 6424 C C . THR B 1 254 ? 5.863 -28.719 10.586 1 98.62 254 THR B C 1
ATOM 6426 O O . THR B 1 254 ? 6.625 -28.453 9.648 1 98.62 254 THR B O 1
ATOM 6429 N N . GLU B 1 255 ? 4.984 -27.844 11.086 1 98.56 255 GLU B N 1
ATOM 6430 C CA . GLU B 1 255 ? 5.047 -26.453 10.648 1 98.56 255 GLU B CA 1
ATOM 6431 C C . GLU B 1 255 ? 6.32 -25.781 11.148 1 98.56 255 GLU B C 1
ATOM 6433 O O . GLU B 1 255 ? 6.594 -25.766 12.344 1 98.56 255 GLU B O 1
ATOM 6438 N N . VAL B 1 256 ? 7.125 -25.141 10.172 1 98.62 256 VAL B N 1
ATOM 6439 C CA . VAL B 1 256 ? 8.461 -24.703 10.57 1 98.62 256 VAL B CA 1
ATOM 6440 C C . VAL B 1 256 ? 8.734 -23.312 10.016 1 98.62 256 VAL B C 1
ATOM 6442 O O . VAL B 1 256 ? 9.891 -22.891 9.922 1 98.62 256 VAL B O 1
ATOM 6445 N N . SER B 1 257 ? 7.762 -22.562 9.625 1 98.44 257 SER B N 1
ATOM 6446 C CA . SER B 1 257 ? 7.988 -21.281 8.953 1 98.44 257 SER B CA 1
ATOM 6447 C C . SER B 1 257 ? 8.883 -20.375 9.781 1 98.44 257 SER B C 1
ATOM 6449 O O . SER B 1 257 ? 9.836 -19.781 9.258 1 98.44 257 SER B O 1
ATOM 6451 N N . ALA B 1 258 ? 8.633 -20.203 11.062 1 97.94 258 ALA B N 1
ATOM 6452 C CA . ALA B 1 258 ? 9.43 -19.344 11.938 1 97.94 258 ALA B CA 1
ATOM 6453 C C . ALA B 1 258 ? 10.844 -19.891 12.094 1 97.94 258 ALA B C 1
ATOM 6455 O O . ALA B 1 258 ? 11.812 -19.141 12.062 1 97.94 258 ALA B O 1
ATOM 6456 N N . LYS B 1 259 ? 10.953 -21.188 12.281 1 97.88 259 LYS B N 1
ATOM 6457 C CA . LYS B 1 259 ? 12.242 -21.828 12.492 1 97.88 259 LYS B CA 1
ATOM 6458 C C . LYS B 1 259 ? 13.156 -21.641 11.289 1 97.88 259 LYS B C 1
ATOM 6460 O O . LYS B 1 259 ? 14.359 -21.422 11.445 1 97.88 259 LYS B O 1
ATOM 6465 N N . VAL B 1 260 ? 12.609 -21.672 10.102 1 98.31 260 VAL B N 1
ATOM 6466 C CA . VAL B 1 260 ? 13.453 -21.672 8.914 1 98.31 260 VAL B CA 1
ATOM 6467 C C . VAL B 1 260 ? 13.578 -20.234 8.383 1 98.31 260 VAL B C 1
ATOM 6469 O O . VAL B 1 260 ? 14.352 -19.984 7.461 1 98.31 260 VAL B O 1
ATOM 6472 N N . GLY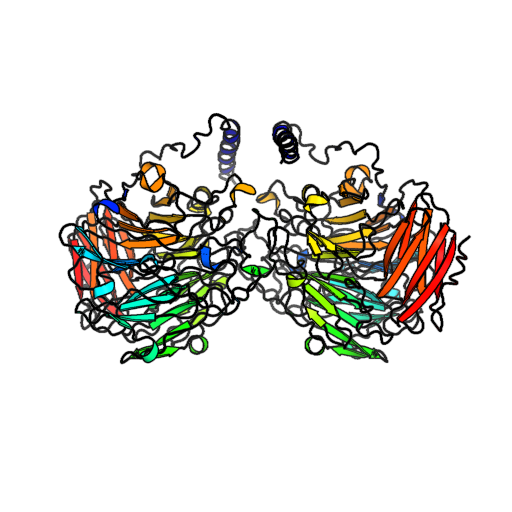 B 1 261 ? 12.852 -19.328 8.852 1 98.31 261 GLY B N 1
ATOM 6473 C CA . GLY B 1 261 ? 12.953 -17.938 8.469 1 98.31 261 GLY B CA 1
ATOM 6474 C C . GLY B 1 261 ? 12.07 -17.578 7.289 1 98.31 261 GLY B C 1
ATOM 6475 O O . GLY B 1 261 ? 12.383 -16.656 6.527 1 98.31 261 GLY B O 1
ATOM 6476 N N . MET B 1 262 ? 11.016 -18.266 7.027 1 98.31 262 MET B N 1
ATOM 6477 C CA . MET B 1 262 ? 10.031 -17.953 5.992 1 98.31 262 MET B CA 1
ATOM 6478 C C . MET B 1 262 ? 8.688 -17.578 6.613 1 98.31 262 MET B C 1
ATOM 6480 O O . MET B 1 262 ? 7.656 -18.141 6.262 1 98.31 262 MET B O 1
ATOM 6484 N N . ASN B 1 263 ? 8.719 -16.547 7.477 1 97.88 263 ASN B N 1
ATOM 6485 C CA . ASN B 1 263 ? 7.523 -16.25 8.25 1 97.88 263 ASN B CA 1
ATOM 6486 C C . ASN B 1 263 ? 7.164 -14.758 8.18 1 97.88 263 ASN B C 1
ATOM 6488 O O . ASN B 1 263 ? 6.469 -14.242 9.062 1 97.88 263 ASN B O 1
ATOM 6492 N N . LEU B 1 264 ? 7.719 -14.047 7.23 1 97 264 LEU B N 1
ATOM 6493 C CA . LEU B 1 264 ? 7.316 -12.656 7.082 1 97 264 LEU B CA 1
ATOM 6494 C C . LEU B 1 264 ? 5.855 -12.555 6.648 1 97 264 LEU B C 1
ATOM 6496 O O . LEU B 1 264 ? 5.43 -13.25 5.723 1 97 264 LEU B O 1
ATOM 6500 N N . PRO B 1 265 ? 5.047 -11.734 7.352 1 97 265 PRO B N 1
ATOM 6501 C CA . PRO B 1 265 ? 3.666 -11.539 6.902 1 97 265 PRO B CA 1
ATOM 6502 C C . PRO B 1 265 ? 3.578 -10.93 5.504 1 97 265 PRO B C 1
ATOM 6504 O O . PRO B 1 265 ? 4.27 -9.953 5.211 1 97 265 PRO B O 1
ATOM 6507 N N . GLY B 1 266 ? 2.865 -11.531 4.641 1 97.12 266 GLY B N 1
ATOM 6508 C CA . GLY B 1 266 ? 2.572 -11.07 3.291 1 97.12 266 GLY B CA 1
ATOM 6509 C C . GLY B 1 266 ? 1.138 -11.336 2.871 1 97.12 266 GLY B C 1
ATOM 6510 O O . GLY B 1 266 ? 0.353 -11.891 3.639 1 97.12 266 GLY B O 1
ATOM 6511 N N . LYS B 1 267 ? 0.787 -10.797 1.751 1 98.19 267 LYS B N 1
ATOM 6512 C CA . LYS B 1 267 ? -0.482 -11.102 1.095 1 98.19 267 LYS B CA 1
ATOM 6513 C C . LYS B 1 267 ? -0.271 -11.984 -0.13 1 98.19 267 LYS B C 1
ATOM 6515 O O . LYS B 1 267 ? -0.555 -11.578 -1.257 1 98.19 267 LYS B O 1
ATOM 6520 N N . GLY B 1 268 ? 0.102 -13.234 0.152 1 98.62 268 GLY B N 1
ATOM 6521 C CA . GLY B 1 268 ? 0.607 -14.141 -0.867 1 98.62 268 GLY B CA 1
ATOM 6522 C C . GLY B 1 268 ? -0.487 -14.727 -1.738 1 98.62 268 GLY B C 1
ATOM 6523 O O . GLY B 1 268 ? -1.444 -15.32 -1.229 1 98.62 268 GLY B O 1
ATOM 6524 N N . LEU B 1 269 ? -0.261 -14.625 -3.111 1 98.69 269 LEU B N 1
ATOM 6525 C CA . LEU B 1 269 ? -1.243 -15.148 -4.055 1 98.69 269 LEU B CA 1
ATOM 6526 C C . LEU B 1 269 ? -0.591 -16.125 -5.027 1 98.69 269 LEU B C 1
ATOM 6528 O O . LEU B 1 269 ? -1.25 -17.031 -5.539 1 98.69 269 LEU B O 1
ATOM 6532 N N . GLY B 1 270 ? 0.604 -15.906 -5.359 1 98.75 270 GLY B N 1
ATOM 6533 C CA . GLY B 1 270 ? 1.335 -16.781 -6.254 1 98.75 270 GLY B CA 1
ATOM 6534 C C . GLY B 1 270 ? 2.676 -17.219 -5.699 1 98.75 270 GLY B C 1
ATOM 6535 O O . GLY B 1 270 ? 3.344 -16.453 -5 1 98.75 270 GLY B O 1
ATOM 6536 N N . ILE B 1 271 ? 3.125 -18.438 -6.055 1 98.81 271 ILE B N 1
ATOM 6537 C CA . ILE B 1 271 ? 4.391 -18.984 -5.578 1 98.81 271 ILE B CA 1
ATOM 6538 C C . ILE B 1 271 ? 5.094 -19.719 -6.711 1 98.81 271 ILE B C 1
ATOM 6540 O O . ILE B 1 271 ? 4.453 -20.438 -7.484 1 98.81 271 ILE B O 1
ATOM 6544 N N . ALA B 1 272 ? 6.355 -19.469 -6.863 1 98.69 272 ALA B N 1
ATOM 6545 C CA . ALA B 1 272 ? 7.203 -20.188 -7.809 1 98.69 272 ALA B CA 1
ATOM 6546 C C . ALA B 1 272 ? 8.562 -20.516 -7.188 1 98.69 272 ALA B C 1
ATOM 6548 O O . ALA B 1 272 ? 9 -19.844 -6.246 1 98.69 272 ALA B O 1
ATOM 6549 N N . ILE B 1 273 ? 9.172 -21.562 -7.703 1 98.75 273 ILE B N 1
ATOM 6550 C CA . ILE B 1 273 ? 10.438 -22.016 -7.121 1 98.75 273 ILE B CA 1
ATOM 6551 C C . ILE B 1 273 ? 11.492 -22.125 -8.219 1 98.75 273 ILE B C 1
ATOM 6553 O O . ILE B 1 273 ? 11.172 -22.469 -9.359 1 98.75 273 ILE B O 1
ATOM 6557 N N . ALA B 1 274 ? 12.688 -21.844 -7.91 1 98.31 274 ALA B N 1
ATOM 6558 C CA . ALA B 1 274 ? 13.875 -22.047 -8.734 1 98.31 274 ALA B CA 1
ATOM 6559 C C . ALA B 1 274 ? 15.148 -21.844 -7.926 1 98.31 274 ALA B C 1
ATOM 6561 O O . ALA B 1 274 ? 15.102 -21.328 -6.805 1 98.31 274 ALA B O 1
ATOM 6562 N N . ASP B 1 275 ? 16.219 -22.328 -8.477 1 98.19 275 ASP B N 1
ATOM 6563 C CA . ASP B 1 275 ? 17.547 -22.047 -7.941 1 98.19 275 ASP B CA 1
ATOM 6564 C C . ASP B 1 275 ? 18.156 -20.812 -8.602 1 98.19 275 ASP B C 1
ATOM 6566 O O . ASP B 1 275 ? 19 -20.922 -9.484 1 98.19 275 ASP B O 1
ATOM 6570 N N . PHE B 1 276 ? 17.797 -19.656 -8.133 1 97.75 276 PHE B N 1
ATOM 6571 C CA . PHE B 1 276 ? 18.078 -18.438 -8.883 1 97.75 276 PHE B CA 1
ATOM 6572 C C . PHE B 1 276 ? 19.562 -18.094 -8.82 1 97.75 276 PHE B C 1
ATOM 6574 O O . PHE B 1 276 ? 20.094 -17.375 -9.68 1 97.75 276 PHE B O 1
ATOM 6581 N N . ASP B 1 277 ? 20.281 -18.547 -7.746 1 97.75 277 ASP B N 1
ATOM 6582 C CA . ASP B 1 277 ? 21.703 -18.219 -7.609 1 97.75 277 ASP B CA 1
ATOM 6583 C C . ASP B 1 277 ? 22.578 -19.422 -7.941 1 97.75 277 ASP B C 1
ATOM 6585 O O . ASP B 1 277 ? 23.797 -19.375 -7.738 1 97.75 277 ASP B O 1
ATOM 6589 N N . ARG B 1 278 ? 22 -20.516 -8.352 1 96.19 278 ARG B N 1
ATOM 6590 C CA . ARG B 1 278 ? 22.656 -21.719 -8.867 1 96.19 278 ARG B CA 1
ATOM 6591 C C . ARG B 1 278 ? 23.594 -22.312 -7.812 1 96.19 278 ARG B C 1
ATOM 6593 O O . ARG B 1 278 ? 24.703 -22.734 -8.125 1 96.19 278 ARG B O 1
ATOM 6600 N N . ASP B 1 279 ? 23.156 -22.297 -6.613 1 96.69 279 ASP B N 1
ATOM 6601 C CA . ASP B 1 279 ? 24 -22.844 -5.559 1 96.69 279 ASP B CA 1
ATOM 6602 C C . ASP B 1 279 ? 23.547 -24.25 -5.164 1 96.69 279 ASP B C 1
ATOM 6604 O O . ASP B 1 279 ? 24.062 -24.828 -4.203 1 96.69 279 ASP B O 1
ATOM 6608 N N . GLY B 1 280 ? 22.531 -24.797 -5.848 1 96 280 GLY B N 1
ATOM 6609 C CA . GLY B 1 280 ? 22.078 -26.156 -5.633 1 96 280 GLY B CA 1
ATOM 6610 C C . GLY B 1 280 ? 20.938 -26.266 -4.637 1 96 280 GLY B C 1
ATOM 6611 O O . GLY B 1 280 ? 20.453 -27.359 -4.359 1 96 280 GLY B O 1
ATOM 6612 N N . HIS B 1 281 ? 20.516 -25.188 -4.129 1 97.75 281 HIS B N 1
ATOM 6613 C CA . HIS B 1 281 ? 19.391 -25.141 -3.201 1 97.75 281 HIS B CA 1
ATOM 6614 C C . HIS B 1 281 ? 18.234 -24.312 -3.771 1 97.75 281 HIS B C 1
ATOM 6616 O O . HIS B 1 281 ? 18.438 -23.188 -4.219 1 97.75 281 HIS B O 1
ATOM 6622 N N . ILE B 1 282 ? 17.062 -24.875 -3.738 1 98.44 282 ILE B N 1
ATOM 6623 C CA . ILE B 1 282 ? 15.914 -24.234 -4.375 1 98.44 282 ILE B CA 1
ATOM 6624 C C . ILE B 1 282 ? 15.469 -23.016 -3.549 1 98.44 282 ILE B C 1
ATOM 6626 O O . ILE B 1 282 ? 15.383 -23.109 -2.32 1 98.44 282 ILE B O 1
ATOM 6630 N N . ASP B 1 283 ? 15.227 -21.891 -4.23 1 98.75 283 ASP B N 1
ATOM 6631 C CA . ASP B 1 283 ? 14.703 -20.656 -3.65 1 98.75 283 ASP B CA 1
ATOM 6632 C C . ASP B 1 283 ? 13.203 -20.516 -3.932 1 98.75 283 ASP B C 1
ATOM 6634 O O . ASP B 1 283 ? 12.656 -21.219 -4.777 1 98.75 283 ASP B O 1
ATOM 6638 N N . VAL B 1 284 ? 12.555 -19.594 -3.16 1 98.81 284 VAL B N 1
ATOM 6639 C CA . VAL B 1 284 ? 11.102 -19.438 -3.26 1 98.81 284 VAL B CA 1
ATOM 6640 C C . VAL B 1 284 ? 10.766 -17.969 -3.514 1 98.81 284 VAL B C 1
ATOM 6642 O O . VAL B 1 284 ? 11.18 -17.094 -2.76 1 98.81 284 VAL B O 1
ATOM 6645 N N . ALA B 1 285 ? 10.031 -17.688 -4.582 1 98.81 285 ALA B N 1
ATOM 6646 C CA . ALA B 1 285 ? 9.492 -16.359 -4.863 1 98.81 285 ALA B CA 1
ATOM 6647 C C . ALA B 1 285 ? 7.988 -16.312 -4.617 1 98.81 285 ALA B C 1
ATOM 6649 O O . ALA B 1 285 ? 7.27 -17.25 -4.957 1 98.81 285 ALA B O 1
ATOM 6650 N N . ILE B 1 286 ? 7.539 -15.258 -3.98 1 98.81 286 ILE B N 1
ATOM 6651 C CA . ILE B 1 286 ? 6.129 -15.102 -3.646 1 98.81 286 ILE B CA 1
ATOM 6652 C C . ILE B 1 286 ? 5.609 -13.781 -4.215 1 98.81 286 ILE B C 1
ATOM 6654 O O . ILE B 1 286 ? 6.195 -12.719 -3.971 1 98.81 286 ILE B O 1
ATOM 6658 N N . ALA B 1 287 ? 4.566 -13.836 -5.043 1 98.75 287 ALA B N 1
ATOM 6659 C CA . ALA B 1 287 ? 3.826 -12.656 -5.48 1 98.75 287 ALA B CA 1
ATOM 6660 C C . ALA B 1 287 ? 2.828 -12.203 -4.414 1 98.75 287 ALA B C 1
ATOM 6662 O O . ALA B 1 287 ? 1.944 -12.977 -4.023 1 98.75 287 ALA B O 1
ATOM 6663 N N . ASN B 1 288 ? 2.996 -10.977 -3.959 1 98.31 288 ASN B N 1
ATOM 6664 C CA . ASN B 1 288 ? 2.123 -10.414 -2.936 1 98.31 288 ASN B CA 1
ATOM 6665 C C . ASN B 1 288 ? 1.224 -9.32 -3.506 1 98.31 288 ASN B C 1
ATOM 6667 O O . ASN B 1 288 ? 1.649 -8.547 -4.363 1 98.31 288 ASN B O 1
ATOM 6671 N N . ASP B 1 289 ? 0.046 -9.273 -2.957 1 97.12 289 ASP B N 1
ATOM 6672 C CA . ASP B 1 289 ? -0.955 -8.305 -3.396 1 97.12 289 ASP B CA 1
ATOM 6673 C C . ASP B 1 289 ? -0.766 -6.961 -2.693 1 97.12 289 ASP B C 1
ATOM 6675 O O . ASP B 1 289 ? -1.006 -6.844 -1.49 1 97.12 289 ASP B O 1
ATOM 6679 N N . SER B 1 290 ? -0.385 -5.961 -3.488 1 92.19 290 SER B N 1
ATOM 6680 C CA . SER B 1 290 ? -0.332 -4.57 -3.053 1 92.19 290 SER B CA 1
ATOM 6681 C C . SER B 1 290 ? 0.69 -4.379 -1.938 1 92.19 290 SER B C 1
ATOM 6683 O O . SER B 1 290 ? 0.439 -3.645 -0.979 1 92.19 290 SER B O 1
ATOM 6685 N N . MET B 1 291 ? 1.759 -5.039 -1.975 1 93 291 MET B N 1
ATOM 6686 C CA . MET B 1 291 ? 2.92 -4.91 -1.099 1 93 291 MET B CA 1
ATOM 6687 C C . MET B 1 291 ? 4.16 -5.516 -1.747 1 93 291 MET B C 1
ATOM 6689 O O . MET B 1 291 ? 4.113 -5.949 -2.898 1 93 291 MET B O 1
ATOM 6693 N N . LEU B 1 292 ? 5.289 -5.48 -1.035 1 94.25 292 LEU B N 1
ATOM 6694 C CA . LEU B 1 292 ? 6.555 -5.953 -1.587 1 94.25 292 LEU B CA 1
ATOM 6695 C C . LEU B 1 292 ? 6.453 -7.418 -1.995 1 94.25 292 LEU B C 1
ATOM 6697 O O . LEU B 1 292 ? 5.863 -8.227 -1.277 1 94.25 292 LEU B O 1
ATOM 6701 N N . GLU B 1 293 ? 7.008 -7.688 -3.154 1 97.69 293 GLU B N 1
ATOM 6702 C CA . GLU B 1 293 ? 7.215 -9.094 -3.504 1 97.69 293 GLU B CA 1
ATOM 6703 C C . GLU B 1 293 ? 8.344 -9.703 -2.682 1 97.69 293 GLU B C 1
ATOM 6705 O O . GLU B 1 293 ? 9.289 -9.008 -2.305 1 97.69 293 GLU B O 1
ATOM 6710 N N . PHE B 1 294 ? 8.25 -11.078 -2.469 1 98.44 294 PHE B N 1
ATOM 6711 C CA . PHE B 1 294 ? 9.273 -11.719 -1.656 1 98.44 294 PHE B CA 1
ATOM 6712 C C . PHE B 1 294 ? 10.094 -12.695 -2.492 1 98.44 294 PHE B C 1
ATOM 6714 O O . PHE B 1 294 ? 9.562 -13.344 -3.395 1 98.44 294 PHE B O 1
ATOM 6721 N N . LEU B 1 295 ? 11.328 -12.727 -2.182 1 98.69 295 LEU B N 1
ATOM 6722 C CA . LEU B 1 295 ? 12.266 -13.758 -2.621 1 98.69 295 LEU B CA 1
ATOM 6723 C C . LEU B 1 295 ? 13.016 -14.352 -1.437 1 98.69 295 LEU B C 1
ATOM 6725 O O . LEU B 1 295 ? 13.859 -13.688 -0.834 1 98.69 295 LEU B O 1
ATOM 6729 N N . TYR B 1 296 ? 12.703 -15.562 -1.117 1 98.81 296 TYR B N 1
ATOM 6730 C CA . TYR B 1 296 ? 13.398 -16.266 -0.049 1 98.81 296 TYR B CA 1
ATOM 6731 C C . TYR B 1 296 ? 14.57 -17.078 -0.602 1 98.81 296 TYR B C 1
ATOM 6733 O O . TYR B 1 296 ? 14.375 -18.062 -1.311 1 98.81 296 TYR B O 1
ATOM 6741 N N . ARG B 1 297 ? 15.719 -16.625 -0.254 1 98.75 297 ARG B N 1
ATOM 6742 C CA . ARG B 1 297 ? 16.938 -17.328 -0.629 1 98.75 297 ARG B CA 1
ATOM 6743 C C . ARG B 1 297 ? 17.25 -18.453 0.344 1 98.75 297 ARG B C 1
ATOM 6745 O O . ARG B 1 297 ? 17.312 -18.234 1.557 1 98.75 297 ARG B O 1
ATOM 6752 N N . ASN B 1 298 ? 17.391 -19.625 -0.205 1 98.81 298 ASN B N 1
ATOM 6753 C CA . ASN B 1 298 ? 17.828 -20.781 0.575 1 98.81 298 ASN B CA 1
ATOM 6754 C C . ASN B 1 298 ? 19.328 -20.75 0.869 1 98.81 298 ASN B C 1
ATOM 6756 O O . ASN B 1 298 ? 20.141 -20.812 -0.049 1 98.81 298 ASN B O 1
ATOM 6760 N N . LYS B 1 299 ? 19.703 -20.734 2.174 1 98.06 299 LYS B N 1
ATOM 6761 C CA . LYS B 1 299 ? 21.094 -20.531 2.555 1 98.06 299 LYS B CA 1
ATOM 6762 C C . LYS B 1 299 ? 21.859 -21.859 2.555 1 98.06 299 LYS B C 1
ATOM 6764 O O . LYS B 1 299 ? 23.078 -21.875 2.76 1 98.06 299 LYS B O 1
ATOM 6769 N N . GLY B 1 300 ? 21.172 -22.953 2.4 1 97.12 300 GLY B N 1
ATOM 6770 C CA . GLY B 1 300 ? 21.812 -24.266 2.348 1 97.12 300 GLY B CA 1
ATOM 6771 C C . GLY B 1 300 ? 22.047 -24.875 3.721 1 97.12 300 GLY B C 1
ATOM 6772 O O . GLY B 1 300 ? 22.531 -26 3.834 1 97.12 300 GLY B O 1
ATOM 6773 N N . ASP B 1 301 ? 21.688 -24.078 4.773 1 95.31 301 ASP B N 1
ATOM 6774 C CA . ASP B 1 301 ? 21.906 -24.562 6.133 1 95.31 301 ASP B CA 1
ATOM 6775 C C . ASP B 1 301 ? 20.578 -24.859 6.82 1 95.31 301 ASP B C 1
ATOM 6777 O O . ASP B 1 301 ? 20.516 -24.969 8.047 1 95.31 301 ASP B O 1
ATOM 6781 N N . GLY B 1 302 ? 19.547 -24.922 6.027 1 93.88 302 GLY B N 1
ATOM 6782 C CA . GLY B 1 302 ? 18.234 -25.188 6.57 1 93.88 302 GLY B CA 1
ATOM 6783 C C . GLY B 1 302 ? 17.438 -23.938 6.863 1 93.88 302 GLY B C 1
ATOM 6784 O O . GLY B 1 302 ? 16.266 -24 7.266 1 93.88 302 GLY B O 1
ATOM 6785 N N . THR B 1 303 ? 18 -22.812 6.559 1 97.81 303 THR B N 1
ATOM 6786 C CA . THR B 1 303 ? 17.297 -21.562 6.801 1 97.81 303 THR B CA 1
ATOM 6787 C C . THR B 1 303 ? 17.203 -20.734 5.52 1 97.81 303 THR B C 1
ATOM 6789 O O . THR B 1 303 ? 17.875 -21.031 4.535 1 97.81 303 THR B O 1
ATOM 6792 N N . PHE B 1 304 ? 16.312 -19.766 5.602 1 98.69 304 PHE B N 1
ATOM 6793 C CA . PHE B 1 304 ? 16.062 -18.875 4.473 1 98.69 304 PHE B CA 1
ATOM 6794 C C . PHE B 1 304 ? 16.219 -17.422 4.887 1 98.69 304 PHE B C 1
ATOM 6796 O O . PHE B 1 304 ? 16.031 -17.078 6.055 1 98.69 304 PHE B O 1
ATOM 6803 N N . GLU B 1 305 ? 16.578 -16.625 3.926 1 98.25 305 GLU B N 1
ATOM 6804 C CA . GLU B 1 305 ? 16.641 -15.172 4.062 1 98.25 305 GLU B CA 1
ATOM 6805 C C . GLU B 1 305 ? 15.812 -14.484 2.982 1 98.25 305 GLU B C 1
ATOM 6807 O O . GLU B 1 305 ? 15.922 -14.828 1.802 1 98.25 305 GLU B O 1
ATOM 6812 N N . GLU B 1 306 ? 14.938 -13.586 3.441 1 97.81 306 GLU B N 1
ATOM 6813 C CA . GLU B 1 306 ? 14.203 -12.805 2.451 1 97.81 306 GLU B CA 1
ATOM 6814 C C . GLU B 1 306 ? 15.086 -11.711 1.85 1 97.81 306 GLU B C 1
ATOM 6816 O O . GLU B 1 306 ? 15.602 -10.859 2.57 1 97.81 306 GLU B O 1
ATOM 6821 N N . VAL B 1 307 ? 15.242 -11.766 0.484 1 97.25 307 VAL B N 1
ATOM 6822 C CA . VAL B 1 307 ? 16.219 -10.867 -0.137 1 97.25 307 VAL B CA 1
ATOM 6823 C C . VAL B 1 307 ? 15.539 -10.078 -1.257 1 97.25 307 VAL B C 1
ATOM 6825 O O . VAL B 1 307 ? 16.219 -9.492 -2.104 1 97.25 307 VAL B O 1
ATOM 6828 N N . GLY B 1 308 ? 14.242 -10.031 -1.288 1 96.19 308 GLY B N 1
ATOM 6829 C CA . GLY B 1 308 ? 13.516 -9.461 -2.41 1 96.19 308 GLY B CA 1
ATOM 6830 C C . GLY B 1 308 ? 13.938 -8.047 -2.736 1 96.19 308 GLY B C 1
ATOM 6831 O O . GLY B 1 308 ? 14.141 -7.703 -3.904 1 96.19 308 GLY B O 1
ATOM 6832 N N . LEU B 1 309 ? 14.031 -7.23 -1.771 1 91.69 309 LEU B N 1
ATOM 6833 C CA . LEU B 1 309 ? 14.422 -5.84 -1.994 1 91.69 309 LEU B CA 1
ATOM 6834 C C . LEU B 1 309 ? 15.859 -5.754 -2.479 1 91.69 309 LEU B C 1
ATOM 6836 O O . LEU B 1 309 ? 16.156 -5.051 -3.447 1 91.69 309 LEU B O 1
ATOM 6840 N N . GLY B 1 310 ? 16.797 -6.469 -1.79 1 91.5 310 GLY B N 1
ATOM 6841 C CA . GLY B 1 310 ? 18.188 -6.48 -2.186 1 91.5 310 GLY B CA 1
ATOM 6842 C C . GLY B 1 310 ? 18.422 -7.07 -3.564 1 91.5 310 GLY B C 1
ATOM 6843 O O . GLY B 1 310 ? 19.328 -6.648 -4.285 1 91.5 310 GLY B O 1
ATOM 6844 N N . ALA B 1 311 ? 17.5 -7.949 -3.924 1 95.5 311 ALA B N 1
ATOM 6845 C CA . ALA B 1 311 ? 17.609 -8.602 -5.227 1 95.5 311 ALA B CA 1
ATOM 6846 C C . ALA B 1 311 ? 16.891 -7.793 -6.305 1 95.5 311 ALA B C 1
ATOM 6848 O O . ALA B 1 311 ? 16.953 -8.133 -7.488 1 95.5 311 ALA B O 1
ATOM 6849 N N . GLU B 1 312 ? 16.234 -6.77 -5.961 1 92.12 312 GLU B N 1
ATOM 6850 C CA . GLU B 1 312 ? 15.594 -5.797 -6.848 1 92.12 312 GLU B CA 1
ATOM 6851 C C . GLU B 1 312 ? 14.383 -6.402 -7.547 1 92.12 312 GLU B C 1
ATOM 6853 O O . GLU B 1 312 ? 14.148 -6.145 -8.734 1 92.12 312 GLU B O 1
ATOM 6858 N N . ILE B 1 313 ? 13.617 -7.25 -6.809 1 96 313 ILE B N 1
ATOM 6859 C CA . ILE B 1 313 ? 12.414 -7.824 -7.41 1 96 313 ILE B CA 1
ATOM 6860 C C . ILE B 1 313 ? 11.188 -7.383 -6.617 1 96 313 ILE B C 1
ATOM 6862 O O . ILE B 1 313 ? 10.055 -7.727 -6.973 1 96 313 ILE B O 1
ATOM 6866 N N . ALA B 1 314 ? 11.391 -6.641 -5.562 1 95 314 ALA B N 1
ATOM 6867 C CA . ALA B 1 314 ? 10.328 -6.387 -4.59 1 95 314 ALA B CA 1
ATOM 6868 C C . ALA B 1 314 ? 9.336 -5.355 -5.117 1 95 314 ALA B C 1
ATOM 6870 O O . ALA B 1 314 ? 8.195 -5.289 -4.652 1 95 314 ALA B O 1
ATOM 6871 N N . VAL B 1 315 ? 9.758 -4.52 -6.082 1 92.25 315 VAL B N 1
ATOM 6872 C CA . VAL B 1 315 ? 8.945 -3.432 -6.617 1 92.25 315 VAL B CA 1
ATOM 6873 C C . VAL B 1 315 ? 9.125 -3.354 -8.133 1 92.25 315 VAL B C 1
ATOM 6875 O O . VAL B 1 315 ? 9.992 -4.023 -8.695 1 92.25 315 VAL B O 1
ATOM 6878 N N . ASP B 1 316 ? 8.266 -2.533 -8.797 1 90.06 316 ASP B N 1
ATOM 6879 C CA . ASP B 1 316 ? 8.383 -2.373 -10.242 1 90.06 316 ASP B CA 1
ATOM 6880 C C . ASP B 1 316 ? 9.484 -1.375 -10.594 1 90.06 316 ASP B C 1
ATOM 6882 O O . ASP B 1 316 ? 10.266 -0.976 -9.727 1 90.06 316 ASP B O 1
ATOM 6886 N N . GLY B 1 317 ? 9.641 -1.099 -11.852 1 84 317 GLY B N 1
ATOM 6887 C CA . GLY B 1 317 ? 10.695 -0.233 -12.359 1 84 317 GLY B CA 1
ATOM 6888 C C . GLY B 1 317 ? 10.641 1.173 -11.789 1 84 317 GLY B C 1
ATOM 6889 O O . GLY B 1 317 ? 11.641 1.884 -11.766 1 84 317 GLY B O 1
ATOM 6890 N N . ASP B 1 318 ? 9.445 1.548 -11.273 1 76.88 318 ASP B N 1
ATOM 6891 C CA . ASP B 1 318 ? 9.266 2.881 -10.703 1 76.88 318 ASP B CA 1
ATOM 6892 C C . ASP B 1 318 ? 9.391 2.855 -9.188 1 76.88 318 ASP B C 1
ATOM 6894 O O . ASP B 1 318 ? 9.156 3.867 -8.516 1 76.88 318 ASP B O 1
ATOM 6898 N N . GLY B 1 319 ? 9.711 1.669 -8.68 1 82.69 319 GLY B N 1
ATOM 6899 C CA . GLY B 1 319 ? 9.875 1.524 -7.242 1 82.69 319 GLY B CA 1
ATOM 6900 C C . GLY B 1 319 ? 8.555 1.435 -6.5 1 82.69 319 GLY B C 1
ATOM 6901 O O . GLY B 1 319 ? 8.484 1.712 -5.301 1 82.69 319 GLY B O 1
ATOM 6902 N N . ARG B 1 320 ? 7.516 1.123 -7.141 1 84.88 320 ARG B N 1
ATOM 6903 C CA . ARG B 1 320 ? 6.191 1.052 -6.539 1 84.88 320 ARG B CA 1
ATOM 6904 C C . ARG B 1 320 ? 5.758 -0.396 -6.336 1 84.88 320 ARG B C 1
ATOM 6906 O O . ARG B 1 320 ? 6.051 -1.259 -7.168 1 84.88 320 ARG B O 1
ATOM 6913 N N . THR B 1 321 ? 5.074 -0.596 -5.227 1 91.06 321 THR B N 1
ATOM 6914 C CA . THR B 1 321 ? 4.418 -1.889 -5.055 1 91.06 321 THR B CA 1
ATOM 6915 C C . THR B 1 321 ? 3.23 -2.021 -6.004 1 91.06 321 THR B C 1
ATOM 6917 O O . THR B 1 321 ? 2.746 -1.024 -6.547 1 91.06 321 THR B O 1
ATOM 6920 N N . TYR B 1 322 ? 2.848 -3.193 -6.266 1 91.75 322 TYR B N 1
ATOM 6921 C CA . TYR B 1 322 ? 1.744 -3.49 -7.172 1 91.75 322 TYR B CA 1
ATOM 6922 C C . TYR B 1 322 ? 0.997 -4.742 -6.73 1 91.75 322 TYR B C 1
ATOM 6924 O O . TYR B 1 322 ? 1.34 -5.352 -5.711 1 91.75 322 TYR B O 1
ATOM 6932 N N . ALA B 1 323 ? -0.092 -5.066 -7.453 1 95.44 323 ALA B N 1
ATOM 6933 C CA . ALA B 1 323 ? -0.931 -6.211 -7.113 1 95.44 323 ALA B CA 1
ATOM 6934 C C . ALA B 1 323 ? -0.39 -7.492 -7.738 1 95.44 323 ALA B C 1
ATOM 6936 O O . ALA B 1 323 ? -0.898 -7.953 -8.766 1 95.44 323 ALA B O 1
ATOM 6937 N N . GLY B 1 324 ? 0.536 -8.117 -7.078 1 97.75 324 GLY B N 1
ATOM 6938 C CA . GLY B 1 324 ? 1.056 -9.383 -7.566 1 97.75 324 GLY B CA 1
ATOM 6939 C C . GLY B 1 324 ? 0.1 -10.539 -7.355 1 97.75 324 GLY B C 1
ATOM 6940 O O . GLY B 1 324 ? -0.406 -10.742 -6.25 1 97.75 324 GLY B O 1
ATOM 6941 N N . MET B 1 325 ? -0.123 -11.375 -8.438 1 97.88 325 MET B N 1
ATOM 6942 C CA . MET B 1 325 ? -1.055 -12.492 -8.367 1 97.88 325 MET B CA 1
ATOM 6943 C C . MET B 1 325 ? -0.397 -13.781 -8.867 1 97.88 325 MET B C 1
ATOM 6945 O O . MET B 1 325 ? 0.134 -14.555 -8.07 1 97.88 325 MET B O 1
ATOM 6949 N N . GLY B 1 326 ? -0.367 -13.969 -10.148 1 98.56 326 GLY B N 1
ATOM 6950 C CA . GLY B 1 326 ? 0.309 -15.125 -10.727 1 98.56 326 GLY B CA 1
ATOM 6951 C C . GLY B 1 326 ? 1.803 -14.914 -10.891 1 98.56 326 GLY B C 1
ATOM 6952 O O . GLY B 1 326 ? 2.271 -13.781 -10.992 1 98.56 326 GLY B O 1
ATOM 6953 N N . ILE B 1 327 ? 2.533 -16 -10.922 1 98.81 327 ILE B N 1
ATOM 6954 C CA . ILE B 1 327 ? 3.988 -15.93 -10.961 1 98.81 327 ILE B CA 1
ATOM 6955 C C . ILE B 1 327 ? 4.555 -17.172 -11.648 1 98.81 327 ILE B C 1
ATOM 6957 O O . ILE B 1 327 ? 3.951 -18.25 -11.594 1 98.81 327 ILE B O 1
ATOM 6961 N N . ASP B 1 328 ? 5.633 -16.984 -12.344 1 98.75 328 ASP B N 1
ATOM 6962 C CA . ASP B 1 328 ? 6.43 -18.109 -12.828 1 98.75 328 ASP B CA 1
ATOM 6963 C C . ASP B 1 328 ? 7.918 -17.766 -12.828 1 98.75 328 ASP B C 1
ATOM 6965 O O . ASP B 1 328 ? 8.297 -16.594 -12.828 1 98.75 328 ASP B O 1
ATOM 6969 N N . PHE B 1 329 ? 8.75 -18.766 -12.727 1 97.38 329 PHE B N 1
ATOM 6970 C CA . PHE B 1 329 ? 10.188 -18.641 -12.547 1 97.38 329 PHE B CA 1
ATOM 6971 C C . PHE B 1 329 ? 10.93 -19.516 -13.547 1 97.38 329 PHE B C 1
ATOM 6973 O O . PHE B 1 329 ? 11.211 -20.688 -13.273 1 97.38 329 PHE B O 1
ATOM 6980 N N . GLN B 1 330 ? 11.266 -19.016 -14.727 1 97.5 330 GLN B N 1
ATOM 6981 C CA . GLN B 1 330 ? 11.922 -19.766 -15.789 1 97.5 330 GLN B CA 1
ATOM 6982 C C . GLN B 1 330 ? 12.945 -18.906 -16.531 1 97.5 330 GLN B C 1
ATOM 6984 O O . GLN B 1 330 ? 12.961 -17.688 -16.375 1 97.5 330 GLN B O 1
ATOM 6989 N N . ASP B 1 331 ? 13.758 -19.594 -17.328 1 98.06 331 ASP B N 1
ATOM 6990 C CA . ASP B 1 331 ? 14.781 -18.938 -18.141 1 98.06 331 ASP B CA 1
ATOM 6991 C C . ASP B 1 331 ? 14.234 -18.531 -19.5 1 98.06 331 ASP B C 1
ATOM 6993 O O . ASP B 1 331 ? 14.398 -19.266 -20.484 1 98.06 331 ASP B O 1
ATOM 6997 N N . TYR B 1 332 ? 13.711 -17.312 -19.594 1 97 332 TYR B N 1
ATOM 6998 C CA . TYR B 1 332 ? 13.016 -16.938 -20.812 1 97 332 TYR B CA 1
ATOM 6999 C C . TYR B 1 332 ? 14 -16.516 -21.906 1 97 332 TYR B C 1
ATOM 7001 O O . TYR B 1 332 ? 13.656 -16.516 -23.094 1 97 332 TYR B O 1
ATOM 7009 N N . ASN B 1 333 ? 15.258 -16.156 -21.547 1 97.38 333 ASN B N 1
ATOM 7010 C CA . ASN B 1 333 ? 16.203 -15.648 -22.531 1 97.38 333 ASN B CA 1
ATOM 7011 C C . ASN B 1 333 ? 17.344 -16.641 -22.797 1 97.38 333 ASN B C 1
ATOM 7013 O O . ASN B 1 333 ? 18.344 -16.297 -23.422 1 97.38 333 ASN B O 1
ATOM 7017 N N . ASN B 1 334 ? 17.297 -17.797 -22.234 1 97.62 334 ASN B N 1
ATOM 7018 C CA . ASN B 1 334 ? 18.172 -18.938 -22.453 1 97.62 334 ASN B CA 1
ATOM 7019 C C . ASN B 1 334 ? 19.625 -18.594 -22.078 1 97.62 334 ASN B C 1
ATOM 7021 O O . ASN B 1 334 ? 20.562 -19.031 -22.75 1 97.62 334 ASN B O 1
ATOM 7025 N N . ASP B 1 335 ? 19.781 -17.812 -21.062 1 97.44 335 ASP B N 1
ATOM 7026 C CA . ASP B 1 335 ? 21.141 -17.516 -20.609 1 97.44 335 ASP B CA 1
ATOM 7027 C C . ASP B 1 335 ? 21.531 -18.422 -19.438 1 97.44 335 ASP B C 1
ATOM 7029 O O . ASP B 1 335 ? 22.594 -18.219 -18.828 1 97.44 335 ASP B O 1
ATOM 7033 N N . GLY B 1 336 ? 20.641 -19.328 -19.078 1 97.31 336 GLY B N 1
ATOM 7034 C CA . GLY B 1 336 ? 20.953 -20.328 -18.062 1 97.31 336 GLY B CA 1
ATOM 7035 C C . GLY B 1 336 ? 20.547 -19.906 -16.672 1 97.31 336 GLY B C 1
ATOM 7036 O O . GLY B 1 336 ? 20.75 -20.641 -15.703 1 97.31 336 GLY B O 1
ATOM 7037 N N . LEU B 1 337 ? 19.969 -18.75 -16.562 1 98.06 337 LEU B N 1
ATOM 7038 C CA . LEU B 1 337 ? 19.531 -18.219 -15.273 1 98.06 337 LEU B CA 1
ATOM 7039 C C . LEU B 1 337 ? 18 -18.078 -15.234 1 98.06 337 LEU B C 1
ATOM 7041 O O . LEU B 1 337 ? 17.406 -17.547 -16.172 1 98.06 337 LEU B O 1
ATOM 7045 N N . PRO B 1 338 ? 17.375 -18.578 -14.148 1 98 338 PRO B N 1
ATOM 7046 C CA . PRO B 1 338 ? 15.922 -18.422 -14.094 1 98 338 PRO B CA 1
ATOM 7047 C C . PRO B 1 338 ? 15.484 -16.969 -13.906 1 98 338 PRO B C 1
ATOM 7049 O O . PRO B 1 338 ? 16.047 -16.25 -13.078 1 98 338 PRO B O 1
ATOM 7052 N N . ASP B 1 339 ? 14.477 -16.547 -14.695 1 98.44 339 ASP B N 1
ATOM 7053 C CA . ASP B 1 339 ? 13.867 -15.227 -14.633 1 98.44 339 ASP B CA 1
ATOM 7054 C C . ASP B 1 339 ? 12.469 -15.289 -14.016 1 98.44 339 ASP B C 1
ATOM 7056 O O . ASP B 1 339 ? 11.867 -16.359 -13.945 1 98.44 339 ASP B O 1
ATOM 7060 N N . LEU B 1 340 ? 12.008 -14.117 -13.547 1 98.25 340 LEU B N 1
ATOM 7061 C CA . LEU B 1 340 ? 10.719 -14.062 -12.875 1 98.25 340 LEU B CA 1
ATOM 7062 C C . LEU B 1 340 ? 9.719 -13.258 -13.695 1 98.25 340 LEU B C 1
ATOM 7064 O O . LEU B 1 340 ? 10.062 -12.211 -14.25 1 98.25 340 LEU B O 1
ATOM 7068 N N . VAL B 1 341 ? 8.461 -13.727 -13.773 1 98.69 341 VAL B N 1
ATOM 7069 C CA . VAL B 1 341 ? 7.352 -12.953 -14.312 1 98.69 341 VAL B CA 1
ATOM 7070 C C . VAL B 1 341 ? 6.191 -12.961 -13.32 1 98.69 341 VAL B C 1
ATOM 7072 O O . VAL B 1 341 ? 5.918 -13.984 -12.68 1 98.69 341 VAL B O 1
ATOM 7075 N N . ILE B 1 342 ? 5.574 -11.828 -13.086 1 98.69 342 ILE B N 1
ATOM 7076 C CA . ILE B 1 342 ? 4.473 -11.672 -12.141 1 98.69 342 ILE B CA 1
ATOM 7077 C C . ILE B 1 342 ? 3.355 -10.852 -12.781 1 98.69 342 ILE B C 1
ATOM 7079 O O . ILE B 1 342 ? 3.605 -9.797 -13.367 1 98.69 342 ILE B O 1
ATOM 7083 N N . THR B 1 343 ? 2.092 -11.367 -12.711 1 98.38 343 THR B N 1
ATOM 7084 C CA . THR B 1 343 ? 0.95 -10.617 -13.219 1 98.38 343 THR B CA 1
ATOM 7085 C C . THR B 1 343 ? 0.526 -9.539 -12.227 1 98.38 343 THR B C 1
ATOM 7087 O O . THR B 1 343 ? 0.997 -9.508 -11.086 1 98.38 343 THR B O 1
ATOM 7090 N N . ASN B 1 344 ? -0.298 -8.648 -12.758 1 94.56 344 ASN B N 1
ATOM 7091 C CA . ASN B 1 344 ? -0.804 -7.496 -12.023 1 94.56 344 ASN B CA 1
ATOM 7092 C C . ASN B 1 344 ? -2.221 -7.129 -12.461 1 94.56 344 ASN B C 1
ATOM 7094 O O . ASN B 1 344 ? -2.785 -7.766 -13.352 1 94.56 344 ASN B O 1
ATOM 7098 N N . LEU B 1 345 ? -2.799 -6.133 -11.742 1 93.5 345 LEU B N 1
ATOM 7099 C CA . LEU B 1 345 ? -4.094 -5.59 -12.141 1 93.5 345 LEU B CA 1
ATOM 7100 C C . LEU B 1 345 ? -3.922 -4.516 -13.211 1 93.5 345 LEU B C 1
ATOM 7102 O O . LEU B 1 345 ? -2.812 -4.02 -13.43 1 93.5 345 LEU B O 1
ATOM 7106 N N . ALA B 1 346 ? -5.07 -4.207 -13.82 1 89.19 346 ALA B N 1
ATOM 7107 C CA . ALA B 1 346 ? -5.082 -3.18 -14.852 1 89.19 346 ALA B CA 1
ATOM 7108 C C . ALA B 1 346 ? -4.43 -1.891 -14.359 1 89.19 346 ALA B C 1
ATOM 7110 O O . ALA B 1 346 ? -4.535 -1.552 -13.18 1 89.19 346 ALA B O 1
ATOM 7111 N N . ASN B 1 347 ? -3.646 -1.225 -15.203 1 81.19 347 ASN B N 1
ATOM 7112 C CA . ASN B 1 347 ? -2.947 0.042 -15.016 1 81.19 347 ASN B CA 1
ATOM 7113 C C . ASN B 1 347 ? -1.633 -0.151 -14.258 1 81.19 347 ASN B C 1
ATOM 7115 O O . ASN B 1 347 ? -0.97 0.823 -13.898 1 81.19 347 ASN B O 1
ATOM 7119 N N . GLN B 1 348 ? -1.067 -1.303 -13.914 1 85.31 348 GLN B N 1
ATOM 7120 C CA . GLN B 1 348 ? 0.193 -1.541 -13.219 1 85.31 348 GLN B CA 1
ATOM 7121 C C . GLN B 1 348 ? 1.164 -2.33 -14.094 1 85.31 348 GLN B C 1
ATOM 7123 O O . GLN B 1 348 ? 2.355 -2.408 -13.797 1 85.31 348 GLN B O 1
ATOM 7128 N N . LYS B 1 349 ? 0.955 -2.947 -15.164 1 90.56 349 LYS B N 1
ATOM 7129 C CA . LYS B 1 349 ? 1.75 -3.744 -16.094 1 90.56 349 LYS B CA 1
ATOM 7130 C C . LYS B 1 349 ? 2.25 -5.023 -15.43 1 90.56 349 LYS B C 1
ATOM 7132 O O . LYS B 1 349 ? 2.664 -5.008 -14.273 1 90.56 349 LYS B O 1
ATOM 7137 N N . TYR B 1 350 ? 2.326 -6.047 -16.156 1 97 350 TYR B N 1
ATOM 7138 C CA . TYR B 1 350 ? 2.959 -7.262 -15.648 1 97 350 TYR B CA 1
ATOM 7139 C C . TYR B 1 350 ? 4.465 -7.074 -15.5 1 97 350 TYR B C 1
ATOM 7141 O O . TYR B 1 350 ? 5.078 -6.332 -16.266 1 97 350 TYR B O 1
ATOM 7149 N N . ALA B 1 351 ? 5.043 -7.684 -14.5 1 97.12 351 ALA B N 1
ATOM 7150 C CA . ALA B 1 351 ? 6.465 -7.508 -14.219 1 97.12 351 ALA B CA 1
ATOM 7151 C C . ALA B 1 351 ? 7.273 -8.703 -14.711 1 97.12 351 ALA B C 1
ATOM 7153 O O . ALA B 1 351 ? 6.895 -9.852 -14.484 1 97.12 351 ALA B O 1
ATOM 7154 N N . ILE B 1 352 ? 8.32 -8.406 -15.398 1 97.88 352 ILE B N 1
ATOM 7155 C CA . ILE B 1 352 ? 9.312 -9.43 -15.727 1 97.88 352 ILE B CA 1
ATOM 7156 C C . ILE B 1 352 ? 10.68 -9 -15.203 1 97.88 352 ILE B C 1
ATOM 7158 O O . ILE B 1 352 ? 11.125 -7.879 -15.453 1 97.88 352 ILE B O 1
ATOM 7162 N N . TYR B 1 353 ? 11.305 -9.836 -14.43 1 97.56 353 TYR B N 1
ATOM 7163 C CA . TYR B 1 353 ? 12.609 -9.602 -13.82 1 97.56 353 TYR B CA 1
ATOM 7164 C C . TYR B 1 353 ? 13.664 -10.539 -14.406 1 97.56 353 TYR B C 1
ATOM 7166 O O . TYR B 1 353 ? 13.594 -11.758 -14.211 1 97.56 353 TYR B O 1
ATOM 7174 N N . ARG B 1 354 ? 14.602 -9.953 -15.062 1 97.88 354 ARG B N 1
ATOM 7175 C CA . ARG B 1 354 ? 15.688 -10.734 -15.648 1 97.88 354 ARG B CA 1
ATOM 7176 C C . ARG B 1 354 ? 16.797 -10.977 -14.625 1 97.88 354 ARG B C 1
ATOM 7178 O O . ARG B 1 354 ? 17.297 -10.031 -14.016 1 97.88 354 ARG B O 1
ATOM 7185 N N . ASN B 1 355 ? 17.141 -12.164 -14.453 1 98.5 355 ASN B N 1
ATOM 7186 C CA . ASN B 1 355 ? 18.203 -12.547 -13.539 1 98.5 355 ASN B CA 1
ATOM 7187 C C . ASN B 1 355 ? 19.578 -12.133 -14.07 1 98.5 355 ASN B C 1
ATOM 7189 O O . ASN B 1 355 ? 19.938 -12.477 -15.203 1 98.5 355 ASN B O 1
ATOM 7193 N N . ASN B 1 356 ? 20.406 -11.438 -13.188 1 97.5 356 ASN B N 1
ATOM 7194 C CA . ASN B 1 356 ? 21.688 -10.906 -13.633 1 97.5 356 ASN B CA 1
ATOM 7195 C C . ASN B 1 356 ? 22.844 -11.859 -13.297 1 97.5 356 ASN B C 1
ATOM 7197 O O . ASN B 1 356 ? 23.984 -11.633 -13.703 1 97.5 356 ASN B O 1
ATOM 7201 N N . GLY B 1 357 ? 22.594 -12.836 -12.539 1 97.81 357 GLY B N 1
ATOM 7202 C CA . GLY B 1 357 ? 23.594 -13.852 -12.211 1 97.81 357 GLY B CA 1
ATOM 7203 C C . GLY B 1 357 ? 24.438 -13.484 -11 1 97.81 357 GLY B C 1
ATOM 7204 O O . GLY B 1 357 ? 25.297 -14.258 -10.586 1 97.81 357 GLY B O 1
ATOM 7205 N N . ASP B 1 358 ? 24.172 -12.273 -10.43 1 96.44 358 ASP B N 1
ATOM 7206 C CA . ASP B 1 358 ? 24.953 -11.828 -9.281 1 96.44 358 ASP B CA 1
ATOM 7207 C C . ASP B 1 358 ? 24.062 -11.672 -8.039 1 96.44 358 ASP B C 1
ATOM 7209 O O . ASP B 1 358 ? 24.438 -11 -7.078 1 96.44 358 ASP B O 1
ATOM 7213 N N . GLY B 1 359 ? 22.875 -12.32 -8.125 1 95.38 359 GLY B N 1
ATOM 7214 C CA . GLY B 1 359 ? 21.938 -12.227 -7.008 1 95.38 359 GLY B CA 1
ATOM 7215 C C . GLY B 1 359 ? 20.938 -11.102 -7.164 1 95.38 359 GLY B C 1
ATOM 7216 O O . GLY B 1 359 ? 20.016 -10.977 -6.355 1 95.38 359 GLY B O 1
ATOM 7217 N N . SER B 1 360 ? 21.047 -10.367 -8.25 1 94.12 360 SER B N 1
ATOM 7218 C CA . SER B 1 360 ? 20.109 -9.281 -8.531 1 94.12 360 SER B CA 1
ATOM 7219 C C . SER B 1 360 ? 19.328 -9.547 -9.812 1 94.12 360 SER B C 1
ATOM 7221 O O . SER B 1 360 ? 19.656 -10.469 -10.57 1 94.12 360 SER B O 1
ATOM 7223 N N . PHE B 1 361 ? 18.281 -8.828 -9.945 1 96.56 361 PHE B N 1
ATOM 7224 C CA . PHE B 1 361 ? 17.453 -8.883 -11.141 1 96.56 361 PHE B CA 1
ATOM 7225 C C . PHE B 1 361 ? 17.297 -7.492 -11.75 1 96.56 361 PHE B C 1
ATOM 7227 O O . PHE B 1 361 ? 17.5 -6.484 -11.07 1 96.56 361 PHE B O 1
ATOM 7234 N N . SER B 1 362 ? 16.984 -7.441 -13.023 1 93.94 362 SER B N 1
ATOM 7235 C CA . SER B 1 362 ? 16.625 -6.211 -13.727 1 93.94 362 SER B CA 1
ATOM 7236 C C . SER B 1 362 ? 15.164 -6.223 -14.148 1 93.94 362 SER B C 1
ATOM 7238 O O . SER B 1 362 ? 14.672 -7.219 -14.68 1 93.94 362 SER B O 1
ATOM 7240 N N . TYR B 1 363 ? 14.461 -5.141 -13.883 1 93.19 363 TYR B N 1
ATOM 7241 C CA . TYR B 1 363 ? 13.086 -4.969 -14.336 1 93.19 363 TYR B CA 1
ATOM 7242 C C . TYR B 1 363 ? 13.039 -4.691 -15.836 1 93.19 363 TYR B C 1
ATOM 7244 O O . TYR B 1 363 ? 13.211 -3.551 -16.266 1 93.19 363 TYR B O 1
ATOM 7252 N N . ASP B 1 364 ? 12.633 -5.668 -16.625 1 94.44 364 ASP B N 1
ATOM 7253 C CA . ASP B 1 364 ? 12.773 -5.582 -18.078 1 94.44 364 ASP B CA 1
ATOM 7254 C C . ASP B 1 364 ? 11.406 -5.438 -18.75 1 94.44 364 ASP B C 1
ATOM 7256 O O . ASP B 1 364 ? 11.266 -5.668 -19.953 1 94.44 364 ASP B O 1
ATOM 7260 N N . THR B 1 365 ? 10.453 -5.082 -18.047 1 94 365 THR B N 1
ATOM 7261 C CA . THR B 1 365 ? 9.086 -5.023 -18.547 1 94 365 THR B CA 1
ATOM 7262 C C . THR B 1 365 ? 8.984 -4.086 -19.75 1 94 365 THR B C 1
ATOM 7264 O O . THR B 1 365 ? 8.289 -4.383 -20.719 1 94 365 THR B O 1
ATOM 7267 N N . TYR B 1 366 ? 9.656 -2.979 -19.734 1 88.44 366 TYR B N 1
ATOM 7268 C CA . TYR B 1 366 ? 9.617 -2.027 -20.844 1 88.44 366 TYR B CA 1
ATOM 7269 C C . TYR B 1 366 ? 10.414 -2.545 -22.031 1 88.44 366 TYR B C 1
ATOM 7271 O O . TYR B 1 366 ? 9.922 -2.547 -23.172 1 88.44 366 TYR B O 1
ATOM 7279 N N . GLN B 1 367 ? 11.578 -3.035 -21.75 1 90.19 367 GLN B N 1
ATOM 7280 C CA . GLN B 1 367 ? 12.5 -3.473 -22.797 1 90.19 367 GLN B CA 1
ATOM 7281 C C . GLN B 1 367 ? 11.953 -4.688 -23.547 1 90.19 367 GLN B C 1
ATOM 7283 O O . GLN B 1 367 ? 12.188 -4.844 -24.734 1 90.19 367 GLN B O 1
ATOM 7288 N N . THR B 1 368 ? 11.141 -5.469 -22.859 1 94.88 368 THR B N 1
ATOM 7289 C CA . THR B 1 368 ? 10.641 -6.699 -23.453 1 94.88 368 THR B CA 1
ATOM 7290 C C . THR B 1 368 ? 9.336 -6.445 -24.203 1 94.88 368 THR B C 1
ATOM 7292 O O . THR B 1 368 ? 8.82 -7.336 -24.891 1 94.88 368 THR B O 1
ATOM 7295 N N . GLY B 1 369 ? 8.75 -5.289 -24 1 92.25 369 GLY B N 1
ATOM 7296 C CA . GLY B 1 369 ? 7.484 -4.973 -24.656 1 92.25 369 GLY B CA 1
ATOM 7297 C C . GLY B 1 369 ? 6.277 -5.387 -23.844 1 92.25 369 GLY B C 1
ATOM 7298 O O . GLY B 1 369 ? 5.141 -5.066 -24.188 1 92.25 369 GLY B O 1
ATOM 7299 N N . LEU B 1 370 ? 6.449 -6.004 -22.734 1 95 370 LEU B N 1
ATOM 7300 C CA . LEU B 1 370 ? 5.34 -6.5 -21.922 1 95 370 LEU B CA 1
ATOM 7301 C C . LEU B 1 370 ? 4.5 -5.348 -21.391 1 95 370 LEU B C 1
ATOM 7303 O O . LEU B 1 370 ? 3.291 -5.496 -21.188 1 95 370 LEU B O 1
ATOM 7307 N N . ALA B 1 371 ? 5.164 -4.219 -21.141 1 91.12 371 ALA B N 1
ATOM 7308 C CA . ALA B 1 371 ? 4.441 -3.068 -20.609 1 91.12 371 ALA B CA 1
ATOM 7309 C C . ALA B 1 371 ? 3.256 -2.699 -21.5 1 91.12 371 ALA B C 1
ATOM 7311 O O . ALA B 1 371 ? 2.125 -2.598 -21.016 1 91.12 371 ALA B O 1
ATOM 7312 N N . GLY B 1 372 ? 3.465 -2.564 -22.766 1 88.69 372 GLY B N 1
ATOM 7313 C CA . GLY B 1 372 ? 2.439 -2.115 -23.703 1 88.69 372 GLY B CA 1
ATOM 7314 C C . GLY B 1 372 ? 1.308 -3.113 -23.859 1 88.69 372 GLY B C 1
ATOM 7315 O O . GLY B 1 372 ? 0.149 -2.723 -24.031 1 88.69 372 GLY B O 1
ATOM 7316 N N . ILE B 1 373 ? 1.613 -4.344 -23.766 1 92.81 373 ILE B N 1
ATOM 7317 C CA . ILE B 1 373 ? 0.588 -5.316 -24.125 1 92.81 373 ILE B CA 1
ATOM 7318 C C . ILE B 1 373 ? -0.206 -5.711 -22.875 1 92.81 373 ILE B C 1
ATOM 7320 O O . ILE B 1 373 ? -1.255 -6.352 -22.984 1 92.81 373 ILE B O 1
ATOM 7324 N N . THR B 1 374 ? 0.228 -5.273 -21.656 1 95.31 374 THR B N 1
ATOM 7325 C CA . THR B 1 374 ? -0.446 -5.746 -20.453 1 95.31 374 THR B CA 1
ATOM 7326 C C . THR B 1 374 ? -1.06 -4.578 -19.688 1 95.31 374 THR B C 1
ATOM 7328 O O . THR B 1 374 ? -1.851 -4.785 -18.766 1 95.31 374 THR B O 1
ATOM 7331 N N . LEU B 1 375 ? -0.823 -3.324 -20.031 1 89.5 375 LEU B N 1
ATOM 7332 C CA . LEU B 1 375 ? -1.142 -2.129 -19.25 1 89.5 375 LEU B CA 1
ATOM 7333 C C . LEU B 1 375 ? -2.623 -2.094 -18.891 1 89.5 375 LEU B C 1
ATOM 7335 O O . LEU B 1 375 ? -2.992 -1.672 -17.797 1 89.5 375 LEU B O 1
ATOM 7339 N N . LEU B 1 376 ? -3.486 -2.584 -19.797 1 89.94 376 LEU B N 1
ATOM 7340 C CA . LEU B 1 376 ? -4.918 -2.402 -19.594 1 89.94 376 LEU B CA 1
ATOM 7341 C C . LEU B 1 376 ? -5.566 -3.695 -19.094 1 89.94 376 LEU B C 1
ATOM 7343 O O . LEU B 1 376 ? -6.797 -3.795 -19.047 1 89.94 376 LEU B O 1
ATOM 7347 N N . HIS B 1 377 ? -4.77 -4.656 -18.781 1 94.75 377 HIS B N 1
ATOM 7348 C CA . HIS B 1 377 ? -5.328 -5.969 -18.469 1 94.75 377 HIS B CA 1
ATOM 7349 C C . HIS B 1 377 ? -5.027 -6.363 -17.016 1 94.75 377 HIS B C 1
ATOM 7351 O O . HIS B 1 377 ? -4.09 -5.844 -16.406 1 94.75 377 HIS B O 1
ATOM 7357 N N . SER B 1 378 ? -5.891 -7.164 -16.516 1 96.81 378 SER B N 1
ATOM 7358 C CA . SER B 1 378 ? -5.699 -7.777 -15.203 1 96.81 378 SER B CA 1
ATOM 7359 C C . SER B 1 378 ? -5.379 -9.266 -15.336 1 96.81 378 SER B C 1
ATOM 7361 O O . SER B 1 378 ? -6.191 -10.039 -15.836 1 96.81 378 SER B O 1
ATOM 7363 N N . GLY B 1 379 ? -4.215 -9.641 -14.812 1 98 379 GLY B N 1
ATOM 7364 C CA . GLY B 1 379 ? -3.766 -11.008 -14.977 1 98 379 GLY B CA 1
ATOM 7365 C C . GLY B 1 379 ? -3.748 -11.789 -13.68 1 98 379 GLY B C 1
ATOM 7366 O O . GLY B 1 379 ? -3.506 -11.227 -12.609 1 98 379 GLY B O 1
ATOM 7367 N N . TRP B 1 380 ? -4.012 -13.086 -13.836 1 98.38 380 TRP B N 1
ATOM 7368 C CA . TRP B 1 380 ? -3.959 -14.039 -12.734 1 98.38 380 TRP B CA 1
ATOM 7369 C C . TRP B 1 380 ? -2.988 -15.18 -13.047 1 98.38 380 TRP B C 1
ATOM 7371 O O . TRP B 1 380 ? -1.771 -15.008 -12.945 1 98.38 380 TRP B O 1
ATOM 7381 N N . GLY B 1 381 ? -3.5 -16.328 -13.508 1 98.69 381 GLY B N 1
ATOM 7382 C CA . GLY B 1 381 ? -2.586 -17.375 -13.914 1 98.69 381 GLY B CA 1
ATOM 7383 C C . GLY B 1 381 ? -1.655 -16.969 -15.039 1 98.69 381 GLY B C 1
ATOM 7384 O O . GLY B 1 381 ? -2.082 -16.328 -15.992 1 98.69 381 GLY B O 1
ATOM 7385 N N . ILE B 1 382 ? -0.35 -17.281 -14.867 1 98.75 382 ILE B N 1
ATOM 7386 C CA . ILE B 1 382 ? 0.656 -17.016 -15.891 1 98.75 382 ILE B CA 1
ATOM 7387 C C . ILE B 1 382 ? 1.68 -18.156 -15.906 1 98.75 382 ILE B C 1
ATOM 7389 O O . ILE B 1 382 ? 2.059 -18.672 -14.852 1 98.75 382 ILE B O 1
ATOM 7393 N N . HIS B 1 383 ? 2.086 -18.516 -17.094 1 98.62 383 HIS B N 1
ATOM 7394 C CA . HIS B 1 383 ? 3.115 -19.531 -17.203 1 98.62 383 HIS B CA 1
ATOM 7395 C C . HIS B 1 383 ? 3.922 -19.375 -18.484 1 98.62 383 HIS B C 1
ATOM 7397 O O . HIS B 1 383 ? 3.365 -19.047 -19.531 1 98.62 383 HIS B O 1
ATOM 7403 N N . PHE B 1 384 ? 5.207 -19.578 -18.359 1 98.44 384 PHE B N 1
ATOM 7404 C CA . PHE B 1 384 ? 6.051 -19.734 -19.547 1 98.44 384 PHE B CA 1
ATOM 7405 C C . PHE B 1 384 ? 5.777 -21.062 -20.25 1 98.44 384 PHE B C 1
ATOM 7407 O O . PHE B 1 384 ? 5.57 -22.078 -19.578 1 98.44 384 PHE B O 1
ATOM 7414 N N . LEU B 1 385 ? 5.77 -21.047 -21.531 1 98.06 385 LEU B N 1
ATOM 7415 C CA . LEU B 1 385 ? 5.652 -22.25 -22.359 1 98.06 385 LEU B CA 1
ATOM 7416 C C . LEU B 1 385 ? 6.223 -22 -23.766 1 98.06 385 LEU B C 1
ATOM 7418 O O . LEU B 1 385 ? 6.352 -20.859 -24.188 1 98.06 385 LEU B O 1
ATOM 7422 N N . ASP B 1 386 ? 6.645 -22.969 -24.422 1 98.19 386 ASP B N 1
ATOM 7423 C CA . ASP B 1 386 ? 7.031 -22.906 -25.828 1 98.19 386 ASP B CA 1
ATOM 7424 C C . ASP B 1 386 ? 5.949 -23.516 -26.719 1 98.19 386 ASP B C 1
ATOM 7426 O O . ASP B 1 386 ? 5.992 -24.703 -27.047 1 98.19 386 ASP B O 1
ATOM 7430 N N . TYR B 1 387 ? 5.023 -22.656 -27.172 1 97.94 387 TYR B N 1
ATOM 7431 C CA . TYR B 1 387 ? 3.824 -23.188 -27.812 1 97.94 387 TYR B CA 1
ATOM 7432 C C . TYR B 1 387 ? 4.109 -23.609 -29.25 1 97.94 387 TYR B C 1
ATOM 7434 O O . TYR B 1 387 ? 3.35 -24.391 -29.828 1 97.94 387 TYR B O 1
ATOM 7442 N N . ASP B 1 388 ? 5.223 -23.172 -29.844 1 97.56 388 ASP B N 1
ATOM 7443 C CA . ASP B 1 388 ? 5.512 -23.469 -31.25 1 97.56 388 ASP B CA 1
ATOM 7444 C C . ASP B 1 388 ? 6.812 -24.25 -31.391 1 97.56 388 ASP B C 1
ATOM 7446 O O . ASP B 1 388 ? 7.309 -24.453 -32.5 1 97.56 388 ASP B O 1
ATOM 7450 N N . ASN B 1 389 ? 7.434 -24.578 -30.281 1 97.75 389 ASN B N 1
ATOM 7451 C CA . ASN B 1 389 ? 8.633 -25.422 -30.188 1 97.75 389 ASN B CA 1
ATOM 7452 C C . ASN B 1 389 ? 9.812 -24.766 -30.906 1 97.75 389 ASN B C 1
ATOM 7454 O O . ASN B 1 389 ? 10.648 -25.469 -31.484 1 97.75 389 ASN B O 1
ATOM 7458 N N . ASP B 1 390 ? 9.867 -23.484 -30.891 1 96.44 390 ASP B N 1
ATOM 7459 C CA . ASP B 1 390 ? 10.969 -22.828 -31.578 1 96.44 390 ASP B CA 1
ATOM 7460 C C . ASP B 1 390 ? 12.172 -22.641 -30.641 1 96.44 390 ASP B C 1
ATOM 7462 O O . ASP B 1 390 ? 13.188 -22.078 -31.047 1 96.44 390 ASP B O 1
ATOM 7466 N N . GLY B 1 391 ? 12.023 -23.062 -29.391 1 97.12 391 GLY B N 1
ATOM 7467 C CA . GLY B 1 391 ? 13.141 -23.031 -28.453 1 97.12 391 GLY B CA 1
ATOM 7468 C C . GLY B 1 391 ? 13.117 -21.812 -27.547 1 97.12 391 GLY B C 1
ATOM 7469 O O . GLY B 1 391 ? 13.969 -21.688 -26.656 1 97.12 391 GLY B O 1
ATOM 7470 N N . PHE B 1 392 ? 12.164 -20.938 -27.703 1 96.75 392 PHE B N 1
ATOM 7471 C CA . PHE B 1 392 ? 11.984 -19.781 -26.828 1 96.75 392 PHE B CA 1
ATOM 7472 C C . PHE B 1 392 ? 10.703 -19.922 -26.016 1 96.75 392 PHE B C 1
ATOM 7474 O O . PHE B 1 392 ? 9.672 -20.359 -26.531 1 96.75 392 PHE B O 1
ATOM 7481 N N . LYS B 1 393 ? 10.797 -19.609 -24.734 1 97.69 393 LYS B N 1
ATOM 7482 C CA . LYS B 1 393 ? 9.633 -19.703 -23.859 1 97.69 393 LYS B CA 1
ATOM 7483 C C . LYS B 1 393 ? 8.711 -18.5 -24.031 1 97.69 393 LYS B C 1
ATOM 7485 O O . LYS B 1 393 ? 9.102 -17.359 -23.75 1 97.69 393 LYS B O 1
ATOM 7490 N N . ASP B 1 394 ? 7.539 -18.719 -24.469 1 98.31 394 ASP B N 1
ATOM 7491 C CA . ASP B 1 394 ? 6.477 -17.734 -24.609 1 98.31 394 ASP B CA 1
ATOM 7492 C C . ASP B 1 394 ? 5.707 -17.547 -23.312 1 98.31 394 ASP B C 1
ATOM 7494 O O . ASP B 1 394 ? 6.109 -18.078 -22.266 1 98.31 394 ASP B O 1
ATOM 7498 N N . LEU B 1 395 ? 4.641 -16.688 -23.344 1 98.5 395 LEU B N 1
ATOM 7499 C CA . LEU B 1 395 ? 3.803 -16.484 -22.172 1 98.5 395 LEU B CA 1
ATOM 7500 C C . LEU B 1 395 ? 2.336 -16.75 -22.5 1 98.5 395 LEU B C 1
ATOM 7502 O O . LEU B 1 395 ? 1.842 -16.328 -23.547 1 98.5 395 LEU B O 1
ATOM 7506 N N . LEU B 1 396 ? 1.694 -17.5 -21.641 1 98.75 396 LEU B N 1
ATOM 7507 C CA . LEU B 1 396 ? 0.241 -17.625 -21.609 1 98.75 396 LEU B CA 1
ATOM 7508 C C . LEU B 1 396 ? -0.326 -17.078 -20.312 1 98.75 396 LEU B C 1
ATOM 7510 O O . LEU B 1 396 ? 0.156 -17.422 -19.234 1 98.75 396 LEU B O 1
ATOM 7514 N N . VAL B 1 397 ? -1.349 -16.172 -20.438 1 98.62 397 VAL B N 1
ATOM 7515 C CA . VAL B 1 397 ? -1.833 -15.484 -19.234 1 98.62 397 VAL B CA 1
ATOM 7516 C C . VAL B 1 397 ? -3.357 -15.562 -19.188 1 98.62 397 VAL B C 1
ATOM 7518 O O . VAL B 1 397 ? -4.039 -15.242 -20.156 1 98.62 397 VAL B O 1
ATOM 7521 N N . ALA B 1 398 ? -3.875 -16.031 -18.031 1 98.56 398 ALA B N 1
ATOM 7522 C CA . ALA B 1 398 ? -5.293 -15.914 -17.703 1 98.56 398 ALA B CA 1
ATOM 7523 C C . ALA B 1 398 ? -5.641 -14.492 -17.25 1 98.56 398 ALA B C 1
ATOM 7525 O O . ALA B 1 398 ? -5 -13.945 -16.359 1 98.56 398 ALA B O 1
ATOM 7526 N N . GLN B 1 399 ? -6.68 -13.922 -17.875 1 98 399 GLN B N 1
ATOM 7527 C CA . GLN B 1 399 ? -6.977 -12.523 -17.594 1 98 399 GLN B CA 1
ATOM 7528 C C . GLN B 1 399 ? -8.453 -12.344 -17.234 1 98 399 GLN B C 1
ATOM 7530 O O . GLN B 1 399 ? -9.289 -13.172 -17.594 1 98 399 GLN B O 1
ATOM 7535 N N . GLY B 1 400 ? -8.742 -11.32 -16.469 1 97.62 400 GLY B N 1
ATOM 7536 C CA . GLY B 1 400 ? -10.055 -10.883 -16.016 1 97.62 400 GLY B CA 1
ATOM 7537 C C . GLY B 1 400 ? -9.992 -9.969 -14.812 1 97.62 400 GLY B C 1
ATOM 7538 O O . GLY B 1 400 ? -9.273 -10.242 -13.852 1 97.62 400 GLY B O 1
ATOM 7539 N N . HIS B 1 401 ? -10.75 -8.93 -14.883 1 95.25 401 HIS B N 1
ATOM 7540 C CA . HIS B 1 401 ? -10.734 -7.984 -13.773 1 95.25 401 HIS B CA 1
ATOM 7541 C C . HIS B 1 401 ? -11.477 -8.539 -12.562 1 95.25 401 HIS B C 1
ATOM 7543 O O . HIS B 1 401 ? -12.336 -9.414 -12.711 1 95.25 401 HIS B O 1
ATOM 7549 N N . ASP B 1 402 ? -11.211 -8.094 -11.344 1 92.31 402 ASP B N 1
ATOM 7550 C CA . ASP B 1 402 ? -11.867 -8.57 -10.133 1 92.31 402 ASP B CA 1
ATOM 7551 C C . ASP B 1 402 ? -13.18 -7.828 -9.891 1 92.31 402 ASP B C 1
ATOM 7553 O O . ASP B 1 402 ? -14.078 -8.344 -9.219 1 92.31 402 ASP B O 1
ATOM 7557 N N . LEU B 1 403 ? -13.242 -6.652 -10.398 1 88.38 403 LEU B N 1
ATOM 7558 C CA . LEU B 1 403 ? -14.414 -5.816 -10.164 1 88.38 403 LEU B CA 1
ATOM 7559 C C . LEU B 1 403 ? -15.375 -5.867 -11.352 1 88.38 403 LEU B C 1
ATOM 7561 O O . LEU B 1 403 ? -15.062 -5.355 -12.422 1 88.38 403 LEU B O 1
ATOM 7565 N N . ASP B 1 404 ? -16.562 -6.344 -11.062 1 89.19 404 ASP B N 1
ATOM 7566 C CA . ASP B 1 404 ? -17.531 -6.535 -12.133 1 89.19 404 ASP B CA 1
ATOM 7567 C C . ASP B 1 404 ? -18.188 -5.211 -12.539 1 89.19 404 ASP B C 1
ATOM 7569 O O . ASP B 1 404 ? -18.922 -5.145 -13.523 1 89.19 404 ASP B O 1
ATOM 7573 N N . THR B 1 405 ? -17.891 -4.141 -11.852 1 83.75 405 THR B N 1
ATOM 7574 C CA . THR B 1 405 ? -18.453 -2.828 -12.164 1 83.75 405 THR B CA 1
ATOM 7575 C C . THR B 1 405 ? -17.359 -1.877 -12.648 1 83.75 405 THR B C 1
ATOM 7577 O O . THR B 1 405 ? -17.562 -0.661 -12.672 1 83.75 405 THR B O 1
ATOM 7580 N N . ILE B 1 406 ? -16.234 -2.436 -12.969 1 86.19 406 ILE B N 1
ATOM 7581 C CA . ILE B 1 406 ? -15.062 -1.621 -13.258 1 86.19 406 ILE B CA 1
ATOM 7582 C C . ILE B 1 406 ? -15.375 -0.662 -14.406 1 86.19 406 ILE B C 1
ATOM 7584 O O . ILE B 1 406 ? -14.898 0.476 -14.414 1 86.19 406 ILE B O 1
ATOM 7588 N N . GLU B 1 407 ? -16.219 -1.048 -15.336 1 85.75 407 GLU B N 1
ATOM 7589 C CA . GLU B 1 407 ? -16.5 -0.269 -16.531 1 85.75 407 GLU B CA 1
ATOM 7590 C C . GLU B 1 407 ? -17.281 1 -16.203 1 85.75 407 GLU B C 1
ATOM 7592 O O . GLU B 1 407 ? -17.297 1.949 -16.984 1 85.75 407 GLU B O 1
ATOM 7597 N N . LEU B 1 408 ? -17.922 0.989 -15.07 1 76.25 408 LEU B N 1
ATOM 7598 C CA . LEU B 1 408 ? -18.688 2.156 -14.656 1 76.25 408 LEU B CA 1
ATOM 7599 C C . LEU B 1 408 ? -17.766 3.342 -14.383 1 76.25 408 LEU B C 1
ATOM 7601 O O . LEU B 1 408 ? -18.141 4.492 -14.641 1 76.25 408 LEU B O 1
ATOM 7605 N N . ASN B 1 409 ? -16.578 3.027 -13.953 1 68.81 409 ASN B N 1
ATOM 7606 C CA . ASN B 1 409 ? -15.664 4.098 -13.57 1 68.81 409 ASN B CA 1
ATOM 7607 C C . ASN B 1 409 ? -14.516 4.238 -14.562 1 68.81 409 ASN B C 1
ATOM 7609 O O . ASN B 1 409 ? -13.914 5.309 -14.68 1 68.81 409 ASN B O 1
ATOM 7613 N N . PHE B 1 410 ? -14.242 3.162 -15.188 1 76.5 410 PHE B N 1
ATOM 7614 C CA . PHE B 1 410 ? -13.133 3.123 -16.141 1 76.5 410 PHE B CA 1
ATOM 7615 C C . PHE B 1 410 ? -13.547 2.404 -17.422 1 76.5 410 PHE B C 1
ATOM 7617 O O . PHE B 1 410 ? -13.234 1.225 -17.609 1 76.5 410 PHE B O 1
ATOM 7624 N N . PRO B 1 411 ? -14.047 3.123 -18.344 1 81 411 PRO B N 1
ATOM 7625 C CA . PRO B 1 411 ? -14.617 2.492 -19.531 1 81 411 PRO B CA 1
ATOM 7626 C C . PRO B 1 411 ? -13.578 1.76 -20.375 1 81 411 PRO B C 1
ATOM 7628 O O . PRO B 1 411 ? -13.93 0.909 -21.203 1 81 411 PRO B O 1
ATOM 7631 N N . GLN B 1 412 ? -12.289 2.098 -20.188 1 85.06 412 GLN B N 1
ATOM 7632 C CA . GLN B 1 412 ? -11.242 1.45 -20.969 1 85.06 412 GLN B CA 1
ATOM 7633 C C . GLN B 1 412 ? -10.883 0.088 -20.375 1 85.06 412 GLN B C 1
ATOM 7635 O O . GLN B 1 412 ? -10.18 -0.701 -21.016 1 85.06 412 GLN B O 1
ATOM 7640 N N . LEU B 1 413 ? -11.336 -0.14 -19.172 1 89.88 413 LEU B N 1
ATOM 7641 C CA . LEU B 1 413 ? -11.102 -1.423 -18.516 1 89.88 413 LEU B CA 1
ATOM 7642 C C . LEU B 1 413 ? -12.336 -2.312 -18.609 1 89.88 413 LEU B C 1
ATOM 7644 O O . LEU B 1 413 ? -13.453 -1.815 -18.75 1 89.88 413 LEU B O 1
ATOM 7648 N N . HIS B 1 414 ? -12.125 -3.605 -18.594 1 92.5 414 HIS B N 1
ATOM 7649 C CA . HIS B 1 414 ? -13.227 -4.555 -18.734 1 92.5 414 HIS B CA 1
ATOM 7650 C C . HIS B 1 414 ? -13.156 -5.637 -17.656 1 92.5 414 HIS B C 1
ATOM 7652 O O . HIS B 1 414 ? -12.07 -6.109 -17.312 1 92.5 414 HIS B O 1
ATOM 7658 N N . TYR B 1 415 ? -14.352 -5.996 -17.219 1 94.06 415 TYR B N 1
ATOM 7659 C CA . TYR B 1 415 ? -14.461 -7.086 -16.25 1 94.06 415 TYR B CA 1
ATOM 7660 C C . TYR B 1 415 ? -14.016 -8.406 -16.875 1 94.06 415 TYR B C 1
ATOM 7662 O O . TYR B 1 415 ? -13.18 -9.117 -16.312 1 94.06 415 TYR B O 1
ATOM 7670 N N . ARG B 1 416 ? -14.602 -8.742 -17.969 1 96.56 416 ARG B N 1
ATOM 7671 C CA . ARG B 1 416 ? -14.211 -9.906 -18.734 1 96.56 416 ARG B CA 1
ATOM 7672 C C . ARG B 1 416 ? -13.172 -9.539 -19.797 1 96.56 416 ARG B C 1
ATOM 7674 O O . ARG B 1 416 ? -13.312 -8.523 -20.484 1 96.56 416 ARG B O 1
ATOM 7681 N N . GLU B 1 417 ? -12.133 -10.336 -19.812 1 96.69 417 GLU B N 1
ATOM 7682 C CA . GLU B 1 417 ? -11.008 -10.055 -20.703 1 96.69 417 GLU B CA 1
ATOM 7683 C C . GLU B 1 417 ? -10.57 -11.305 -21.453 1 96.69 417 GLU B C 1
ATOM 7685 O O . GLU B 1 417 ? -10.773 -12.422 -20.984 1 96.69 417 GLU B O 1
ATOM 7690 N N . PRO B 1 418 ? -9.969 -11.055 -22.641 1 96.12 418 PRO B N 1
ATOM 7691 C CA . PRO B 1 418 ? -9.398 -12.219 -23.328 1 96.12 418 PRO B CA 1
ATOM 7692 C C . PRO B 1 418 ? -8.141 -12.742 -22.641 1 96.12 418 PRO B C 1
ATOM 7694 O O . PRO B 1 418 ? -7.48 -12.016 -21.891 1 96.12 418 PRO B O 1
ATOM 7697 N N . LEU B 1 419 ? -7.855 -14 -22.922 1 97.88 419 LEU B N 1
ATOM 7698 C CA . LEU B 1 419 ? -6.547 -14.523 -22.562 1 97.88 419 LEU B CA 1
ATOM 7699 C C . LEU B 1 419 ? -5.445 -13.844 -23.359 1 97.88 419 LEU B C 1
ATOM 7701 O O . LEU B 1 419 ? -5.715 -13.219 -24.391 1 97.88 419 LEU B O 1
ATOM 7705 N N . LEU B 1 420 ? -4.23 -13.938 -22.828 1 98.19 420 LEU B N 1
ATOM 7706 C CA . LEU B 1 420 ? -3.092 -13.359 -23.531 1 98.19 420 LEU B CA 1
ATOM 7707 C C . LEU B 1 420 ? -2.082 -14.445 -23.906 1 98.19 420 LEU B C 1
ATOM 7709 O O . LEU B 1 420 ? -1.71 -15.266 -23.078 1 98.19 420 LEU B O 1
ATOM 7713 N N . LEU B 1 421 ? -1.753 -14.492 -25.125 1 98.38 421 LEU B N 1
ATOM 7714 C CA . LEU B 1 421 ? -0.605 -15.242 -25.625 1 98.38 421 LEU B CA 1
ATOM 7715 C C . LEU B 1 421 ? 0.469 -14.297 -26.156 1 98.38 421 LEU B C 1
ATOM 7717 O O . LEU B 1 421 ? 0.249 -13.586 -27.141 1 98.38 421 LEU B O 1
ATOM 7721 N N . ALA B 1 422 ? 1.588 -14.273 -25.516 1 98.25 422 ALA B N 1
ATOM 7722 C CA . ALA B 1 422 ? 2.705 -13.43 -25.922 1 98.25 422 ALA B CA 1
ATOM 7723 C C . ALA B 1 422 ? 3.855 -14.273 -26.469 1 98.25 422 ALA B C 1
ATOM 7725 O O . ALA B 1 422 ? 4.426 -15.094 -25.75 1 98.25 422 ALA B O 1
ATOM 7726 N N . ARG B 1 423 ? 4.203 -14.07 -27.672 1 97.81 423 ARG B N 1
ATOM 7727 C CA . ARG B 1 423 ? 5.277 -14.82 -28.312 1 97.81 423 ARG B CA 1
ATOM 7728 C C . ARG B 1 423 ? 6.633 -14.18 -28.031 1 97.81 423 ARG B C 1
ATOM 7730 O O . ARG B 1 423 ? 6.801 -12.969 -28.203 1 97.81 423 ARG B O 1
ATOM 7737 N N . ASN B 1 424 ? 7.547 -15.039 -27.609 1 97.44 424 ASN B N 1
ATOM 7738 C CA . ASN B 1 424 ? 8.93 -14.617 -27.406 1 97.44 424 ASN B CA 1
ATOM 7739 C C . ASN B 1 424 ? 9.727 -14.711 -28.703 1 97.44 424 ASN B C 1
ATOM 7741 O O . ASN B 1 424 ? 9.945 -15.805 -29.234 1 97.44 424 ASN B O 1
ATOM 7745 N N . THR B 1 425 ? 10.258 -13.562 -29.188 1 95.19 425 THR B N 1
ATOM 7746 C CA . THR B 1 425 ? 11 -13.516 -30.438 1 95.19 425 THR B CA 1
ATOM 7747 C C . THR B 1 425 ? 12.492 -13.719 -30.203 1 95.19 425 THR B C 1
ATOM 7749 O O . THR B 1 425 ? 13.289 -13.672 -31.125 1 95.19 425 THR B O 1
ATOM 7752 N N . GLY B 1 426 ? 12.812 -13.953 -28.953 1 92.38 426 GLY B N 1
ATOM 7753 C CA . GLY B 1 426 ? 14.219 -13.961 -28.578 1 92.38 426 GLY B CA 1
ATOM 7754 C C . GLY B 1 426 ? 14.711 -12.609 -28.078 1 92.38 426 GLY B C 1
ATOM 7755 O O . GLY B 1 426 ? 15.703 -12.531 -27.344 1 92.38 426 GLY B O 1
ATOM 7756 N N . LYS B 1 427 ? 13.969 -11.547 -28.438 1 91.12 427 LYS B N 1
ATOM 7757 C CA . LYS B 1 427 ? 14.328 -10.195 -28.016 1 91.12 427 LYS B CA 1
ATOM 7758 C C . LYS B 1 427 ? 13.195 -9.539 -27.25 1 91.12 427 LYS B C 1
ATOM 7760 O O . LYS B 1 427 ? 13.43 -8.836 -26.266 1 91.12 427 LYS B O 1
ATOM 7765 N N . THR B 1 428 ? 12.008 -9.711 -27.734 1 94.69 428 THR B N 1
ATOM 7766 C CA . THR B 1 428 ? 10.828 -9.086 -27.141 1 94.69 428 THR B CA 1
ATOM 7767 C C . THR B 1 428 ? 9.656 -10.062 -27.125 1 94.69 428 THR B C 1
ATOM 7769 O O . THR B 1 428 ? 9.727 -11.141 -27.719 1 94.69 428 THR B O 1
ATOM 7772 N N . PHE B 1 429 ? 8.664 -9.664 -26.375 1 97.06 429 PHE B N 1
ATOM 777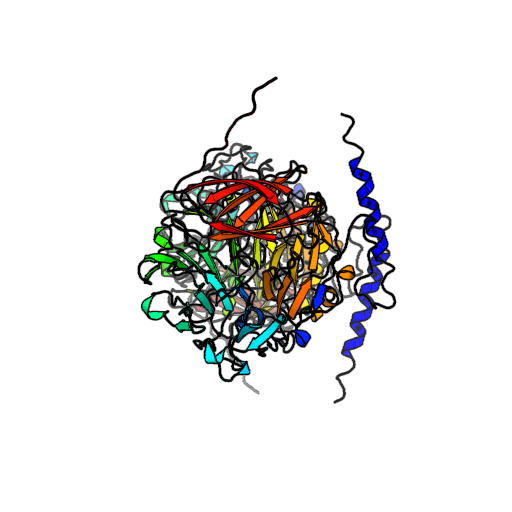3 C CA . PHE B 1 429 ? 7.391 -10.367 -26.406 1 97.06 429 PHE B CA 1
ATOM 7774 C C . PHE B 1 429 ? 6.398 -9.625 -27.312 1 97.06 429 PHE B C 1
ATOM 7776 O O . PHE B 1 429 ? 6.258 -8.406 -27.219 1 97.06 429 PHE B O 1
ATOM 7783 N N . VAL B 1 430 ? 5.719 -10.391 -28.141 1 95.88 430 VAL B N 1
ATOM 7784 C CA . VAL B 1 430 ? 4.723 -9.844 -29.047 1 95.88 430 VAL B CA 1
ATOM 7785 C C . VAL B 1 430 ? 3.369 -10.508 -28.797 1 95.88 430 VAL B C 1
ATOM 7787 O O . VAL B 1 430 ? 3.279 -11.734 -28.703 1 95.88 430 VAL B O 1
ATOM 7790 N N . ASP B 1 431 ? 2.338 -9.688 -28.688 1 96.88 431 ASP B N 1
ATOM 7791 C CA . ASP B 1 431 ? 0.989 -10.219 -28.516 1 96.88 431 ASP B CA 1
ATOM 7792 C C . ASP B 1 431 ? 0.478 -10.867 -29.797 1 96.88 431 ASP B C 1
ATOM 7794 O O . ASP B 1 431 ? 0.247 -10.188 -30.797 1 96.88 431 ASP B O 1
ATOM 7798 N N . VAL B 1 432 ? 0.224 -12.148 -29.719 1 97 432 VAL B N 1
ATOM 7799 C CA . VAL B 1 432 ? -0.257 -12.875 -30.906 1 97 432 VAL B CA 1
ATOM 7800 C C . VAL B 1 432 ? -1.651 -13.43 -30.625 1 97 432 VAL B C 1
ATOM 7802 O O . VAL B 1 432 ? -2.139 -14.289 -31.359 1 97 432 VAL B O 1
ATOM 7805 N N . SER B 1 433 ? -2.291 -13.023 -29.609 1 96.5 433 SER B N 1
ATOM 7806 C CA . SER B 1 433 ? -3.543 -13.602 -29.125 1 96.5 433 SER B CA 1
ATOM 7807 C C . SER B 1 433 ? -4.613 -13.586 -30.219 1 96.5 433 SER B C 1
ATOM 7809 O O . SER B 1 433 ? -5.211 -14.617 -30.516 1 96.5 433 SER B O 1
ATOM 7811 N N . SER B 1 434 ? -4.836 -12.492 -30.828 1 92.94 434 SER B N 1
ATOM 7812 C CA . SER B 1 434 ? -5.945 -12.305 -31.766 1 92.94 434 SER B CA 1
ATOM 7813 C C . SER B 1 434 ? -5.824 -13.242 -32.969 1 92.94 434 SER B C 1
ATOM 7815 O O . SER B 1 434 ? -6.82 -13.562 -33.625 1 92.94 434 SER B O 1
ATOM 7817 N N . GLN B 1 435 ? -4.645 -13.742 -33.219 1 95.06 435 GLN B N 1
ATOM 7818 C CA . GLN B 1 435 ? -4.406 -14.602 -34.375 1 95.06 435 GLN B CA 1
ATOM 7819 C C . GLN B 1 435 ? -4.23 -16.062 -33.938 1 95.06 435 GLN B C 1
ATOM 7821 O O . GLN B 1 435 ? -3.971 -16.922 -34.781 1 95.06 435 GLN B O 1
ATOM 7826 N N . SER B 1 436 ? -4.379 -16.312 -32.719 1 97.31 436 SER B N 1
ATOM 7827 C CA . SER B 1 436 ? -3.988 -17.625 -32.219 1 97.31 436 SER B CA 1
ATOM 7828 C C . SER B 1 436 ? -5.211 -18.484 -31.906 1 97.31 436 SER B C 1
ATOM 7830 O O . SER B 1 436 ? -5.109 -19.5 -31.203 1 97.31 436 SER B O 1
ATOM 7832 N N . GLY B 1 437 ? -6.352 -18.141 -32.344 1 95.88 437 GLY B N 1
ATOM 7833 C CA . GLY B 1 437 ? -7.559 -18.938 -32.188 1 95.88 437 GLY B CA 1
ATOM 7834 C C . GLY B 1 437 ? -8.695 -18.156 -31.547 1 95.88 437 GLY B C 1
ATOM 7835 O O . GLY B 1 437 ? -8.477 -17.125 -30.906 1 95.88 437 GLY B O 1
ATOM 7836 N N . ASP B 1 438 ? -9.93 -18.719 -31.625 1 94.38 438 ASP B N 1
ATOM 7837 C CA . ASP B 1 438 ? -11.141 -18.062 -31.141 1 94.38 438 ASP B CA 1
ATOM 7838 C C . ASP B 1 438 ? -11.133 -17.938 -29.625 1 94.38 438 ASP B C 1
ATOM 7840 O O . ASP B 1 438 ? -11.711 -17 -29.062 1 94.38 438 ASP B O 1
ATOM 7844 N N . VAL B 1 439 ? -10.406 -18.797 -29.016 1 93.56 439 VAL B N 1
ATOM 7845 C CA . VAL B 1 439 ? -10.383 -18.844 -27.562 1 93.56 439 VAL B CA 1
ATOM 7846 C C . VAL B 1 439 ? -9.766 -17.547 -27.031 1 93.56 439 VAL B C 1
ATOM 7848 O O . VAL B 1 439 ? -10.07 -17.125 -25.906 1 93.56 439 VAL B O 1
ATOM 7851 N N . PHE B 1 440 ? -8.977 -16.922 -27.797 1 95.44 440 PHE B N 1
ATOM 7852 C CA . PHE B 1 440 ? -8.289 -15.703 -27.375 1 95.44 440 PHE B CA 1
ATOM 7853 C C . PHE B 1 440 ? -9.102 -14.469 -27.734 1 95.44 440 PHE B C 1
ATOM 7855 O O . PHE B 1 440 ? -8.695 -13.344 -27.438 1 95.44 440 PHE B O 1
ATOM 7862 N N . ARG B 1 441 ? -10.211 -14.625 -28.328 1 93.75 441 ARG B N 1
ATOM 7863 C CA . ARG B 1 441 ? -11.07 -13.5 -28.688 1 93.75 441 ARG B CA 1
ATOM 7864 C C . ARG B 1 441 ? -12.312 -13.453 -27.812 1 93.75 441 ARG B C 1
ATOM 7866 O O . ARG B 1 441 ? -13.125 -12.531 -27.922 1 93.75 441 ARG B O 1
ATOM 7873 N N . GLN B 1 442 ? -12.422 -14.406 -26.984 1 92.69 442 GLN B N 1
ATOM 7874 C CA . GLN B 1 442 ? -13.547 -14.445 -26.047 1 92.69 442 GLN B CA 1
ATOM 7875 C C . GLN B 1 442 ? -13.188 -13.789 -24.719 1 92.69 442 GLN B C 1
ATOM 7877 O O . GLN B 1 442 ? -12.055 -13.922 -24.234 1 92.69 442 GLN B O 1
ATOM 7882 N N . PRO B 1 443 ? -14.141 -13.117 -24.188 1 92.88 443 PRO B N 1
ATOM 7883 C CA . PRO B 1 443 ? -13.891 -12.516 -22.875 1 92.88 443 PRO B CA 1
ATOM 7884 C C . PRO B 1 443 ? -14.125 -13.492 -21.719 1 92.88 443 PRO B C 1
ATOM 7886 O O . PRO B 1 443 ? -15.086 -14.266 -21.75 1 92.88 443 PRO B O 1
ATOM 7889 N N . TRP B 1 444 ? -13.273 -13.516 -20.781 1 92.62 444 TRP B N 1
ATOM 7890 C CA . TRP B 1 444 ? -13.297 -14.43 -19.641 1 92.62 444 TRP B CA 1
ATOM 7891 C C . TRP B 1 444 ? -13.086 -13.672 -18.344 1 92.62 444 TRP B C 1
ATOM 7893 O O . TRP B 1 444 ? -12.68 -12.508 -18.344 1 92.62 444 TRP B O 1
ATOM 7903 N N . VAL B 1 445 ? -13.516 -14.297 -17.25 1 97.12 445 VAL B N 1
ATOM 7904 C CA . VAL B 1 445 ? -13.008 -13.961 -15.922 1 97.12 445 VAL B CA 1
ATOM 7905 C C . VAL B 1 445 ? -12.094 -15.078 -15.422 1 97.12 445 VAL B C 1
ATOM 7907 O O . VAL B 1 445 ? -12.391 -15.742 -14.43 1 97.12 445 VAL B O 1
ATOM 7910 N N . ALA B 1 446 ? -10.977 -15.195 -16.125 1 98.19 446 ALA B N 1
ATOM 7911 C CA . ALA B 1 446 ? -10.078 -16.328 -15.922 1 98.19 446 ALA B CA 1
ATOM 7912 C C . ALA B 1 446 ? -9.258 -16.141 -14.641 1 98.19 446 ALA B C 1
ATOM 7914 O O . ALA B 1 446 ? -8.922 -15.023 -14.266 1 98.19 446 ALA B O 1
ATOM 7915 N N . ARG B 1 447 ? -8.992 -17.234 -13.992 1 98.38 447 ARG B N 1
ATOM 7916 C CA . ARG B 1 447 ? -8.195 -17.25 -12.773 1 98.38 447 ARG B CA 1
ATOM 7917 C C . ARG B 1 447 ? -7.094 -18.312 -12.859 1 98.38 447 ARG B C 1
ATOM 7919 O O . ARG B 1 447 ? -6.062 -18.094 -13.492 1 98.38 447 ARG B O 1
ATOM 7926 N N . GLY B 1 448 ? -7.383 -19.562 -12.453 1 98.5 448 GLY B N 1
ATOM 7927 C CA . GLY B 1 448 ? -6.406 -20.641 -12.5 1 98.5 448 GLY B CA 1
ATOM 7928 C C . GLY B 1 448 ? -6.02 -21.031 -13.914 1 98.5 448 GLY B C 1
ATOM 7929 O O . GLY B 1 448 ? -6.867 -21.047 -14.805 1 98.5 448 GLY B O 1
ATOM 7930 N N . LEU B 1 449 ? -4.773 -21.359 -14.102 1 98.75 449 LEU B N 1
ATOM 7931 C CA . LEU B 1 449 ? -4.203 -21.797 -15.367 1 98.75 449 LEU B CA 1
ATOM 7932 C C . LEU B 1 449 ? -3.156 -22.875 -15.148 1 98.75 449 LEU B C 1
ATOM 7934 O O . LEU B 1 449 ? -2.207 -22.688 -14.383 1 98.75 449 LEU B O 1
ATOM 7938 N N . ALA B 1 450 ? -3.375 -24 -15.758 1 98.88 450 ALA B N 1
ATOM 7939 C CA . ALA B 1 450 ? -2.4 -25.078 -15.75 1 98.88 450 ALA B CA 1
ATOM 7940 C C . ALA B 1 450 ? -1.98 -25.453 -17.172 1 98.88 450 ALA B C 1
ATOM 7942 O O . ALA B 1 450 ? -2.814 -25.516 -18.078 1 98.88 450 ALA B O 1
ATOM 7943 N N . ILE B 1 451 ? -0.732 -25.719 -17.312 1 98.81 451 ILE B N 1
ATOM 7944 C CA . ILE B 1 451 ? -0.251 -26.094 -18.625 1 98.81 451 ILE B CA 1
ATOM 7945 C C . ILE B 1 451 ? 0.303 -27.516 -18.594 1 98.81 451 ILE B C 1
ATOM 7947 O O . ILE B 1 451 ? 0.747 -27.984 -17.531 1 98.81 451 ILE B O 1
ATOM 7951 N N . GLY B 1 452 ? 0.265 -28.188 -19.734 1 98.69 452 GLY B N 1
ATOM 7952 C CA . GLY B 1 452 ? 0.812 -29.516 -19.922 1 98.69 452 GLY B CA 1
ATOM 7953 C C . GLY B 1 452 ? 0.502 -30.094 -21.297 1 98.69 452 GLY B C 1
ATOM 7954 O O . GLY B 1 452 ? -0.38 -29.609 -22 1 98.69 452 GLY B O 1
ATOM 7955 N N . ASP B 1 453 ? 1.26 -31.062 -21.703 1 98.62 453 ASP B N 1
ATOM 7956 C CA . ASP B 1 453 ? 1.001 -31.781 -22.938 1 98.62 453 ASP B CA 1
ATOM 7957 C C . ASP B 1 453 ? -0.046 -32.875 -22.734 1 98.62 453 ASP B C 1
ATOM 7959 O O . ASP B 1 453 ? 0.298 -34.031 -22.469 1 98.62 453 ASP B O 1
ATOM 7963 N N . ILE B 1 454 ? -1.236 -32.562 -22.938 1 98.31 454 ILE B N 1
ATOM 7964 C CA . ILE B 1 454 ? -2.369 -33.375 -22.531 1 98.31 454 ILE B CA 1
ATOM 7965 C C . ILE B 1 454 ? -2.443 -34.625 -23.406 1 98.31 454 ILE B C 1
ATOM 7967 O O . ILE B 1 454 ? -2.744 -35.719 -22.938 1 98.31 454 ILE B O 1
ATOM 7971 N N . ASP B 1 455 ? -2.1 -34.531 -24.688 1 97.06 455 ASP B N 1
ATOM 7972 C CA . ASP B 1 455 ? -2.275 -35.656 -25.594 1 97.06 455 ASP B CA 1
ATOM 7973 C C . ASP B 1 455 ? -0.929 -36.219 -26.031 1 97.06 455 ASP B C 1
ATOM 7975 O O . ASP B 1 455 ? -0.86 -37.031 -26.969 1 97.06 455 ASP B O 1
ATOM 7979 N N . ASN B 1 456 ? 0.138 -35.75 -25.484 1 97.88 456 ASN B N 1
ATOM 7980 C CA . ASN B 1 456 ? 1.492 -36.25 -25.688 1 97.88 456 ASN B CA 1
ATOM 7981 C C . ASN B 1 456 ? 1.954 -36.094 -27.125 1 97.88 456 ASN B C 1
ATOM 7983 O O . ASN B 1 456 ? 2.639 -36.938 -27.672 1 97.88 456 ASN B O 1
ATOM 7987 N N . ASP B 1 457 ? 1.554 -35.031 -27.75 1 97.12 457 ASP B N 1
ATOM 7988 C CA . ASP B 1 457 ? 1.953 -34.812 -29.141 1 97.12 457 ASP B CA 1
ATOM 7989 C C . ASP B 1 457 ? 3.104 -33.812 -29.234 1 97.12 457 ASP B C 1
ATOM 7991 O O . ASP B 1 457 ? 3.465 -33.375 -30.328 1 97.12 457 ASP B O 1
ATOM 7995 N N . GLY B 1 458 ? 3.582 -33.375 -28.078 1 97.94 458 GLY B N 1
ATOM 7996 C CA . GLY B 1 458 ? 4.738 -32.5 -28.047 1 97.94 458 GLY B CA 1
ATOM 7997 C C . GLY B 1 458 ? 4.371 -31.016 -28.078 1 97.94 458 GLY B C 1
ATOM 7998 O O . GLY B 1 458 ? 5.246 -30.156 -28.031 1 97.94 458 GLY B O 1
ATOM 7999 N N . ARG B 1 459 ? 3.182 -30.719 -28.188 1 98.06 459 ARG B N 1
ATOM 8000 C CA . ARG B 1 459 ? 2.695 -29.359 -28.078 1 98.06 459 ARG B CA 1
ATOM 8001 C C . ARG B 1 459 ? 2.01 -29.125 -26.734 1 98.06 459 ARG B C 1
ATOM 8003 O O . ARG B 1 459 ? 1.139 -29.906 -26.328 1 98.06 459 ARG B O 1
ATOM 8010 N N . ILE B 1 460 ? 2.381 -28.062 -26.047 1 98.5 460 ILE B N 1
ATOM 8011 C CA . ILE B 1 460 ? 1.882 -27.828 -24.703 1 98.5 460 ILE B CA 1
ATOM 8012 C C . ILE B 1 460 ? 0.466 -27.25 -24.766 1 98.5 460 ILE B C 1
ATOM 8014 O O . ILE B 1 460 ? 0.212 -26.281 -25.484 1 98.5 460 ILE B O 1
ATOM 8018 N N . ASP B 1 461 ? -0.448 -27.875 -24.094 1 98.75 461 ASP B N 1
ATOM 8019 C CA . ASP B 1 461 ? -1.837 -27.453 -23.938 1 98.75 461 ASP B CA 1
ATOM 8020 C C . ASP B 1 461 ? -2.039 -26.703 -22.609 1 98.75 461 ASP B C 1
ATOM 8022 O O . ASP B 1 461 ? -1.094 -26.531 -21.844 1 98.75 461 ASP B O 1
ATOM 8026 N N . ALA B 1 462 ? -3.32 -26.203 -22.453 1 98.75 462 ALA B N 1
ATOM 8027 C CA . ALA B 1 462 ? -3.633 -25.5 -21.203 1 98.75 462 ALA B CA 1
ATOM 8028 C C . ALA B 1 462 ? -5.07 -25.781 -20.766 1 98.75 462 ALA B C 1
ATOM 8030 O O . ALA B 1 462 ? -5.918 -26.141 -21.594 1 98.75 462 ALA B O 1
ATOM 8031 N N . VAL B 1 463 ? -5.301 -25.719 -19.469 1 98.81 463 VAL B N 1
ATOM 8032 C CA . VAL B 1 463 ? -6.633 -25.703 -18.859 1 98.81 463 VAL B CA 1
ATOM 8033 C C . VAL B 1 463 ? -6.812 -24.438 -18.031 1 98.81 463 VAL B C 1
ATOM 8035 O O . VAL B 1 463 ? -5.938 -24.078 -17.234 1 98.81 463 VAL B O 1
ATOM 8038 N N . VAL B 1 464 ? -7.949 -23.781 -18.25 1 98.44 464 VAL B N 1
ATOM 8039 C CA . VAL B 1 464 ? -8.211 -22.5 -17.594 1 98.44 464 VAL B CA 1
ATOM 8040 C C . VAL B 1 464 ? -9.484 -22.594 -16.766 1 98.44 464 VAL B C 1
ATOM 8042 O O . VAL B 1 464 ? -10.531 -23.016 -17.266 1 98.44 464 VAL B O 1
ATOM 8045 N N . ALA B 1 465 ? -9.359 -22.266 -15.492 1 98 465 ALA B N 1
ATOM 8046 C CA . ALA B 1 465 ? -10.539 -22.078 -14.656 1 98 465 ALA B CA 1
ATOM 8047 C C . ALA B 1 465 ? -11.062 -20.641 -14.766 1 98 465 ALA B C 1
ATOM 8049 O O . ALA B 1 465 ? -10.281 -19.703 -14.906 1 98 465 ALA B O 1
ATOM 8050 N N . VAL B 1 466 ? -12.391 -20.531 -14.727 1 97.38 466 VAL B N 1
ATOM 8051 C CA . VAL B 1 466 ? -13.047 -19.234 -14.867 1 97.38 466 VAL B CA 1
ATOM 8052 C C . VAL B 1 466 ? -13.906 -18.953 -13.641 1 97.38 466 VAL B C 1
ATOM 8054 O O . VAL B 1 466 ? -14.703 -19.797 -13.227 1 97.38 466 VAL B O 1
ATOM 8057 N N . ASN B 1 467 ? -13.727 -17.812 -13.047 1 96.94 467 ASN B N 1
ATOM 8058 C CA . ASN B 1 467 ? -14.516 -17.422 -11.883 1 96.94 467 ASN B CA 1
ATOM 8059 C C . ASN B 1 467 ? -16 -17.344 -12.211 1 96.94 467 ASN B C 1
ATOM 8061 O O . ASN B 1 467 ? -16.422 -16.547 -13.047 1 96.94 467 ASN B O 1
ATOM 8065 N N . ASP B 1 468 ? -16.766 -18.203 -11.57 1 94.75 468 ASP B N 1
ATOM 8066 C CA . ASP B 1 468 ? -18.203 -18.297 -11.773 1 94.75 468 ASP B CA 1
ATOM 8067 C C . ASP B 1 468 ? -18.531 -18.547 -13.242 1 94.75 468 ASP B C 1
ATOM 8069 O O . ASP B 1 468 ? -19.359 -17.828 -13.828 1 94.75 468 ASP B O 1
ATOM 8073 N N . GLY B 1 469 ? -17.844 -19.484 -13.852 1 94.94 469 GLY B N 1
ATOM 8074 C CA . GLY B 1 469 ? -18.031 -19.812 -15.258 1 94.94 469 GLY B CA 1
ATOM 8075 C C . GLY B 1 469 ? -17.438 -21.156 -15.633 1 94.94 469 GLY B C 1
ATOM 8076 O O . GLY B 1 469 ? -16.812 -21.828 -14.805 1 94.94 469 GLY B O 1
ATOM 8077 N N . PRO B 1 470 ? -17.672 -21.547 -16.844 1 96.06 470 PRO B N 1
ATOM 8078 C CA . PRO B 1 470 ? -17.156 -22.844 -17.312 1 96.06 470 PRO B CA 1
ATOM 8079 C C . PRO B 1 470 ? -15.641 -22.844 -17.5 1 96.06 470 PRO B C 1
ATOM 8081 O O . PRO B 1 470 ? -15.07 -21.844 -17.938 1 96.06 470 PRO B O 1
ATOM 8084 N N . ALA B 1 471 ? -15.055 -23.984 -17.141 1 97.12 471 ALA B N 1
ATOM 8085 C CA . ALA B 1 471 ? -13.633 -24.172 -17.438 1 97.12 471 ALA B CA 1
ATOM 8086 C C . ALA B 1 471 ? -13.422 -24.469 -18.906 1 97.12 471 ALA B C 1
ATOM 8088 O O . ALA B 1 471 ? -14.352 -24.844 -19.625 1 97.12 471 ALA B O 1
ATOM 8089 N N . HIS B 1 472 ? -12.141 -24.281 -19.344 1 97.81 472 HIS B N 1
ATOM 8090 C CA . HIS B 1 472 ? -11.82 -24.484 -20.75 1 97.81 472 HIS B CA 1
ATOM 8091 C C . HIS B 1 472 ? -10.508 -25.234 -20.922 1 97.81 472 HIS B C 1
ATOM 8093 O O . HIS B 1 472 ? -9.539 -24.969 -20.203 1 97.81 472 HIS B O 1
ATOM 8099 N N . ILE B 1 473 ? -10.562 -26.188 -21.828 1 98.5 473 ILE B N 1
ATOM 8100 C CA . ILE B 1 473 ? -9.352 -26.859 -22.281 1 98.5 473 ILE B CA 1
ATOM 8101 C C . ILE B 1 473 ? -8.883 -26.234 -23.594 1 98.5 473 ILE B C 1
ATOM 8103 O O . ILE B 1 473 ? -9.617 -26.234 -24.594 1 98.5 473 ILE B O 1
ATOM 8107 N N . LEU B 1 474 ? -7.73 -25.703 -23.562 1 98.62 474 LEU B N 1
ATOM 8108 C CA . LEU B 1 474 ? -7.094 -25.141 -24.75 1 98.62 474 LEU B CA 1
ATOM 8109 C C . LEU B 1 474 ? -6.125 -26.141 -25.375 1 98.62 474 LEU B C 1
ATOM 8111 O O . LEU B 1 474 ? -4.996 -26.297 -24.891 1 98.62 474 LEU B O 1
ATOM 8115 N N . HIS B 1 475 ? -6.562 -26.672 -26.438 1 98.38 475 HIS B N 1
ATOM 8116 C CA . HIS B 1 475 ? -5.73 -27.625 -27.156 1 98.38 475 HIS B CA 1
ATOM 8117 C C . HIS B 1 475 ? -4.84 -26.922 -28.172 1 98.38 475 HIS B C 1
ATOM 8119 O O . HIS B 1 475 ? -5.328 -26.188 -29.031 1 98.38 475 HIS B O 1
ATOM 8125 N N . ASN B 1 476 ? -3.557 -27.141 -28.047 1 98.56 476 ASN B N 1
ATOM 8126 C CA . ASN B 1 476 ? -2.602 -26.531 -28.969 1 98.56 476 ASN B CA 1
ATOM 8127 C C . ASN B 1 476 ? -2.475 -27.328 -30.25 1 98.56 476 ASN B C 1
ATOM 8129 O O . ASN B 1 476 ? -1.938 -28.438 -30.25 1 98.56 476 ASN B O 1
ATOM 8133 N N . GLU B 1 477 ? -2.9 -26.703 -31.328 1 97.75 477 GLU B N 1
ATOM 8134 C CA . GLU B 1 477 ? -2.844 -27.328 -32.656 1 97.75 477 GLU B CA 1
ATOM 8135 C C . GLU B 1 477 ? -1.944 -26.531 -33.594 1 97.75 477 GLU B C 1
ATOM 8137 O O . GLU B 1 477 ? -2.152 -26.531 -34.812 1 97.75 477 GLU B O 1
ATOM 8142 N N . THR B 1 478 ? -1.093 -25.859 -33 1 96.88 478 THR B N 1
ATOM 8143 C CA . THR B 1 478 ? -0.183 -25.031 -33.812 1 96.88 478 THR B CA 1
ATOM 8144 C C . THR B 1 478 ? 0.565 -25.891 -34.844 1 96.88 478 THR B C 1
ATOM 8146 O O . THR B 1 478 ? 1.187 -26.891 -34.469 1 96.88 478 THR B O 1
ATOM 8149 N N . ALA B 1 479 ? 0.486 -25.516 -36.094 1 91.56 479 ALA B N 1
ATOM 8150 C CA . ALA B 1 479 ? 1.239 -26.203 -37.156 1 91.56 479 ALA B CA 1
ATOM 8151 C C . ALA B 1 479 ? 2.699 -25.75 -37.156 1 91.56 479 ALA B C 1
ATOM 8153 O O . ALA B 1 479 ? 2.996 -24.562 -37.312 1 91.56 479 ALA B O 1
ATOM 8154 N N . THR B 1 480 ? 3.486 -26.719 -36.875 1 88.62 480 THR B N 1
ATOM 8155 C CA . THR B 1 480 ? 4.906 -26.391 -36.875 1 88.62 480 THR B CA 1
ATOM 8156 C C . THR B 1 480 ? 5.734 -27.594 -37.344 1 88.62 480 THR B C 1
ATOM 8158 O O . THR B 1 480 ? 5.32 -28.734 -37.188 1 88.62 480 THR B O 1
ATOM 8161 N N . GLY B 1 481 ? 6.887 -27.281 -38 1 92.56 481 GLY B N 1
ATOM 8162 C CA . GLY B 1 481 ? 7.859 -28.312 -38.344 1 92.56 481 GLY B CA 1
ATOM 8163 C C . GLY B 1 481 ? 8.945 -28.469 -37.312 1 92.56 481 GLY B C 1
ATOM 8164 O O . GLY B 1 481 ? 9.883 -29.25 -37.5 1 92.56 481 GLY B O 1
ATOM 8165 N N . ASN B 1 482 ? 8.812 -27.75 -36.219 1 97 482 ASN B N 1
ATOM 8166 C CA . ASN B 1 482 ? 9.82 -27.797 -35.188 1 97 482 ASN B CA 1
ATOM 8167 C C . ASN B 1 482 ? 9.742 -29.094 -34.375 1 97 482 ASN B C 1
ATOM 8169 O O . ASN B 1 482 ? 8.664 -29.688 -34.25 1 97 482 ASN B O 1
ATOM 8173 N N . HIS B 1 483 ? 10.891 -29.5 -33.875 1 98.31 483 HIS B N 1
ATOM 8174 C CA . HIS B 1 483 ? 10.984 -30.703 -33.062 1 98.31 483 HIS B CA 1
ATOM 8175 C C . HIS B 1 483 ? 10.852 -30.375 -31.578 1 98.31 483 HIS B C 1
ATOM 8177 O O . HIS B 1 483 ? 10.875 -29.203 -31.203 1 98.31 483 HIS B O 1
ATOM 8183 N N . TRP B 1 484 ? 10.672 -31.453 -30.797 1 98.56 484 TRP B N 1
ATOM 8184 C CA . TRP B 1 484 ? 10.5 -31.281 -29.359 1 98.56 484 TRP B CA 1
ATOM 8185 C C . TRP B 1 484 ? 11.062 -32.469 -28.594 1 98.56 484 TRP B C 1
ATOM 8187 O O . TRP B 1 484 ? 11.367 -33.5 -29.188 1 98.56 484 TRP B O 1
ATOM 8197 N N . LEU B 1 485 ? 11.328 -32.25 -27.344 1 98.81 485 LEU B N 1
ATOM 8198 C CA . LEU B 1 485 ? 11.695 -33.312 -26.406 1 98.81 485 LEU B CA 1
ATOM 8199 C C . LEU B 1 485 ? 11.102 -33.031 -25.031 1 98.81 485 LEU B C 1
ATOM 8201 O O . LEU B 1 485 ? 11.227 -31.906 -24.5 1 98.81 485 LEU B O 1
ATOM 8205 N N . THR B 1 486 ? 10.336 -33.969 -24.531 1 98.69 486 THR B N 1
ATOM 8206 C CA . THR B 1 486 ? 9.828 -33.906 -23.172 1 98.69 486 THR B CA 1
ATOM 8207 C C . THR B 1 486 ? 10.523 -34.938 -22.281 1 98.69 486 THR B C 1
ATOM 8209 O O . THR B 1 486 ? 10.68 -36.094 -22.672 1 98.69 486 THR B O 1
ATOM 8212 N N . LEU B 1 487 ? 11.008 -34.5 -21.109 1 98.75 487 LEU B N 1
ATOM 8213 C CA . LEU B 1 487 ? 11.695 -35.375 -20.172 1 98.75 487 LEU B CA 1
ATOM 8214 C C . LEU B 1 487 ? 10.797 -35.719 -18.984 1 98.75 487 LEU B C 1
ATOM 8216 O O . LEU B 1 487 ? 10.297 -34.812 -18.297 1 98.75 487 LEU B O 1
ATOM 8220 N N . ALA B 1 488 ? 10.562 -37 -18.766 1 98.56 488 ALA B N 1
ATOM 8221 C CA . ALA B 1 488 ? 9.922 -37.5 -17.562 1 98.56 488 ALA B CA 1
ATOM 8222 C C . ALA B 1 488 ? 10.961 -38.031 -16.562 1 98.56 488 ALA B C 1
ATOM 8224 O O . ALA B 1 488 ? 11.438 -39.156 -16.703 1 98.56 488 ALA B O 1
ATOM 8225 N N . LEU B 1 489 ? 11.211 -37.219 -15.562 1 98.75 489 LEU B N 1
ATOM 8226 C CA . LEU B 1 489 ? 12.266 -37.531 -14.609 1 98.75 489 LEU B CA 1
ATOM 8227 C C . LEU B 1 489 ? 11.703 -38.312 -13.414 1 98.75 489 LEU B C 1
ATOM 8229 O O . LEU B 1 489 ? 10.617 -37.969 -12.93 1 98.75 489 LEU B O 1
ATOM 8233 N N . VAL B 1 490 ? 12.445 -39.312 -12.969 1 98.62 490 VAL B N 1
ATOM 8234 C CA . VAL B 1 490 ? 12.055 -40.094 -11.805 1 98.62 490 VAL B CA 1
ATOM 8235 C C . VAL B 1 490 ? 13.195 -40.125 -10.789 1 98.62 490 VAL B C 1
ATOM 8237 O O . VAL B 1 490 ? 14.227 -40.75 -11.031 1 98.62 490 VAL B O 1
ATOM 8240 N N . GLY B 1 491 ? 12.93 -39.562 -9.656 1 98.56 491 GLY B N 1
ATOM 8241 C CA . GLY B 1 491 ? 13.914 -39.562 -8.586 1 98.56 491 GLY B CA 1
ATOM 8242 C C . GLY B 1 491 ? 13.922 -40.875 -7.785 1 98.56 491 GLY B C 1
ATOM 8243 O O . GLY B 1 491 ? 12.891 -41.531 -7.66 1 98.56 491 GLY B O 1
ATOM 8244 N N . HIS B 1 492 ? 15.078 -41.188 -7.227 1 97.69 492 HIS B N 1
ATOM 8245 C CA . HIS B 1 492 ? 15.227 -42.344 -6.332 1 97.69 492 HIS B CA 1
ATOM 8246 C C . HIS B 1 492 ? 15.812 -41.906 -4.992 1 97.69 492 HIS B C 1
ATOM 8248 O O . HIS B 1 492 ? 15.203 -42.125 -3.943 1 97.69 492 HIS B O 1
ATOM 8254 N N . ARG B 1 493 ? 17 -41.312 -5.082 1 97.62 493 ARG B N 1
ATOM 8255 C CA . ARG B 1 493 ? 17.5 -40.625 -3.891 1 97.62 493 ARG B CA 1
ATOM 8256 C C . ARG B 1 493 ? 16.797 -39.281 -3.689 1 97.62 493 ARG B C 1
ATOM 8258 O O . ARG B 1 493 ? 16.531 -38.906 -2.557 1 97.62 493 ARG B O 1
ATOM 8265 N N . SER B 1 494 ? 16.578 -38.625 -4.777 1 98.38 494 SER B N 1
ATOM 8266 C CA . SER B 1 494 ? 15.75 -37.438 -4.785 1 98.38 494 SER B CA 1
ATOM 8267 C C . SER B 1 494 ? 14.273 -37.781 -4.652 1 98.38 494 SER B C 1
ATOM 8269 O O . SER B 1 494 ? 13.898 -38.938 -4.73 1 98.38 494 SER B O 1
ATOM 8271 N N . ASN B 1 495 ? 13.461 -36.75 -4.348 1 98.5 495 ASN B N 1
ATOM 8272 C CA . ASN B 1 495 ? 12.023 -36.969 -4.375 1 98.5 495 ASN B CA 1
ATOM 8273 C C . ASN B 1 495 ? 11.586 -37.594 -5.707 1 98.5 495 ASN B C 1
ATOM 8275 O O . ASN B 1 495 ? 12.141 -37.25 -6.754 1 98.5 495 ASN B O 1
ATOM 8279 N N . ARG B 1 496 ? 10.602 -38.375 -5.688 1 98.56 496 ARG B N 1
ATOM 8280 C CA . ARG B 1 496 ? 10.18 -39.219 -6.805 1 98.56 496 ARG B CA 1
ATOM 8281 C C . ARG B 1 496 ? 9.781 -38.375 -8.008 1 98.56 496 ARG B C 1
ATOM 8283 O O . ARG B 1 496 ? 10 -38.75 -9.156 1 98.56 496 ARG B O 1
ATOM 8290 N N . ASP B 1 497 ? 9.203 -37.219 -7.785 1 98.56 497 ASP B N 1
ATOM 8291 C CA . ASP B 1 497 ? 8.711 -36.344 -8.836 1 98.56 497 ASP B CA 1
ATOM 8292 C C . ASP B 1 497 ? 9.844 -35.5 -9.422 1 98.56 497 ASP B C 1
ATOM 8294 O O . ASP B 1 497 ? 9.633 -34.719 -10.367 1 98.56 497 ASP B O 1
ATOM 8298 N N . ALA B 1 498 ? 10.977 -35.531 -8.875 1 98.69 498 ALA B N 1
ATOM 8299 C CA . ALA B 1 498 ? 12.164 -34.781 -9.297 1 98.69 498 ALA B CA 1
ATOM 8300 C C . ALA B 1 498 ? 11.93 -33.281 -9.195 1 98.69 498 ALA B C 1
ATOM 8302 O O . ALA B 1 498 ? 12.547 -32.5 -9.938 1 98.69 498 ALA B O 1
ATOM 8303 N N . ILE B 1 499 ? 11.008 -32.875 -8.383 1 98.81 499 ILE B N 1
ATOM 8304 C CA . ILE B 1 499 ? 10.797 -31.438 -8.18 1 98.81 499 ILE B CA 1
ATOM 8305 C C . ILE B 1 499 ? 12.07 -30.781 -7.648 1 98.81 499 ILE B C 1
ATOM 8307 O O . ILE B 1 499 ? 12.641 -31.25 -6.66 1 98.81 499 ILE B O 1
ATOM 8311 N N . GLY B 1 500 ? 12.547 -29.766 -8.305 1 98.56 500 GLY B N 1
ATOM 8312 C CA . GLY B 1 500 ? 13.781 -29.078 -7.957 1 98.56 500 GLY B CA 1
ATOM 8313 C C . GLY B 1 500 ? 14.953 -29.484 -8.828 1 98.56 500 GLY B C 1
ATOM 8314 O O . GLY B 1 500 ? 16.016 -28.859 -8.773 1 98.56 500 GLY B O 1
ATOM 8315 N N . ALA B 1 501 ? 14.789 -30.5 -9.633 1 98.69 501 ALA B N 1
ATOM 8316 C CA . ALA B 1 501 ? 15.844 -30.859 -10.57 1 98.69 501 ALA B CA 1
ATOM 8317 C C . ALA B 1 501 ? 16.062 -29.766 -11.602 1 98.69 501 ALA B C 1
ATOM 8319 O O . ALA B 1 501 ? 15.109 -29.109 -12.023 1 98.69 501 ALA B O 1
ATOM 8320 N N . GLU B 1 502 ? 17.281 -29.641 -11.992 1 98.25 502 GLU B N 1
ATOM 8321 C CA . GLU B 1 502 ? 17.672 -28.672 -13.023 1 98.25 502 GLU B CA 1
ATOM 8322 C C . GLU B 1 502 ? 18.156 -29.375 -14.281 1 98.25 502 GLU B C 1
ATOM 8324 O O . GLU B 1 502 ? 19.016 -30.266 -14.219 1 98.25 502 GLU B O 1
ATOM 8329 N N . VAL B 1 503 ? 17.625 -28.938 -15.383 1 98.56 503 VAL B N 1
ATOM 8330 C CA . VAL B 1 503 ? 17.953 -29.578 -16.656 1 98.56 503 VAL B CA 1
ATOM 8331 C C . VAL B 1 503 ? 18.516 -28.531 -17.625 1 98.56 503 VAL B C 1
ATOM 8333 O O . VAL B 1 503 ? 17.875 -27.516 -17.891 1 98.56 503 VAL B O 1
ATOM 8336 N N . LYS B 1 504 ? 19.641 -28.766 -18.078 1 98.44 504 LYS B N 1
ATOM 8337 C CA . LYS B 1 504 ? 20.203 -28.031 -19.219 1 98.44 504 LYS B CA 1
ATOM 8338 C C . LYS B 1 504 ? 20.203 -28.906 -20.484 1 98.44 504 LYS B C 1
ATOM 8340 O O . LYS B 1 504 ? 20.844 -29.969 -20.5 1 98.44 504 LYS B O 1
ATOM 8345 N N . LEU B 1 505 ? 19.5 -28.516 -21.453 1 98.62 505 LEU B N 1
ATOM 8346 C CA . LEU B 1 505 ? 19.453 -29.219 -22.734 1 98.62 505 LEU B CA 1
ATOM 8347 C C . LEU B 1 505 ? 20.172 -28.406 -23.812 1 98.62 505 LEU B C 1
ATOM 8349 O O . LEU B 1 505 ? 19.891 -27.219 -24 1 98.62 505 LEU B O 1
ATOM 8353 N N . THR B 1 506 ? 21.062 -29.031 -24.516 1 98.38 506 THR B N 1
ATOM 8354 C CA . THR B 1 506 ? 21.875 -28.375 -25.531 1 98.38 506 THR B CA 1
ATOM 8355 C C . THR B 1 506 ? 21.641 -29.016 -26.906 1 98.38 506 THR B C 1
ATOM 8357 O O . THR B 1 506 ? 21.625 -30.234 -27.031 1 98.38 506 THR B O 1
ATOM 8360 N N . THR B 1 507 ? 21.406 -28.188 -27.859 1 97.81 507 THR B N 1
ATOM 8361 C CA . THR B 1 507 ? 21.375 -28.562 -29.266 1 97.81 507 THR B CA 1
ATOM 8362 C C . THR B 1 507 ? 22.453 -27.812 -30.047 1 97.81 507 THR B C 1
ATOM 8364 O O . THR B 1 507 ? 23.297 -27.141 -29.453 1 97.81 507 THR B O 1
ATOM 8367 N N . THR B 1 508 ? 22.438 -27.969 -31.406 1 95.81 508 THR B N 1
ATOM 8368 C CA . THR B 1 508 ? 23.406 -27.266 -32.25 1 95.81 508 THR B CA 1
ATOM 8369 C C . THR B 1 508 ? 23.125 -25.766 -32.25 1 95.81 508 THR B C 1
ATOM 8371 O O . THR B 1 508 ? 24 -24.969 -32.562 1 95.81 508 THR B O 1
ATOM 8374 N N . HIS B 1 509 ? 21.891 -25.438 -31.859 1 93.69 509 HIS B N 1
ATOM 8375 C CA . HIS B 1 509 ? 21.484 -24.031 -31.969 1 93.69 509 HIS B CA 1
ATOM 8376 C C . HIS B 1 509 ? 21.562 -23.344 -30.609 1 93.69 509 HIS B C 1
ATOM 8378 O O . HIS B 1 509 ? 21.266 -22.156 -30.5 1 93.69 509 HIS B O 1
ATOM 8384 N N . GLY B 1 510 ? 21.953 -24.062 -29.562 1 96.12 510 GLY B N 1
ATOM 8385 C CA . GLY B 1 510 ? 22.078 -23.438 -28.25 1 96.12 510 GLY B CA 1
ATOM 8386 C C . GLY B 1 510 ? 21.516 -24.281 -27.125 1 96.12 510 GLY B C 1
ATOM 8387 O O . GLY B 1 510 ? 21.25 -25.469 -27.312 1 96.12 510 GLY B O 1
ATOM 8388 N N . SER B 1 511 ? 21.438 -23.656 -25.906 1 98.06 511 SER B N 1
ATOM 8389 C CA . SER B 1 511 ? 20.984 -24.391 -24.734 1 98.06 511 SER B CA 1
ATOM 8390 C C . SER B 1 511 ? 19.719 -23.766 -24.141 1 98.06 511 SER B C 1
ATOM 8392 O O . SER B 1 511 ? 19.453 -22.578 -24.344 1 98.06 511 SER B O 1
ATOM 8394 N N . GLN B 1 512 ? 18.969 -24.562 -23.5 1 98.19 512 GLN B N 1
ATOM 8395 C CA . GLN B 1 512 ? 17.812 -24.188 -22.703 1 98.19 512 GLN B CA 1
ATOM 8396 C C . GLN B 1 512 ? 17.922 -24.734 -21.281 1 98.19 512 GLN B C 1
ATOM 8398 O O . GLN B 1 512 ? 18.625 -25.734 -21.047 1 98.19 512 GLN B O 1
ATOM 8403 N N . PHE B 1 513 ? 17.328 -24.031 -20.375 1 97.56 513 PHE B N 1
ATOM 8404 C CA . PHE B 1 513 ? 17.391 -24.391 -18.969 1 97.56 513 PHE B CA 1
ATOM 8405 C C . PHE B 1 513 ? 16 -24.422 -18.359 1 97.56 513 PHE B C 1
ATOM 8407 O O . PHE B 1 513 ? 15.172 -23.547 -18.641 1 97.56 513 PHE B O 1
ATOM 8414 N N . VAL B 1 514 ? 15.703 -25.5 -17.531 1 97.38 514 VAL B N 1
ATOM 8415 C CA . VAL B 1 514 ? 14.422 -25.609 -16.844 1 97.38 514 VAL B CA 1
ATOM 8416 C C . VAL B 1 514 ? 14.641 -26.156 -15.43 1 97.38 514 VAL B C 1
ATOM 8418 O O . VAL B 1 514 ? 15.5 -27.031 -15.227 1 97.38 514 VAL B O 1
ATOM 8421 N N . THR B 1 515 ? 13.938 -25.578 -14.461 1 97.81 515 THR B N 1
ATOM 8422 C CA . THR B 1 515 ? 13.766 -26.188 -13.148 1 97.81 515 THR B CA 1
ATOM 8423 C C . THR B 1 515 ? 12.445 -26.953 -13.078 1 97.81 515 THR B C 1
ATOM 8425 O O . THR B 1 515 ? 11.383 -26.391 -13.344 1 97.81 515 THR B O 1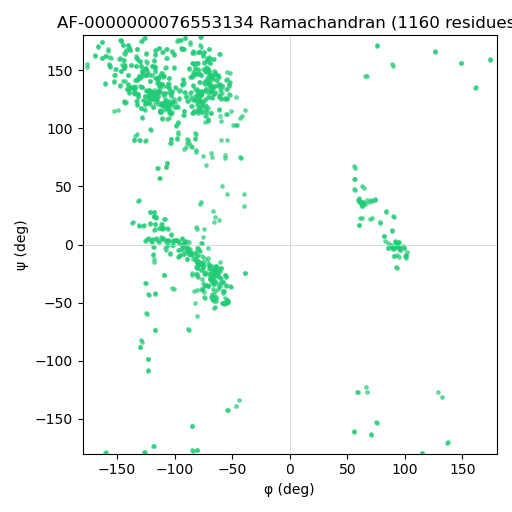
ATOM 8428 N N . VAL B 1 516 ? 12.516 -28.219 -12.711 1 98.62 516 VAL B N 1
ATOM 8429 C CA . VAL B 1 516 ? 11.312 -29.031 -12.633 1 98.62 516 VAL B CA 1
ATOM 8430 C C . VAL B 1 516 ? 10.453 -28.578 -11.453 1 98.62 516 VAL B C 1
ATOM 8432 O O . VAL B 1 516 ? 10.93 -28.484 -10.32 1 98.62 516 VAL B O 1
ATOM 8435 N N . SER B 1 517 ? 9.242 -28.297 -11.727 1 98.44 517 SER B N 1
ATOM 8436 C CA . SER B 1 517 ? 8.273 -27.875 -10.727 1 98.44 517 SER B CA 1
ATOM 8437 C C . SER B 1 517 ? 6.844 -28.156 -11.172 1 98.44 517 SER B C 1
ATOM 8439 O O . SER B 1 517 ? 6.586 -28.312 -12.367 1 98.44 517 SER B O 1
ATOM 8441 N N . THR B 1 518 ? 5.984 -28.328 -10.203 1 98.56 518 THR B N 1
ATOM 8442 C CA . THR B 1 518 ? 4.559 -28.391 -10.5 1 98.56 518 THR B CA 1
ATOM 8443 C C . THR B 1 518 ? 3.867 -27.078 -10.117 1 98.56 518 THR B C 1
ATOM 8445 O O . THR B 1 518 ? 2.682 -26.891 -10.406 1 98.56 518 THR B O 1
ATOM 8448 N N . SER B 1 519 ? 4.629 -26.219 -9.461 1 96.69 519 SER B N 1
ATOM 8449 C CA . SER B 1 519 ? 4.055 -24.969 -8.984 1 96.69 519 SER B CA 1
ATOM 8450 C C . SER B 1 519 ? 4.215 -23.859 -10.016 1 96.69 519 SER B C 1
ATOM 8452 O O . SER B 1 519 ? 4.801 -24.062 -11.078 1 96.69 519 SER B O 1
ATOM 8454 N N . GLY B 1 520 ? 3.646 -22.688 -9.633 1 92.56 520 GLY B N 1
ATOM 8455 C CA . GLY B 1 520 ? 3.576 -21.531 -10.523 1 92.56 520 GLY B CA 1
ATOM 8456 C C . GLY B 1 520 ? 2.154 -21.156 -10.898 1 92.56 520 GLY B C 1
ATOM 8457 O O . GLY B 1 520 ? 1.197 -21.75 -10.398 1 92.56 520 GLY B O 1
ATOM 8458 N N . SER B 1 521 ? 2.146 -20.078 -11.734 1 96.81 521 SER B N 1
ATOM 8459 C CA . SER B 1 521 ? 0.86 -19.562 -12.195 1 96.81 521 SER B CA 1
ATOM 8460 C C . SER B 1 521 ? 0.072 -18.953 -11.039 1 96.81 521 SER B C 1
ATOM 8462 O O . SER B 1 521 ? 0.58 -18.078 -10.336 1 96.81 521 SER B O 1
ATOM 8464 N N . TYR B 1 522 ? -1.116 -19.406 -10.891 1 98.38 522 TYR B N 1
ATOM 8465 C CA . TYR B 1 522 ? -2.039 -18.922 -9.867 1 98.38 522 TYR B CA 1
ATOM 8466 C C . TYR B 1 522 ? -2.977 -20.047 -9.422 1 98.38 522 TYR B C 1
ATOM 8468 O O . TYR B 1 522 ? -3.754 -20.562 -10.227 1 98.38 522 TYR B O 1
ATOM 8476 N N . LEU B 1 523 ? -2.865 -20.438 -8.109 1 98.75 523 LEU B N 1
ATOM 8477 C CA . LEU B 1 523 ? -3.752 -21.391 -7.457 1 98.75 523 LEU B CA 1
ATOM 8478 C C . LEU B 1 523 ? -3.707 -22.75 -8.164 1 98.75 523 LEU B C 1
ATOM 8480 O O . LEU B 1 523 ? -4.59 -23.594 -7.965 1 98.75 523 LEU B O 1
ATOM 8484 N N . SER B 1 524 ? -2.73 -23.031 -8.984 1 98.88 524 SER B N 1
ATOM 8485 C CA . SER B 1 524 ? -2.811 -24.172 -9.883 1 98.88 524 SER B CA 1
ATOM 8486 C C . SER B 1 524 ? -1.526 -25 -9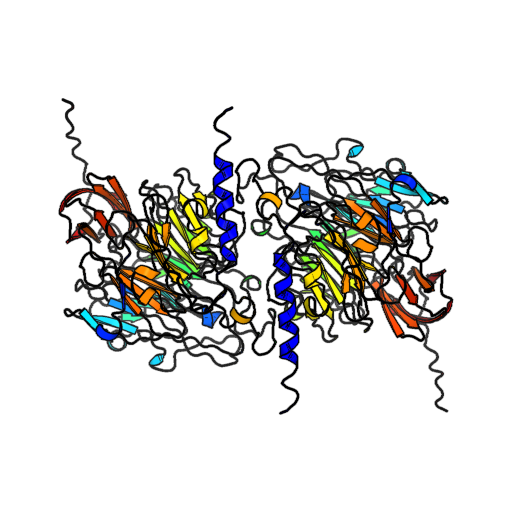.836 1 98.88 524 SER B C 1
ATOM 8488 O O . SER B 1 524 ? -0.538 -24.578 -9.227 1 98.88 524 SER B O 1
ATOM 8490 N N . ALA B 1 525 ? -1.627 -26.172 -10.438 1 98.88 525 ALA B N 1
ATOM 8491 C CA . ALA B 1 525 ? -0.485 -27.062 -10.578 1 98.88 525 ALA B CA 1
ATOM 8492 C C . ALA B 1 525 ? -0.343 -27.562 -12.016 1 98.88 525 ALA B C 1
ATOM 8494 O O . ALA B 1 525 ? -1.34 -27.859 -12.68 1 98.88 525 ALA B O 1
ATOM 8495 N N . ASN B 1 526 ? 0.872 -27.719 -12.406 1 98.69 526 ASN B N 1
ATOM 8496 C CA . ASN B 1 526 ? 1.182 -27.969 -13.812 1 98.69 526 ASN B CA 1
ATOM 8497 C C . ASN B 1 526 ? 1.821 -29.344 -14.008 1 98.69 526 ASN B C 1
ATOM 8499 O O . ASN B 1 526 ? 2.215 -30 -13.039 1 98.69 526 ASN B O 1
ATOM 8503 N N . ASP B 1 527 ? 1.871 -29.719 -15.32 1 98.38 527 ASP B N 1
ATOM 8504 C CA . ASP B 1 527 ? 2.6 -30.906 -15.75 1 98.38 527 ASP B CA 1
ATOM 8505 C C . ASP B 1 527 ? 4.055 -30.859 -15.281 1 98.38 527 ASP B C 1
ATOM 8507 O O . ASP B 1 527 ? 4.785 -29.922 -15.609 1 98.38 527 ASP B O 1
ATOM 8511 N N . LYS B 1 528 ? 4.48 -31.891 -14.578 1 97.81 528 LYS B N 1
ATOM 8512 C CA . LYS B 1 528 ? 5.828 -31.875 -14.016 1 97.81 528 LYS B CA 1
ATOM 8513 C C . LYS B 1 528 ? 6.871 -32.188 -15.086 1 97.81 528 LYS B C 1
ATOM 8515 O O . LYS B 1 528 ? 8.07 -32 -14.859 1 97.81 528 LYS B O 1
ATOM 8520 N N . ARG B 1 529 ? 6.527 -32.719 -16.219 1 98.38 529 ARG B N 1
ATOM 8521 C CA . ARG B 1 529 ? 7.484 -33.094 -17.25 1 98.38 529 ARG B CA 1
ATOM 8522 C C . ARG B 1 529 ? 8.133 -31.844 -17.875 1 98.38 529 ARG B C 1
ATOM 8524 O O . ARG B 1 529 ? 7.457 -30.859 -18.172 1 98.38 529 ARG B O 1
ATOM 8531 N N . ALA B 1 530 ? 9.398 -31.906 -17.969 1 98.25 530 ALA B N 1
ATOM 8532 C CA . ALA B 1 530 ? 10.133 -30.797 -18.562 1 98.25 530 ALA B CA 1
ATOM 8533 C C . ALA B 1 530 ? 10.055 -30.828 -20.078 1 98.25 530 ALA B C 1
ATOM 8535 O O . ALA B 1 530 ? 10.492 -31.797 -20.719 1 98.25 530 ALA B O 1
ATOM 8536 N N . HIS B 1 531 ? 9.586 -29.766 -20.688 1 98.56 531 HIS B N 1
ATOM 8537 C CA . HIS B 1 531 ? 9.383 -29.703 -22.141 1 98.56 531 HIS B CA 1
ATOM 8538 C C . HIS B 1 531 ? 10.375 -28.734 -22.781 1 98.56 531 HIS B C 1
ATOM 8540 O O . HIS B 1 531 ? 10.633 -27.656 -22.25 1 98.56 531 HIS B O 1
ATOM 8546 N N . PHE B 1 532 ? 10.914 -29.156 -23.922 1 98.69 532 PHE B N 1
ATOM 8547 C CA . PHE B 1 532 ? 11.844 -28.344 -24.703 1 98.69 532 PHE B CA 1
ATOM 8548 C C . PHE B 1 532 ? 11.453 -28.344 -26.172 1 98.69 532 PHE B C 1
ATOM 8550 O O . PHE B 1 532 ? 11.367 -29.406 -26.797 1 98.69 532 PHE B O 1
ATOM 8557 N N . GLY B 1 533 ? 11.18 -27.141 -26.719 1 98.5 533 GLY B N 1
ATOM 8558 C CA . GLY B 1 533 ? 11.195 -27 -28.172 1 98.5 533 GLY B CA 1
ATOM 8559 C C . GLY B 1 533 ? 12.594 -26.984 -28.75 1 98.5 533 GLY B C 1
ATOM 8560 O O . GLY B 1 533 ? 13.484 -26.312 -28.234 1 98.5 533 GLY B O 1
ATOM 8561 N N . LEU B 1 534 ? 12.758 -27.688 -29.906 1 98.38 534 LEU B N 1
ATOM 8562 C CA . LEU B 1 534 ? 14.117 -27.844 -30.391 1 98.38 534 LEU B CA 1
ATOM 8563 C C . LEU B 1 534 ? 14.305 -27.156 -31.734 1 98.38 534 LEU B C 1
ATOM 8565 O O . LEU B 1 534 ? 15.367 -27.25 -32.344 1 98.38 534 LEU B O 1
ATOM 8569 N N . GLY B 1 535 ? 13.281 -26.469 -32.188 1 97.12 535 GLY B N 1
ATOM 8570 C CA . GLY B 1 535 ? 13.359 -25.906 -33.531 1 97.12 535 GLY B CA 1
ATOM 8571 C C . GLY B 1 535 ? 13.57 -26.969 -34.594 1 97.12 535 GLY B C 1
ATOM 8572 O O . GLY B 1 535 ? 12.844 -27.969 -34.656 1 97.12 535 GLY B O 1
ATOM 8573 N N . THR B 1 536 ? 14.609 -26.75 -35.406 1 96.69 536 THR B N 1
ATOM 8574 C CA . THR B 1 536 ? 14.852 -27.656 -36.531 1 96.69 536 THR B CA 1
ATOM 8575 C C . THR B 1 536 ? 15.742 -28.812 -36.125 1 96.69 536 THR B C 1
ATOM 8577 O O . THR B 1 536 ? 15.945 -29.75 -36.875 1 96.69 536 THR B O 1
ATOM 8580 N N . ASP B 1 537 ? 16.219 -28.828 -34.906 1 97.62 537 ASP B N 1
ATOM 8581 C CA . ASP B 1 537 ? 17.125 -29.875 -34.469 1 97.62 537 ASP B CA 1
ATOM 8582 C C . ASP B 1 537 ? 16.375 -31.172 -34.156 1 97.62 537 ASP B C 1
ATOM 8584 O O . ASP B 1 537 ? 15.43 -31.172 -33.375 1 97.62 537 ASP B O 1
ATOM 8588 N N . ALA B 1 538 ? 16.859 -32.25 -34.656 1 97.88 538 ALA B N 1
ATOM 8589 C CA . ALA B 1 538 ? 16.203 -33.562 -34.469 1 97.88 538 ALA B CA 1
ATOM 8590 C C . ALA B 1 538 ? 16.844 -34.344 -33.312 1 97.88 538 ALA B C 1
ATOM 8592 O O . ALA B 1 538 ? 16.375 -35.406 -32.969 1 97.88 538 ALA B O 1
ATOM 8593 N N . VAL B 1 539 ? 17.891 -33.719 -32.812 1 97.94 539 VAL B N 1
ATOM 8594 C CA . VAL B 1 539 ? 18.625 -34.406 -31.734 1 97.94 539 VAL B CA 1
ATOM 8595 C C . VAL B 1 539 ? 19.062 -33.375 -30.688 1 97.94 539 VAL B C 1
ATOM 8597 O O . VAL B 1 539 ? 19.5 -32.281 -31.031 1 97.94 539 VAL B O 1
ATOM 8600 N N . ALA B 1 540 ? 18.859 -33.688 -29.438 1 98.38 540 ALA B N 1
ATOM 8601 C CA . ALA B 1 540 ? 19.562 -33 -28.359 1 98.38 540 ALA B CA 1
ATOM 8602 C C . ALA B 1 540 ? 20.984 -33.531 -28.203 1 98.38 540 ALA B C 1
ATOM 8604 O O . ALA B 1 540 ? 21.188 -34.688 -27.859 1 98.38 540 ALA B O 1
ATOM 8605 N N . THR B 1 541 ? 21.969 -32.719 -28.422 1 98.25 541 THR B N 1
ATOM 8606 C CA . THR B 1 541 ? 23.359 -33.156 -28.375 1 98.25 541 THR B CA 1
ATOM 8607 C C . THR B 1 541 ? 23.734 -33.594 -26.953 1 98.25 541 THR B C 1
ATOM 8609 O O . THR B 1 541 ? 24.469 -34.562 -26.781 1 98.25 541 THR B O 1
ATOM 8612 N N . SER B 1 542 ? 23.25 -32.844 -26.031 1 97.88 542 SER B N 1
ATOM 8613 C CA . SER B 1 542 ? 23.5 -33.25 -24.641 1 97.88 542 SER B CA 1
ATOM 8614 C C . SER B 1 542 ? 22.359 -32.781 -23.734 1 97.88 542 SER B C 1
ATOM 8616 O O . SER B 1 542 ? 21.688 -31.797 -24.016 1 97.88 542 SER B O 1
ATOM 8618 N N . ILE B 1 543 ? 22.156 -33.531 -22.688 1 98.38 543 ILE B N 1
ATOM 8619 C CA . ILE B 1 543 ? 21.266 -33.219 -21.594 1 98.38 543 ILE B CA 1
ATOM 8620 C C . ILE B 1 543 ? 22 -33.375 -20.266 1 98.38 543 ILE B C 1
ATOM 8622 O O . ILE B 1 543 ? 22.484 -34.469 -19.953 1 98.38 543 ILE B O 1
ATOM 8626 N N . ASP B 1 544 ? 22.141 -32.281 -19.516 1 98.19 544 ASP B N 1
ATOM 8627 C CA . ASP B 1 544 ? 22.734 -32.312 -18.188 1 98.19 544 ASP B CA 1
ATOM 8628 C C . ASP B 1 544 ? 21.656 -32.094 -17.109 1 98.19 544 ASP B C 1
ATOM 8630 O O . ASP B 1 544 ? 20.953 -31.109 -17.125 1 98.19 544 ASP B O 1
ATOM 8634 N N . ILE B 1 545 ? 21.547 -33.062 -16.203 1 98.44 545 ILE B N 1
ATOM 8635 C CA . ILE B 1 545 ? 20.562 -33.031 -15.125 1 98.44 545 ILE B CA 1
ATOM 8636 C C . ILE B 1 545 ? 21.281 -32.938 -13.781 1 98.44 545 ILE B C 1
ATOM 8638 O O . ILE B 1 545 ? 22.172 -33.719 -13.492 1 98.44 545 ILE B O 1
ATOM 8642 N N . ARG B 1 546 ? 20.969 -31.938 -13.008 1 98.19 546 ARG B N 1
ATOM 8643 C CA . ARG B 1 546 ? 21.328 -31.906 -11.586 1 98.19 546 ARG B CA 1
ATOM 8644 C C . ARG B 1 546 ? 20.109 -32.25 -10.719 1 98.19 546 ARG B C 1
ATOM 8646 O O . ARG B 1 546 ? 19.141 -31.484 -10.672 1 98.19 546 ARG B O 1
ATOM 8653 N N . TRP B 1 547 ? 20.188 -33.344 -10.055 1 98.19 547 TRP B N 1
ATOM 8654 C CA . TRP B 1 547 ? 19.094 -33.812 -9.195 1 98.19 547 TRP B CA 1
ATOM 8655 C C . TRP B 1 547 ? 19.156 -33.156 -7.832 1 98.19 547 TRP B C 1
ATOM 8657 O O . TRP B 1 547 ? 20.219 -32.719 -7.383 1 98.19 547 TRP B O 1
ATOM 8667 N N . PRO B 1 548 ? 18 -33.062 -7.109 1 97.81 548 PRO B N 1
ATOM 8668 C CA . PRO B 1 548 ? 18 -32.469 -5.773 1 97.81 548 PRO B CA 1
ATOM 8669 C C . PRO B 1 548 ? 18.984 -33.125 -4.82 1 97.81 548 PRO B C 1
ATOM 8671 O O . PRO B 1 548 ? 19.531 -32.469 -3.93 1 97.81 548 PRO B O 1
ATOM 8674 N N . SER B 1 549 ? 19.297 -34.312 -5 1 97.12 549 SER B N 1
ATOM 8675 C CA . SER B 1 549 ? 20.219 -35.062 -4.168 1 97.12 549 SER B CA 1
ATOM 8676 C C . SER B 1 549 ? 21.656 -34.594 -4.344 1 97.12 549 SER B C 1
ATOM 8678 O O . SER B 1 549 ? 22.531 -34.938 -3.543 1 97.12 549 SER B O 1
ATOM 8680 N N . GLY B 1 550 ? 21.875 -33.906 -5.395 1 96.69 550 GLY B N 1
ATOM 8681 C CA . GLY B 1 550 ? 23.219 -33.5 -5.75 1 96.69 550 GLY B CA 1
ATOM 8682 C C . GLY B 1 550 ? 23.828 -34.375 -6.836 1 96.69 550 GLY B C 1
ATOM 8683 O O . GLY B 1 550 ? 24.844 -34 -7.43 1 96.69 550 GLY B O 1
ATOM 8684 N N . ILE B 1 551 ? 23.219 -35.438 -7.164 1 97.5 551 ILE B N 1
ATOM 8685 C CA . ILE B 1 551 ? 23.672 -36.312 -8.242 1 97.5 551 ILE B CA 1
ATOM 8686 C C . ILE B 1 551 ? 23.547 -35.594 -9.578 1 97.5 551 ILE B C 1
ATOM 8688 O O . ILE B 1 551 ? 22.531 -34.906 -9.828 1 97.5 551 ILE B O 1
ATOM 8692 N N . THR B 1 552 ? 24.562 -35.688 -10.391 1 97.75 552 THR B N 1
ATOM 8693 C CA . THR B 1 552 ? 24.516 -35.125 -11.742 1 97.75 552 THR B CA 1
ATOM 8694 C C . THR B 1 552 ? 24.484 -36.25 -12.773 1 97.75 552 THR B C 1
ATOM 8696 O O . THR B 1 552 ? 25.078 -37.312 -12.57 1 97.75 552 THR B O 1
ATOM 8699 N N . GLN B 1 553 ? 23.781 -36.062 -13.844 1 97.81 553 GLN B N 1
ATOM 8700 C CA . GLN B 1 553 ? 23.609 -37.031 -14.906 1 97.81 553 GLN B CA 1
ATOM 8701 C C . GLN B 1 553 ? 23.766 -36.406 -16.281 1 97.81 553 GLN B C 1
ATOM 8703 O O . GLN B 1 553 ? 23.219 -35.312 -16.547 1 97.81 553 GLN B O 1
ATOM 8708 N N . HIS B 1 554 ? 24.594 -37.062 -17.109 1 97.56 554 HIS B N 1
ATOM 8709 C CA . HIS B 1 554 ? 24.844 -36.594 -18.469 1 97.56 554 HIS B CA 1
ATOM 8710 C C . HIS B 1 554 ? 24.297 -37.594 -19.5 1 97.56 554 HIS B C 1
ATOM 8712 O O . HIS B 1 554 ? 24.594 -38.781 -19.422 1 97.56 554 HIS B O 1
ATOM 8718 N N . LEU B 1 555 ? 23.5 -37.125 -20.438 1 97.31 555 LEU B N 1
ATOM 8719 C CA . LEU B 1 555 ? 22.984 -37.906 -21.562 1 97.31 555 LEU B CA 1
ATOM 8720 C C . LEU B 1 555 ? 23.406 -37.281 -22.891 1 97.31 555 LEU B C 1
ATOM 8722 O O . LEU B 1 555 ? 23.516 -36.031 -22.984 1 97.31 555 LEU B O 1
ATOM 8726 N N . SER B 1 556 ? 23.656 -38.094 -23.891 1 97 556 SER B N 1
ATOM 8727 C CA . SER B 1 556 ? 24.125 -37.562 -25.172 1 97 556 SER B CA 1
ATOM 8728 C C . SER B 1 556 ? 23.297 -38.125 -26.328 1 97 556 SER B C 1
ATOM 8730 O O . SER B 1 556 ? 22.828 -39.25 -26.281 1 97 556 SER B O 1
ATOM 8732 N N . ASN B 1 557 ? 23.094 -37.281 -27.281 1 97.62 557 ASN B N 1
ATOM 8733 C CA . ASN B 1 557 ? 22.5 -37.625 -28.562 1 97.62 557 ASN B CA 1
ATOM 8734 C C . ASN B 1 557 ? 21.125 -38.281 -28.406 1 97.62 557 ASN B C 1
ATOM 8736 O O . ASN B 1 557 ? 20.906 -39.375 -28.906 1 97.62 557 ASN B O 1
ATOM 8740 N N . ILE B 1 558 ? 20.266 -37.594 -27.75 1 98.31 558 ILE B N 1
ATOM 8741 C CA . ILE B 1 558 ? 18.906 -38.094 -27.547 1 98.31 558 ILE B CA 1
ATOM 8742 C C . ILE B 1 558 ? 18 -37.625 -28.688 1 98.31 558 ILE B C 1
ATOM 8744 O O . ILE B 1 558 ? 17.922 -36.406 -28.969 1 98.31 558 ILE B O 1
ATOM 8748 N N . LYS B 1 559 ? 17.312 -38.5 -29.328 1 98.38 559 LYS B N 1
ATOM 8749 C CA . LYS B 1 559 ? 16.438 -38.188 -30.469 1 98.38 559 LYS B CA 1
ATOM 8750 C C . LYS B 1 559 ? 15.242 -37.344 -30.016 1 98.38 559 LYS B C 1
ATOM 8752 O O . LYS B 1 559 ? 14.688 -37.594 -28.938 1 98.38 559 LYS B O 1
ATOM 8757 N N . ALA B 1 560 ? 14.789 -36.438 -30.812 1 98.5 560 ALA B N 1
ATOM 8758 C CA . ALA B 1 560 ? 13.641 -35.562 -30.547 1 98.5 560 ALA B CA 1
ATOM 8759 C C . ALA B 1 560 ? 12.328 -36.312 -30.766 1 98.5 560 ALA B C 1
ATOM 8761 O O . ALA B 1 560 ? 12.328 -37.5 -31.031 1 98.5 560 ALA B O 1
ATOM 8762 N N . ASP B 1 561 ? 11.234 -35.594 -30.516 1 98.44 561 ASP B N 1
ATOM 8763 C CA . ASP B 1 561 ? 9.852 -35.969 -30.797 1 98.44 561 ASP B CA 1
ATOM 8764 C C . ASP B 1 561 ? 9.438 -37.219 -30.016 1 98.44 561 ASP B C 1
ATOM 8766 O O . ASP B 1 561 ? 8.906 -38.156 -30.578 1 98.44 561 ASP B O 1
ATOM 8770 N N . GLN B 1 562 ? 9.734 -37.094 -28.734 1 98.19 562 GLN B N 1
ATOM 8771 C CA . GLN B 1 562 ? 9.328 -38.156 -27.812 1 98.19 562 GLN B CA 1
ATOM 8772 C C . GLN B 1 562 ? 9.289 -37.625 -26.375 1 98.19 562 GLN B C 1
ATOM 8774 O O . GLN B 1 562 ? 9.859 -36.594 -26.078 1 98.19 562 GLN B O 1
ATOM 8779 N N . ILE B 1 563 ? 8.594 -38.406 -25.609 1 98.31 563 ILE B N 1
ATOM 8780 C CA . ILE B 1 563 ? 8.727 -38.312 -24.156 1 98.31 563 ILE B CA 1
ATOM 8781 C C . ILE B 1 563 ? 9.797 -39.281 -23.672 1 98.31 563 ILE B C 1
ATOM 8783 O O . ILE B 1 563 ? 9.648 -40.5 -23.797 1 98.31 563 ILE B O 1
ATOM 8787 N N . PHE B 1 564 ? 10.852 -38.781 -23.141 1 98.44 564 PHE B N 1
ATOM 8788 C CA . PHE B 1 564 ? 12 -39.562 -22.734 1 98.44 564 PHE B CA 1
ATOM 8789 C C . PHE B 1 564 ? 12.039 -39.719 -21.219 1 98.44 564 PHE B C 1
ATOM 8791 O O . PHE B 1 564 ? 12.195 -38.75 -20.5 1 98.44 564 PHE B O 1
ATOM 8798 N N . LYS B 1 565 ? 11.844 -40.969 -20.734 1 98.25 565 LYS B N 1
ATOM 8799 C CA . LYS B 1 565 ? 11.883 -41.25 -19.297 1 98.25 565 LYS B CA 1
ATOM 8800 C C . LYS B 1 565 ? 13.328 -41.375 -18.812 1 98.25 565 LYS B C 1
ATOM 8802 O O . LYS B 1 565 ? 14.141 -42.062 -19.422 1 98.25 565 LYS B O 1
ATOM 8807 N N . VAL B 1 566 ? 13.664 -40.656 -17.766 1 98.31 566 VAL B N 1
ATOM 8808 C CA . VAL B 1 566 ? 15.008 -40.656 -17.203 1 98.31 566 VAL B CA 1
ATOM 8809 C C . VAL B 1 566 ? 14.93 -41 -15.711 1 98.31 566 VAL B C 1
ATOM 8811 O O . VAL B 1 566 ? 14.32 -40.281 -14.93 1 98.31 566 VAL B O 1
ATOM 8814 N N . ASP B 1 567 ? 15.586 -42.062 -15.312 1 98.06 567 ASP B N 1
ATOM 8815 C CA . ASP B 1 567 ? 15.711 -42.406 -13.906 1 98.06 567 ASP B CA 1
ATOM 8816 C C . ASP B 1 567 ? 17 -41.844 -13.312 1 98.06 567 ASP B C 1
ATOM 8818 O O . ASP B 1 567 ? 18.062 -41.906 -13.945 1 98.06 567 ASP B O 1
ATOM 8822 N N . GLU B 1 568 ? 16.891 -41.344 -12.148 1 98.06 568 GLU B N 1
ATOM 8823 C CA . GLU B 1 568 ? 18.078 -40.906 -11.422 1 98.06 568 GLU B CA 1
ATOM 8824 C C . GLU B 1 568 ? 19.031 -42.062 -11.203 1 98.06 568 GLU B C 1
ATOM 8826 O O . GLU B 1 568 ? 18.641 -43.125 -10.703 1 98.06 568 GLU B O 1
ATOM 8831 N N . PRO B 1 569 ? 20.25 -41.844 -11.539 1 97.19 569 PRO B N 1
ATOM 8832 C CA . PRO B 1 569 ? 21.203 -42.906 -11.297 1 97.19 569 PRO B CA 1
ATOM 8833 C C . PRO B 1 569 ? 21.641 -43 -9.828 1 97.19 569 PRO B C 1
ATOM 8835 O O . PRO B 1 569 ? 21.375 -42.062 -9.055 1 97.19 569 PRO B O 1
ATOM 8838 N N . ALA B 1 570 ? 22.281 -44.125 -9.492 1 93.94 570 ALA B N 1
ATOM 8839 C CA . ALA B 1 570 ? 22.719 -44.344 -8.117 1 93.94 570 ALA B CA 1
ATOM 8840 C C . ALA B 1 570 ? 23.844 -43.375 -7.75 1 93.94 570 ALA B C 1
ATOM 8842 O O . ALA B 1 570 ? 24.047 -43.062 -6.574 1 93.94 570 ALA B O 1
ATOM 8843 N N . GLN B 1 571 ? 24.641 -43 -8.805 1 91.44 571 GLN B N 1
ATOM 8844 C CA . GLN B 1 571 ? 25.75 -42.062 -8.625 1 91.44 571 GLN B CA 1
ATOM 8845 C C . GLN B 1 571 ? 25.906 -41.156 -9.836 1 91.44 571 GLN B C 1
ATOM 8847 O O . GLN B 1 571 ? 25.375 -41.438 -10.906 1 91.44 571 GLN B O 1
ATOM 8852 N N . SER B 1 572 ? 26.625 -40.156 -9.609 1 92.06 572 SER B N 1
ATOM 8853 C CA . SER B 1 572 ? 26.859 -39.188 -10.68 1 92.06 572 SER B CA 1
ATOM 8854 C C . SER B 1 572 ? 27.578 -39.812 -11.852 1 92.06 572 SER B C 1
ATOM 8856 O O . SER B 1 572 ? 28.422 -40.688 -11.664 1 92.06 572 SER B O 1
ATOM 8858 N N . THR B 1 573 ? 27.188 -39.5 -13.031 1 84.12 573 THR B N 1
ATOM 8859 C CA . THR B 1 573 ? 27.859 -40 -14.227 1 84.12 573 THR B CA 1
ATOM 8860 C C . THR B 1 573 ? 28.781 -38.969 -14.812 1 84.12 573 THR B C 1
ATOM 8862 O O . THR B 1 573 ? 28.516 -37.75 -14.719 1 84.12 573 THR B O 1
ATOM 8865 N N . SER B 1 574 ? 30.172 -39.188 -15.07 1 66.56 574 SER B N 1
ATOM 8866 C CA . SER B 1 574 ? 31.219 -38.312 -15.57 1 66.56 574 SER B CA 1
ATOM 8867 C C . SER B 1 574 ? 31 -37.969 -17.031 1 66.56 574 SER B C 1
ATOM 8869 O O . SER B 1 574 ? 30.391 -38.719 -17.781 1 66.56 574 SER B O 1
ATOM 8871 N N . VAL B 1 575 ? 31.172 -36.656 -17.547 1 56.59 575 VAL B N 1
ATOM 8872 C CA . VAL B 1 575 ? 31.375 -36.219 -18.922 1 56.59 575 VAL B CA 1
ATOM 8873 C C . VAL B 1 575 ? 32.625 -36.844 -19.5 1 56.59 575 VAL B C 1
ATOM 8875 O O . VAL B 1 575 ? 33.719 -36.719 -18.906 1 56.59 575 VAL B O 1
ATOM 8878 N N . ALA B 1 576 ? 32.812 -37.906 -20.469 1 44.81 576 ALA B N 1
ATOM 8879 C CA . ALA B 1 576 ? 34.031 -38.25 -21.188 1 44.81 576 ALA B CA 1
ATOM 8880 C C . ALA B 1 576 ? 34.594 -37.062 -21.922 1 44.81 576 ALA B C 1
ATOM 8882 O O . ALA B 1 576 ? 33.938 -36.438 -22.766 1 44.81 576 ALA B O 1
ATOM 8883 N N . THR B 1 577 ? 35.469 -36.25 -21.328 1 40.06 577 THR B N 1
ATOM 8884 C CA . THR B 1 577 ? 36.219 -35.188 -22.031 1 40.06 577 THR B CA 1
ATOM 8885 C C . THR B 1 577 ? 37.062 -35.781 -23.156 1 40.06 577 THR B C 1
ATOM 8887 O O . THR B 1 577 ? 38.125 -36.344 -22.922 1 40.06 577 THR B O 1
ATOM 8890 N N . GLY B 1 578 ? 36.625 -36.562 -24.031 1 33.78 578 GLY B N 1
ATOM 8891 C CA . GLY B 1 578 ? 37.5 -36.938 -25.125 1 33.78 578 GLY B CA 1
ATOM 8892 C C . GLY B 1 578 ? 37.875 -35.781 -26.047 1 33.78 578 GLY B C 1
ATOM 8893 O O . GLY B 1 578 ? 38.25 -36 -27.203 1 33.78 578 GLY B O 1
ATOM 8894 N N . MET B 1 579 ? 37.844 -34.531 -25.875 1 26.2 579 MET B N 1
ATOM 8895 C CA . MET B 1 579 ? 38.344 -33.656 -26.922 1 26.2 579 MET B CA 1
ATOM 8896 C C . MET B 1 579 ? 39.875 -33.656 -26.953 1 26.2 579 MET B C 1
ATOM 8898 O O . MET B 1 579 ? 40.531 -33.188 -26.016 1 26.2 579 MET B O 1
ATOM 8902 N N . LYS B 1 580 ? 40.5 -34.719 -27.5 1 31.33 580 LYS B N 1
ATOM 8903 C CA . LYS B 1 580 ? 41.844 -34.531 -28.016 1 31.33 580 LYS B CA 1
ATOM 8904 C C . LYS B 1 580 ? 41.906 -33.312 -28.969 1 31.33 580 LYS B C 1
ATOM 8906 O O . LYS B 1 580 ? 41 -33.125 -29.781 1 31.33 580 LYS B O 1
ATOM 8911 N N . THR B 1 581 ? 42.625 -32.312 -28.578 1 25.31 581 THR B N 1
ATOM 8912 C CA . THR B 1 581 ? 43.156 -31.281 -29.484 1 25.31 581 THR B CA 1
ATOM 8913 C C . THR B 1 581 ? 43.781 -31.938 -30.703 1 25.31 581 THR B C 1
ATOM 8915 O O . THR B 1 581 ? 44.594 -32.844 -30.578 1 25.31 581 THR B O 1
ATOM 8918 N N . PRO B 1 582 ? 43.375 -31.531 -32 1 27.16 582 PRO B N 1
ATOM 8919 C CA . PRO B 1 582 ? 44.312 -31.828 -33.062 1 27.16 582 PRO B CA 1
ATOM 8920 C C . PRO B 1 582 ? 45.688 -31.203 -32.844 1 27.16 582 PRO B C 1
ATOM 8922 O O . PRO B 1 582 ? 45.781 -30.156 -32.188 1 27.16 582 PRO B O 1
#

Foldseek 3Di:
DPPPPPPPPPPPPPPPPPPPPPPPCCVDDPPPPPDPPDFFFAWDFCCVVLPHWAAADADPAQLAALLRQADAAKEWDDQQPPPFTKIKGQHFADQDRQHDWPDFGWHDDLNRFIWIWPADLVNHTDTCCVVQVRRDITGWHFWEWADQQQPQGIWIWTFAAAWIWTWDRPNPNHTDTCCVVAVRGDHHHWWFKFWDDQQLQQGTKIKIDHAFHDTSDSDDQDDSPRPPDHYHACVVTHFFFIWIWDDPHPNYTDTCCVVQVRGDGFRFWFKEWADQLPPLGIKIWTFGAQFFTWIWDRPNPSHTDTCRVVQPNRPAPVRGGFGWHFKYWFDQLQPQGTKIWTWGAAQRFIWIWDRPNPSHTDTCCVQQVRRVVPNQWGWHFKDWDDQQLQFGTWMKTWTAHSTCCVCVPPVSHHRWAFIWTWDDPSGHTDTSQVVNYVSRVDTFSWHYKEWADRNFQQGIWMWIHGSRTTITTIDTPGDHPWWKEKEQEAEDSHHGRQQQKKKWWADPVGIGIDGFTQGTTGSYGYDRIDMHRDGNTQWGQKMWMQGSNRAIEIDGTHGTRGYHYDYGDPHHDDDPPPPPDD/DPPPPDPPPPPPPPPPPPPPPPDPCCVDDPPPPPDPPDFFFAWDFCCVVQPHWAAADADPAQLAALLRQADAAKEWDDQQPPPFTKIKGQHFADQDRQHDWPDFGWHDDLNRFIWIWPADLVNHTDTCCVVQVRRDITGWHFWEWADQQQPQGIWIWTFGAAWIWTWDRPNPNHTDTCCVVAVRGDHHHWWFKFWDDQQLQQGTKIKIDHAFHDTSDSDDQDDSPRPPDHYHACVVTHFFFIWIWDDPHPNYTDTCCVVQVRGDGFRFWFKEWADQLPPLGIKIWTFGAQFFTWIWDRPNPSHTDTCRVVQPNRPAPVRGGFGWHFKYWFDQLQPQGTKIWTWGAAQRFIWIWDRPNPSHTDTCCVQQVRRVVPNQWGWHFKDWDDQQLQFGTWMKTWTAHSTCCVCVPPVSHHRWAFIWTWDDPSGHTHTSQVVNYVSRVDTFSWHYKEWADRNLQQGIWMWIHGSRTTITTIDTPGDHPWWKEKEQEAEDSHHGRQQQKKKWWADPVHIGIDGFTQGTTGSYGYDRIDMHRDGNTQWGQKMWMQGSNRAIEIDGTHGTRGYHYDYGDPHHDDDPPPPDDD

InterPro domains:
  IPR011519 ASPIC/UnbV [PF07593] (491-572)
  IPR013517 FG-GAP repeat [PF13517] (147-208)
  IPR013517 FG-GAP repeat [PF13517] (243-285)
  IPR013517 FG-GAP repeat [PF13517] (331-397)
  IPR027039 Cartilage acidic protein 1 [PTHR16026] (48-571)
  IPR028994 Integrin alpha, N-terminal [G3DSA:2.130.10.130] (37-214)
  IPR028994 Integrin alpha, N-terminal [G3DSA:2.130.10.130] (321-526)
  IPR028994 Integrin alpha, N-terminal [SSF69318] (60-476)

pLDDT: mean 90.51, std 18.04, range [20.23, 98.88]

Organism: NCBI:txid570835

Secondary structure (DSSP, 8-state):
--TTSGGGGGGGGGGGGGGGGGS----S-------TT-----EEE-TTTTT---B------TT--GGGGT---EEEE-TT-SSS-EEEE-------SSPPTT------SGGGS-EEEEEPTTS-EEE-HHHHT----SEEEEEEEE-TT-SSS-EEEEEEET--EEEEE-SSS-EEE-HHHHT----SBEEEEEEE-TT-SSS-EEEEEE-B---S-----S--STTT--PPPGGGS-BB--EEEEEEETTEEEE-HHHHT----B-EEEEEEE-TT-SSS-EEEEEEEEE--EEEEE-SSS-EEE-TTTTT-SS-TTS--EE---EEEE-TTSSSS-EEEE---TTS--EEEEE-SSS-EEE-TTTTTHHHHHTT--EEEEEEE-TT-SSS-EEEEEE--S-TTHHHH-TTS-SSB--EEEEE-SS-EEE-GGGS-GGGTS-B-EEEEEEE-TTSSSS-EEEEEETTSB-EEEEE------EEEEEEEE-SSS-TT-TT-EEEEEETTEEEEEE--S--BTT-B---SEEEEEET-SEEEEEEEE-TTS-EEEEEEEESSSEEEEEPPSSPPP--------/--TTSGGGGGGGGGGGGGGGGGSS---S-------TT-----EEE-TTTTT---B------TT--GGGGT---EEEE-TT-SSS-EEEE-------SSPPTT------SGGGS-EEEEEPTTS-EEE-HHHHT----SEEEEEEEE-TT-SSS-EEEEEEES--EEEEE-SSS-EEE-HHHHT----SBEEEEEEE-TT-SSS-EEEEEE-B---S-----S--STTT--PPPGGGS-BB--EEEEEEETTEEEE-HHHHT----B-EEEEEEE-TT-SSS-EEEEEEEEE--EEEEE-SSS-EEE-TTTTT-SS-TTS--EE---EEEE-TTSSSS-EEEE---TTS--EEEEE-SSS-EEE-TTTTTHHHHHTT--EEEEEEE-TT-SSS-EEEEEE--S-TTHHHH-TTS-SSB--EEEEE-SS-EEE-GGGS-GGGTS-B-EEEEEEE-TTSSSS-EEEEEETTSB-EEEEE------EEEEEEEE-SSS-TT-TT-EEEEEETTEEEEEE--S--BTT-B---SEEEEEET-SEEEEEEEE-TTS-EEEEEEEESSSEEEEEPPSSPPP--------

Sequence (1164 aa):
MFRSVQIARLFMAAVLCILAAAKNQEGFAQATTLPLNVVPGQFVDTTATSKVHFSSVASHTAKKYLLETMGSGVALFDYDNDGLLDIFFVNGAPLADPSLKGTIPMKATERDWNRLYHQKKDGTFEDVTVKAGLQGVGYGMGVAVGDYDNDGYEDLYVTAYGGNRLYHNNGNGTFTDVTEKSGTAGSGWSTSAAWVDLDNDGLLDLVVLRYLQWDFDDIWCGEHREGYRSYCHPDIFKAVAPLVYHNDGDGHFTEVSAKVGMNLPGKGLGIAIADFDRDGHIDVAIANDSMLEFLYRNKGDGTFEEVGLGAEIAVDGDGRTYAGMGIDFQDYNNDGLPDLVITNLANQKYAIYRNNGDGSFSYDTYQTGLAGITLLHSGWGIHFLDYDNDGFKDLLVAQGHDLDTIELNFPQLHYREPLLLARNTGKTFVDVSSQSGDVFRQPWVARGLAIGDIDNDGRIDAVVAVNDGPAHILHNETATGNHWLTLALVGHRSNRDAIGAEVKLTTTHGSQFVTVSTSGSYLSANDKRAHFGLGTDAVATSIDIRWPSGITQHLSNIKADQIFKVDEPAQSTSVATGMKTPMFRSVQIARLFMAAVLCILAAAKNQEGFAQATTLPLNVVPGQFVDTTATSKVHFSSVASHTAKKYLLETMGSGVALFDYDNDGLLDIFFVNGAPLADPSLKGTIPMKATERDWNRLYHQKKDGTFEDVTVKAGLQGVGYGMGVAVGDYDNDGYEDLYVTAYGGNRLYHNNGNGTFTDVTEKSGTAGSGWSTSAAWVDLDNDGLLDLVVLRYLQWDFDDIWCGEHREGYRSYCHPDIFKAVAPLVYHNDGDGHFTEVSAKVGMNLPGKGLGIAIADFDRDGHIDVAIANDSMLEFLYRNKGDGTFEEVGLGAEIAVDGDGRTYAGMGIDFQDYNNDGLPDLVITNLANQKYAIYRNNGDGSFSYDTYQTGLAGITLLHSGWGIHFLDYDNDGFKDLLVAQGHDLDTIELNFPQLHYREPLLLARNTGKTFVDVSSQSGDVFRQPWVARGLAIGDIDNDGRIDAVVAVNDGPAHILHNETATGNHWLTLALVGHRSNRDAIGAEVKLTTTHGSQFVTVSTSGSYLSANDKRAHFGLGTDAVATSIDIRWPSGITQHLSNIKADQIFKVDEPAQSTSVATGMKTP

Solvent-accessible surface area (backbone atoms only — not comparable to full-atom values): 57935 Å² total; per-residue (Å²): 139,71,92,76,67,73,80,67,68,76,71,67,67,74,70,71,69,69,71,73,68,71,66,80,67,80,54,65,83,69,78,70,82,65,61,94,87,62,79,53,51,32,35,42,74,42,24,70,82,25,52,57,87,54,50,36,47,41,49,83,46,92,78,34,58,62,78,41,57,66,32,22,7,24,33,34,43,46,63,72,73,78,82,46,44,22,42,38,40,38,16,17,24,66,68,60,80,78,48,57,66,81,68,63,45,46,47,84,52,79,74,26,32,24,41,34,30,45,54,44,95,86,62,32,38,42,82,42,19,75,75,19,60,43,40,72,68,28,25,26,20,8,30,24,52,44,31,59,80,54,78,83,35,44,21,43,36,36,21,8,45,65,32,32,42,33,32,44,46,70,70,76,64,32,42,44,82,42,19,79,76,18,58,58,32,78,59,52,37,25,29,16,35,35,61,37,38,78,74,47,78,30,44,34,19,40,41,37,26,19,30,42,61,79,70,51,64,92,70,68,42,40,42,75,51,86,91,55,56,58,53,58,44,67,83,82,43,50,57,29,41,38,47,27,31,44,54,73,55,93,68,30,41,44,80,37,17,71,81,26,45,55,45,67,62,32,27,25,34,9,40,23,57,38,46,63,75,69,76,80,39,55,20,42,39,36,24,12,46,65,35,64,26,44,27,34,42,45,69,78,79,66,36,37,44,75,39,14,49,82,19,43,60,17,39,43,60,79,18,40,59,45,43,22,24,4,15,30,50,41,28,59,77,44,78,71,42,45,18,40,38,32,25,14,39,55,74,63,26,37,44,32,33,43,50,67,78,78,66,34,36,42,68,40,21,67,78,26,38,41,32,78,79,26,28,67,38,19,35,25,4,27,42,74,41,38,66,64,15,66,55,39,42,20,40,44,33,26,14,23,37,74,45,85,59,42,42,82,80,34,74,86,36,53,28,53,24,40,38,42,34,30,44,43,75,82,71,36,45,41,82,33,21,81,63,17,29,68,63,30,70,40,67,29,39,25,19,7,32,17,45,33,48,58,81,69,76,75,36,50,21,37,39,37,26,18,44,53,30,62,48,42,33,36,42,50,62,45,86,64,87,41,24,22,37,32,38,44,55,36,29,68,73,20,30,33,65,29,46,59,18,35,38,39,40,29,39,96,88,46,53,42,40,48,61,29,42,26,49,19,7,15,18,6,10,26,37,53,55,46,74,42,30,44,19,86,42,61,43,34,54,32,37,41,36,41,40,46,60,66,42,35,42,69,46,67,63,44,70,39,72,45,78,46,77,43,70,58,66,98,58,59,51,83,78,83,79,68,75,73,76,128,138,72,88,77,65,73,79,66,68,75,71,66,67,74,70,69,69,68,70,74,70,70,66,81,69,78,59,64,81,68,80,69,81,64,63,93,87,61,81,54,51,32,35,40,73,41,25,72,81,24,54,57,87,53,49,36,48,41,48,83,47,90,78,34,58,63,77,41,56,66,32,22,7,24,34,34,44,46,63,72,71,80,84,45,44,22,42,40,39,39,16,16,24,67,65,60,79,79,49,56,65,82,68,64,45,47,45,83,51,79,73,26,32,23,39,33,30,45,55,44,95,86,63,33,38,41,82,41,20,75,76,19,60,44,39,74,68,29,25,27,22,8,29,24,54,42,30,59,81,56,78,82,33,45,22,43,36,38,22,8,44,66,32,32,42,34,32,43,45,69,70,76,64,34,42,44,82,41,20,78,76,20,58,59,31,77,60,53,37,25,27,15,36,35,61,38,40,76,72,46,78,29,42,36,19,40,40,36,28,19,30,42,61,77,70,51,64,92,70,69,42,40,42,76,51,85,90,54,56,56,54,57,45,68,84,82,42,50,58,29,40,37,47,24,31,43,54,72,56,95,67,30,41,44,79,38,18,71,81,26,44,55,44,66,61,32,29,24,33,8,41,24,56,37,46,61,76,68,77,78,38,54,20,43,38,36,23,12,47,64,35,63,25,45,27,34,41,45,70,78,78,65,37,37,44,74,38,15,49,84,20,43,60,18,42,43,59,80,19,42,61,44,43,23,24,3,15,29,48,43,29,58,78,44,78,72,42,44,18,39,39,32,25,14,40,56,76,64,26,35,44,32,33,42,50,68,78,78,66,34,36,42,66,38,22,67,77,26,38,41,31,78,79,26,28,67,39,18,36,24,4,27,41,75,40,37,65,64,15,66,57,39,42,17,39,43,33,26,14,24,38,75,46,85,59,42,42,80,80,34,74,85,38,52,28,53,23,40,40,44,34,30,43,42,74,82,72,36,45,42,84,34,21,80,64,18,31,69,63,29,70,39,67,29,40,26,19,7,32,18,44,35,48,58,82,68,77,74,37,47,21,37,40,37,26,17,44,53,29,61,46,42,32,35,41,49,62,45,87,63,87,40,24,20,38,31,37,42,54,35,30,69,73,21,29,35,64,29,44,60,17,36,39,40,41,28,40,97,88,45,53,43,41,47,62,30,42,26,50,19,5,16,18,6,10,26,36,53,57,46,74,41,30,42,19,84,42,60,43,34,54,32,38,41,36,40,41,47,61,66,42,35,42,70,46,67,64,43,68,37,71,44,77,44,75,42,70,57,66,99,57,59,52,82,82,84,80,69,80,73,78,131

Nearest PDB structures (foldseek):
  9etn-assembly1_A  TM=7.846E-01  e=2.579E-32  Mus musculus
  2bwm-assembly1_A  TM=5.267E-01  e=1.434E-09  Lacrymaria velutina
  5mb4-assembly1_A  TM=5.410E-01  e=2.889E-09  Psathyrella
  6vbv-assembly1_7  TM=7.008E-01  e=6.671E-07  Bos taurus
  6vbu-assembly1_7  TM=4.939E-01  e=1.398E-07  Bos taurus

Radius of gyration: 33.42 Å; Cα contacts (8 Å, |Δi|>4): 3500; chains: 2; bounding box: 90×97×78 Å